Protein AF-A0A3D1U7F6-F1 (afdb_monomer_lite)

Structure (mmCIF, N/CA/C/O backbone):
data_AF-A0A3D1U7F6-F1
#
_entry.id   AF-A0A3D1U7F6-F1
#
loop_
_atom_site.group_PDB
_atom_site.id
_atom_site.type_symbol
_atom_site.label_atom_id
_atom_site.label_alt_id
_atom_site.label_comp_id
_atom_site.label_asym_id
_atom_site.label_entity_id
_atom_site.label_seq_id
_atom_site.pdbx_PDB_ins_code
_atom_site.Cartn_x
_atom_site.Cartn_y
_atom_site.Cartn_z
_atom_site.occupancy
_atom_site.B_iso_or_equiv
_atom_site.auth_seq_id
_atom_site.auth_comp_id
_atom_site.auth_asym_id
_atom_site.auth_atom_id
_atom_site.pdbx_PDB_model_num
ATOM 1 N N . MET A 1 1 ? -20.503 37.230 -16.097 1.00 35.00 1 MET A N 1
ATOM 2 C CA . MET A 1 1 ? -19.393 37.518 -17.037 1.00 35.00 1 MET A CA 1
ATOM 3 C C . MET A 1 1 ? -18.100 36.958 -16.463 1.00 35.00 1 MET A C 1
ATOM 5 O O . MET A 1 1 ? -17.894 37.134 -15.266 1.00 35.00 1 MET A O 1
ATOM 9 N N . PRO A 1 2 ? -17.243 36.276 -17.243 1.00 46.69 2 PRO A N 1
ATOM 10 C CA . PRO A 1 2 ? -15.919 35.902 -16.755 1.00 46.69 2 PRO A CA 1
ATOM 11 C C . PRO A 1 2 ? -15.143 37.179 -16.406 1.00 46.69 2 PRO A C 1
ATOM 13 O O . PRO A 1 2 ? -15.070 38.093 -17.224 1.00 46.69 2 PRO A O 1
ATOM 16 N N . MET A 1 3 ? -14.609 37.263 -15.182 1.00 57.22 3 MET A N 1
ATOM 17 C CA . MET A 1 3 ? -13.783 38.398 -14.756 1.00 57.22 3 MET A CA 1
ATOM 18 C C . MET A 1 3 ? -12.651 38.634 -15.762 1.00 57.22 3 MET A C 1
ATOM 20 O O . MET A 1 3 ? -11.978 37.682 -16.173 1.00 57.22 3 MET A O 1
ATOM 24 N N . ALA A 1 4 ? -12.448 39.894 -16.150 1.00 70.62 4 ALA A N 1
ATOM 25 C CA . ALA A 1 4 ? -11.410 40.279 -17.095 1.00 70.62 4 ALA A CA 1
ATOM 26 C C . ALA A 1 4 ? -10.029 39.834 -16.588 1.00 70.62 4 ALA A C 1
ATOM 28 O O . ALA A 1 4 ? -9.651 40.128 -15.453 1.00 70.62 4 ALA A O 1
ATOM 29 N N . THR A 1 5 ? -9.267 39.123 -17.426 1.00 79.00 5 THR A N 1
ATOM 30 C CA . THR A 1 5 ? -7.933 38.634 -17.062 1.00 79.00 5 THR A CA 1
ATOM 31 C C . THR A 1 5 ? -7.020 39.825 -16.745 1.00 79.00 5 THR A C 1
ATOM 33 O O . THR A 1 5 ? -6.901 40.717 -17.601 1.00 79.00 5 THR A O 1
ATOM 36 N N . PRO A 1 6 ? -6.374 39.868 -15.560 1.00 87.88 6 PRO A N 1
ATOM 37 C CA . PRO A 1 6 ? -5.459 40.948 -15.199 1.00 87.88 6 PRO A CA 1
ATOM 38 C C . PRO A 1 6 ? -4.364 41.133 -16.254 1.00 87.88 6 PRO A C 1
ATOM 40 O O . PRO A 1 6 ? -3.864 40.150 -16.798 1.00 87.88 6 PRO A O 1
ATOM 43 N N . ARG A 1 7 ? -3.946 42.379 -16.520 1.00 88.56 7 ARG A N 1
ATOM 44 C CA . ARG A 1 7 ? -2.854 42.682 -17.469 1.00 88.56 7 ARG A CA 1
ATOM 45 C C . ARG A 1 7 ? -1.588 41.825 -17.264 1.00 88.56 7 ARG A C 1
ATOM 47 O O . ARG A 1 7 ? -1.156 41.240 -18.254 1.00 88.56 7 ARG A O 1
ATOM 54 N N . PRO A 1 8 ? -1.026 41.676 -16.044 1.00 88.75 8 PRO A N 1
ATOM 55 C CA . PRO A 1 8 ? 0.169 40.848 -15.852 1.00 88.75 8 PRO A CA 1
ATOM 56 C C . PRO A 1 8 ? -0.084 39.368 -16.168 1.00 88.75 8 PRO A C 1
ATOM 58 O O . PRO A 1 8 ? 0.755 38.724 -16.790 1.00 88.75 8 PRO A O 1
ATOM 61 N N . ALA A 1 9 ? -1.270 38.847 -15.834 1.00 89.44 9 ALA A N 1
ATOM 62 C CA . ALA A 1 9 ? -1.663 37.493 -16.211 1.00 89.44 9 ALA A CA 1
ATOM 63 C C . ALA A 1 9 ? -1.764 37.348 -17.737 1.00 89.44 9 ALA A C 1
ATOM 65 O O . ALA A 1 9 ? -1.241 36.396 -18.295 1.00 89.44 9 ALA A O 1
ATOM 66 N N . ARG A 1 10 ? -2.375 38.313 -18.435 1.00 90.56 10 ARG A N 1
ATOM 67 C CA . ARG A 1 10 ? -2.523 38.269 -19.897 1.00 90.56 10 ARG A CA 1
ATOM 68 C C . ARG A 1 10 ? -1.174 38.260 -20.617 1.00 90.56 10 ARG A C 1
ATOM 70 O O . ARG A 1 10 ? -0.994 37.462 -21.525 1.00 90.56 10 ARG A O 1
ATOM 77 N N . VAL A 1 11 ? -0.230 39.107 -20.197 1.00 93.31 11 VAL A N 1
ATOM 78 C CA . VAL A 1 11 ? 1.130 39.139 -20.768 1.00 93.31 11 VAL A CA 1
ATOM 79 C C . VAL A 1 11 ? 1.823 37.791 -20.579 1.00 93.31 11 VAL A C 1
ATOM 81 O O . VAL A 1 11 ? 2.345 37.235 -21.541 1.00 93.31 11 VAL A O 1
ATOM 84 N N . TYR A 1 12 ? 1.765 37.237 -19.366 1.00 94.69 12 TYR A N 1
ATOM 85 C CA . TYR A 1 12 ? 2.350 35.937 -19.054 1.00 94.69 12 TYR A CA 1
ATOM 86 C C . TYR A 1 12 ? 1.741 34.796 -19.887 1.00 94.69 12 TYR A C 1
ATOM 88 O O . TYR A 1 12 ? 2.471 34.042 -20.531 1.00 94.69 12 TYR A O 1
ATOM 96 N N . LEU A 1 13 ? 0.405 34.701 -19.931 1.00 92.44 13 LEU A N 1
ATOM 97 C CA . LEU A 1 13 ? -0.308 33.666 -20.685 1.00 92.44 13 LEU A CA 1
ATOM 98 C C . LEU A 1 13 ? 0.031 33.734 -22.183 1.00 92.44 13 LEU A C 1
ATOM 100 O O . LEU A 1 13 ? 0.309 32.704 -22.798 1.00 92.44 13 LEU A O 1
ATOM 104 N N . THR A 1 14 ? 0.063 34.938 -22.763 1.00 93.88 14 THR A N 1
ATOM 105 C CA . THR A 1 14 ? 0.430 35.141 -24.172 1.00 93.88 14 THR A CA 1
ATOM 106 C C . THR A 1 14 ? 1.890 34.779 -24.437 1.00 93.88 14 THR A C 1
ATOM 108 O O . THR A 1 14 ? 2.167 34.104 -25.425 1.00 93.88 14 THR A O 1
ATOM 111 N N . ALA A 1 15 ? 2.822 35.166 -23.562 1.00 95.25 15 ALA A N 1
ATOM 112 C CA . ALA A 1 15 ? 4.240 34.855 -23.733 1.00 95.25 15 ALA A CA 1
ATOM 113 C C . ALA A 1 15 ? 4.490 33.339 -23.764 1.00 95.25 15 ALA A C 1
ATOM 115 O O . ALA A 1 15 ? 5.128 32.839 -24.689 1.00 95.25 15 ALA A O 1
ATOM 116 N N . VAL A 1 16 ? 3.918 32.595 -22.810 1.00 95.19 16 VAL A N 1
ATOM 117 C CA . VAL A 1 16 ? 4.025 31.126 -22.771 1.00 95.19 16 VAL A CA 1
ATOM 118 C C . VAL A 1 16 ? 3.339 30.483 -23.981 1.00 95.19 16 VAL A C 1
ATOM 120 O O . VAL A 1 16 ? 3.860 29.523 -24.543 1.00 95.19 16 VAL A O 1
ATOM 123 N N . THR A 1 17 ? 2.205 31.034 -24.427 1.00 95.75 17 THR A N 1
ATOM 124 C CA . THR A 1 17 ? 1.510 30.580 -25.643 1.00 95.75 17 THR A CA 1
ATOM 125 C C . THR A 1 17 ? 2.417 30.675 -26.869 1.00 95.75 17 THR A C 1
ATOM 127 O O . THR A 1 17 ? 2.635 29.677 -27.554 1.00 95.75 17 THR A O 1
ATOM 130 N N . VAL A 1 18 ? 2.947 31.871 -27.144 1.00 96.19 18 VAL A N 1
ATOM 131 C CA . VAL A 1 18 ? 3.775 32.138 -28.329 1.00 96.19 18 VAL A CA 1
ATOM 132 C C . VAL A 1 18 ? 5.050 31.303 -28.285 1.00 96.19 18 VAL A C 1
ATOM 134 O O . VAL A 1 18 ? 5.370 30.643 -29.271 1.00 96.19 18 VAL A O 1
ATOM 137 N N . ALA A 1 19 ? 5.728 31.266 -27.133 1.00 94.75 19 ALA A N 1
ATOM 138 C CA . ALA A 1 19 ? 6.926 30.456 -26.949 1.00 94.75 19 ALA A CA 1
ATOM 139 C C . ALA A 1 19 ? 6.650 28.969 -27.210 1.00 94.75 19 ALA A C 1
ATOM 141 O O . ALA A 1 19 ? 7.419 28.317 -27.909 1.00 94.75 19 ALA A O 1
ATOM 142 N N . GLY A 1 20 ? 5.531 28.439 -26.711 1.00 95.00 20 GLY A N 1
ATOM 143 C CA . GLY A 1 20 ? 5.192 27.030 -26.881 1.00 95.00 20 GLY A CA 1
ATOM 144 C C . GLY A 1 20 ? 4.859 26.623 -28.310 1.00 95.00 20 GLY A C 1
ATOM 145 O O . GLY A 1 20 ? 5.355 25.601 -28.781 1.00 95.00 20 GLY A O 1
ATOM 146 N N . PHE A 1 21 ? 4.075 27.427 -29.032 1.00 95.38 21 PHE A N 1
ATOM 147 C CA . PHE A 1 21 ? 3.790 27.149 -30.443 1.00 95.38 21 PHE A CA 1
ATOM 148 C C . PHE A 1 21 ? 5.030 27.310 -31.328 1.00 95.38 21 PHE A C 1
ATOM 150 O O . PHE A 1 21 ? 5.263 26.470 -32.196 1.00 95.38 21 PHE A O 1
ATOM 157 N N . ALA A 1 22 ? 5.849 28.339 -31.084 1.00 94.81 22 ALA A N 1
ATOM 158 C CA . ALA A 1 22 ? 7.111 28.524 -31.798 1.00 94.81 22 ALA A CA 1
ATOM 159 C C . ALA A 1 22 ? 8.070 27.349 -31.550 1.00 94.81 22 ALA A C 1
ATOM 161 O O . ALA A 1 22 ? 8.667 26.830 -32.490 1.00 94.81 22 ALA A O 1
ATOM 162 N N . PHE A 1 23 ? 8.162 26.883 -30.302 1.00 94.44 23 PHE A N 1
ATOM 163 C CA . PHE A 1 23 ? 8.973 25.728 -29.931 1.00 94.44 23 PHE A CA 1
ATOM 164 C C . PHE A 1 23 ? 8.494 24.438 -30.611 1.00 94.44 23 PHE A C 1
ATOM 166 O O . PHE A 1 23 ? 9.305 23.726 -31.192 1.00 94.44 23 PHE A O 1
ATOM 173 N N . ALA A 1 24 ? 7.186 24.158 -30.621 1.00 91.31 24 ALA A N 1
ATOM 174 C CA . ALA A 1 24 ? 6.637 22.982 -31.304 1.00 91.31 24 ALA A CA 1
ATOM 175 C C . ALA A 1 24 ? 6.900 22.997 -32.815 1.00 91.31 24 ALA A C 1
ATOM 177 O O . ALA A 1 24 ? 7.277 21.975 -33.389 1.00 91.31 24 ALA A O 1
ATOM 178 N N . ALA A 1 25 ? 6.731 24.162 -33.449 1.00 90.94 25 ALA A N 1
ATOM 179 C CA . ALA A 1 25 ? 7.039 24.342 -34.862 1.00 90.94 25 ALA A CA 1
ATOM 180 C C . ALA A 1 25 ? 8.533 24.113 -35.134 1.00 90.94 25 ALA A C 1
ATOM 182 O O . ALA A 1 25 ? 8.875 23.382 -36.059 1.00 90.94 25 ALA A O 1
ATOM 183 N N . ALA A 1 26 ? 9.418 24.661 -34.296 1.00 92.50 26 ALA A N 1
ATOM 184 C CA . ALA A 1 26 ? 10.857 24.446 -34.411 1.00 92.50 26 ALA A CA 1
ATOM 185 C C . ALA A 1 26 ? 11.230 22.962 -34.266 1.00 92.50 26 ALA A C 1
ATOM 187 O O . ALA A 1 26 ? 11.966 22.445 -35.099 1.00 92.50 26 ALA A O 1
ATOM 188 N N . LEU A 1 27 ? 10.675 22.250 -33.277 1.00 89.44 27 LEU A N 1
ATOM 189 C CA . LEU A 1 27 ? 10.926 20.814 -33.095 1.00 89.44 27 LEU A CA 1
ATOM 190 C C . LEU A 1 27 ? 10.514 19.973 -34.305 1.00 89.44 27 LEU A C 1
ATOM 192 O O . LEU A 1 27 ? 11.150 18.966 -34.586 1.00 89.44 27 LEU A O 1
ATOM 196 N N . PHE A 1 28 ? 9.443 20.355 -34.999 1.00 84.06 28 PHE A N 1
ATOM 197 C CA . PHE A 1 28 ? 8.960 19.622 -36.167 1.00 84.06 28 PHE A CA 1
ATOM 198 C C . PHE A 1 28 ? 9.736 19.962 -37.444 1.00 84.06 28 PHE A C 1
ATOM 200 O O . PHE A 1 28 ? 9.974 19.087 -38.269 1.00 84.06 28 PHE A O 1
ATOM 207 N N . LEU A 1 29 ? 10.144 21.223 -37.609 1.00 86.69 29 LEU A N 1
ATOM 208 C CA . LEU A 1 29 ? 10.872 21.683 -38.794 1.00 86.69 29 LEU A CA 1
ATOM 209 C C . LEU A 1 29 ? 12.361 21.313 -38.765 1.00 86.69 29 LEU A C 1
ATOM 211 O O . LEU A 1 29 ? 12.943 21.077 -39.819 1.00 86.69 29 LEU A O 1
ATOM 215 N N . LEU A 1 30 ? 12.977 21.281 -37.580 1.00 80.44 30 LEU A N 1
ATOM 216 C CA . LEU A 1 30 ? 14.412 21.016 -37.413 1.00 80.44 30 LEU A CA 1
ATOM 217 C C . LEU A 1 30 ? 14.752 19.521 -37.328 1.00 80.44 30 LEU A C 1
ATOM 219 O O . LEU A 1 30 ? 15.914 19.163 -37.496 1.00 80.44 30 LEU A O 1
ATOM 223 N N . ASP A 1 31 ? 13.760 18.661 -37.087 1.00 71.50 31 ASP A N 1
ATOM 224 C CA . ASP A 1 31 ? 13.907 17.202 -37.008 1.00 71.50 31 ASP A CA 1
ATOM 225 C C . ASP A 1 31 ? 12.946 16.519 -38.011 1.00 71.50 31 ASP A C 1
ATOM 227 O O . ASP A 1 31 ? 11.952 15.916 -37.599 1.00 71.50 31 ASP A O 1
ATOM 231 N N . PRO A 1 32 ? 13.150 16.669 -39.339 1.00 66.75 32 PRO A N 1
ATOM 232 C CA . PRO A 1 32 ? 12.253 16.098 -40.341 1.00 66.75 32 PRO A CA 1
ATOM 233 C C . PRO A 1 32 ? 12.398 14.570 -40.412 1.00 66.75 32 PRO A C 1
ATOM 235 O O . PRO A 1 32 ? 13.437 14.055 -40.819 1.00 66.75 32 PRO A O 1
ATOM 238 N N . HIS A 1 33 ? 11.325 13.845 -40.071 1.00 66.81 33 HIS A N 1
ATOM 239 C CA . HIS A 1 33 ? 11.264 12.377 -40.131 1.00 66.81 33 HIS A CA 1
ATOM 240 C C . HIS A 1 33 ? 10.187 11.877 -41.094 1.00 66.81 33 HIS A C 1
ATOM 242 O O . HIS A 1 33 ? 9.109 12.475 -41.178 1.00 66.81 33 HIS A O 1
ATOM 248 N N . PRO A 1 34 ? 10.434 10.774 -41.823 1.00 65.38 34 PRO A N 1
ATOM 249 C CA . PRO A 1 34 ? 9.463 10.216 -42.753 1.00 65.38 34 PRO A CA 1
ATOM 250 C C . PRO A 1 34 ? 8.266 9.612 -42.002 1.00 65.38 34 PRO A C 1
ATOM 252 O O . PRO A 1 34 ? 8.297 8.479 -41.536 1.00 65.38 34 PRO A O 1
ATOM 255 N N . LEU A 1 35 ? 7.168 10.368 -41.932 1.00 70.25 35 LEU A N 1
ATOM 256 C CA . LEU A 1 35 ? 5.967 10.026 -41.155 1.00 70.25 35 LEU A CA 1
ATOM 257 C C . LEU A 1 35 ? 5.259 8.729 -41.596 1.00 70.25 35 LEU A C 1
ATOM 259 O O . LEU A 1 35 ? 4.539 8.126 -40.801 1.00 70.25 35 LEU A O 1
ATOM 263 N N . GLY A 1 36 ? 5.421 8.326 -42.861 1.00 64.38 36 GLY A N 1
ATOM 264 C CA . GLY A 1 36 ? 4.634 7.267 -43.506 1.00 64.38 36 GLY A CA 1
ATOM 265 C C . GLY A 1 36 ? 5.402 6.009 -43.916 1.00 64.38 36 GLY A C 1
ATOM 266 O O . GLY A 1 36 ? 4.798 5.121 -44.509 1.00 64.38 36 GLY A O 1
ATOM 267 N N . VAL A 1 37 ? 6.705 5.913 -43.636 1.00 62.22 37 VAL A N 1
ATOM 268 C CA . VAL A 1 37 ? 7.503 4.745 -44.042 1.00 62.22 37 VAL A CA 1
ATOM 269 C C . VAL A 1 37 ? 7.392 3.662 -42.969 1.00 62.22 37 VAL A C 1
ATOM 271 O O . VAL A 1 37 ? 7.678 3.898 -41.799 1.00 62.22 37 VAL A O 1
ATOM 274 N N . SER A 1 38 ? 6.950 2.475 -43.375 1.00 62.22 38 SER A N 1
ATOM 275 C CA . SER A 1 38 ? 6.888 1.271 -42.545 1.00 62.22 38 SER A CA 1
ATOM 276 C C . SER A 1 38 ? 7.800 0.211 -43.156 1.00 62.22 38 SER A C 1
ATOM 278 O O . SER A 1 38 ? 7.759 -0.023 -44.364 1.00 62.22 38 SER A O 1
ATOM 280 N N . ALA A 1 39 ? 8.621 -0.428 -42.325 1.00 60.44 39 ALA A N 1
ATOM 281 C CA . ALA A 1 39 ? 9.346 -1.632 -42.706 1.00 60.44 39 ALA A CA 1
ATOM 282 C C . ALA A 1 39 ? 8.484 -2.863 -42.385 1.00 60.44 39 ALA A C 1
ATOM 284 O O . ALA A 1 39 ? 7.969 -2.973 -41.274 1.00 60.44 39 ALA A O 1
ATOM 285 N N . ASN A 1 40 ? 8.340 -3.786 -43.343 1.00 58.44 40 ASN A N 1
ATOM 286 C CA . ASN A 1 40 ? 7.847 -5.162 -43.164 1.00 58.44 40 ASN A CA 1
ATOM 287 C C . ASN A 1 40 ? 6.792 -5.356 -42.049 1.00 58.44 40 ASN A C 1
ATOM 289 O O . ASN A 1 40 ? 7.057 -5.993 -41.031 1.00 58.44 40 ASN A O 1
ATOM 293 N N . GLY A 1 41 ? 5.585 -4.811 -42.240 1.00 68.00 41 GLY A N 1
ATOM 294 C CA . GLY A 1 41 ? 4.439 -5.059 -41.351 1.00 68.00 41 GLY A CA 1
ATOM 295 C C . GLY A 1 41 ? 4.434 -4.288 -40.022 1.00 68.00 41 GLY A C 1
ATOM 296 O O . GLY A 1 41 ? 3.529 -4.500 -39.215 1.00 68.00 41 GLY A O 1
ATOM 297 N N . GLN A 1 42 ? 5.396 -3.388 -39.788 1.00 82.31 42 GLN A N 1
ATOM 298 C CA . GLN A 1 42 ? 5.415 -2.494 -38.624 1.00 82.31 42 GLN A CA 1
ATOM 299 C C . GLN A 1 42 ? 4.519 -1.261 -38.819 1.00 82.31 42 GLN A C 1
ATOM 301 O O . GLN A 1 42 ? 4.189 -0.866 -39.934 1.00 82.31 42 GLN A O 1
ATOM 306 N N . LEU A 1 43 ? 4.127 -0.618 -37.727 1.00 82.94 43 LEU A N 1
ATOM 307 C CA . LEU A 1 43 ? 3.339 0.614 -37.747 1.00 82.94 43 LEU A CA 1
ATOM 308 C C . LEU A 1 43 ? 4.222 1.840 -37.989 1.00 82.94 43 LEU A C 1
ATOM 310 O O . LEU A 1 43 ? 5.274 1.993 -37.361 1.00 82.94 43 LEU A O 1
ATOM 314 N N . SER A 1 44 ? 3.752 2.752 -38.838 1.00 89.38 44 SER A N 1
ATOM 315 C CA . SER A 1 44 ? 4.417 4.035 -39.076 1.00 89.38 44 SER A CA 1
ATOM 316 C C . SER A 1 44 ? 4.260 4.999 -37.892 1.00 89.38 44 SER A C 1
ATOM 318 O O . SER A 1 44 ? 3.352 4.870 -37.064 1.00 89.38 44 SER A O 1
ATOM 320 N N . ASP A 1 45 ? 5.135 6.005 -37.821 1.00 87.19 45 ASP A N 1
ATOM 321 C CA . ASP A 1 45 ? 5.077 7.061 -36.801 1.00 87.19 45 ASP A CA 1
ATOM 322 C C . ASP A 1 45 ? 3.735 7.792 -36.794 1.00 87.19 45 ASP A C 1
ATOM 324 O O . ASP A 1 45 ? 3.207 8.088 -35.722 1.00 87.19 45 ASP A O 1
ATOM 328 N N . ILE A 1 46 ? 3.140 8.030 -37.969 1.00 89.25 46 ILE A N 1
ATOM 329 C CA . ILE A 1 46 ? 1.831 8.680 -38.049 1.00 89.25 46 ILE A CA 1
ATOM 330 C C . ILE A 1 46 ? 0.717 7.801 -37.471 1.00 89.25 46 ILE A C 1
ATOM 332 O O . ILE A 1 46 ? -0.167 8.315 -36.790 1.00 89.25 46 ILE A O 1
ATOM 336 N N . GLN A 1 47 ? 0.764 6.480 -37.673 1.00 91.31 47 GLN A N 1
ATOM 337 C CA . GLN A 1 47 ? -0.230 5.558 -37.114 1.00 91.31 47 GLN A CA 1
ATOM 338 C C . GLN A 1 47 ? -0.148 5.521 -35.585 1.00 91.31 47 GLN A C 1
ATOM 340 O O . GLN A 1 47 ? -1.176 5.621 -34.910 1.00 91.31 47 GLN A O 1
ATOM 345 N N . LEU A 1 48 ? 1.068 5.440 -35.033 1.00 91.31 48 LEU A N 1
ATOM 346 C CA . LEU A 1 48 ? 1.276 5.484 -33.587 1.00 91.31 48 LEU A CA 1
ATOM 347 C C . LEU A 1 48 ? 0.888 6.851 -32.999 1.00 91.31 48 LEU A C 1
ATOM 349 O O . LEU A 1 48 ? 0.237 6.913 -31.955 1.00 91.31 48 LEU A O 1
ATOM 353 N N . TRP A 1 49 ? 1.225 7.944 -33.688 1.00 93.75 49 TRP A N 1
ATOM 354 C CA . TRP A 1 49 ? 0.846 9.297 -33.288 1.00 93.75 49 TRP A CA 1
ATOM 355 C C . TRP A 1 49 ? -0.673 9.490 -33.258 1.00 93.75 49 TRP A C 1
ATOM 357 O O . TRP A 1 49 ? -1.191 10.007 -32.266 1.00 93.75 49 TRP A O 1
ATOM 367 N N . ILE A 1 50 ? -1.401 9.032 -34.286 1.00 94.31 50 ILE A N 1
ATOM 368 C CA . ILE A 1 50 ? -2.872 9.074 -34.319 1.00 94.31 50 ILE 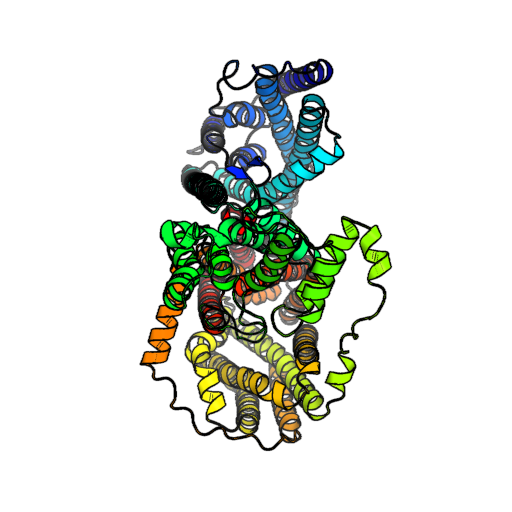A CA 1
ATOM 369 C C . ILE A 1 50 ? -3.436 8.314 -33.119 1.00 94.31 50 ILE A C 1
ATOM 371 O O . ILE A 1 50 ? -4.256 8.858 -32.382 1.00 94.31 50 ILE A O 1
ATOM 375 N N . PHE A 1 51 ? -2.971 7.084 -32.889 1.00 94.31 51 PHE A N 1
ATOM 376 C CA . PHE A 1 51 ? -3.441 6.252 -31.786 1.00 94.31 51 PHE A CA 1
ATOM 377 C C . PHE A 1 51 ? -3.262 6.940 -30.424 1.00 94.31 51 PHE A C 1
ATOM 379 O O . PHE A 1 51 ? -4.231 7.106 -29.678 1.00 94.31 51 PHE A O 1
ATOM 386 N N . LEU A 1 52 ? -2.045 7.397 -30.111 1.00 94.62 52 LEU A N 1
ATOM 387 C CA . LEU A 1 52 ? -1.748 8.040 -28.829 1.00 94.62 52 LEU A CA 1
ATOM 388 C C . LEU A 1 52 ? -2.492 9.373 -28.670 1.00 94.62 52 LEU A C 1
ATOM 390 O O . LEU A 1 52 ? -2.986 9.672 -27.584 1.00 94.62 52 LEU A O 1
ATOM 394 N N . THR A 1 53 ? -2.645 10.144 -29.749 1.00 95.25 53 THR A N 1
ATOM 395 C CA . THR A 1 53 ? -3.373 11.422 -29.730 1.00 95.25 53 THR A CA 1
ATOM 396 C C . THR A 1 53 ? -4.871 11.222 -29.508 1.00 95.25 53 THR A C 1
ATOM 398 O O . THR A 1 53 ? -5.467 11.942 -28.707 1.00 95.25 53 THR A O 1
ATOM 401 N N . VAL A 1 54 ? -5.487 10.226 -30.157 1.00 93.88 54 VAL A N 1
ATOM 402 C CA . VAL A 1 54 ? -6.906 9.888 -29.961 1.00 93.88 54 VAL A CA 1
ATOM 403 C C . VAL A 1 54 ? -7.158 9.467 -28.519 1.00 93.88 54 VAL A C 1
ATOM 405 O O . VAL A 1 54 ? -8.066 9.995 -27.879 1.00 93.88 54 VAL A O 1
ATOM 408 N N . PHE A 1 55 ? -6.338 8.571 -27.966 1.00 91.69 55 PHE A N 1
ATOM 409 C CA . PHE A 1 55 ? -6.509 8.145 -26.577 1.00 91.69 55 PHE A CA 1
ATOM 410 C C . PHE A 1 55 ? -6.205 9.256 -25.573 1.00 91.69 55 PHE A C 1
ATOM 412 O O . PHE A 1 55 ? -6.906 9.357 -24.567 1.00 91.69 55 PHE A O 1
ATOM 419 N N . ALA A 1 56 ? -5.246 10.141 -25.854 1.00 91.88 56 ALA A N 1
ATOM 420 C CA . ALA A 1 56 ? -5.051 11.351 -25.064 1.00 91.88 56 ALA A CA 1
ATOM 421 C C . ALA A 1 56 ? -6.297 12.257 -25.094 1.00 91.88 56 ALA A C 1
ATOM 423 O O . ALA A 1 56 ? -6.739 12.706 -24.032 1.00 91.88 56 ALA A O 1
ATOM 424 N N . ALA A 1 57 ? -6.906 12.474 -26.268 1.00 90.75 57 ALA A N 1
ATOM 425 C CA . ALA A 1 57 ? -8.117 13.290 -26.412 1.00 90.75 57 ALA A CA 1
ATOM 426 C C . ALA A 1 57 ? -9.301 12.677 -25.656 1.00 90.75 57 ALA A C 1
ATOM 428 O O . ALA A 1 57 ? -9.957 13.352 -24.859 1.00 90.75 57 ALA A O 1
ATOM 429 N N . LEU A 1 58 ? -9.520 11.368 -25.813 1.00 87.88 58 LEU A N 1
ATOM 430 C CA . LEU A 1 58 ? -10.525 10.628 -25.052 1.00 87.88 58 LEU A CA 1
ATOM 431 C C . LEU A 1 58 ? -10.277 10.728 -23.545 1.00 87.88 58 LEU A C 1
ATOM 433 O O . LEU A 1 58 ? -11.228 10.921 -22.784 1.00 87.88 58 LEU A O 1
ATOM 437 N N . ALA A 1 59 ? -9.017 10.659 -23.111 1.00 83.31 59 ALA A N 1
ATOM 438 C CA . ALA A 1 59 ? -8.605 10.792 -21.716 1.00 83.31 59 ALA A CA 1
ATOM 439 C C . ALA A 1 59 ? -8.790 12.213 -21.149 1.00 83.31 59 ALA A C 1
ATOM 441 O O . ALA A 1 59 ? -9.046 12.360 -19.949 1.00 83.31 59 ALA A O 1
ATOM 442 N N . SER A 1 60 ? -8.746 13.233 -22.006 1.00 83.81 60 SER A N 1
ATOM 443 C CA . SER A 1 60 ? -8.967 14.641 -21.649 1.00 83.81 60 SER A CA 1
ATOM 444 C C . SER A 1 60 ? -10.444 15.038 -21.580 1.00 83.81 60 SER A C 1
ATOM 446 O O . SER A 1 60 ? -10.795 16.018 -20.918 1.00 83.81 60 SER A O 1
ATOM 448 N N . ILE A 1 61 ? -11.336 14.265 -22.207 1.00 80.06 61 ILE A N 1
ATOM 449 C CA . ILE A 1 61 ? -12.785 14.454 -22.080 1.00 80.06 61 ILE A CA 1
ATOM 450 C C . ILE A 1 61 ? -13.213 14.167 -20.632 1.00 80.06 61 ILE A C 1
ATOM 452 O O . ILE A 1 61 ? -12.995 13.078 -20.125 1.00 80.06 61 ILE A O 1
ATOM 456 N N . ALA A 1 62 ? -13.878 15.117 -19.970 1.00 66.44 62 ALA A N 1
ATOM 457 C CA . ALA A 1 62 ? -14.455 14.942 -18.629 1.00 66.44 62 ALA A CA 1
ATOM 458 C C . ALA A 1 62 ? -13.443 14.517 -17.526 1.00 66.44 62 ALA A C 1
ATOM 460 O O . ALA A 1 62 ? -13.509 13.395 -17.016 1.00 66.44 62 ALA A O 1
ATOM 461 N N . PRO A 1 63 ? -12.533 15.419 -17.105 1.00 72.44 63 PRO A N 1
ATOM 462 C CA . PRO A 1 63 ? -11.544 15.126 -16.066 1.00 72.44 63 PRO A CA 1
ATOM 463 C C . PRO A 1 63 ? -12.194 14.840 -14.700 1.00 72.44 63 PRO A C 1
ATOM 465 O O . PRO A 1 63 ? -13.317 15.273 -14.420 1.00 72.44 63 PRO A O 1
ATOM 468 N N . VAL A 1 64 ? -11.478 14.116 -13.832 1.00 65.81 64 VAL A N 1
ATOM 469 C CA . VAL A 1 64 ? -11.978 13.705 -12.509 1.00 65.81 64 VAL A CA 1
ATOM 470 C C . VAL A 1 64 ? -11.853 14.872 -11.527 1.00 65.81 64 VAL A C 1
ATOM 472 O O . VAL A 1 64 ? -10.733 15.339 -11.301 1.00 65.81 64 VAL A O 1
ATOM 475 N N . PRO A 1 65 ? -12.955 15.352 -10.922 1.00 61.31 65 PRO A N 1
ATOM 476 C CA . PRO A 1 65 ? -12.886 16.376 -9.889 1.00 61.31 65 PRO A CA 1
ATOM 477 C C . PRO A 1 65 ? -12.319 15.792 -8.587 1.00 61.31 65 PRO A C 1
ATOM 479 O O . PRO A 1 65 ? -12.750 14.742 -8.116 1.00 61.31 65 PRO A O 1
ATOM 482 N N . LEU A 1 66 ? -11.349 16.477 -7.994 1.00 53.78 66 LEU A N 1
ATOM 483 C CA . LEU A 1 66 ? -10.786 16.180 -6.681 1.00 53.78 66 LEU A CA 1
ATOM 484 C C . LEU A 1 66 ? -11.552 16.932 -5.588 1.00 53.78 66 LEU A C 1
ATOM 486 O O . LEU A 1 66 ? -12.120 17.998 -5.823 1.00 53.78 66 LEU A O 1
ATOM 490 N N . ALA A 1 67 ? -11.484 16.419 -4.356 1.00 46.72 67 ALA A N 1
ATOM 491 C CA . ALA A 1 67 ? -12.058 17.069 -3.173 1.00 46.72 67 ALA A CA 1
ATOM 492 C C . ALA A 1 67 ? -11.478 18.475 -2.906 1.00 46.72 67 ALA A C 1
ATOM 494 O O . ALA A 1 67 ? -12.136 19.307 -2.294 1.00 46.72 67 ALA A O 1
ATOM 495 N N . SER A 1 68 ? -10.272 18.766 -3.411 1.00 44.16 68 SER A N 1
ATOM 496 C CA . SER A 1 68 ? -9.636 20.089 -3.345 1.00 44.16 68 SER A CA 1
ATOM 497 C C . SER A 1 68 ? -10.211 21.119 -4.330 1.00 44.16 68 SER A C 1
ATOM 499 O O . SER A 1 68 ? -9.747 22.258 -4.352 1.00 44.16 68 SER A O 1
ATOM 501 N N . GLY A 1 69 ? -11.168 20.729 -5.181 1.00 48.88 69 GLY A N 1
ATOM 502 C CA . GLY A 1 69 ? -11.705 21.555 -6.268 1.00 48.88 69 GLY A CA 1
ATOM 503 C C . GLY A 1 69 ? -10.860 21.545 -7.550 1.00 48.88 69 GLY A C 1
ATOM 504 O O . GLY A 1 69 ? -11.257 22.143 -8.548 1.00 48.88 69 GLY A O 1
ATOM 505 N N . LEU A 1 70 ? -9.713 20.857 -7.550 1.00 53.19 70 LEU A N 1
ATOM 506 C CA . LEU A 1 70 ? -8.882 20.642 -8.740 1.00 53.19 70 LEU A CA 1
ATOM 507 C C . LEU A 1 70 ? -9.447 19.517 -9.612 1.00 53.19 70 LEU A C 1
ATOM 509 O O . LEU A 1 70 ? -10.169 18.655 -9.129 1.00 53.19 70 LEU A O 1
ATOM 513 N N . THR A 1 71 ? -9.084 19.477 -10.890 1.00 61.94 71 THR A N 1
ATOM 514 C CA . THR A 1 71 ? -9.454 18.380 -11.796 1.00 61.94 71 THR A CA 1
ATOM 515 C C . THR A 1 71 ? -8.209 17.665 -12.296 1.00 61.94 71 THR A C 1
ATOM 517 O O . THR A 1 71 ? -7.287 18.327 -12.767 1.00 61.94 71 THR A O 1
ATOM 520 N N . VAL A 1 72 ? -8.195 16.334 -12.246 1.00 65.31 72 VAL A N 1
ATOM 521 C CA . VAL A 1 72 ? -7.105 15.511 -12.789 1.00 65.31 72 VAL A CA 1
ATOM 522 C C . VAL A 1 72 ? -7.556 14.886 -14.102 1.00 65.31 72 VAL A C 1
ATOM 524 O O . VAL A 1 72 ? -8.593 14.222 -14.165 1.00 65.31 72 VAL A O 1
ATOM 527 N N . SER A 1 73 ? -6.769 15.107 -15.153 1.00 72.75 73 SER A N 1
ATOM 528 C CA . SER A 1 73 ? -6.906 14.379 -16.414 1.00 72.75 73 SER A CA 1
ATOM 529 C C . SER A 1 73 ? -6.169 13.046 -16.318 1.00 72.75 73 SER A C 1
ATOM 531 O O . SER A 1 73 ? -5.097 12.971 -15.723 1.00 72.75 73 SER A O 1
ATOM 533 N N . VAL A 1 74 ? -6.711 12.005 -16.949 1.00 77.50 74 VAL A N 1
ATOM 534 C CA . VAL A 1 74 ? -6.027 10.709 -17.099 1.00 77.50 74 VAL A CA 1
ATOM 535 C C . VAL A 1 74 ? -5.275 10.622 -18.431 1.00 77.50 74 VAL A C 1
ATOM 537 O O . VAL A 1 74 ? -5.031 9.533 -18.933 1.00 77.50 74 VAL A O 1
ATOM 540 N N . SER A 1 75 ? -4.929 11.769 -19.029 1.00 86.31 75 SER A N 1
ATOM 541 C CA . SER A 1 75 ? -4.228 11.871 -20.318 1.00 86.31 75 SER A CA 1
ATOM 542 C C . SER A 1 75 ? -2.710 11.707 -20.219 1.00 86.31 75 SER A C 1
ATOM 544 O O . SER A 1 75 ? -2.052 11.610 -21.249 1.00 86.31 75 SER A O 1
ATOM 546 N N . LEU A 1 76 ? -2.141 11.659 -19.009 1.00 87.56 76 LEU A N 1
ATOM 547 C CA . LEU A 1 76 ? -0.698 11.481 -18.814 1.00 87.56 76 LEU A CA 1
ATOM 548 C C . LEU A 1 76 ? -0.159 10.174 -19.435 1.00 87.56 76 LEU A C 1
ATOM 550 O O . LEU A 1 76 ? 0.849 10.258 -20.126 1.00 87.56 76 LEU A O 1
ATOM 554 N N . PRO A 1 77 ? -0.799 8.994 -19.287 1.00 88.44 77 PRO A N 1
ATOM 555 C CA . PRO A 1 77 ? -0.296 7.748 -19.865 1.00 88.44 77 PRO A CA 1
ATOM 556 C C . PRO A 1 77 ? -0.077 7.776 -21.393 1.00 88.44 77 PRO A C 1
ATOM 558 O O . PRO A 1 77 ? 1.047 7.500 -21.811 1.00 88.44 77 PRO A O 1
ATOM 561 N N . PRO A 1 78 ? -1.060 8.140 -22.250 1.00 92.50 78 PRO A N 1
ATOM 562 C CA . PRO A 1 78 ? -0.827 8.196 -23.697 1.00 92.50 78 PRO A CA 1
ATOM 563 C C . PRO A 1 78 ? 0.183 9.275 -24.104 1.00 92.50 78 PRO A C 1
ATOM 565 O O . PRO A 1 78 ? 0.937 9.078 -25.055 1.00 92.50 78 PRO A O 1
ATOM 568 N N . LEU A 1 79 ? 0.247 10.396 -23.380 1.00 93.25 79 LEU A N 1
ATOM 569 C CA . LEU A 1 79 ? 1.189 11.472 -23.694 1.00 93.25 79 LEU A CA 1
ATOM 570 C C . LEU A 1 79 ? 2.619 11.156 -23.244 1.00 93.25 79 LEU A C 1
ATOM 572 O O . LEU A 1 79 ? 3.572 11.497 -23.938 1.00 93.25 79 LEU A O 1
ATOM 576 N N . PHE A 1 80 ? 2.787 10.464 -22.120 1.00 92.25 80 PHE A N 1
ATOM 577 C CA . PHE A 1 80 ? 4.093 9.975 -21.692 1.00 92.25 80 PHE A CA 1
ATOM 578 C C . PHE A 1 80 ? 4.585 8.844 -22.604 1.00 92.25 80 PHE A C 1
ATOM 580 O O . PHE A 1 80 ? 5.754 8.821 -22.982 1.00 92.25 80 PHE A O 1
ATOM 587 N N . ALA A 1 81 ? 3.686 7.970 -23.070 1.00 91.94 81 ALA A N 1
ATOM 588 C CA . ALA A 1 81 ? 4.024 7.012 -24.119 1.00 91.94 81 ALA A CA 1
ATOM 589 C C . ALA A 1 81 ? 4.479 7.716 -25.409 1.00 91.94 81 ALA A C 1
ATOM 591 O O . ALA A 1 81 ? 5.452 7.285 -26.025 1.00 91.94 81 ALA A O 1
ATOM 592 N N . ALA A 1 82 ? 3.848 8.835 -25.785 1.00 94.44 82 ALA A N 1
ATOM 593 C CA . ALA A 1 82 ? 4.280 9.645 -26.925 1.00 94.44 82 ALA A CA 1
ATOM 594 C C . ALA A 1 82 ? 5.680 10.248 -26.714 1.00 94.44 82 ALA A C 1
ATOM 596 O O . ALA A 1 82 ? 6.493 10.213 -27.632 1.00 94.44 82 ALA A O 1
ATOM 597 N N . VAL A 1 83 ? 5.988 10.733 -25.507 1.00 94.12 83 VAL A N 1
ATOM 598 C CA . VAL A 1 83 ? 7.320 11.251 -25.137 1.00 94.12 83 VAL A CA 1
ATOM 599 C C . VAL A 1 83 ? 8.419 10.206 -25.324 1.00 94.12 83 VAL A C 1
ATOM 601 O O . VAL A 1 83 ? 9.495 10.531 -25.820 1.00 94.12 83 VAL A O 1
ATOM 604 N N . VAL A 1 84 ? 8.142 8.956 -24.952 1.00 91.25 84 VAL A N 1
ATOM 605 C CA . VAL A 1 84 ? 9.114 7.857 -25.019 1.00 91.25 84 VAL A CA 1
ATOM 606 C C . VAL A 1 84 ? 9.247 7.283 -26.436 1.00 91.25 84 VAL A C 1
ATOM 608 O O . VAL A 1 84 ? 10.332 6.862 -26.827 1.00 91.25 84 VAL A O 1
ATOM 611 N N . THR A 1 85 ? 8.164 7.248 -27.221 1.00 89.81 85 THR A N 1
ATOM 612 C CA . THR A 1 85 ? 8.112 6.460 -28.473 1.00 89.81 85 THR A CA 1
ATOM 613 C C . THR A 1 85 ? 8.094 7.272 -29.766 1.00 89.81 85 THR A C 1
ATOM 615 O O . THR A 1 85 ? 8.362 6.703 -30.829 1.00 89.81 85 THR A O 1
ATOM 618 N N . LEU A 1 86 ? 7.796 8.575 -29.705 1.00 90.94 86 LEU A N 1
ATOM 619 C CA . LEU A 1 86 ? 7.708 9.456 -30.873 1.00 90.94 86 LEU A CA 1
ATOM 620 C C . LEU A 1 86 ? 8.861 10.466 -30.933 1.00 90.94 86 LEU A C 1
ATOM 622 O O . LEU A 1 86 ? 9.685 10.596 -30.025 1.00 90.94 86 LEU A O 1
ATOM 626 N N . HIS A 1 87 ? 8.943 11.183 -32.053 1.00 90.38 87 HIS A N 1
ATOM 627 C CA . HIS A 1 87 ? 9.828 12.338 -32.199 1.00 90.38 87 HIS A CA 1
ATOM 628 C C . HIS A 1 87 ? 9.342 13.534 -31.373 1.00 90.38 87 HIS A C 1
ATOM 630 O O . HIS A 1 87 ? 8.129 13.679 -31.193 1.00 90.38 87 HIS A O 1
ATOM 636 N N . PRO A 1 88 ? 10.242 14.419 -30.892 1.00 92.56 88 PRO A N 1
ATOM 637 C CA . PRO A 1 88 ? 9.865 15.525 -30.012 1.00 92.56 88 PRO A CA 1
ATOM 638 C C . PRO A 1 88 ? 8.772 16.426 -30.590 1.00 92.56 88 PRO A C 1
ATOM 640 O O . PRO A 1 88 ? 7.843 16.796 -29.874 1.00 92.56 88 PRO A O 1
ATOM 643 N N . GLY A 1 89 ? 8.828 16.715 -31.896 1.00 91.62 89 GLY A N 1
ATOM 644 C CA . GLY A 1 89 ? 7.778 17.465 -32.588 1.00 91.62 89 GLY A CA 1
ATOM 645 C C . GLY A 1 89 ? 6.426 16.746 -32.548 1.00 91.62 89 GLY A C 1
ATOM 646 O O . GLY A 1 89 ? 5.419 17.337 -32.164 1.00 91.62 89 GLY A O 1
ATOM 647 N N . LEU A 1 90 ? 6.398 15.447 -32.864 1.00 92.62 90 LEU A N 1
ATOM 648 C CA . LEU A 1 90 ? 5.177 14.634 -32.822 1.00 92.62 90 LEU A CA 1
ATOM 649 C C . LEU A 1 90 ? 4.603 14.517 -31.405 1.00 92.62 90 LEU A C 1
ATOM 651 O O . LEU A 1 90 ? 3.392 14.649 -31.232 1.00 92.62 90 LEU A O 1
ATOM 655 N N . ALA A 1 91 ? 5.447 14.334 -30.387 1.00 93.94 91 ALA A N 1
ATOM 656 C CA . ALA A 1 91 ? 5.021 14.316 -28.989 1.00 93.94 91 ALA A CA 1
ATOM 657 C C . ALA A 1 91 ? 4.410 15.665 -28.561 1.00 93.94 91 ALA A C 1
ATOM 659 O O . ALA A 1 91 ? 3.346 15.690 -27.937 1.00 93.94 91 ALA A O 1
ATOM 660 N N . ALA A 1 92 ? 5.018 16.789 -28.958 1.00 94.81 92 ALA A N 1
ATOM 661 C CA . ALA A 1 92 ? 4.474 18.123 -28.705 1.00 94.81 92 ALA A CA 1
ATOM 662 C C . ALA A 1 92 ? 3.104 18.319 -29.381 1.00 94.81 92 ALA A C 1
ATOM 664 O O . ALA A 1 92 ? 2.154 18.760 -28.732 1.00 94.81 92 ALA A O 1
ATOM 665 N N . PHE A 1 93 ? 2.952 17.927 -30.650 1.00 94.25 93 PHE A N 1
ATOM 666 C CA . PHE A 1 93 ? 1.668 18.014 -31.357 1.00 94.25 93 PHE A CA 1
ATOM 667 C C . PHE A 1 93 ? 0.601 17.069 -30.790 1.00 94.25 93 PHE A C 1
ATOM 669 O O . PHE A 1 93 ? -0.562 17.466 -30.672 1.00 94.25 93 PHE A O 1
ATOM 676 N N . ALA A 1 94 ? 0.990 15.860 -30.371 1.00 94.94 94 ALA A N 1
ATOM 677 C CA . ALA A 1 94 ? 0.099 14.940 -29.669 1.00 94.94 94 ALA A CA 1
ATOM 678 C C . ALA A 1 94 ? -0.418 15.570 -28.369 1.00 94.94 94 ALA A C 1
ATOM 680 O O . ALA A 1 94 ? -1.598 15.449 -28.058 1.00 94.94 94 ALA A O 1
ATOM 681 N N . ALA A 1 95 ? 0.422 16.309 -27.638 1.00 94.31 95 ALA A N 1
ATOM 682 C CA . ALA A 1 95 ? 0.005 17.021 -26.435 1.00 94.31 95 ALA A CA 1
ATOM 683 C C . ALA A 1 95 ? -0.915 18.215 -26.732 1.00 94.31 95 ALA A C 1
ATOM 685 O O . ALA A 1 95 ? -1.909 18.400 -26.030 1.00 94.31 95 ALA A O 1
ATOM 686 N N . ILE A 1 96 ? -0.653 19.001 -27.783 1.00 94.56 96 ILE A N 1
ATOM 687 C CA . ILE A 1 96 ? -1.503 20.140 -28.185 1.00 94.56 96 ILE A CA 1
ATOM 688 C C . ILE A 1 96 ? -2.929 19.673 -28.513 1.00 94.56 96 ILE A C 1
ATOM 690 O O . ILE A 1 96 ? -3.907 20.241 -28.011 1.00 94.56 96 ILE A O 1
ATOM 694 N N . ILE A 1 97 ? -3.046 18.632 -29.342 1.00 93.88 97 ILE A N 1
ATOM 695 C CA . ILE A 1 97 ? -4.329 18.121 -29.844 1.00 93.88 97 ILE A CA 1
ATOM 696 C C . ILE A 1 97 ? -4.974 17.184 -28.820 1.00 93.88 97 ILE A C 1
ATOM 698 O O . ILE A 1 97 ? -6.143 17.331 -28.474 1.00 93.88 97 ILE A O 1
ATOM 702 N N . GLY A 1 98 ? -4.199 16.249 -28.280 1.00 89.69 98 GLY A N 1
ATOM 703 C CA . GLY A 1 98 ? -4.660 15.220 -27.355 1.00 89.69 98 GLY A CA 1
ATOM 704 C C . GLY A 1 98 ? -5.121 15.762 -26.006 1.00 89.69 98 GLY A C 1
ATOM 705 O O . GLY A 1 98 ? -5.817 15.073 -25.280 1.00 89.69 98 GLY A O 1
ATOM 706 N N . THR A 1 99 ? -4.798 17.002 -25.643 1.00 89.50 99 THR A N 1
ATOM 707 C CA . THR A 1 99 ? -5.320 17.611 -24.407 1.00 89.50 99 THR A CA 1
ATOM 708 C C . THR A 1 99 ? -6.564 18.470 -24.630 1.00 89.50 99 THR A C 1
ATOM 710 O O . THR A 1 99 ? -6.911 19.288 -23.774 1.00 89.50 99 THR A O 1
ATOM 713 N N . LEU A 1 100 ? -7.183 18.432 -25.819 1.00 88.44 100 LEU A N 1
ATOM 714 C CA . LEU A 1 100 ? -8.420 19.172 -26.098 1.00 88.44 100 LEU A CA 1
ATOM 715 C C . LEU A 1 100 ? -9.547 18.577 -25.253 1.00 88.44 100 LEU A C 1
ATOM 717 O O . LEU A 1 100 ? -9.798 17.375 -25.291 1.00 88.44 100 LEU A O 1
ATOM 721 N N . ASP A 1 101 ? -10.198 19.423 -24.460 1.00 80.75 101 ASP A N 1
ATOM 722 C CA . ASP A 1 101 ? -11.330 19.022 -23.633 1.00 80.75 101 ASP A CA 1
ATOM 723 C C . ASP A 1 101 ? -12.652 19.527 -24.225 1.00 80.75 101 ASP A C 1
ATOM 725 O O . ASP A 1 101 ? -12.701 20.128 -25.296 1.00 80.75 101 ASP A O 1
ATOM 729 N N . THR A 1 102 ? -13.756 19.257 -23.531 1.00 81.38 102 THR A N 1
ATOM 730 C CA . THR A 1 102 ? -15.103 19.579 -24.017 1.00 81.38 102 THR A CA 1
ATOM 731 C C . THR A 1 102 ? -15.441 21.072 -23.958 1.00 81.38 102 THR A C 1
ATOM 733 O O . THR A 1 102 ? -16.545 21.450 -24.350 1.00 81.38 102 THR A O 1
ATOM 736 N N . ARG A 1 103 ? -14.566 21.926 -23.408 1.00 83.62 103 ARG A N 1
ATOM 737 C CA . ARG A 1 103 ? -14.858 23.351 -23.224 1.00 83.62 103 ARG A CA 1
ATOM 738 C C . ARG A 1 103 ? -14.662 24.102 -24.530 1.00 83.62 103 ARG A C 1
ATOM 740 O O . ARG A 1 103 ? -13.580 24.103 -25.104 1.00 83.62 103 ARG A O 1
ATOM 747 N N . ILE A 1 104 ? -15.697 24.825 -24.952 1.00 85.62 104 ILE A N 1
ATOM 748 C CA . ILE A 1 104 ? -15.661 25.613 -26.191 1.00 85.62 104 ILE A CA 1
ATOM 749 C C . ILE A 1 104 ? -14.903 26.937 -25.951 1.00 85.62 104 ILE A C 1
ATOM 751 O O . ILE A 1 104 ? -15.359 27.745 -25.123 1.00 85.62 104 ILE A O 1
ATOM 755 N N . PRO A 1 105 ? -13.786 27.207 -26.661 1.00 86.25 105 PRO A N 1
ATOM 756 C CA . PRO A 1 105 ? -13.055 28.471 -26.558 1.00 86.25 105 PRO A CA 1
ATOM 757 C C . PRO A 1 105 ? -13.927 29.678 -26.914 1.00 86.25 105 PRO A C 1
ATOM 759 O O . PRO A 1 105 ? -14.781 29.615 -27.795 1.00 86.25 105 PRO A O 1
ATOM 762 N N . GLY A 1 106 ? -13.763 30.780 -26.185 1.00 82.19 106 GLY A N 1
ATOM 763 C CA . GLY A 1 106 ? -14.548 32.007 -26.356 1.00 82.19 106 GLY A CA 1
ATOM 764 C C . GLY A 1 106 ? -15.972 31.954 -25.788 1.00 82.19 106 GLY A C 1
ATOM 765 O O . GLY A 1 106 ? -16.560 33.006 -25.559 1.00 82.19 106 GLY A O 1
ATOM 766 N N . ARG A 1 107 ? -16.516 30.762 -25.500 1.00 85.12 107 ARG A N 1
ATOM 767 C CA . ARG A 1 107 ? -17.826 30.586 -24.846 1.00 85.12 107 ARG A CA 1
ATOM 768 C C . ARG A 1 107 ? -17.699 30.156 -23.389 1.00 85.12 107 ARG A C 1
ATOM 770 O O . ARG A 1 107 ? -18.236 30.809 -22.502 1.00 85.12 107 ARG A O 1
ATOM 777 N N . GLN A 1 108 ? -16.993 29.055 -23.146 1.00 81.62 108 GLN A N 1
ATOM 778 C CA . GLN A 1 108 ? -16.869 28.432 -21.822 1.00 81.62 108 GLN A CA 1
ATOM 779 C C . GLN A 1 108 ? -15.480 28.630 -21.211 1.00 81.62 108 GLN A C 1
ATOM 781 O O . GLN A 1 108 ? -15.344 28.683 -19.990 1.00 81.62 108 GLN A O 1
ATOM 786 N N . ILE A 1 109 ? -14.449 28.771 -22.048 1.00 83.12 109 ILE A N 1
ATOM 787 C CA . ILE A 1 109 ? -13.085 29.096 -21.627 1.00 83.12 109 ILE A CA 1
ATOM 788 C C . ILE A 1 109 ? -12.564 30.307 -22.417 1.00 83.12 109 ILE A C 1
ATOM 790 O O . ILE A 1 109 ? -12.678 30.328 -23.643 1.00 83.12 109 ILE A O 1
ATOM 794 N N . PRO A 1 110 ? -12.000 31.330 -21.751 1.00 86.75 110 PRO A N 1
ATOM 795 C CA . PRO A 1 110 ? -11.321 32.432 -22.427 1.00 86.75 110 PRO A CA 1
ATOM 796 C C . PRO A 1 110 ? -10.187 31.956 -23.349 1.00 86.75 110 PRO A C 1
ATOM 798 O O . PRO A 1 110 ? -9.457 31.021 -23.011 1.00 86.75 110 PRO A O 1
ATOM 801 N N . TRP A 1 111 ? -10.037 32.614 -24.503 1.00 88.31 111 TRP A N 1
ATOM 802 C CA . TRP A 1 111 ? -9.039 32.257 -25.520 1.00 88.31 111 TRP A CA 1
ATOM 803 C C . TRP A 1 111 ? -7.603 32.277 -24.993 1.00 88.31 111 TRP A C 1
ATOM 805 O O . TRP A 1 111 ? -6.836 31.369 -25.292 1.00 88.31 111 TRP A O 1
ATOM 815 N N . ASP A 1 112 ? -7.258 33.265 -24.171 1.00 86.75 112 ASP A N 1
ATOM 816 C CA . ASP A 1 112 ? -5.934 33.397 -23.556 1.00 86.75 112 ASP A CA 1
ATOM 817 C C . ASP A 1 112 ? -5.567 32.172 -22.700 1.00 86.75 112 ASP A C 1
ATOM 819 O O . ASP A 1 112 ? -4.467 31.642 -22.814 1.00 86.75 112 ASP A O 1
ATOM 823 N N . ARG A 1 113 ? -6.504 31.660 -21.898 1.00 87.94 113 ARG A N 1
ATOM 824 C CA . ARG A 1 113 ? -6.298 30.466 -21.056 1.00 87.94 113 ARG A CA 1
ATOM 825 C C . ARG A 1 113 ? -6.267 29.177 -21.869 1.00 87.94 113 ARG A C 1
ATOM 827 O O . ARG A 1 113 ? -5.499 28.269 -21.559 1.00 87.94 113 ARG A O 1
ATOM 834 N N . PHE A 1 114 ? -7.119 29.088 -22.888 1.00 89.75 114 PHE A N 1
ATOM 835 C CA . PHE A 1 114 ? -7.150 27.937 -23.782 1.00 89.75 114 PHE A CA 1
ATOM 836 C C . PHE A 1 114 ? -5.818 27.788 -24.526 1.00 89.75 114 PHE A C 1
ATOM 838 O O . PHE A 1 114 ? -5.189 26.732 -24.458 1.00 89.75 114 PHE A O 1
ATOM 845 N N . LEU A 1 115 ? -5.362 28.864 -25.172 1.00 92.00 115 LEU A N 1
ATOM 846 C CA . LEU A 1 115 ? -4.115 28.881 -25.932 1.00 92.00 115 LEU A CA 1
ATOM 847 C C . LEU A 1 115 ? -2.887 28.728 -25.028 1.00 92.00 115 LEU A C 1
ATOM 849 O O . LEU A 1 115 ? -1.967 27.999 -25.397 1.00 92.00 115 LEU A O 1
ATOM 853 N N . PHE A 1 116 ? -2.913 29.301 -23.819 1.00 92.75 116 PHE A N 1
ATOM 854 C CA . PHE A 1 116 ? -1.871 29.080 -22.815 1.00 92.75 116 PHE A CA 1
ATOM 855 C C . PHE A 1 116 ? -1.665 27.597 -22.525 1.00 92.75 116 PHE A C 1
ATOM 857 O O . PHE A 1 116 ? -0.539 27.117 -22.609 1.00 92.75 116 PHE A O 1
ATOM 864 N N . ASN A 1 117 ? -2.741 26.850 -22.255 1.00 89.94 117 ASN A N 1
ATOM 865 C CA . ASN A 1 117 ? -2.623 25.418 -21.988 1.00 89.94 117 ASN A CA 1
ATOM 866 C C . ASN A 1 117 ? -2.018 24.669 -23.187 1.00 89.94 117 ASN A C 1
ATOM 868 O O . ASN A 1 117 ? -1.254 23.731 -22.989 1.00 89.94 117 ASN A O 1
ATOM 872 N N . ARG A 1 118 ? -2.341 25.066 -24.429 1.00 93.81 118 ARG A N 1
ATOM 873 C CA . ARG A 1 118 ? -1.766 24.452 -25.642 1.00 93.81 118 ARG A CA 1
ATOM 874 C C . ARG A 1 118 ? -0.270 24.709 -25.758 1.00 93.81 118 ARG A C 1
ATOM 876 O O . ARG A 1 118 ? 0.488 23.756 -25.910 1.00 93.81 118 ARG A O 1
ATOM 883 N N . GLY A 1 119 ? 0.140 25.971 -25.645 1.00 94.00 119 GLY A N 1
ATOM 884 C CA . GLY A 1 119 ? 1.551 26.346 -25.700 1.00 94.00 119 GLY A CA 1
ATOM 885 C C . GLY A 1 119 ? 2.349 25.702 -24.567 1.00 94.00 119 GLY A C 1
ATOM 886 O O . GLY A 1 119 ? 3.385 25.094 -24.811 1.00 94.00 119 GLY A O 1
ATOM 887 N N . MET A 1 120 ? 1.824 25.738 -23.341 1.00 94.81 120 MET A N 1
ATOM 888 C CA . MET A 1 120 ? 2.449 25.112 -22.177 1.00 94.81 120 MET A CA 1
ATOM 889 C C . MET A 1 120 ? 2.658 23.606 -22.377 1.00 94.81 120 MET A C 1
ATOM 891 O O . MET A 1 120 ? 3.768 23.120 -22.177 1.00 94.81 120 MET A O 1
ATOM 895 N N . PHE A 1 121 ? 1.632 22.860 -22.805 1.00 93.25 121 PHE A N 1
ATOM 896 C CA . PHE A 1 121 ? 1.781 21.422 -23.044 1.00 93.25 121 PHE A CA 1
ATOM 897 C C . PHE A 1 121 ? 2.752 21.116 -24.186 1.00 93.25 121 PHE A C 1
ATOM 899 O O . PHE A 1 121 ? 3.516 20.159 -24.088 1.00 93.25 121 PHE A O 1
ATOM 906 N N . ALA A 1 122 ? 2.795 21.947 -25.225 1.00 94.62 122 ALA A N 1
ATOM 907 C CA . ALA A 1 122 ? 3.779 21.793 -26.287 1.00 94.62 122 ALA A CA 1
ATOM 908 C C . ALA A 1 122 ? 5.224 21.864 -25.758 1.00 94.62 122 ALA A C 1
ATOM 910 O O . ALA A 1 122 ? 6.044 21.011 -26.098 1.00 94.62 122 ALA A O 1
ATOM 911 N N . VAL A 1 123 ? 5.517 22.826 -24.870 1.00 95.38 123 VAL A N 1
ATOM 912 C CA . VAL A 1 123 ? 6.827 22.934 -24.203 1.00 95.38 123 VAL A CA 1
ATOM 913 C C . VAL A 1 123 ? 7.081 21.734 -23.303 1.00 95.38 123 VAL A C 1
ATOM 915 O O . VAL A 1 123 ? 8.111 21.086 -23.437 1.00 95.38 123 VAL A O 1
ATOM 918 N N . VAL A 1 124 ? 6.148 21.414 -22.404 1.00 94.69 124 VAL A N 1
ATOM 919 C CA . VAL A 1 124 ? 6.324 20.358 -21.395 1.00 94.69 124 VAL A CA 1
ATOM 920 C C . VAL A 1 124 ? 6.637 19.010 -22.048 1.00 94.69 124 VAL A C 1
ATOM 922 O O . VAL A 1 124 ? 7.649 18.391 -21.725 1.00 94.69 124 VAL A O 1
ATOM 925 N N . TYR A 1 125 ? 5.803 18.563 -22.988 1.00 94.75 125 TYR A N 1
ATOM 926 C CA . TYR A 1 125 ? 5.961 17.247 -23.609 1.00 94.75 125 TYR A CA 1
ATOM 927 C C . TYR A 1 125 ? 7.051 17.243 -24.692 1.00 94.75 125 TYR A C 1
ATOM 929 O O . TYR A 1 125 ? 7.753 16.245 -24.841 1.00 94.75 125 TYR A O 1
ATOM 937 N N . GLY A 1 126 ? 7.264 18.361 -25.396 1.00 94.81 126 GLY A N 1
ATOM 938 C CA . GLY A 1 126 ? 8.374 18.500 -26.342 1.00 94.81 126 GLY A CA 1
ATOM 939 C C . GLY A 1 126 ? 9.742 18.452 -25.652 1.00 94.81 126 GLY A C 1
ATOM 940 O O . GLY A 1 126 ? 10.622 17.709 -26.083 1.00 94.81 126 GLY A O 1
ATOM 941 N N . VAL A 1 127 ? 9.915 19.179 -24.539 1.00 95.25 127 VAL A N 1
ATOM 942 C CA . VAL A 1 127 ? 11.149 19.133 -23.734 1.00 95.25 127 VAL A CA 1
ATOM 943 C C . VAL A 1 127 ? 11.321 17.765 -23.080 1.00 95.25 127 VAL A C 1
ATOM 945 O O . VAL A 1 127 ? 12.426 17.234 -23.106 1.00 95.25 127 VAL A O 1
ATOM 948 N N . GLY A 1 128 ? 10.253 17.150 -22.561 1.00 94.31 128 GLY A N 1
ATOM 949 C CA . GLY A 1 128 ? 10.310 15.780 -22.042 1.00 94.31 128 GLY A CA 1
ATOM 950 C C . GLY A 1 128 ? 10.862 14.786 -23.071 1.00 94.31 128 GLY A C 1
ATOM 951 O O . GLY A 1 128 ? 11.774 14.021 -22.763 1.00 94.31 128 GLY A O 1
ATOM 952 N N . ALA A 1 129 ? 10.378 14.851 -24.316 1.00 93.75 129 ALA A N 1
ATOM 953 C CA . ALA A 1 129 ? 10.853 14.000 -25.409 1.00 93.75 129 ALA A CA 1
ATOM 954 C C . ALA A 1 129 ? 12.310 14.290 -25.808 1.00 93.75 129 ALA A C 1
ATOM 956 O O . ALA A 1 129 ? 13.068 13.357 -26.080 1.00 93.75 129 ALA A O 1
ATOM 957 N N . LEU A 1 130 ? 12.730 15.562 -25.803 1.00 93.38 130 LEU A N 1
ATOM 958 C CA . LEU A 1 130 ? 14.136 15.928 -26.006 1.00 93.38 130 LEU A CA 1
ATOM 959 C C . LEU A 1 130 ? 15.038 15.365 -24.906 1.00 93.38 130 LEU A C 1
ATOM 961 O O . LEU A 1 130 ? 16.065 14.773 -25.218 1.00 93.38 130 LEU A O 1
ATOM 965 N N . VAL A 1 131 ? 14.656 15.534 -23.637 1.00 92.00 131 VAL A N 1
ATOM 966 C CA . VAL A 1 131 ? 15.417 15.039 -22.480 1.00 92.00 131 VAL A CA 1
ATOM 967 C C . VAL A 1 131 ? 15.549 13.523 -22.549 1.00 92.00 131 VAL A C 1
ATOM 969 O O . VAL A 1 131 ? 16.657 13.007 -22.435 1.00 92.00 131 VAL A O 1
ATOM 972 N N . TYR A 1 132 ? 14.445 12.816 -22.802 1.00 90.25 132 TYR A N 1
ATOM 973 C CA . TYR A 1 132 ? 14.453 11.365 -22.961 1.00 90.25 132 TYR A CA 1
ATOM 974 C C . TYR A 1 132 ? 15.447 10.924 -24.044 1.00 90.25 132 TYR A C 1
ATOM 976 O O . TYR A 1 132 ? 16.344 10.124 -23.781 1.00 90.25 132 TYR A O 1
ATOM 984 N N . ARG A 1 133 ? 15.340 11.497 -25.249 1.00 88.12 133 ARG A N 1
ATOM 985 C CA . ARG A 1 133 ? 16.212 11.154 -26.381 1.00 88.12 133 ARG A CA 1
ATOM 986 C C . ARG A 1 133 ? 17.667 11.522 -26.141 1.00 88.12 133 ARG A C 1
ATOM 988 O O . ARG A 1 133 ? 18.541 10.733 -26.475 1.00 88.12 133 ARG A O 1
ATOM 995 N N . ALA A 1 134 ? 17.935 12.683 -25.548 1.00 87.44 134 ALA A N 1
ATOM 996 C CA . ALA A 1 134 ? 19.288 13.090 -25.198 1.00 87.44 134 ALA A CA 1
ATOM 997 C C . ALA A 1 134 ? 19.930 12.069 -24.250 1.00 87.44 134 ALA A C 1
ATOM 999 O O . ALA A 1 134 ? 21.032 11.608 -24.513 1.00 87.44 134 ALA A O 1
ATOM 1000 N N . LEU A 1 135 ? 19.220 11.647 -23.201 1.00 84.38 135 LEU A N 1
ATOM 1001 C CA . LEU A 1 135 ? 19.734 10.683 -22.222 1.00 84.38 135 LEU A CA 1
ATOM 1002 C C . LEU A 1 135 ? 19.964 9.291 -22.820 1.00 84.38 135 LEU A C 1
ATOM 1004 O O . LEU A 1 135 ? 20.999 8.679 -22.554 1.00 84.38 135 LEU A O 1
ATOM 1008 N N . VAL A 1 136 ? 19.044 8.817 -23.665 1.00 81.81 136 VAL A N 1
ATOM 1009 C CA . VAL A 1 136 ? 19.215 7.548 -24.390 1.00 81.81 136 VAL A CA 1
ATOM 1010 C C . VAL A 1 136 ? 20.402 7.626 -25.363 1.00 81.81 136 VAL A C 1
ATOM 1012 O O . VAL A 1 136 ? 21.177 6.680 -25.455 1.00 81.81 136 VAL A O 1
ATOM 1015 N N . ASN A 1 137 ? 20.610 8.766 -26.029 1.00 79.81 137 ASN A N 1
ATOM 1016 C CA . ASN A 1 137 ? 21.711 8.961 -26.979 1.00 79.81 137 ASN A CA 1
ATOM 1017 C C . ASN A 1 137 ? 23.082 9.191 -26.316 1.00 79.81 137 ASN A C 1
ATOM 1019 O O . ASN A 1 137 ? 24.098 8.949 -26.959 1.00 79.81 137 ASN A O 1
ATOM 1023 N N . ILE A 1 138 ? 23.135 9.653 -25.058 1.00 71.44 138 ILE A N 1
ATOM 1024 C CA . ILE A 1 138 ? 24.383 9.880 -24.294 1.00 71.44 138 ILE A CA 1
ATOM 1025 C C . ILE A 1 138 ? 25.039 8.563 -23.845 1.00 71.44 138 ILE A C 1
ATOM 1027 O O . ILE A 1 138 ? 26.220 8.538 -23.510 1.00 71.44 138 ILE A O 1
ATOM 1031 N N . THR A 1 139 ? 24.318 7.443 -23.898 1.00 59.53 139 THR A N 1
ATOM 1032 C CA . THR A 1 139 ? 24.845 6.110 -23.553 1.00 59.53 139 THR A CA 1
ATOM 1033 C C . THR A 1 139 ? 24.858 5.167 -24.763 1.00 59.53 139 THR A C 1
ATOM 1035 O O . THR A 1 139 ? 24.250 4.094 -24.730 1.00 59.53 139 THR A O 1
ATOM 1038 N N . PRO A 1 140 ? 25.555 5.523 -25.861 1.00 47.69 140 PRO A N 1
ATOM 1039 C CA . PRO A 1 140 ? 25.695 4.620 -26.986 1.00 47.69 140 PRO A CA 1
ATOM 1040 C C . PRO A 1 140 ? 26.645 3.486 -26.587 1.00 47.69 140 PRO A C 1
ATOM 1042 O O . PRO A 1 140 ? 27.794 3.716 -26.219 1.00 47.69 140 PRO A O 1
ATOM 1045 N N . GLY A 1 141 ? 26.174 2.243 -26.667 1.00 52.41 141 GLY A N 1
ATOM 1046 C CA . GLY A 1 141 ? 27.067 1.083 -26.629 1.00 52.41 141 GLY A CA 1
ATOM 1047 C C . GLY A 1 141 ? 27.466 0.582 -25.244 1.00 52.41 141 GLY A C 1
ATOM 1048 O O . GLY A 1 141 ? 28.597 0.146 -25.049 1.00 52.41 141 GLY A O 1
ATOM 1049 N N . SER A 1 142 ? 26.541 0.539 -24.286 1.00 44.03 142 SER A N 1
ATOM 1050 C CA . SER A 1 142 ? 26.733 -0.387 -23.173 1.00 44.03 142 SER A CA 1
ATOM 1051 C C . SER A 1 142 ? 26.620 -1.819 -23.720 1.00 44.03 142 SER A C 1
ATOM 1053 O O . SER A 1 142 ? 25.555 -2.216 -24.187 1.00 44.03 142 SER A O 1
ATOM 1055 N N . THR A 1 143 ? 27.710 -2.582 -23.719 1.00 44.88 143 THR A N 1
ATOM 1056 C CA . THR A 1 143 ? 27.811 -3.911 -24.356 1.00 44.88 143 THR A CA 1
ATOM 1057 C C . THR A 1 143 ? 26.912 -4.984 -23.731 1.00 44.88 143 THR A C 1
ATOM 1059 O O . THR A 1 143 ? 26.778 -6.068 -24.292 1.00 44.88 143 THR A O 1
ATOM 1062 N N . SER A 1 144 ? 26.257 -4.691 -22.602 1.00 50.88 144 SER A N 1
ATOM 1063 C CA . SER A 1 144 ? 25.259 -5.565 -21.984 1.00 50.88 144 SER A CA 1
ATOM 1064 C C . SER A 1 144 ? 23.831 -5.064 -22.248 1.00 50.88 144 SER A C 1
ATOM 1066 O O . SER A 1 144 ? 23.537 -3.875 -22.112 1.00 50.88 144 SER A O 1
ATOM 1068 N N . ALA A 1 145 ? 22.911 -5.976 -22.579 1.00 50.53 145 ALA A N 1
ATOM 1069 C CA . ALA A 1 145 ? 21.488 -5.667 -22.781 1.00 50.53 145 ALA A CA 1
ATOM 1070 C C . ALA A 1 145 ? 20.823 -5.013 -21.543 1.00 50.53 145 ALA A C 1
ATOM 1072 O O . ALA A 1 145 ? 19.845 -4.268 -21.650 1.00 50.53 145 ALA A O 1
ATOM 1073 N N . LEU A 1 146 ? 21.384 -5.256 -20.355 1.00 42.91 146 LEU A N 1
ATOM 1074 C CA . LEU A 1 146 ? 20.867 -4.780 -19.074 1.00 42.91 146 LEU A CA 1
ATOM 1075 C C . LEU A 1 146 ? 21.184 -3.303 -18.812 1.00 42.91 146 LEU A C 1
ATOM 1077 O O . LEU A 1 146 ? 20.310 -2.560 -18.369 1.00 42.91 146 LEU A O 1
ATOM 1081 N N . SER A 1 147 ? 22.388 -2.841 -19.150 1.00 54.47 147 SER A N 1
ATOM 1082 C CA . SER A 1 147 ? 22.743 -1.419 -19.050 1.00 54.47 147 SER A CA 1
ATOM 1083 C C . SER A 1 147 ? 21.935 -0.552 -20.025 1.00 54.47 147 SER A C 1
ATOM 1085 O O . SER A 1 147 ? 21.536 0.550 -19.659 1.00 54.47 147 SER A O 1
ATOM 1087 N N . GLY A 1 148 ? 21.559 -1.086 -21.195 1.00 60.06 148 GLY A N 1
ATOM 1088 C CA . GLY A 1 148 ? 20.626 -0.419 -22.110 1.00 60.06 148 GLY A CA 1
ATOM 1089 C C . GLY A 1 148 ? 19.213 -0.270 -21.529 1.00 60.06 148 GLY A C 1
ATOM 1090 O O . GLY A 1 148 ? 18.590 0.782 -21.664 1.00 60.06 148 GLY A O 1
ATOM 1091 N N . THR A 1 149 ? 18.722 -1.285 -20.813 1.00 62.00 149 THR A N 1
ATOM 1092 C CA . THR A 1 149 ? 17.381 -1.254 -20.199 1.00 62.00 149 THR A CA 1
ATOM 1093 C C . THR A 1 149 ? 17.313 -0.273 -19.021 1.00 62.00 149 THR A C 1
ATOM 1095 O O . THR A 1 149 ? 16.368 0.512 -18.922 1.00 62.00 149 THR A O 1
ATOM 1098 N N . PHE A 1 150 ? 18.339 -0.248 -18.161 1.00 62.38 150 PHE A N 1
ATOM 1099 C CA . PHE A 1 150 ? 18.442 0.735 -17.075 1.00 62.38 150 PHE A CA 1
ATOM 1100 C C . PHE A 1 150 ? 18.510 2.169 -17.586 1.00 62.38 150 PHE A C 1
ATOM 1102 O O . PHE A 1 150 ? 17.809 3.029 -17.056 1.00 62.38 150 PHE A O 1
ATOM 1109 N N . THR A 1 151 ? 19.311 2.423 -18.624 1.00 67.75 151 THR A N 1
ATOM 1110 C CA . THR A 1 151 ? 19.372 3.730 -19.282 1.00 67.75 151 THR A CA 1
ATOM 1111 C C . THR A 1 151 ? 17.992 4.176 -19.740 1.00 67.75 151 THR A C 1
ATOM 1113 O O . THR A 1 151 ? 17.590 5.299 -19.451 1.00 67.75 151 THR A O 1
ATOM 1116 N N . VAL A 1 152 ? 17.251 3.314 -20.440 1.00 75.19 152 VAL A N 1
ATOM 1117 C CA . VAL A 1 152 ? 15.925 3.647 -20.980 1.00 75.19 152 VAL A CA 1
ATOM 1118 C C . VAL A 1 152 ? 14.945 4.014 -19.865 1.00 75.19 152 VAL A C 1
ATOM 1120 O O . VAL A 1 152 ? 14.198 4.987 -19.987 1.00 75.19 152 VAL A O 1
ATOM 1123 N N . ILE A 1 153 ? 14.969 3.281 -18.754 1.00 71.88 153 ILE A N 1
ATOM 1124 C CA . ILE A 1 153 ? 14.083 3.534 -17.613 1.00 71.88 153 ILE A CA 1
ATOM 1125 C C . ILE A 1 153 ? 14.500 4.797 -16.857 1.00 71.88 153 ILE A C 1
ATOM 1127 O O . ILE A 1 153 ? 13.649 5.638 -16.566 1.00 71.88 153 ILE A O 1
ATOM 1131 N N . ALA A 1 154 ? 15.795 4.980 -16.592 1.00 70.44 154 ALA A N 1
ATOM 1132 C CA . ALA A 1 154 ? 16.320 6.187 -15.961 1.00 70.44 154 ALA A CA 1
ATOM 1133 C C . ALA A 1 154 ? 16.025 7.432 -16.811 1.00 70.44 154 ALA A C 1
ATOM 1135 O O . ALA A 1 154 ? 15.547 8.435 -16.283 1.00 70.44 154 ALA A O 1
ATOM 1136 N N . ALA A 1 155 ? 16.215 7.346 -18.130 1.00 81.69 155 ALA A N 1
ATOM 1137 C CA . ALA A 1 155 ? 15.861 8.400 -19.073 1.00 81.69 155 ALA A CA 1
ATOM 1138 C C . ALA A 1 155 ? 14.362 8.715 -19.031 1.00 81.69 155 ALA A C 1
ATOM 1140 O O . ALA A 1 155 ? 13.988 9.886 -19.015 1.00 81.69 155 ALA A O 1
ATOM 1141 N N . GLY A 1 156 ? 13.500 7.694 -18.960 1.00 84.25 156 GLY A N 1
ATOM 1142 C CA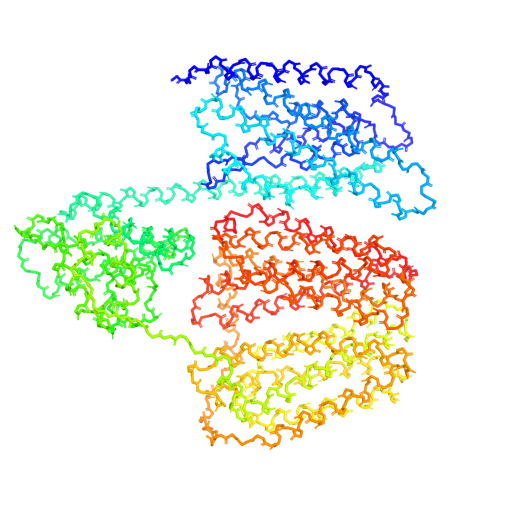 . GLY A 1 156 ? 12.055 7.867 -18.806 1.00 84.25 156 GLY A CA 1
ATOM 1143 C C . GLY A 1 156 ? 11.682 8.596 -17.512 1.00 84.25 156 GLY A C 1
ATOM 1144 O O . GLY A 1 156 ? 10.904 9.548 -17.543 1.00 84.25 156 GLY A O 1
ATOM 1145 N N . ILE A 1 157 ? 12.272 8.202 -16.380 1.00 79.56 157 ILE A N 1
ATOM 1146 C CA . ILE A 1 157 ? 12.037 8.843 -15.076 1.00 79.56 157 ILE A CA 1
ATOM 1147 C C . ILE A 1 157 ? 12.526 10.295 -15.086 1.00 79.56 157 ILE A C 1
ATOM 1149 O O . ILE A 1 157 ? 11.800 11.187 -14.652 1.00 79.56 157 ILE A O 1
ATOM 1153 N N . ILE A 1 158 ? 13.728 10.559 -15.603 1.00 81.88 158 ILE A N 1
ATOM 1154 C CA . ILE A 1 158 ? 14.278 11.919 -15.673 1.00 81.88 158 ILE A CA 1
ATOM 1155 C C . ILE A 1 158 ? 13.436 12.792 -16.611 1.00 81.88 158 ILE A C 1
ATOM 1157 O O . ILE A 1 158 ? 13.142 13.936 -16.269 1.00 81.88 158 ILE A O 1
ATOM 1161 N N . ALA A 1 159 ? 12.984 12.260 -17.750 1.00 87.25 159 ALA A N 1
ATOM 1162 C CA . ALA A 1 159 ? 12.083 12.966 -18.657 1.00 87.25 159 ALA A CA 1
ATOM 1163 C C . ALA A 1 159 ? 10.745 13.309 -17.985 1.00 87.25 159 ALA A C 1
ATOM 1165 O O . ALA A 1 159 ? 10.276 14.440 -18.099 1.00 87.25 159 ALA A O 1
ATOM 1166 N N . LEU A 1 160 ? 10.166 12.374 -17.227 1.00 86.94 160 LEU A N 1
ATOM 1167 C CA . LEU A 1 160 ? 8.953 12.610 -16.444 1.00 86.94 160 LEU A CA 1
ATOM 1168 C C . LEU A 1 160 ? 9.157 13.708 -15.389 1.00 86.94 160 LEU A C 1
ATOM 1170 O O . LEU A 1 160 ? 8.329 14.608 -15.263 1.00 86.94 160 LEU A O 1
ATOM 1174 N N . LEU A 1 161 ? 10.265 13.663 -14.643 1.00 83.38 161 LEU A N 1
ATOM 1175 C CA . LEU A 1 161 ? 10.597 14.693 -13.657 1.00 83.38 161 LEU A CA 1
ATOM 1176 C C . LEU A 1 161 ? 10.785 16.057 -14.324 1.00 83.38 161 LEU A C 1
ATOM 1178 O O . LEU A 1 161 ? 10.250 17.048 -13.835 1.00 83.38 161 LEU A O 1
ATOM 1182 N N . ALA A 1 162 ? 11.473 16.112 -15.466 1.00 86.94 162 ALA A N 1
ATOM 1183 C CA . ALA A 1 162 ? 11.642 17.338 -16.239 1.00 86.94 162 ALA A CA 1
ATOM 1184 C C . ALA A 1 162 ? 10.292 17.910 -16.699 1.00 86.94 162 ALA A C 1
ATOM 1186 O O . ALA A 1 162 ? 10.060 19.114 -16.575 1.00 86.94 162 ALA A O 1
ATOM 1187 N N . MET A 1 163 ? 9.374 17.056 -17.164 1.00 90.31 163 MET A N 1
ATOM 1188 C CA . MET A 1 163 ? 8.017 17.465 -17.529 1.00 90.31 163 MET A CA 1
ATOM 1189 C C . MET A 1 163 ? 7.286 18.114 -16.349 1.00 90.31 163 MET A C 1
ATOM 1191 O O . MET A 1 163 ? 6.717 19.193 -16.504 1.00 90.31 163 MET A O 1
ATOM 1195 N N . GLU A 1 164 ? 7.331 17.511 -15.160 1.00 86.06 164 GLU A N 1
ATOM 1196 C CA . GLU A 1 164 ? 6.644 18.050 -13.978 1.00 86.06 164 GLU A CA 1
ATOM 1197 C C . GLU A 1 164 ? 7.318 19.307 -13.411 1.00 86.06 164 GLU A C 1
ATOM 1199 O O . GLU A 1 164 ? 6.630 20.250 -13.007 1.00 86.06 164 GLU A O 1
ATOM 1204 N N . MET A 1 165 ? 8.654 19.371 -13.451 1.00 85.25 165 MET A N 1
ATOM 1205 C CA . MET A 1 165 ? 9.417 20.565 -13.075 1.00 85.25 165 MET A CA 1
ATOM 1206 C C . MET A 1 165 ? 9.161 21.752 -14.013 1.00 85.25 165 MET A C 1
ATOM 1208 O O . MET A 1 165 ? 9.343 22.892 -13.596 1.00 85.25 165 MET A O 1
ATOM 1212 N N . LEU A 1 166 ? 8.698 21.513 -15.243 1.00 90.19 166 LEU A N 1
ATOM 1213 C CA . LEU A 1 166 ? 8.230 22.561 -16.154 1.00 90.19 166 LEU A CA 1
ATOM 1214 C C . LEU A 1 166 ? 6.746 22.877 -15.949 1.00 90.19 166 LEU A C 1
ATOM 1216 O O . LEU A 1 166 ? 6.360 24.041 -15.858 1.00 90.19 166 LEU A O 1
ATOM 1220 N N . ASN A 1 167 ? 5.907 21.847 -15.861 1.00 88.94 167 ASN A N 1
ATOM 1221 C CA . ASN A 1 167 ? 4.456 21.986 -15.803 1.00 88.94 167 ASN A CA 1
ATOM 1222 C C . ASN A 1 167 ? 3.998 22.722 -14.534 1.00 88.94 167 ASN A C 1
ATOM 1224 O O . ASN A 1 167 ? 3.264 23.709 -14.614 1.00 88.94 167 ASN A O 1
ATOM 1228 N N . ALA A 1 168 ? 4.452 22.284 -13.354 1.00 85.75 168 ALA A N 1
ATOM 1229 C CA . ALA A 1 168 ? 3.948 22.818 -12.092 1.00 85.75 168 ALA A CA 1
ATOM 1230 C C . ALA A 1 168 ? 4.240 24.322 -11.912 1.00 85.75 168 ALA A C 1
ATOM 1232 O O . ALA A 1 168 ? 3.293 25.060 -11.622 1.00 85.75 168 ALA A O 1
ATOM 1233 N N . PRO A 1 169 ? 5.468 24.837 -12.130 1.00 89.75 169 PRO A N 1
ATOM 1234 C CA . PRO A 1 169 ? 5.736 26.270 -12.007 1.00 89.75 169 PRO A CA 1
ATOM 1235 C C . PRO A 1 169 ? 4.952 27.122 -13.007 1.00 89.75 169 PRO A C 1
ATOM 1237 O O . PRO A 1 169 ? 4.451 28.181 -12.624 1.00 89.75 169 PRO A O 1
ATOM 1240 N N . LEU A 1 170 ? 4.794 26.657 -14.255 1.00 90.38 170 LEU A N 1
ATOM 1241 C CA . LEU A 1 170 ? 4.046 27.385 -15.285 1.00 90.38 170 LEU A CA 1
ATOM 1242 C C . LEU A 1 170 ? 2.566 27.535 -14.906 1.00 90.38 170 LEU A C 1
ATOM 1244 O O . LEU A 1 170 ? 2.003 28.632 -14.962 1.00 90.38 170 LEU A O 1
ATOM 1248 N N . VAL A 1 171 ? 1.944 26.448 -14.437 1.00 87.69 171 VAL A N 1
ATOM 1249 C CA . VAL A 1 171 ? 0.555 26.467 -13.960 1.00 87.69 171 VAL A CA 1
ATOM 1250 C C . VAL A 1 171 ? 0.415 27.323 -12.701 1.00 87.69 171 VAL A C 1
ATOM 1252 O O . VAL A 1 171 ? -0.491 28.153 -12.623 1.00 87.69 171 VAL A O 1
ATOM 1255 N N . ILE A 1 172 ? 1.299 27.150 -11.713 1.00 87.50 172 ILE A N 1
ATOM 1256 C CA . ILE A 1 172 ? 1.240 27.882 -10.439 1.00 87.50 172 ILE A CA 1
ATOM 1257 C C . ILE A 1 172 ? 1.370 29.390 -10.678 1.00 87.50 172 ILE A C 1
ATOM 1259 O O . ILE A 1 172 ? 0.580 30.154 -10.123 1.00 87.50 172 ILE A O 1
ATOM 1263 N N . ALA A 1 173 ? 2.316 29.822 -11.515 1.00 89.62 173 ALA A N 1
ATOM 1264 C CA . ALA A 1 173 ? 2.495 31.230 -11.857 1.00 89.62 173 ALA A CA 1
ATOM 1265 C C . ALA A 1 173 ? 1.266 31.794 -12.585 1.00 89.62 173 ALA A C 1
ATOM 1267 O O . ALA A 1 173 ? 0.754 32.847 -12.199 1.00 89.62 173 ALA A O 1
ATOM 1268 N N . GLY A 1 174 ? 0.736 31.068 -13.577 1.00 87.62 174 GLY A N 1
ATOM 1269 C CA . GLY A 1 174 ? -0.472 31.473 -14.300 1.00 87.62 174 GLY A CA 1
ATOM 1270 C C . GLY A 1 174 ? -1.683 31.636 -13.376 1.00 87.62 174 GLY A C 1
ATOM 1271 O O . GLY A 1 174 ? -2.353 32.670 -13.404 1.00 87.62 174 GLY A O 1
ATOM 1272 N N . VAL A 1 175 ? -1.932 30.655 -12.502 1.00 85.06 175 VAL A N 1
ATOM 1273 C CA . VAL A 1 175 ? -3.045 30.694 -11.541 1.00 85.06 175 VAL A CA 1
ATOM 1274 C C . VAL A 1 175 ? -2.854 31.811 -10.517 1.00 85.06 175 VAL A C 1
ATOM 1276 O O . VAL A 1 175 ? -3.791 32.576 -10.305 1.00 85.06 175 VAL A O 1
ATOM 1279 N N . ALA A 1 176 ? -1.663 31.965 -9.931 1.00 86.69 176 ALA A N 1
ATOM 1280 C CA . ALA A 1 176 ? -1.384 33.014 -8.947 1.00 86.69 176 ALA A CA 1
ATOM 1281 C C . ALA A 1 176 ? -1.582 34.426 -9.527 1.00 86.69 176 ALA A C 1
ATOM 1283 O O . ALA A 1 176 ? -2.215 35.274 -8.897 1.00 86.69 176 ALA A O 1
ATOM 1284 N N . LEU A 1 177 ? -1.128 34.672 -10.763 1.00 88.75 177 LEU A N 1
ATOM 1285 C CA . LEU A 1 177 ? -1.340 35.952 -11.451 1.00 88.75 177 LEU A CA 1
ATOM 1286 C C . LEU A 1 177 ? -2.820 36.219 -11.757 1.00 88.75 177 LEU A C 1
ATOM 1288 O O . LEU A 1 177 ? -3.262 37.370 -11.741 1.00 88.75 177 LEU A O 1
ATOM 1292 N N . MET A 1 178 ? -3.594 35.169 -12.044 1.00 85.00 178 MET A N 1
ATOM 1293 C CA . MET A 1 178 ? -5.024 35.277 -12.331 1.00 85.00 178 MET A CA 1
ATOM 1294 C C . MET A 1 178 ? -5.867 35.514 -11.078 1.00 85.00 178 MET A C 1
ATOM 1296 O O . MET A 1 178 ? -6.791 36.326 -11.119 1.00 85.00 178 MET A O 1
ATOM 1300 N N . THR A 1 179 ? -5.578 34.804 -9.986 1.00 82.44 179 THR A N 1
ATOM 1301 C CA . THR A 1 179 ? -6.354 34.873 -8.737 1.00 82.44 179 THR A CA 1
ATOM 1302 C C . THR A 1 179 ? -5.862 35.958 -7.786 1.00 82.44 179 THR A C 1
ATOM 1304 O O . THR A 1 179 ? -6.563 36.275 -6.830 1.00 82.44 179 THR A O 1
ATOM 1307 N N . ARG A 1 180 ? -4.677 36.536 -8.043 1.00 85.19 180 ARG A N 1
ATOM 1308 C CA . ARG A 1 180 ? -3.956 37.436 -7.126 1.00 85.19 180 ARG A CA 1
ATOM 1309 C C . ARG A 1 180 ? -3.691 36.805 -5.751 1.00 85.19 180 ARG A C 1
ATOM 1311 O O . ARG A 1 180 ? -3.490 37.517 -4.771 1.00 85.19 180 ARG A O 1
ATOM 1318 N N . GLU A 1 181 ? -3.692 35.475 -5.666 1.00 83.88 181 GLU A N 1
ATOM 1319 C CA . GLU A 1 181 ? -3.271 34.749 -4.468 1.00 83.88 181 GLU A CA 1
ATOM 1320 C C . GLU A 1 181 ? -1.742 34.591 -4.437 1.00 83.88 181 GLU A C 1
ATOM 1322 O O . GLU A 1 181 ? -1.064 34.654 -5.463 1.00 83.88 181 GLU A O 1
ATOM 1327 N N . SER A 1 182 ? -1.178 34.343 -3.252 1.00 87.81 182 SER A N 1
ATOM 1328 C CA . SER A 1 182 ? 0.256 34.080 -3.125 1.00 87.81 182 SER A CA 1
ATOM 1329 C C . SER A 1 182 ? 0.650 32.758 -3.794 1.00 87.81 182 SER A C 1
ATOM 1331 O O . SER A 1 182 ? -0.021 31.733 -3.645 1.00 87.81 182 SER A O 1
ATOM 1333 N N . VAL A 1 183 ? 1.800 32.759 -4.477 1.00 85.31 183 VAL A N 1
ATOM 1334 C CA . VAL A 1 183 ? 2.378 31.583 -5.157 1.00 85.31 183 VAL A CA 1
ATOM 1335 C C . VAL A 1 183 ? 2.471 30.380 -4.216 1.00 85.31 183 VAL A C 1
ATOM 1337 O O . VAL A 1 183 ? 2.117 29.269 -4.599 1.00 85.31 183 VAL A O 1
ATOM 1340 N N . ARG A 1 184 ? 2.860 30.602 -2.953 1.00 80.19 184 ARG A N 1
ATOM 1341 C CA . ARG A 1 184 ? 2.962 29.551 -1.927 1.00 80.19 184 ARG A CA 1
ATOM 1342 C C . ARG A 1 184 ? 1.625 28.848 -1.669 1.00 80.19 184 ARG A C 1
ATOM 1344 O O . ARG A 1 184 ? 1.586 27.624 -1.574 1.00 80.19 184 ARG A O 1
ATOM 1351 N N . LYS A 1 185 ? 0.532 29.610 -1.568 1.00 75.19 185 LYS A N 1
ATOM 1352 C CA . LYS A 1 185 ? -0.813 29.074 -1.308 1.00 75.19 185 LYS A CA 1
ATOM 1353 C C . LYS A 1 185 ? -1.315 28.245 -2.491 1.00 75.19 185 LYS A C 1
ATOM 1355 O O . LYS A 1 185 ? -1.876 27.168 -2.293 1.00 75.19 185 LYS A O 1
ATOM 1360 N N . VAL A 1 186 ? -1.070 28.723 -3.711 1.00 76.94 186 VAL A N 1
ATOM 1361 C CA . VAL A 1 186 ? -1.411 28.009 -4.950 1.00 76.94 186 VAL A CA 1
ATOM 1362 C C . VAL A 1 186 ? -0.570 26.737 -5.091 1.00 76.94 186 VAL A C 1
ATOM 1364 O O . VAL A 1 186 ? -1.123 25.672 -5.345 1.00 76.94 186 VAL A O 1
ATOM 1367 N N . ALA A 1 187 ? 0.740 26.811 -4.840 1.00 77.25 187 ALA A N 1
ATOM 1368 C CA . ALA A 1 187 ? 1.651 25.670 -4.914 1.00 77.25 187 ALA A CA 1
ATOM 1369 C C . ALA A 1 187 ? 1.248 24.531 -3.968 1.00 77.25 187 ALA A C 1
ATOM 1371 O O . ALA A 1 187 ? 1.167 23.383 -4.397 1.00 77.25 187 ALA A O 1
ATOM 1372 N N . TYR A 1 188 ? 0.921 24.846 -2.709 1.00 69.81 188 TYR A N 1
ATOM 1373 C CA . TYR A 1 188 ? 0.486 23.844 -1.730 1.00 69.81 188 TYR A CA 1
ATOM 1374 C C . TYR A 1 188 ? -0.769 23.082 -2.190 1.00 69.81 188 TYR A C 1
ATOM 1376 O O . TYR A 1 188 ? -0.848 21.863 -2.042 1.00 69.81 188 TYR A O 1
ATOM 1384 N N . ARG A 1 189 ? -1.736 23.782 -2.800 1.00 67.44 189 ARG A N 1
ATOM 1385 C CA . ARG A 1 189 ? -2.962 23.167 -3.335 1.00 67.44 189 ARG A CA 1
ATOM 1386 C C . ARG A 1 189 ? -2.687 22.336 -4.591 1.00 67.44 189 ARG A C 1
ATOM 1388 O O . ARG A 1 189 ? -3.206 21.228 -4.702 1.00 67.44 189 ARG A O 1
ATOM 1395 N N . SER A 1 190 ? -1.871 22.851 -5.512 1.00 68.56 190 SER A N 1
ATOM 1396 C CA . SER A 1 190 ? -1.581 22.209 -6.800 1.00 68.56 190 SER A CA 1
ATOM 1397 C C . SER A 1 190 ? -0.719 20.950 -6.663 1.00 68.56 190 SER A C 1
ATOM 1399 O O . SER A 1 190 ? -1.022 19.934 -7.284 1.00 68.56 190 SER A O 1
ATOM 1401 N N .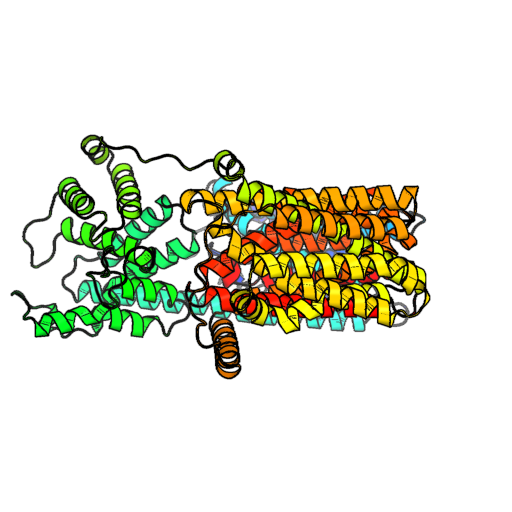 LEU A 1 191 ? 0.315 20.971 -5.815 1.00 66.56 191 LEU A N 1
ATOM 1402 C CA . LEU A 1 191 ? 1.272 19.863 -5.697 1.00 66.56 191 LEU A CA 1
ATOM 1403 C C . LEU A 1 191 ? 0.661 18.593 -5.082 1.00 66.56 191 LEU A C 1
ATOM 1405 O O . LEU A 1 191 ? 1.029 17.490 -5.478 1.00 66.56 191 LEU A O 1
ATOM 1409 N N . GLN A 1 192 ? -0.324 18.720 -4.183 1.00 56.28 192 GLN A N 1
ATOM 1410 C CA . GLN A 1 192 ? -0.998 17.560 -3.579 1.00 56.28 192 GLN A CA 1
ATOM 1411 C C . GLN A 1 192 ? -1.734 16.683 -4.607 1.00 56.28 192 GLN A C 1
ATOM 1413 O O . GLN A 1 192 ? -1.796 15.467 -4.440 1.00 56.28 192 GLN A O 1
ATOM 1418 N N . GLY A 1 193 ? -2.304 17.284 -5.658 1.00 57.19 193 GLY A N 1
ATOM 1419 C CA . GLY A 1 193 ? -2.998 16.546 -6.719 1.00 57.19 193 GLY A CA 1
ATOM 1420 C C . GLY A 1 193 ? -2.045 15.940 -7.751 1.00 57.19 193 GLY A C 1
ATOM 1421 O O . GLY A 1 193 ? -2.288 14.834 -8.236 1.00 57.19 193 GLY A O 1
ATOM 1422 N N . VAL A 1 194 ? -0.947 16.643 -8.048 1.00 63.81 194 VAL A N 1
ATOM 1423 C CA . VAL A 1 194 ? 0.054 16.238 -9.047 1.00 63.81 194 VAL A CA 1
ATOM 1424 C C . VAL A 1 194 ? 0.767 14.960 -8.619 1.00 63.81 194 VAL A C 1
ATOM 1426 O O . VAL A 1 194 ? 0.763 13.993 -9.376 1.00 63.81 194 VAL A O 1
ATOM 1429 N N . VAL A 1 195 ? 1.275 14.905 -7.384 1.00 59.50 195 VAL A N 1
ATOM 1430 C CA . VAL A 1 195 ? 2.019 13.743 -6.858 1.00 59.50 195 VAL A CA 1
ATOM 1431 C C . VAL A 1 195 ? 1.205 12.454 -6.987 1.00 59.50 195 VAL A C 1
ATOM 1433 O O . VAL A 1 195 ? 1.713 11.435 -7.445 1.00 59.50 195 VAL A O 1
ATOM 1436 N N . LEU A 1 196 ? -0.086 12.521 -6.658 1.00 55.69 196 LEU A N 1
ATOM 1437 C CA . LEU A 1 196 ? -0.990 11.376 -6.692 1.00 55.69 196 LEU A CA 1
ATOM 1438 C C . LEU A 1 196 ? -1.299 10.906 -8.118 1.00 55.69 196 LEU A C 1
ATOM 1440 O O . LEU A 1 196 ? -1.434 9.711 -8.364 1.00 55.69 196 LEU A O 1
ATOM 1444 N N . SER A 1 197 ? -1.400 11.848 -9.059 1.00 62.81 197 SER A N 1
ATOM 1445 C CA . SER A 1 197 ? -1.630 11.544 -10.473 1.00 62.81 197 SER A CA 1
ATOM 1446 C C . SER A 1 197 ? -0.384 10.984 -11.158 1.00 62.81 197 SER A C 1
ATOM 1448 O O . SER A 1 197 ? -0.483 10.013 -11.900 1.00 62.81 197 SER A O 1
ATOM 1450 N N . VAL A 1 198 ? 0.795 11.534 -10.864 1.00 67.44 198 VAL A N 1
ATOM 1451 C CA . VAL A 1 198 ? 2.065 11.135 -11.482 1.00 67.44 198 VAL A CA 1
ATOM 1452 C C . VAL A 1 198 ? 2.509 9.770 -10.961 1.00 67.44 198 VAL A C 1
ATOM 1454 O O . VAL A 1 198 ? 2.809 8.889 -11.765 1.00 67.44 198 VAL A O 1
ATOM 1457 N N . ALA A 1 199 ? 2.461 9.553 -9.641 1.00 60.97 199 ALA A N 1
ATOM 1458 C CA . ALA A 1 199 ? 2.859 8.285 -9.023 1.00 60.97 199 ALA A CA 1
ATOM 1459 C C . ALA A 1 199 ? 1.989 7.091 -9.460 1.00 60.97 199 ALA A C 1
ATOM 1461 O O . ALA A 1 199 ? 2.462 5.955 -9.444 1.00 60.97 199 ALA A O 1
ATOM 1462 N N . GLY A 1 200 ? 0.731 7.341 -9.843 1.00 63.53 200 GLY A N 1
ATOM 1463 C CA . GLY A 1 200 ? -0.189 6.311 -10.325 1.00 63.53 200 GLY A CA 1
ATOM 1464 C C . GLY A 1 200 ? -0.211 6.135 -11.848 1.00 63.53 200 GLY A C 1
ATOM 1465 O O . GLY A 1 200 ? -0.320 5.011 -12.331 1.00 63.53 200 GLY A O 1
ATOM 1466 N N . LEU A 1 201 ? -0.125 7.219 -12.629 1.00 73.38 201 LEU A N 1
ATOM 1467 C CA . LEU A 1 201 ? -0.374 7.179 -14.079 1.00 73.38 201 LEU A CA 1
ATOM 1468 C C . LEU A 1 201 ? 0.894 7.129 -14.936 1.00 73.38 201 LEU A C 1
ATOM 1470 O O . LEU A 1 201 ? 0.859 6.562 -16.028 1.00 73.38 201 LEU A O 1
ATOM 1474 N N . ALA A 1 202 ? 2.014 7.694 -14.484 1.00 76.50 202 ALA A N 1
ATOM 1475 C CA . ALA A 1 202 ? 3.236 7.696 -15.287 1.00 76.50 202 ALA A CA 1
ATOM 1476 C C . ALA A 1 202 ? 3.767 6.283 -15.601 1.00 76.50 202 ALA A C 1
ATOM 1478 O O . ALA A 1 202 ? 4.137 6.033 -16.751 1.00 76.50 202 ALA A O 1
ATOM 1479 N N . PRO A 1 203 ? 3.723 5.317 -14.664 1.00 72.44 203 PRO A N 1
ATOM 1480 C CA . PRO A 1 203 ? 4.117 3.951 -14.979 1.00 72.44 203 PRO A CA 1
ATOM 1481 C C . PRO A 1 203 ? 3.227 3.259 -16.003 1.00 72.44 203 PRO A C 1
ATOM 1483 O O . PRO A 1 203 ? 3.710 2.469 -16.806 1.00 72.44 203 PRO A O 1
ATOM 1486 N N . LEU A 1 204 ? 1.930 3.578 -16.004 1.00 73.81 204 LEU A N 1
ATOM 1487 C CA . LEU A 1 204 ? 1.016 3.089 -17.028 1.00 73.81 204 LEU A CA 1
ATOM 1488 C C . LEU A 1 204 ? 1.429 3.618 -18.407 1.00 73.81 204 LEU A C 1
ATOM 1490 O O . LEU A 1 204 ? 1.392 2.880 -19.385 1.00 73.81 204 LEU A O 1
ATOM 1494 N N . GLY A 1 205 ? 1.880 4.874 -18.474 1.00 81.75 205 GLY A N 1
ATOM 1495 C CA . GLY A 1 205 ? 2.470 5.443 -19.684 1.00 81.75 205 GLY A CA 1
ATOM 1496 C C . GLY A 1 205 ? 3.755 4.732 -20.111 1.00 81.75 205 GLY A C 1
ATOM 1497 O O . GLY A 1 205 ? 3.918 4.454 -21.294 1.00 81.75 205 GLY A O 1
ATOM 1498 N N . ALA A 1 206 ? 4.633 4.379 -19.166 1.00 79.38 206 ALA A N 1
ATOM 1499 C CA . ALA A 1 206 ? 5.854 3.617 -19.443 1.00 79.38 206 ALA A CA 1
ATOM 1500 C C . ALA A 1 206 ? 5.548 2.200 -19.960 1.00 79.38 206 ALA A C 1
ATOM 1502 O O . ALA A 1 206 ? 6.156 1.748 -20.928 1.00 79.38 206 ALA A O 1
ATOM 1503 N N . LEU A 1 207 ? 4.565 1.521 -19.361 1.00 75.56 207 LEU A N 1
ATOM 1504 C CA . LEU A 1 207 ? 4.087 0.221 -19.828 1.00 75.56 207 LEU A CA 1
ATOM 1505 C C . LEU A 1 207 ? 3.530 0.319 -21.249 1.00 75.56 207 LEU A C 1
ATOM 1507 O O . LEU A 1 207 ? 3.880 -0.486 -22.106 1.00 75.56 207 LEU A O 1
ATOM 1511 N N . VAL A 1 208 ? 2.683 1.313 -21.519 1.00 83.38 208 VAL A N 1
ATOM 1512 C CA . VAL A 1 208 ? 2.157 1.510 -22.872 1.00 83.38 208 VAL A CA 1
ATOM 1513 C C . VAL A 1 208 ? 3.286 1.814 -23.851 1.00 83.38 208 VAL A C 1
ATOM 1515 O O . VAL A 1 208 ? 3.286 1.246 -24.938 1.00 83.38 208 VAL A O 1
ATOM 1518 N N . ALA A 1 209 ? 4.266 2.635 -23.464 1.00 85.69 209 ALA A N 1
ATOM 1519 C CA . ALA A 1 209 ? 5.447 2.896 -24.278 1.00 85.69 209 ALA A CA 1
ATOM 1520 C C . ALA A 1 209 ? 6.164 1.593 -24.656 1.00 85.69 209 ALA A C 1
ATOM 1522 O O . ALA A 1 209 ? 6.410 1.364 -25.835 1.00 85.69 209 ALA A O 1
ATOM 1523 N N . TYR A 1 210 ? 6.413 0.714 -23.681 1.00 81.00 210 TYR A N 1
ATOM 1524 C CA . TYR A 1 210 ? 7.020 -0.598 -23.906 1.00 81.00 210 TYR A CA 1
ATOM 1525 C C . TYR A 1 210 ? 6.191 -1.472 -24.860 1.00 81.00 210 TYR A C 1
ATOM 1527 O O . TYR A 1 210 ? 6.739 -2.063 -25.785 1.00 81.00 210 TYR A O 1
ATOM 1535 N N . LEU A 1 211 ? 4.866 -1.516 -24.689 1.00 77.81 211 LEU A N 1
ATOM 1536 C CA . LEU A 1 211 ? 3.977 -2.324 -25.533 1.00 77.81 211 LEU A CA 1
ATOM 1537 C C . LEU A 1 211 ? 3.935 -1.845 -26.988 1.00 77.81 211 LEU A C 1
ATOM 1539 O O . LEU A 1 211 ? 3.829 -2.663 -27.900 1.00 77.81 211 LEU A O 1
ATOM 1543 N N . VAL A 1 212 ? 3.995 -0.532 -27.221 1.00 85.31 212 VAL A N 1
ATOM 1544 C CA . VAL A 1 212 ? 3.898 0.042 -28.574 1.00 85.31 212 VAL A CA 1
ATOM 1545 C C . VAL A 1 212 ? 5.260 0.249 -29.240 1.00 85.31 212 VAL A C 1
ATOM 1547 O O . VAL A 1 212 ? 5.312 0.403 -30.460 1.00 85.31 212 VAL A O 1
ATOM 1550 N N . GLN A 1 213 ? 6.362 0.201 -28.484 1.00 83.75 213 GLN A N 1
ATOM 1551 C CA . GLN A 1 213 ? 7.728 0.379 -28.990 1.00 83.75 213 GLN A CA 1
ATOM 1552 C C . GLN A 1 213 ? 8.110 -0.603 -30.116 1.00 83.75 213 GLN A C 1
ATOM 1554 O O . GLN A 1 213 ? 8.691 -0.132 -31.093 1.00 83.75 213 GLN A O 1
ATOM 1559 N N . PRO A 1 214 ? 7.738 -1.904 -30.087 1.00 82.62 214 PRO A N 1
ATOM 1560 C CA . PRO A 1 214 ? 7.987 -2.837 -31.193 1.00 82.62 214 PRO A CA 1
ATOM 1561 C C . PRO A 1 214 ? 7.238 -2.514 -32.495 1.00 82.62 214 PRO A C 1
ATOM 1563 O O . PRO A 1 214 ? 7.435 -3.202 -33.494 1.00 82.62 214 PRO A O 1
ATOM 1566 N N . ARG A 1 215 ? 6.349 -1.508 -32.489 1.00 85.62 215 ARG A N 1
ATOM 1567 C CA . ARG A 1 215 ? 5.534 -1.075 -33.636 1.00 85.62 215 ARG A CA 1
ATOM 1568 C C . ARG A 1 215 ? 4.659 -2.185 -34.226 1.00 85.62 215 ARG A C 1
ATOM 1570 O O . ARG A 1 215 ? 4.455 -2.239 -35.434 1.00 85.62 215 ARG A O 1
ATOM 1577 N N . GLN A 1 216 ? 4.089 -3.040 -33.378 1.00 85.56 216 GLN A N 1
ATOM 1578 C CA . GLN A 1 216 ? 3.182 -4.118 -33.788 1.00 85.56 216 GLN A CA 1
ATOM 1579 C C . GLN A 1 216 ? 1.721 -3.819 -33.424 1.00 85.56 216 GLN A C 1
ATOM 1581 O O . GLN A 1 216 ? 1.431 -3.221 -32.386 1.00 85.56 216 GLN A O 1
ATOM 1586 N N . VAL A 1 217 ? 0.784 -4.307 -34.246 1.00 83.81 217 VAL A N 1
ATOM 1587 C CA . VAL A 1 217 ? -0.668 -4.145 -34.024 1.00 83.81 217 VAL A CA 1
ATOM 1588 C C . VAL A 1 217 ? -1.111 -4.752 -32.690 1.00 83.81 217 VAL A C 1
ATOM 1590 O O . VAL A 1 217 ? -1.935 -4.170 -31.994 1.00 83.81 217 VAL A O 1
ATOM 1593 N N . GLN A 1 218 ? -0.529 -5.885 -32.291 1.00 80.06 218 GLN A N 1
ATOM 1594 C CA . GLN A 1 218 ? -0.828 -6.542 -31.013 1.00 80.06 218 GLN A CA 1
ATOM 1595 C C . GLN A 1 218 ? -0.556 -5.609 -29.820 1.00 80.06 218 GLN A C 1
ATOM 1597 O O . GLN A 1 218 ? -1.395 -5.486 -28.930 1.00 80.06 218 GLN A O 1
ATOM 1602 N N . GLY A 1 219 ? 0.564 -4.877 -29.852 1.00 76.50 219 GLY A N 1
ATOM 1603 C CA . GLY A 1 219 ? 0.915 -3.881 -28.839 1.00 76.50 219 GLY A CA 1
ATOM 1604 C C . GLY A 1 219 ? -0.102 -2.740 -28.746 1.00 76.50 219 GLY A C 1
ATOM 1605 O O . GLY A 1 219 ? -0.513 -2.372 -27.645 1.00 76.50 219 GLY A O 1
ATOM 1606 N N . LEU A 1 220 ? -0.584 -2.234 -29.892 1.00 85.50 220 LEU A N 1
ATOM 1607 C CA . LEU A 1 220 ? -1.662 -1.235 -29.935 1.00 85.50 220 LEU A CA 1
ATOM 1608 C C . LEU A 1 220 ? -2.977 -1.767 -29.354 1.00 85.50 220 LEU A C 1
ATOM 1610 O O . LEU A 1 220 ? -3.660 -1.035 -28.645 1.00 85.50 220 LEU A O 1
ATOM 1614 N N . LEU A 1 221 ? -3.350 -3.017 -29.649 1.00 79.56 221 LEU A N 1
ATOM 1615 C CA . LEU A 1 221 ? -4.592 -3.612 -29.142 1.00 79.56 221 LEU A CA 1
ATOM 1616 C C . LEU A 1 221 ? -4.566 -3.728 -27.614 1.00 79.56 221 LEU A C 1
ATOM 1618 O O . LEU A 1 221 ? -5.525 -3.327 -26.953 1.00 79.56 221 LEU A O 1
ATOM 1622 N N . VAL A 1 222 ? -3.453 -4.207 -27.048 1.00 72.81 222 VAL A N 1
ATOM 1623 C CA . VAL A 1 222 ? -3.279 -4.303 -25.591 1.00 72.81 222 VAL A CA 1
ATOM 1624 C C . VAL A 1 222 ? -3.257 -2.909 -24.955 1.00 72.81 222 VAL A C 1
ATOM 1626 O O . VAL A 1 222 ? -3.975 -2.670 -23.984 1.00 72.81 222 VAL A O 1
ATOM 1629 N N . ALA A 1 223 ? -2.511 -1.958 -25.526 1.00 80.12 223 ALA A N 1
ATOM 1630 C CA . ALA A 1 223 ? -2.503 -0.570 -25.059 1.00 80.12 223 ALA A CA 1
ATOM 1631 C C . ALA A 1 223 ? -3.897 0.081 -25.134 1.00 80.12 223 ALA A C 1
ATOM 1633 O O . ALA A 1 223 ? -4.310 0.790 -24.216 1.00 80.12 223 ALA A O 1
ATOM 1634 N N . GLY A 1 224 ? -4.653 -0.197 -26.197 1.00 81.25 224 GLY A N 1
ATOM 1635 C CA . GLY A 1 224 ? -6.008 0.305 -26.399 1.00 81.25 224 GLY A CA 1
ATOM 1636 C C . GLY A 1 224 ? -6.975 -0.250 -25.359 1.00 81.25 224 GLY A C 1
ATOM 1637 O O . GLY A 1 224 ? -7.765 0.507 -24.800 1.00 81.25 224 GLY A O 1
ATOM 1638 N N . LEU A 1 225 ? -6.869 -1.541 -25.028 1.00 73.50 225 LEU A N 1
ATOM 1639 C CA . LEU A 1 225 ? -7.642 -2.153 -23.947 1.00 73.50 225 LEU A CA 1
ATOM 1640 C C . LEU A 1 225 ? -7.327 -1.501 -22.593 1.00 73.50 225 LEU A C 1
ATOM 1642 O O . LEU A 1 225 ? -8.248 -1.145 -21.859 1.00 73.50 225 LEU A O 1
ATOM 1646 N N . ILE A 1 226 ? -6.042 -1.283 -22.289 1.00 73.88 226 ILE A N 1
ATOM 1647 C CA . ILE A 1 226 ? -5.601 -0.588 -21.071 1.00 73.88 226 ILE A CA 1
ATOM 1648 C C . ILE A 1 226 ? -6.221 0.813 -20.993 1.00 73.88 226 ILE A C 1
ATOM 1650 O O . ILE A 1 226 ? -6.785 1.188 -19.962 1.00 73.88 226 ILE A O 1
ATOM 1654 N N . PHE A 1 227 ? -6.171 1.584 -22.083 1.00 81.69 227 PHE A N 1
ATOM 1655 C CA . PHE A 1 227 ? -6.780 2.910 -22.113 1.00 81.69 227 PHE A CA 1
ATOM 1656 C C . PHE A 1 227 ? -8.303 2.863 -21.999 1.00 81.69 227 PHE A C 1
ATOM 1658 O O . PHE A 1 227 ? -8.872 3.667 -21.267 1.00 81.69 227 PHE A O 1
ATOM 1665 N N . MET A 1 228 ? -8.980 1.917 -22.649 1.00 77.00 228 MET A N 1
ATOM 1666 C CA . MET A 1 228 ? -10.431 1.759 -22.524 1.00 77.00 228 MET A CA 1
ATOM 1667 C C . MET A 1 228 ? -10.849 1.470 -21.080 1.00 77.00 228 MET A C 1
ATOM 1669 O O . MET A 1 228 ? -11.774 2.105 -20.574 1.00 77.00 228 MET A O 1
ATOM 1673 N N . LEU A 1 229 ? -10.132 0.585 -20.384 1.00 69.38 229 LEU A N 1
ATOM 1674 C CA . LEU A 1 229 ? -10.368 0.313 -18.964 1.00 69.38 229 LEU A CA 1
ATOM 1675 C C . LEU A 1 229 ? -10.147 1.565 -18.105 1.00 69.38 229 LEU A C 1
ATOM 1677 O O . LEU A 1 229 ? -10.968 1.865 -17.236 1.00 69.38 229 LEU A O 1
ATOM 1681 N N . LEU A 1 230 ? -9.096 2.341 -18.388 1.00 72.88 230 LEU A N 1
ATOM 1682 C CA . LEU A 1 230 ? -8.821 3.610 -17.709 1.00 72.88 230 LEU A CA 1
ATOM 1683 C C . LEU A 1 230 ? -9.949 4.639 -17.922 1.00 72.88 230 LEU A C 1
ATOM 1685 O O . LEU A 1 230 ? -10.349 5.324 -16.979 1.00 72.88 230 LEU A O 1
ATOM 1689 N N . LEU A 1 231 ? -10.492 4.733 -19.140 1.00 76.75 231 LEU A N 1
ATOM 1690 C CA . LEU A 1 231 ? -11.601 5.631 -19.483 1.00 76.75 231 LEU A CA 1
ATOM 1691 C C . LEU A 1 231 ? -12.911 5.223 -18.798 1.00 76.75 231 LEU A C 1
ATOM 1693 O O . LEU A 1 231 ? -13.614 6.086 -18.265 1.00 76.75 231 LEU A O 1
ATOM 1697 N N . VAL A 1 232 ? -13.228 3.924 -18.784 1.00 71.06 232 VAL A N 1
ATOM 1698 C CA . VAL A 1 232 ? -14.400 3.374 -18.082 1.00 71.06 232 VAL A CA 1
ATOM 1699 C C . VAL A 1 232 ? -14.291 3.655 -16.588 1.00 71.06 232 VAL A C 1
ATOM 1701 O O . VAL A 1 232 ? -15.220 4.197 -15.990 1.00 71.06 232 VAL A O 1
ATOM 1704 N N . TYR A 1 233 ? -13.131 3.361 -16.000 1.00 65.06 233 TYR A N 1
ATOM 1705 C CA . TYR A 1 233 ? -12.864 3.628 -14.593 1.00 65.06 233 TYR A CA 1
ATOM 1706 C C . TYR A 1 233 ? -13.070 5.110 -14.259 1.00 65.06 233 TYR A C 1
ATOM 1708 O O . TYR A 1 233 ? -13.799 5.450 -13.327 1.00 65.06 233 TYR A O 1
ATOM 1716 N N . ARG A 1 234 ? -12.471 6.004 -15.055 1.00 74.50 234 ARG A N 1
ATOM 1717 C CA . ARG A 1 234 ? -12.599 7.456 -14.891 1.00 74.50 234 ARG A CA 1
ATOM 1718 C C . ARG A 1 234 ? -14.062 7.897 -14.851 1.00 74.50 234 ARG A C 1
ATOM 1720 O O . ARG A 1 234 ? -14.436 8.687 -13.982 1.00 74.50 234 ARG A O 1
ATOM 1727 N N . GLU A 1 235 ? -14.879 7.419 -15.789 1.00 74.19 235 GLU A N 1
ATOM 1728 C CA . GLU A 1 235 ? -16.295 7.791 -15.870 1.00 74.19 235 GLU A CA 1
ATOM 1729 C C . GLU A 1 235 ? -17.083 7.280 -14.656 1.00 74.19 235 GLU A C 1
ATOM 1731 O O . GLU A 1 235 ? -17.891 8.023 -14.093 1.00 74.19 235 GLU A O 1
ATOM 1736 N N . ILE A 1 236 ? -16.793 6.062 -14.188 1.00 65.50 236 ILE A N 1
ATOM 1737 C CA . ILE A 1 236 ? -17.382 5.512 -12.959 1.00 65.50 236 ILE A CA 1
ATOM 1738 C C . ILE A 1 236 ? -17.021 6.389 -11.750 1.00 65.50 236 ILE A C 1
ATOM 1740 O O . ILE A 1 236 ? -17.913 6.820 -11.015 1.00 65.50 236 ILE A O 1
ATOM 1744 N N . SER A 1 237 ? -15.740 6.729 -11.566 1.00 63.34 237 SER A N 1
ATOM 1745 C CA . SER A 1 237 ? -15.291 7.574 -10.448 1.00 63.34 237 SER A CA 1
ATOM 1746 C C . SER A 1 237 ? -15.920 8.961 -10.472 1.00 63.34 237 SER A C 1
ATOM 1748 O O . SER A 1 237 ? -16.329 9.486 -9.435 1.00 63.34 237 SER A O 1
ATOM 1750 N N . ARG A 1 238 ? -16.024 9.565 -11.658 1.00 71.06 238 ARG A N 1
ATOM 1751 C CA . ARG A 1 238 ? -16.639 10.881 -11.833 1.00 71.06 238 ARG A CA 1
ATOM 1752 C C . ARG A 1 238 ? -18.118 10.863 -11.450 1.00 71.06 238 ARG A C 1
ATOM 1754 O O . ARG A 1 238 ? -18.567 11.769 -10.745 1.00 71.06 238 ARG A O 1
ATOM 1761 N N . ARG A 1 239 ? -18.868 9.853 -11.908 1.00 70.06 239 ARG A N 1
ATOM 1762 C CA . ARG A 1 239 ? -20.291 9.691 -11.568 1.00 70.06 239 ARG A CA 1
ATOM 1763 C C . ARG A 1 239 ? -20.483 9.503 -10.071 1.00 70.06 239 ARG A C 1
ATOM 1765 O O . ARG A 1 239 ? -21.328 10.183 -9.498 1.00 70.06 239 ARG A O 1
ATOM 1772 N N . SER A 1 240 ? -19.652 8.667 -9.452 1.00 63.66 240 SER A N 1
ATOM 1773 C CA . SER A 1 240 ? -19.669 8.439 -8.006 1.00 63.66 240 SER A CA 1
ATOM 1774 C C . SER A 1 240 ? -19.452 9.739 -7.219 1.00 63.66 240 SER A C 1
ATOM 1776 O O . SER A 1 240 ? -20.312 10.108 -6.428 1.00 63.66 240 SER A O 1
ATOM 1778 N N . ILE A 1 241 ? -18.397 10.519 -7.505 1.00 64.19 241 ILE A N 1
ATOM 1779 C CA . ILE A 1 241 ? -18.137 11.785 -6.783 1.00 64.19 241 ILE A CA 1
ATOM 1780 C C . ILE A 1 241 ? -19.299 12.769 -6.905 1.00 64.19 241 ILE A C 1
ATOM 1782 O O . ILE A 1 241 ? -19.661 13.432 -5.930 1.00 64.19 241 ILE A O 1
ATOM 1786 N N . LYS A 1 242 ? -19.849 12.909 -8.117 1.00 68.56 242 LYS A N 1
ATOM 1787 C CA . LYS A 1 242 ? -20.941 13.849 -8.363 1.00 68.56 242 LYS A CA 1
ATOM 1788 C C . LYS A 1 242 ? -22.182 13.438 -7.576 1.00 68.56 242 LYS A C 1
ATOM 1790 O O . LYS A 1 242 ? -22.797 14.302 -6.955 1.00 68.56 242 LYS A O 1
ATOM 1795 N N . LEU A 1 243 ? -22.506 12.146 -7.567 1.00 70.44 243 LEU A N 1
ATOM 1796 C CA . LEU A 1 243 ? -23.643 11.614 -6.827 1.00 70.44 243 LEU A CA 1
ATOM 1797 C C . LEU A 1 243 ? -23.494 11.866 -5.320 1.00 70.44 243 LEU A C 1
ATOM 1799 O O . LEU A 1 243 ? -24.400 12.447 -4.730 1.00 70.44 243 LEU A O 1
ATOM 1803 N N . ASP A 1 244 ? -22.324 11.578 -4.737 1.00 67.62 244 ASP A N 1
ATOM 1804 C CA . ASP A 1 244 ? -22.062 11.817 -3.309 1.00 67.62 244 ASP A CA 1
ATOM 1805 C C . ASP A 1 244 ? -22.304 13.277 -2.908 1.00 67.62 244 ASP A C 1
ATOM 1807 O O . ASP A 1 244 ? -22.925 13.569 -1.885 1.00 67.62 244 ASP A O 1
ATOM 1811 N N . SER A 1 245 ? -21.801 14.213 -3.723 1.00 69.88 245 SER A N 1
ATOM 1812 C CA . SER A 1 245 ? -21.912 15.646 -3.436 1.00 69.88 245 SER A CA 1
ATOM 1813 C C . SER A 1 245 ? -23.357 16.145 -3.485 1.00 69.88 245 SER A C 1
ATOM 1815 O O . SER A 1 245 ? -23.744 16.981 -2.670 1.00 69.88 245 SER A O 1
ATOM 1817 N N . VAL A 1 246 ? -24.160 15.611 -4.412 1.00 74.81 246 VAL A N 1
ATOM 1818 C CA . VAL A 1 246 ? -25.572 15.973 -4.574 1.00 74.81 246 VAL A CA 1
ATOM 1819 C C . VAL A 1 246 ? -26.401 15.409 -3.426 1.00 74.81 246 VAL A C 1
ATOM 1821 O O . VAL A 1 246 ? -27.180 16.150 -2.831 1.00 74.81 246 VAL A O 1
ATOM 1824 N N . VAL A 1 247 ? -26.195 14.133 -3.078 1.00 75.06 247 VAL A N 1
ATOM 1825 C CA . VAL A 1 247 ? -26.897 13.477 -1.966 1.00 75.06 247 VAL A CA 1
ATOM 1826 C C . VAL A 1 247 ? -26.633 14.239 -0.672 1.00 75.06 247 VAL A C 1
ATOM 1828 O O . VAL A 1 247 ? -27.564 14.728 -0.038 1.00 75.06 247 VAL A O 1
ATOM 1831 N N . ARG A 1 248 ? -25.362 14.457 -0.324 1.00 73.62 248 ARG A N 1
ATOM 1832 C CA . ARG A 1 248 ? -25.001 15.175 0.902 1.00 73.62 248 ARG A CA 1
ATOM 1833 C C . ARG A 1 248 ? -25.536 16.609 0.934 1.00 73.62 248 ARG A C 1
ATOM 1835 O O . ARG A 1 248 ? -26.049 17.046 1.961 1.00 73.62 248 ARG A O 1
ATOM 1842 N N . GLY A 1 249 ? -25.415 17.339 -0.177 1.00 75.44 249 GLY A N 1
ATOM 1843 C CA . GLY A 1 249 ? -25.934 18.703 -0.284 1.00 75.44 249 GLY A CA 1
ATOM 1844 C C . GLY A 1 249 ? -27.447 18.775 -0.056 1.00 75.44 249 GLY A C 1
ATOM 1845 O O . GLY A 1 249 ? -27.917 19.717 0.577 1.00 75.44 249 GLY A O 1
ATOM 1846 N N . SER A 1 250 ? -28.195 17.762 -0.507 1.00 79.88 250 SER A N 1
ATOM 1847 C CA . SER A 1 250 ? -29.639 17.664 -0.282 1.00 79.88 250 SER A CA 1
ATOM 1848 C C . SER A 1 250 ? -29.984 17.491 1.200 1.00 79.88 250 SER A C 1
ATOM 1850 O O . SER A 1 250 ? -30.792 18.256 1.718 1.00 79.88 250 SER A O 1
ATOM 1852 N N . TYR A 1 251 ? -29.333 16.567 1.913 1.00 78.19 251 TYR A N 1
ATOM 1853 C CA . TYR A 1 251 ? -29.621 16.330 3.335 1.00 78.19 251 TYR A CA 1
ATOM 1854 C C . TYR A 1 251 ? -29.241 17.512 4.232 1.00 78.19 251 TYR A C 1
ATOM 1856 O O . TYR A 1 251 ? -29.995 17.863 5.133 1.00 78.19 251 TYR A O 1
ATOM 1864 N N . ILE A 1 252 ? -28.122 18.189 3.953 1.00 76.94 252 ILE A N 1
ATOM 1865 C CA . ILE A 1 252 ? -27.757 19.416 4.682 1.00 76.94 252 ILE A CA 1
ATOM 1866 C C . ILE A 1 252 ? -28.802 20.519 4.446 1.00 76.94 252 ILE A C 1
ATOM 1868 O O . ILE A 1 252 ? -29.157 21.245 5.373 1.00 76.94 252 ILE A O 1
ATOM 1872 N N . ALA A 1 253 ? -29.330 20.646 3.224 1.00 78.75 253 ALA A N 1
ATOM 1873 C CA . ALA A 1 253 ? -30.412 21.590 2.949 1.00 78.75 253 ALA A CA 1
ATOM 1874 C C . ALA A 1 253 ? -31.712 21.219 3.688 1.00 78.75 253 ALA A C 1
ATOM 1876 O O . ALA A 1 253 ? -32.409 22.115 4.157 1.00 78.75 253 ALA A O 1
ATOM 1877 N N . GLN A 1 254 ? -32.016 19.926 3.832 1.00 80.19 254 GLN A N 1
ATOM 1878 C CA . GLN A 1 254 ? -33.174 19.441 4.590 1.00 80.19 254 GLN A CA 1
ATOM 1879 C C . GLN A 1 254 ? -33.029 19.679 6.100 1.00 80.19 254 GLN A C 1
ATOM 1881 O O . GLN A 1 254 ? -33.979 20.146 6.718 1.00 80.19 254 GLN A O 1
ATOM 1886 N N . SER A 1 255 ? -31.843 19.470 6.683 1.00 78.06 255 SER A N 1
ATOM 1887 C CA . SER A 1 255 ? -31.576 19.805 8.095 1.00 78.06 255 SER A CA 1
ATOM 1888 C C . SER A 1 255 ? -31.840 21.289 8.382 1.00 78.06 255 SER A C 1
ATOM 1890 O O . SER A 1 255 ? -32.555 21.616 9.322 1.00 78.06 255 SER A O 1
ATOM 1892 N N . ARG A 1 256 ? -31.431 22.198 7.485 1.00 76.62 256 ARG A N 1
ATOM 1893 C CA . ARG A 1 256 ? -31.755 23.635 7.607 1.00 76.62 256 ARG A CA 1
ATOM 1894 C C . ARG A 1 256 ? -33.259 23.935 7.570 1.00 76.62 256 ARG A C 1
ATOM 1896 O O . ARG A 1 256 ? -33.696 24.927 8.152 1.00 76.62 256 ARG A O 1
ATOM 1903 N N . LEU A 1 257 ? -34.052 23.127 6.862 1.00 77.56 257 LEU A N 1
ATOM 1904 C CA . LEU A 1 257 ? -35.513 23.254 6.864 1.00 77.56 257 LEU A CA 1
ATOM 1905 C C . LEU A 1 257 ? -36.115 22.765 8.187 1.00 77.56 257 LEU A C 1
ATOM 1907 O O . LEU A 1 257 ? -37.083 23.362 8.652 1.00 77.56 257 LEU A O 1
ATOM 1911 N N . ILE A 1 258 ? -35.533 21.731 8.799 1.00 78.19 258 ILE A N 1
ATOM 1912 C CA . ILE A 1 258 ? -35.954 21.205 10.104 1.00 78.19 258 ILE A CA 1
ATOM 1913 C C . ILE A 1 258 ? -35.599 22.179 11.226 1.00 78.19 258 ILE A C 1
ATOM 1915 O O . ILE A 1 258 ? -36.483 22.483 12.018 1.00 78.19 258 ILE A O 1
ATOM 1919 N N . ASP A 1 259 ? -34.397 22.769 11.225 1.00 76.06 259 ASP A N 1
ATOM 1920 C CA . ASP A 1 259 ? -34.021 23.832 12.173 1.00 76.06 259 ASP A CA 1
ATOM 1921 C C . ASP A 1 259 ? -35.073 24.956 12.181 1.00 76.06 259 ASP A C 1
ATOM 1923 O O . ASP A 1 259 ? -35.476 25.452 13.234 1.00 76.06 259 ASP A O 1
ATOM 1927 N N . LYS A 1 260 ? -35.562 25.327 10.987 1.00 72.00 260 LYS A N 1
ATOM 1928 C CA . LYS A 1 260 ? -36.611 26.339 10.806 1.00 72.00 260 LYS A CA 1
ATOM 1929 C C . LYS A 1 260 ? -37.994 25.863 11.276 1.00 72.00 260 LYS A C 1
ATOM 1931 O O . LYS A 1 260 ? -38.810 26.699 11.655 1.00 72.00 260 LYS A O 1
ATOM 1936 N N . LYS A 1 261 ? -38.277 24.559 11.215 1.00 72.00 261 LYS A N 1
ATOM 1937 C CA . LYS A 1 261 ? -39.544 23.948 11.652 1.00 72.00 261 LYS A CA 1
ATOM 1938 C C . LYS A 1 261 ? -39.609 23.781 13.177 1.00 72.00 261 LYS A C 1
ATOM 1940 O O . LYS A 1 261 ? -40.677 23.965 13.743 1.00 72.00 261 LYS A O 1
ATOM 1945 N N . ASP A 1 262 ? -38.497 23.453 13.831 1.00 68.00 262 ASP A N 1
ATOM 1946 C CA . ASP A 1 262 ? -38.409 23.082 15.257 1.00 68.00 262 ASP A CA 1
ATOM 1947 C C . ASP A 1 262 ? -38.292 24.281 16.226 1.00 68.00 262 ASP A C 1
ATOM 1949 O O . ASP A 1 262 ? -37.944 24.118 17.389 1.00 68.00 262 ASP A O 1
ATOM 1953 N N . HIS A 1 263 ? -38.512 25.523 15.772 1.00 64.94 263 HIS A N 1
ATOM 1954 C CA . HIS A 1 263 ? -38.315 26.729 16.607 1.00 64.94 263 HIS A CA 1
ATOM 1955 C C . HIS A 1 263 ? -36.908 26.823 17.252 1.00 64.94 263 HIS A C 1
ATOM 1957 O O . HIS A 1 263 ? -36.662 27.579 18.198 1.00 64.94 263 HIS A O 1
ATOM 1963 N N . SER A 1 264 ? -35.954 26.045 16.732 1.00 57.81 264 SER A N 1
ATOM 1964 C CA . SER A 1 264 ? -34.543 26.135 17.074 1.00 57.81 264 SER A CA 1
ATOM 1965 C C . SER A 1 264 ? -33.971 27.434 16.495 1.00 57.81 264 SER A C 1
ATOM 1967 O O . SER A 1 264 ? -34.477 27.974 15.505 1.00 57.81 264 SER A O 1
ATOM 1969 N N . THR A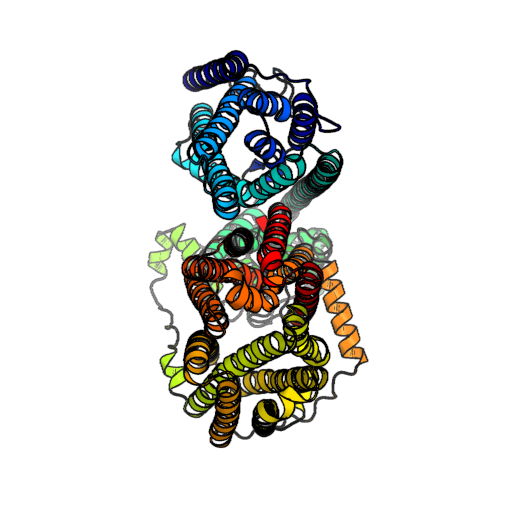 1 265 ? -32.905 27.977 17.091 1.00 56.97 265 THR A N 1
ATOM 1970 C CA . THR A 1 265 ? -32.245 29.145 16.493 1.00 56.97 265 THR A CA 1
ATOM 1971 C C . THR A 1 265 ? -31.715 28.788 15.111 1.00 56.97 265 THR A C 1
ATOM 1973 O O . THR A 1 265 ? -30.993 27.804 14.957 1.00 56.97 265 THR A O 1
ATOM 1976 N N . TYR A 1 266 ? -32.017 29.621 14.110 1.00 66.56 266 TYR A N 1
ATOM 1977 C CA . TYR A 1 266 ? -31.486 29.455 12.757 1.00 66.56 266 TYR A CA 1
ATOM 1978 C C . TYR A 1 266 ? -29.964 29.238 12.804 1.00 66.56 266 TYR A C 1
ATOM 1980 O O . TYR A 1 266 ? -29.219 30.072 13.328 1.00 66.56 266 TYR A O 1
ATOM 1988 N N . GLY A 1 267 ? -29.509 28.097 12.281 1.00 74.44 267 GLY A N 1
ATOM 1989 C CA . GLY A 1 267 ? -28.096 27.722 12.253 1.00 74.44 267 GLY A CA 1
ATOM 1990 C C . GLY A 1 267 ? -27.603 26.895 13.446 1.00 74.44 267 GLY A C 1
ATOM 1991 O O . GLY A 1 267 ? -26.394 26.691 13.537 1.00 74.44 267 GLY A O 1
ATOM 1992 N N . HIS A 1 268 ? -28.478 26.406 14.334 1.00 85.88 268 HIS A N 1
ATOM 1993 C CA . HIS A 1 268 ? -28.120 25.474 15.416 1.00 85.88 268 HIS A CA 1
ATOM 1994 C C . HIS A 1 268 ? -27.371 24.244 14.888 1.00 85.88 268 HIS A C 1
ATOM 1996 O O . HIS A 1 268 ? -26.223 24.013 15.274 1.00 85.88 268 HIS A O 1
ATOM 2002 N N . SER A 1 269 ? -27.939 23.539 13.908 1.00 87.62 269 SER A N 1
ATOM 2003 C CA . SER A 1 269 ? -27.306 22.361 13.306 1.00 87.62 269 SER A CA 1
ATOM 2004 C C . SER A 1 269 ? -25.938 22.677 12.674 1.00 87.62 269 SER A C 1
ATOM 2006 O O . SER A 1 269 ? -25.002 21.871 12.699 1.00 87.62 269 SER A O 1
ATOM 2008 N N . GLU A 1 270 ? -25.769 23.881 12.122 1.00 86.56 270 GLU A N 1
ATOM 2009 C CA . GLU A 1 270 ? -24.498 24.320 11.533 1.00 86.56 270 GLU A CA 1
ATOM 2010 C C . GLU A 1 270 ? -23.442 24.652 12.603 1.00 86.56 270 GLU A C 1
ATOM 2012 O O . GLU A 1 270 ? -22.269 24.291 12.441 1.00 86.56 270 GLU A O 1
ATOM 2017 N N . ARG A 1 271 ? -23.840 25.274 13.723 1.00 89.44 271 ARG A N 1
ATOM 2018 C CA . ARG A 1 271 ? -22.955 25.539 14.870 1.00 89.44 271 ARG A CA 1
ATOM 2019 C C . ARG A 1 271 ? -22.514 24.248 15.546 1.00 89.44 271 ARG A C 1
ATOM 2021 O O . ARG A 1 271 ? -21.312 24.071 15.750 1.00 89.44 271 ARG A O 1
ATOM 2028 N N . VAL A 1 272 ? -23.449 23.333 15.809 1.00 92.25 272 VAL A N 1
ATOM 2029 C CA . VAL A 1 272 ? -23.168 22.017 16.400 1.00 92.25 272 VAL A CA 1
ATOM 2030 C C . VAL A 1 272 ? -22.215 21.222 15.509 1.00 92.25 272 VAL A C 1
ATOM 2032 O O . VAL A 1 272 ? -21.209 20.699 15.993 1.00 92.25 272 VAL A O 1
ATOM 2035 N N . GLY A 1 273 ? -22.429 21.229 14.189 1.00 91.25 273 GLY A N 1
ATOM 2036 C CA . GLY A 1 273 ? -21.483 20.654 13.229 1.00 91.25 273 GLY A CA 1
ATOM 2037 C C . GLY A 1 273 ? -20.084 21.270 13.320 1.00 91.25 273 GLY A C 1
ATOM 2038 O O . GLY A 1 273 ? -19.094 20.553 13.459 1.00 91.25 273 GLY A O 1
ATOM 2039 N N . THR A 1 274 ? -19.991 22.601 13.288 1.00 91.56 274 THR A N 1
ATOM 2040 C CA . THR A 1 274 ? -18.713 23.341 13.279 1.00 91.56 274 THR A CA 1
ATOM 2041 C C . THR A 1 274 ? -17.919 23.177 14.581 1.00 91.56 274 THR A C 1
ATOM 2043 O O . THR A 1 274 ? -16.692 23.063 14.567 1.00 91.56 274 THR A O 1
ATOM 2046 N N . LEU A 1 275 ? -18.595 23.180 15.730 1.00 93.00 275 LEU A N 1
ATOM 2047 C CA . LEU A 1 275 ? -17.966 22.960 17.033 1.00 93.00 275 LEU A CA 1
ATOM 2048 C C . LEU A 1 275 ? -17.550 21.494 17.213 1.00 93.00 275 LEU A C 1
ATOM 2050 O O . LEU A 1 275 ? -16.469 21.228 17.742 1.00 93.00 275 LEU A O 1
ATOM 2054 N N . SER A 1 276 ? -18.342 20.549 16.700 1.00 96.44 276 SER A N 1
ATOM 2055 C CA . SER A 1 276 ? -17.986 19.125 16.686 1.00 96.44 276 SER A CA 1
ATOM 2056 C C . SER A 1 276 ? -16.768 18.850 15.804 1.00 96.44 276 SER A C 1
ATOM 2058 O O . SER A 1 276 ? -15.875 18.111 16.212 1.00 96.44 276 SER A O 1
ATOM 2060 N N . GLU A 1 277 ? -16.671 19.500 14.640 1.00 93.50 277 GLU A N 1
ATOM 2061 C CA . GLU A 1 277 ? -15.490 19.456 13.766 1.00 93.50 277 GLU A CA 1
ATOM 2062 C C . GLU A 1 277 ? -14.233 19.958 14.488 1.00 93.50 277 GLU A C 1
ATOM 2064 O O . GLU A 1 277 ? -13.193 19.294 14.478 1.00 93.50 277 GLU A O 1
ATOM 2069 N N . ALA A 1 278 ? -14.326 21.116 15.148 1.00 90.81 278 ALA A N 1
ATOM 2070 C CA . ALA A 1 278 ? -13.207 21.695 15.884 1.00 90.81 278 ALA A CA 1
ATOM 2071 C C . ALA A 1 278 ? -12.765 20.796 17.052 1.00 90.81 278 ALA A C 1
ATOM 2073 O O . ALA A 1 278 ? -11.570 20.580 17.245 1.00 90.81 278 ALA A O 1
ATOM 2074 N N . THR A 1 279 ? -13.720 20.208 17.776 1.00 93.25 279 THR A N 1
ATOM 2075 C CA . THR A 1 279 ? -13.459 19.266 18.878 1.00 93.25 279 THR A CA 1
ATOM 2076 C C . THR A 1 279 ? -12.781 17.999 18.375 1.00 93.25 279 THR A C 1
ATOM 2078 O O . THR A 1 279 ? -11.736 17.605 18.887 1.00 93.25 279 THR A O 1
ATOM 2081 N N . ALA A 1 280 ? -13.315 17.399 17.311 1.00 89.56 280 ALA A N 1
ATOM 2082 C CA . ALA A 1 280 ? -12.738 16.224 16.669 1.00 89.56 280 ALA A CA 1
ATOM 2083 C C . ALA A 1 280 ? -11.310 16.494 16.157 1.00 89.56 280 ALA A C 1
ATOM 2085 O O . ALA A 1 280 ? -10.418 15.660 16.321 1.00 89.56 280 ALA A O 1
ATOM 2086 N N . THR A 1 281 ? -11.075 17.687 15.601 1.00 83.25 281 THR A N 1
ATOM 2087 C CA . THR A 1 281 ? -9.743 18.146 15.179 1.00 83.25 281 THR A CA 1
ATOM 2088 C C . THR A 1 281 ? -8.792 18.249 16.368 1.00 83.25 281 THR A C 1
ATOM 2090 O O . THR A 1 281 ? -7.660 17.771 16.294 1.00 83.25 281 THR A O 1
ATOM 2093 N N . LYS A 1 282 ? -9.252 18.816 17.490 1.00 87.19 282 LYS A N 1
ATOM 2094 C CA . LYS A 1 282 ? -8.452 18.963 18.711 1.00 87.19 282 LYS A CA 1
ATOM 2095 C C . LYS A 1 282 ? -8.070 17.620 19.334 1.00 87.19 282 LYS A C 1
ATOM 2097 O O . LYS A 1 282 ? -6.957 17.471 19.828 1.00 87.19 282 LYS A O 1
ATOM 2102 N N . MET A 1 283 ? -8.954 16.631 19.235 1.00 86.44 283 MET A N 1
ATOM 2103 C CA . MET A 1 283 ? -8.708 15.249 19.662 1.00 86.44 283 MET A CA 1
ATOM 2104 C C . MET A 1 283 ? -7.750 14.474 18.737 1.00 86.44 283 MET A C 1
ATOM 2106 O O . MET A 1 283 ? -7.463 13.308 19.004 1.00 86.44 283 MET A O 1
ATOM 2110 N N . GLY A 1 284 ? -7.266 15.079 17.646 1.00 78.94 284 GLY A N 1
ATOM 2111 C CA . GLY A 1 284 ? -6.361 14.426 16.699 1.00 78.94 284 GLY A CA 1
ATOM 2112 C C . GLY A 1 284 ? -7.025 13.313 15.883 1.00 78.94 284 GLY A C 1
ATOM 2113 O O . GLY A 1 284 ? -6.345 12.379 15.457 1.00 78.94 284 GLY A O 1
ATOM 2114 N N . LEU A 1 285 ? -8.349 13.379 15.685 1.00 79.19 285 LEU A N 1
ATOM 2115 C CA . LEU A 1 285 ? -9.073 12.397 14.878 1.00 79.19 285 LEU A CA 1
ATOM 2116 C C . LEU A 1 285 ? -8.717 12.526 13.386 1.00 79.19 285 LEU A C 1
ATOM 2118 O O . LEU A 1 285 ? -8.231 13.556 12.917 1.00 79.19 285 LEU A O 1
ATOM 2122 N N . ALA A 1 286 ? -8.949 11.457 12.623 1.00 66.38 286 ALA A N 1
ATOM 2123 C CA . ALA A 1 286 ? -8.698 11.449 11.185 1.00 66.38 286 ALA A CA 1
ATOM 2124 C C . ALA A 1 286 ? -9.650 12.412 10.444 1.00 66.38 286 ALA A C 1
ATOM 2126 O O . ALA A 1 286 ? -10.803 12.578 10.837 1.00 66.38 286 ALA A O 1
ATOM 2127 N N . ALA A 1 287 ? -9.178 13.056 9.370 1.00 60.97 287 ALA A N 1
ATOM 2128 C CA . ALA A 1 287 ? -9.928 14.101 8.658 1.00 60.97 287 ALA A CA 1
ATOM 2129 C C . ALA A 1 287 ? -11.246 13.602 8.038 1.00 60.97 287 ALA A C 1
ATOM 2131 O O . ALA A 1 287 ? -12.219 14.350 7.969 1.00 60.97 287 ALA A O 1
ATOM 2132 N N . ASP A 1 288 ? -11.290 12.342 7.604 1.00 65.69 288 ASP A N 1
ATOM 2133 C CA . ASP A 1 288 ? -12.506 11.696 7.113 1.00 65.69 288 ASP A CA 1
ATOM 2134 C C . ASP A 1 288 ? -13.531 11.522 8.239 1.00 65.69 288 ASP A C 1
ATOM 2136 O O . ASP A 1 288 ? -14.701 11.855 8.060 1.00 65.69 288 ASP A O 1
ATOM 2140 N N . LEU A 1 289 ? -13.089 11.071 9.415 1.00 75.12 289 LEU A N 1
ATOM 2141 C CA . LEU A 1 289 ? -13.931 10.940 10.597 1.00 75.12 289 LEU A CA 1
ATOM 2142 C C . LEU A 1 289 ? -14.393 12.308 11.105 1.00 75.12 289 LEU A C 1
ATOM 2144 O O . LEU A 1 289 ? -15.563 12.449 11.433 1.00 75.12 289 LEU A O 1
ATOM 2148 N N . ILE A 1 290 ? -13.526 13.323 11.108 1.00 80.75 290 ILE A N 1
ATOM 2149 C CA . ILE A 1 290 ? -13.881 14.713 11.435 1.00 80.75 290 ILE A CA 1
ATOM 2150 C C . ILE A 1 290 ? -15.008 15.205 10.522 1.00 80.75 290 ILE A C 1
ATOM 2152 O O . ILE A 1 290 ? -15.998 15.756 11.000 1.00 80.75 290 ILE A O 1
ATOM 2156 N N . GLU A 1 291 ? -14.895 14.965 9.216 1.00 80.06 291 GLU A N 1
ATOM 2157 C CA . GLU A 1 291 ? -15.923 15.359 8.258 1.00 80.06 291 GLU A CA 1
ATOM 2158 C C . GLU A 1 291 ? -17.235 14.588 8.482 1.00 80.06 291 GLU A C 1
ATOM 2160 O O . GLU A 1 291 ? -18.310 15.178 8.410 1.00 80.06 291 GLU A O 1
ATOM 2165 N N . GLN A 1 292 ? -17.178 13.292 8.807 1.00 83.81 292 GLN A N 1
ATOM 2166 C CA . GLN A 1 292 ? -18.371 12.513 9.170 1.00 83.81 292 GLN A CA 1
ATOM 2167 C C . GLN A 1 292 ? -19.004 12.991 10.479 1.00 83.81 292 GLN A C 1
ATOM 2169 O O . GLN A 1 292 ? -20.223 13.091 10.550 1.00 83.81 292 GLN A O 1
ATOM 2174 N N . ILE A 1 293 ? -18.195 13.343 11.481 1.00 91.81 293 ILE A N 1
ATOM 2175 C CA . ILE A 1 293 ? -18.639 13.947 12.743 1.00 91.81 293 ILE A CA 1
ATOM 2176 C C . ILE A 1 293 ? -19.346 15.261 12.464 1.00 91.81 293 ILE A C 1
ATOM 2178 O O . ILE A 1 293 ? -20.452 15.461 12.947 1.00 91.81 293 ILE A O 1
ATOM 2182 N N . ARG A 1 294 ? -18.762 16.119 11.626 1.00 92.19 294 ARG A N 1
ATOM 2183 C CA . ARG A 1 294 ? -19.385 17.377 11.221 1.00 92.19 294 ARG A CA 1
ATOM 2184 C C . ARG A 1 294 ? -20.733 17.145 10.543 1.00 92.19 294 ARG A C 1
ATOM 2186 O O . ARG A 1 294 ? -21.696 17.814 10.887 1.00 92.19 294 ARG A O 1
ATOM 2193 N N . ILE A 1 295 ? -20.816 16.203 9.598 1.00 88.19 295 ILE A N 1
ATOM 2194 C CA . ILE A 1 295 ? -22.075 15.865 8.912 1.00 88.19 295 ILE A CA 1
ATOM 2195 C C . ILE A 1 295 ? -23.101 15.317 9.898 1.00 88.19 295 ILE A C 1
ATOM 2197 O O . ILE A 1 295 ? -24.216 15.818 9.929 1.00 88.19 295 ILE A O 1
ATOM 2201 N N . GLY A 1 296 ? -22.736 14.301 10.680 1.00 91.94 296 GLY A N 1
ATOM 2202 C CA . GLY A 1 296 ? -23.630 13.647 11.633 1.00 91.94 296 GLY A CA 1
ATOM 2203 C C . GLY A 1 296 ? -24.138 14.622 12.685 1.00 91.94 296 GLY A C 1
ATOM 2204 O O . GLY A 1 296 ? -25.332 14.679 12.930 1.00 91.94 296 GLY A O 1
ATOM 2205 N N . ALA A 1 297 ? -23.261 15.475 13.213 1.00 94.19 297 ALA A N 1
ATOM 2206 C CA . ALA A 1 297 ? -23.623 16.545 14.133 1.00 94.19 297 ALA A CA 1
ATOM 2207 C C . ALA A 1 297 ? -24.498 17.627 13.466 1.00 94.19 297 ALA A C 1
ATOM 2209 O O . ALA A 1 297 ? -25.395 18.156 14.104 1.00 94.19 297 ALA A O 1
ATOM 2210 N N . THR A 1 298 ? -24.320 17.934 12.176 1.00 91.06 298 THR A N 1
ATOM 2211 C CA . THR A 1 298 ? -25.253 18.810 11.436 1.00 91.06 298 THR A CA 1
ATOM 2212 C C . THR A 1 298 ? -26.604 18.149 11.149 1.00 91.06 298 THR A C 1
ATOM 2214 O O . THR A 1 298 ? -27.598 18.839 10.956 1.00 91.06 298 THR A O 1
ATOM 2217 N N . LEU A 1 299 ? -26.668 16.822 11.101 1.00 91.62 299 LEU A N 1
ATOM 2218 C CA . LEU A 1 299 ? -27.893 16.076 10.814 1.00 91.62 299 LEU A CA 1
ATOM 2219 C C . LEU A 1 299 ? -28.517 15.439 12.067 1.00 91.62 299 LEU A C 1
ATOM 2221 O O . LEU A 1 299 ? -29.457 14.666 11.910 1.00 91.62 299 LEU A O 1
ATOM 2225 N N . HIS A 1 300 ? -28.018 15.730 13.276 1.00 93.06 300 HIS A N 1
ATOM 2226 C CA . HIS A 1 300 ? -28.396 15.024 14.513 1.00 93.06 300 HIS A CA 1
ATOM 2227 C C . HIS A 1 300 ? -29.909 15.034 14.773 1.00 93.06 300 HIS A C 1
ATOM 2229 O O . HIS A 1 300 ? -30.479 14.018 15.154 1.00 93.06 300 HIS A O 1
ATOM 2235 N N . ASP A 1 301 ? -30.566 16.133 14.413 1.00 91.06 301 ASP A N 1
ATOM 2236 C CA . ASP A 1 301 ? -31.998 16.344 14.596 1.00 91.06 301 ASP A CA 1
ATOM 2237 C C . ASP A 1 301 ? -32.858 16.027 13.359 1.00 91.06 301 ASP A C 1
ATOM 2239 O O . ASP A 1 301 ? -34.063 16.281 13.357 1.00 91.06 301 ASP A O 1
ATOM 2243 N N . ILE A 1 302 ? -32.294 15.450 12.287 1.00 89.44 302 ILE A N 1
ATOM 2244 C CA . ILE A 1 302 ? -33.041 15.213 11.034 1.00 89.44 302 ILE A CA 1
ATOM 2245 C C . ILE A 1 302 ? -34.298 14.347 11.250 1.00 89.44 302 ILE A C 1
ATOM 2247 O O . ILE A 1 302 ? -35.299 14.511 10.554 1.00 89.44 302 ILE A O 1
ATOM 2251 N N . GLY A 1 303 ? -34.282 13.446 12.236 1.00 88.75 303 GLY A N 1
ATOM 2252 C CA . GLY A 1 303 ? -35.424 12.587 12.543 1.00 88.75 303 GLY A CA 1
ATOM 2253 C C . GLY A 1 303 ? -36.609 13.314 13.177 1.00 88.75 303 GLY A C 1
ATOM 2254 O O . GLY A 1 303 ? -37.710 12.769 13.190 1.00 88.75 303 GLY A O 1
ATOM 2255 N N . LYS A 1 304 ? -36.449 14.575 13.611 1.00 89.19 304 LYS A N 1
ATOM 2256 C CA . LYS A 1 304 ? -37.572 15.409 14.071 1.00 89.19 304 LYS A CA 1
ATOM 2257 C C . LYS A 1 304 ? -38.623 15.634 12.983 1.00 89.19 304 LYS A C 1
ATOM 2259 O O . LYS A 1 304 ? -39.757 15.988 13.289 1.00 89.19 304 LYS A O 1
ATOM 2264 N N . ILE A 1 305 ? -38.289 15.373 11.715 1.00 85.81 305 ILE A N 1
ATOM 2265 C CA . ILE A 1 305 ? -39.256 15.379 10.612 1.00 85.81 305 ILE A CA 1
ATOM 2266 C C . ILE A 1 305 ? -40.410 14.385 10.815 1.00 85.81 305 ILE A C 1
ATOM 2268 O O . ILE A 1 305 ? -41.517 14.661 10.357 1.00 85.81 305 ILE A O 1
ATOM 2272 N N . ALA A 1 306 ? -40.162 13.268 11.507 1.00 86.50 306 ALA A N 1
ATOM 2273 C CA . ALA A 1 306 ? -41.150 12.232 11.796 1.00 86.50 306 ALA A CA 1
ATOM 2274 C C . ALA A 1 306 ? -41.982 12.528 13.059 1.00 86.50 306 ALA A C 1
ATOM 2276 O O . ALA A 1 306 ? -42.978 11.853 13.315 1.00 86.50 306 ALA A O 1
ATOM 2277 N N . ILE A 1 307 ? -41.605 13.545 13.842 1.00 89.31 307 ILE A N 1
ATOM 2278 C CA . ILE A 1 307 ? -42.281 13.894 15.092 1.00 89.31 307 ILE A CA 1
ATOM 2279 C C . ILE A 1 307 ? -43.504 14.782 14.796 1.00 89.31 307 ILE A C 1
ATOM 2281 O O . ILE A 1 307 ? -43.374 15.770 14.064 1.00 89.31 307 ILE A O 1
ATOM 2285 N N . PRO A 1 308 ? -44.696 14.472 15.353 1.00 89.06 308 PRO A N 1
ATOM 2286 C CA . PRO A 1 308 ? -45.897 15.282 15.158 1.00 89.06 308 PRO A CA 1
ATOM 2287 C C . PRO A 1 308 ? -45.722 16.737 15.611 1.00 89.06 308 PRO A C 1
ATOM 2289 O O . PRO A 1 308 ? -45.239 16.993 16.715 1.00 89.06 308 PRO A O 1
ATOM 2292 N N . ASP A 1 309 ? -46.219 17.687 14.813 1.00 83.56 309 ASP A N 1
ATOM 2293 C CA . ASP A 1 309 ? -46.113 19.129 15.100 1.00 83.56 309 ASP A CA 1
ATOM 2294 C C . ASP A 1 309 ? -46.726 19.505 16.460 1.00 83.56 309 ASP A C 1
ATOM 2296 O O . ASP A 1 309 ? -46.191 20.346 17.174 1.00 83.56 309 ASP A O 1
ATOM 2300 N N . ALA A 1 310 ? -47.803 18.825 16.873 1.00 85.12 310 ALA A N 1
ATOM 2301 C CA . ALA A 1 310 ? -48.442 19.046 18.172 1.00 85.12 310 ALA A CA 1
ATOM 2302 C C . ALA A 1 310 ? -47.534 18.711 19.374 1.00 85.12 310 ALA A C 1
ATOM 2304 O O . ALA A 1 310 ? -47.707 19.299 20.440 1.00 85.12 310 ALA A O 1
ATOM 2305 N N . ILE A 1 311 ? -46.583 17.783 19.205 1.00 85.62 311 ILE A N 1
ATOM 2306 C CA . ILE A 1 311 ? -45.572 17.431 20.214 1.00 85.62 311 ILE A CA 1
ATOM 2307 C C . ILE A 1 311 ? -44.388 18.395 20.101 1.00 85.62 311 ILE A C 1
ATOM 2309 O O . ILE A 1 311 ? -43.941 18.940 21.107 1.00 85.62 311 ILE A O 1
ATOM 2313 N N . LEU A 1 312 ? -43.918 18.650 18.875 1.00 81.44 312 LEU A N 1
ATOM 2314 C CA . LEU A 1 312 ? -42.745 19.486 18.606 1.00 81.44 312 LEU A CA 1
ATOM 2315 C C . LEU A 1 312 ? -42.947 20.956 19.022 1.00 81.44 312 LEU A C 1
ATOM 2317 O O . LEU A 1 312 ? -42.025 21.592 19.520 1.00 81.44 312 LEU A O 1
ATOM 2321 N N . HIS A 1 313 ? -44.160 21.497 18.856 1.00 78.25 313 HIS A N 1
ATOM 2322 C CA . HIS A 1 313 ? -44.496 22.901 19.148 1.00 78.25 313 HIS A CA 1
ATOM 2323 C C . HIS A 1 313 ? -45.209 23.105 20.490 1.00 78.25 313 HIS A C 1
ATOM 2325 O O . HIS A 1 313 ? -45.750 24.184 20.754 1.00 78.25 313 HIS A O 1
ATOM 2331 N N . LYS A 1 314 ? -45.250 22.084 21.354 1.00 81.25 314 LYS A N 1
ATOM 2332 C CA . LYS A 1 314 ? -45.940 22.187 22.643 1.00 81.25 314 LYS A CA 1
ATOM 2333 C C . LYS A 1 314 ? -45.212 23.170 23.565 1.00 81.25 314 LYS A C 1
ATOM 2335 O O . LYS A 1 314 ? -44.035 23.014 23.864 1.00 81.25 314 LYS A O 1
ATOM 2340 N N . THR A 1 315 ? -45.934 24.169 24.070 1.00 71.56 315 THR A N 1
ATOM 2341 C CA . THR A 1 315 ? -45.388 25.202 24.974 1.00 71.56 315 THR A CA 1
ATOM 2342 C C . THR A 1 315 ? -45.355 24.780 26.450 1.00 71.56 315 THR A C 1
ATOM 2344 O O . THR A 1 315 ? -44.701 25.429 27.264 1.00 71.56 315 THR A O 1
ATOM 2347 N N . GLY A 1 316 ? -46.058 23.700 26.812 1.00 73.19 316 GLY A N 1
ATOM 2348 C CA . GLY A 1 316 ? -46.067 23.099 28.152 1.00 73.19 316 GLY A CA 1
ATOM 2349 C C . GLY A 1 316 ? -45.164 21.866 28.265 1.00 73.19 316 GLY A C 1
ATOM 2350 O O . GLY A 1 316 ? -44.551 21.442 27.290 1.00 73.19 316 GLY A O 1
ATOM 2351 N N . LYS A 1 317 ? -45.097 21.252 29.456 1.00 79.12 317 LYS A N 1
ATOM 2352 C CA . LYS A 1 317 ? -44.372 19.981 29.638 1.00 79.12 317 LYS A CA 1
ATOM 2353 C C . LYS A 1 317 ? -44.995 18.881 28.766 1.00 79.12 317 LYS A C 1
ATOM 2355 O O . LYS A 1 317 ? -46.221 18.783 28.681 1.00 79.12 317 LYS A O 1
ATOM 2360 N N . LEU A 1 318 ? -44.140 18.067 28.153 1.00 85.62 318 LEU A N 1
ATOM 2361 C CA . LEU A 1 318 ? -44.548 16.848 27.458 1.00 85.62 318 LEU A CA 1
ATOM 2362 C C . LEU A 1 318 ? -45.049 15.816 28.479 1.00 85.62 318 LEU A C 1
ATOM 2364 O O . LEU A 1 318 ? -44.522 15.757 29.594 1.00 85.62 318 LEU A O 1
ATOM 2368 N N . THR A 1 319 ? -46.074 15.043 28.120 1.00 90.38 319 THR A N 1
ATOM 2369 C CA . THR A 1 319 ? -46.473 13.852 28.889 1.00 90.38 319 THR A CA 1
ATOM 2370 C C . THR A 1 319 ? -45.450 12.736 28.690 1.00 90.38 319 THR A C 1
ATOM 2372 O O . THR A 1 319 ? -44.624 12.807 27.779 1.00 90.38 319 THR A O 1
ATOM 2375 N N . ASP A 1 320 ? -45.499 11.697 29.523 1.00 88.56 320 ASP A N 1
ATOM 2376 C CA . ASP A 1 320 ? -44.578 10.563 29.398 1.00 88.56 320 ASP A CA 1
ATOM 2377 C C . ASP A 1 320 ? -44.730 9.872 28.030 1.00 88.56 320 ASP A C 1
ATOM 2379 O O . ASP A 1 320 ? -43.734 9.540 27.393 1.00 88.56 320 ASP A O 1
ATOM 2383 N N . GLU A 1 321 ? -45.955 9.749 27.509 1.00 89.38 321 GLU A N 1
ATOM 2384 C CA . GLU A 1 321 ? -46.214 9.181 26.180 1.00 89.38 321 GLU A CA 1
ATOM 2385 C C . GLU A 1 321 ? -45.664 10.062 25.051 1.00 89.38 321 GLU A C 1
ATOM 2387 O O . GLU A 1 321 ? -45.056 9.562 24.106 1.00 89.38 321 GLU A O 1
ATOM 2392 N N . GLU A 1 322 ? -45.847 11.382 25.145 1.00 90.06 322 GLU A N 1
ATOM 2393 C CA . GLU A 1 322 ? -45.295 12.332 24.172 1.00 90.06 322 GLU A CA 1
ATOM 2394 C C . GLU A 1 322 ? -43.761 12.347 24.212 1.00 90.06 322 GLU A C 1
ATOM 2396 O O . GLU A 1 322 ? -43.109 12.508 23.178 1.00 90.06 322 GLU A O 1
ATOM 2401 N N . TRP A 1 323 ? -43.178 12.152 25.397 1.00 88.69 323 TRP A N 1
ATOM 2402 C CA . TRP A 1 323 ? -41.738 12.047 25.591 1.00 88.69 323 TRP A CA 1
ATOM 2403 C C . TRP A 1 323 ? -41.168 10.769 24.969 1.00 88.69 323 TRP A C 1
ATOM 2405 O O . TRP A 1 323 ? -40.133 10.834 24.307 1.00 88.69 323 TRP A O 1
ATOM 2415 N N . GLU A 1 324 ? -41.849 9.628 25.105 1.00 90.19 324 GLU A N 1
ATOM 2416 C CA . GLU A 1 324 ? -41.456 8.389 24.420 1.00 90.19 324 GLU A CA 1
ATOM 2417 C C . GLU A 1 324 ? -41.527 8.525 22.893 1.00 90.19 324 GLU A C 1
ATOM 2419 O O . GLU A 1 324 ? -40.644 8.021 22.202 1.00 90.19 324 GLU A O 1
ATOM 2424 N N . ILE A 1 325 ? -42.503 9.270 22.359 1.00 90.62 325 ILE A N 1
ATOM 2425 C CA . ILE A 1 325 ? -42.556 9.591 20.923 1.00 90.62 325 ILE A CA 1
ATOM 2426 C C . ILE A 1 325 ? -41.386 10.498 20.531 1.00 90.62 325 ILE A C 1
ATOM 2428 O O . ILE A 1 325 ? -40.717 10.235 19.539 1.00 90.62 325 ILE A O 1
ATOM 2432 N N . LEU A 1 326 ? -41.083 11.547 21.301 1.00 89.12 326 LEU A N 1
ATOM 2433 C CA . LEU A 1 326 ? -39.966 12.437 20.976 1.00 89.12 326 LEU A CA 1
ATOM 2434 C C . LEU A 1 326 ? -38.619 11.695 20.973 1.00 89.12 326 LEU A C 1
ATOM 2436 O O . LEU A 1 326 ? -37.774 11.973 20.122 1.00 89.12 326 LEU A O 1
ATOM 2440 N N . LYS A 1 327 ? -38.417 10.725 21.875 1.00 91.75 327 LYS A N 1
ATOM 2441 C CA . LYS A 1 327 ? -37.198 9.898 21.943 1.00 91.75 327 LYS A CA 1
ATOM 2442 C C . LYS A 1 327 ? -36.940 9.053 20.695 1.00 91.75 327 LYS A C 1
ATOM 2444 O O . LYS A 1 327 ? -35.829 8.542 20.561 1.00 91.75 327 LYS A O 1
ATOM 2449 N N . THR A 1 328 ? -37.904 8.893 19.786 1.00 93.38 328 THR A N 1
ATOM 2450 C CA . THR A 1 328 ? -37.691 8.112 18.559 1.00 93.38 328 THR A CA 1
ATOM 2451 C C . THR A 1 328 ? -36.907 8.875 17.494 1.00 93.38 328 THR A C 1
ATOM 2453 O O . THR A 1 328 ? -36.336 8.246 16.610 1.00 93.38 328 THR A O 1
ATOM 2456 N N . HIS A 1 329 ? -36.779 10.205 17.568 1.00 93.00 329 HIS A N 1
ATOM 2457 C CA . HIS A 1 329 ? -36.133 10.970 16.494 1.00 93.00 329 HIS A CA 1
ATOM 2458 C C . HIS A 1 329 ? -34.676 10.555 16.161 1.00 93.00 329 HIS A C 1
ATOM 2460 O O . HIS A 1 329 ? -34.325 10.611 14.982 1.00 93.00 329 HIS A O 1
ATOM 2466 N N . PRO A 1 330 ? -33.812 10.077 17.086 1.00 94.12 330 PRO A N 1
ATOM 2467 C CA . PRO A 1 330 ? -32.491 9.571 16.707 1.00 94.12 330 PRO A CA 1
ATOM 2468 C C . PRO A 1 330 ? -32.596 8.284 15.877 1.00 94.12 330 PRO A C 1
ATOM 2470 O O . PRO A 1 330 ? -31.827 8.084 14.936 1.00 94.12 330 PRO A O 1
ATOM 2473 N N . GLN A 1 331 ? -33.573 7.425 16.195 1.00 93.88 331 GLN A N 1
ATOM 2474 C CA . GLN A 1 331 ? -33.890 6.214 15.435 1.00 93.88 331 GLN A CA 1
ATOM 2475 C C . GLN A 1 331 ? -34.406 6.576 14.040 1.00 93.88 331 GLN A C 1
ATOM 2477 O O . GLN A 1 331 ? -33.860 6.088 13.057 1.00 93.88 331 GLN A O 1
ATOM 2482 N N . GLU A 1 332 ? -35.399 7.460 13.949 1.00 91.38 332 GLU A N 1
ATOM 2483 C CA . GLU A 1 332 ? -35.993 7.907 12.680 1.00 91.38 332 GLU A CA 1
ATOM 2484 C C . GLU A 1 332 ? -34.937 8.552 11.770 1.00 91.38 332 GLU A C 1
ATOM 2486 O O . GLU A 1 332 ? -34.821 8.236 10.585 1.00 91.38 332 GLU A O 1
ATOM 2491 N N . GLY A 1 333 ? -34.085 9.413 12.338 1.00 90.19 333 GLY A N 1
ATOM 2492 C CA . GLY A 1 333 ? -32.980 10.026 11.608 1.00 90.19 333 GLY A CA 1
ATOM 2493 C C . GLY A 1 333 ? -31.968 8.991 11.117 1.00 90.19 333 GLY A C 1
ATOM 2494 O O . GLY A 1 333 ? -31.508 9.059 9.977 1.00 90.19 333 GLY A O 1
ATOM 2495 N N . TRP A 1 334 ? -31.656 7.990 11.939 1.00 93.12 334 TRP A N 1
ATOM 2496 C CA . TRP A 1 334 ? -30.796 6.884 11.534 1.00 93.12 334 TRP A CA 1
ATOM 2497 C C . TRP A 1 334 ? -31.417 6.031 10.426 1.00 93.12 334 TRP A C 1
ATOM 2499 O O . TRP A 1 334 ? -30.715 5.693 9.478 1.00 93.12 334 TRP A O 1
ATOM 2509 N N . GLU A 1 335 ? -32.710 5.711 10.490 1.00 88.88 335 GLU A N 1
ATOM 2510 C CA . GLU A 1 335 ? -33.411 4.930 9.462 1.00 88.88 335 GLU A CA 1
ATOM 2511 C C . GLU A 1 335 ? -33.389 5.625 8.103 1.00 88.88 335 GLU A C 1
ATOM 2513 O O . GLU A 1 335 ? -33.056 5.002 7.095 1.00 88.88 335 GLU A O 1
ATOM 2518 N N . VAL A 1 336 ? -33.622 6.937 8.084 1.00 85.12 336 VAL A N 1
ATOM 2519 C CA . VAL A 1 336 ? -33.577 7.736 6.856 1.00 85.12 336 VAL A CA 1
ATOM 2520 C C . VAL A 1 336 ? -32.157 7.826 6.278 1.00 85.12 336 VAL A C 1
ATOM 2522 O O . VAL A 1 336 ? -31.975 7.849 5.057 1.00 85.12 336 VAL A O 1
ATOM 2525 N N . LEU A 1 337 ? -31.130 7.898 7.131 1.00 85.50 337 LEU A N 1
ATOM 2526 C CA . LEU A 1 337 ? -29.750 8.132 6.697 1.00 85.50 337 LEU A CA 1
ATOM 2527 C C . LEU A 1 337 ? -28.959 6.851 6.400 1.00 85.50 337 LEU A C 1
ATOM 2529 O O . LEU A 1 337 ? -28.117 6.859 5.501 1.00 85.50 337 LEU A O 1
ATOM 2533 N N . ARG A 1 338 ? -29.209 5.751 7.120 1.00 83.25 338 ARG A N 1
ATOM 2534 C CA . ARG A 1 338 ? -28.432 4.498 7.020 1.00 83.25 338 ARG A CA 1
ATOM 2535 C C . ARG A 1 338 ? -28.523 3.831 5.652 1.00 83.25 338 ARG A C 1
ATOM 2537 O O . ARG A 1 338 ? -27.623 3.086 5.270 1.00 83.25 338 ARG A O 1
ATOM 2544 N N . GLU A 1 339 ? -29.613 4.069 4.926 1.00 76.25 339 GLU A N 1
ATOM 2545 C CA . GLU A 1 339 ? -29.820 3.519 3.584 1.00 76.25 339 GLU A CA 1
ATOM 2546 C C . GLU A 1 339 ? -28.913 4.188 2.544 1.00 76.25 339 GLU A C 1
ATOM 2548 O O . GLU A 1 339 ? -28.660 3.629 1.475 1.00 76.25 339 GLU A O 1
ATOM 2553 N N . GLN A 1 340 ? -28.371 5.364 2.870 1.00 77.50 340 GLN A N 1
ATOM 2554 C CA . GLN A 1 340 ? -27.471 6.114 2.010 1.00 77.50 340 GLN A CA 1
ATOM 2555 C C . GLN A 1 340 ? -26.017 5.800 2.379 1.00 77.50 340 GLN A C 1
ATOM 2557 O O . GLN A 1 340 ? -25.509 6.268 3.395 1.00 77.50 340 GLN A O 1
ATOM 2562 N N . GLU A 1 341 ? -25.300 5.064 1.522 1.00 68.25 341 GLU A N 1
ATOM 2563 C CA . GLU A 1 341 ? -23.904 4.643 1.777 1.00 68.25 341 GLU A CA 1
ATOM 2564 C C . GLU A 1 341 ? -22.978 5.823 2.142 1.00 68.25 341 GLU A C 1
ATOM 2566 O O . GLU A 1 341 ? -22.092 5.699 2.984 1.00 68.25 341 GLU A O 1
ATOM 2571 N N . VAL A 1 342 ? -23.226 6.999 1.555 1.00 70.31 342 VAL A N 1
ATOM 2572 C CA . VAL A 1 342 ? -22.457 8.238 1.778 1.00 70.31 342 VAL A CA 1
ATOM 2573 C C . VAL A 1 342 ? -22.671 8.830 3.179 1.00 70.31 342 VAL A C 1
ATOM 2575 O O . VAL A 1 342 ? -21.816 9.574 3.660 1.00 70.31 342 VAL A O 1
ATOM 2578 N N . LEU A 1 343 ? -23.796 8.515 3.826 1.00 80.12 343 LEU A N 1
ATOM 2579 C CA . LEU A 1 343 ? -24.206 9.049 5.127 1.00 80.12 343 LEU A CA 1
ATOM 2580 C C . LEU A 1 343 ? -24.264 7.978 6.219 1.00 80.12 343 LEU A C 1
ATOM 2582 O O . LEU A 1 343 ? -24.497 8.333 7.365 1.00 80.12 343 LEU A O 1
ATOM 2586 N N . ALA A 1 344 ? -23.997 6.706 5.911 1.00 74.56 344 ALA A N 1
ATOM 2587 C CA . ALA A 1 344 ? -24.119 5.603 6.865 1.00 74.56 344 ALA A CA 1
ATOM 2588 C C . ALA A 1 344 ? -23.345 5.841 8.179 1.00 74.56 344 ALA A C 1
ATOM 2590 O O . ALA A 1 344 ? -23.893 5.667 9.257 1.00 74.56 344 ALA A O 1
ATOM 2591 N N . ARG A 1 345 ? -22.105 6.344 8.103 1.00 76.69 345 ARG A N 1
ATOM 2592 C CA . ARG A 1 345 ? -21.299 6.681 9.297 1.00 76.69 345 ARG A CA 1
ATOM 2593 C C . ARG A 1 345 ? -21.827 7.892 10.060 1.00 76.69 345 ARG A C 1
ATOM 2595 O O . ARG A 1 345 ? -21.742 7.942 11.283 1.00 76.69 345 ARG A O 1
ATOM 2602 N N . ALA A 1 346 ? -22.337 8.884 9.335 1.00 87.06 346 ALA A N 1
ATOM 2603 C CA . ALA A 1 346 ? -23.001 10.029 9.938 1.00 87.06 346 ALA A CA 1
ATOM 2604 C C . ALA A 1 346 ? -24.313 9.602 10.616 1.00 87.06 346 ALA A C 1
ATOM 2606 O O . ALA A 1 346 ? -24.638 10.140 11.666 1.00 87.06 346 ALA A O 1
ATOM 2607 N N . ALA A 1 347 ? -25.016 8.601 10.076 1.00 89.62 347 ALA A N 1
ATOM 2608 C CA . ALA A 1 347 ? -26.238 8.056 10.653 1.00 89.62 347 ALA A CA 1
ATOM 2609 C C . ALA A 1 347 ? -25.988 7.497 12.057 1.00 89.62 347 ALA A C 1
ATOM 2611 O O . ALA A 1 347 ? -26.773 7.767 12.956 1.00 89.62 347 ALA A O 1
ATOM 2612 N N . ASP A 1 348 ? -24.889 6.775 12.289 1.00 90.12 348 ASP A N 1
ATOM 2613 C CA . ASP A 1 348 ? -24.579 6.230 13.622 1.00 90.12 348 ASP A CA 1
ATOM 2614 C C . ASP A 1 348 ? -24.339 7.338 14.659 1.00 90.12 348 ASP A C 1
ATOM 2616 O O . ASP A 1 348 ? -24.694 7.207 15.832 1.00 90.12 348 ASP A O 1
ATOM 2620 N N . ILE A 1 349 ? -23.786 8.473 14.226 1.00 94.44 349 ILE A N 1
ATOM 2621 C CA . ILE A 1 349 ? -23.662 9.673 15.061 1.00 94.44 349 ILE A CA 1
ATOM 2622 C C . ILE A 1 349 ? -25.051 10.235 15.376 1.00 94.44 349 ILE A C 1
ATOM 2624 O O . ILE A 1 349 ? -25.342 10.482 16.540 1.00 94.44 349 ILE A O 1
ATOM 2628 N N . VAL A 1 350 ? -25.918 10.358 14.367 1.00 94.62 350 VAL A N 1
ATOM 2629 C CA . VAL A 1 350 ? -27.324 10.769 14.534 1.00 94.62 350 VAL A CA 1
ATOM 2630 C C . VAL A 1 350 ? -28.085 9.818 15.460 1.00 94.62 350 VAL A C 1
ATOM 2632 O O . VAL A 1 350 ? -28.862 10.271 16.282 1.00 94.62 350 VAL A O 1
ATOM 2635 N N . ARG A 1 351 ? -27.843 8.509 15.416 1.00 95.50 351 ARG A N 1
ATOM 2636 C CA . ARG A 1 351 ? -28.503 7.549 16.312 1.00 95.50 351 ARG A CA 1
ATOM 2637 C C . ARG A 1 351 ? -28.085 7.739 17.768 1.00 95.50 351 ARG A C 1
ATOM 2639 O O . ARG A 1 351 ? -28.912 7.697 18.668 1.00 95.50 351 ARG A O 1
ATOM 2646 N N . SER A 1 352 ? -26.782 7.924 17.974 1.00 94.62 352 SER A N 1
ATOM 2647 C CA . SER A 1 352 ? -26.126 7.870 19.284 1.00 94.62 352 SER A CA 1
ATOM 2648 C C . SER A 1 352 ? -25.969 9.221 19.988 1.00 94.62 352 SER A C 1
ATOM 2650 O O . SER A 1 352 ? -25.428 9.268 21.091 1.00 94.62 352 SER A O 1
ATOM 2652 N N . HIS A 1 353 ? -26.408 10.331 19.387 1.00 94.75 353 HIS A N 1
ATOM 2653 C CA . HIS A 1 353 ? -26.153 11.672 19.930 1.00 94.75 353 HIS A CA 1
ATOM 2654 C C . HIS A 1 353 ? -26.867 11.970 21.265 1.00 94.75 353 HIS A C 1
ATOM 2656 O O . HIS A 1 353 ? -26.505 12.933 21.940 1.00 94.75 353 HIS A O 1
ATOM 2662 N N . HIS A 1 354 ? -27.830 11.134 21.673 1.00 95.19 354 HIS A N 1
ATOM 2663 C CA . HIS A 1 354 ? -28.500 11.174 22.979 1.00 95.19 354 HIS A CA 1
ATOM 2664 C C . HIS A 1 354 ? -28.069 10.058 23.948 1.00 95.19 354 HIS A C 1
ATOM 2666 O O . HIS A 1 354 ? -28.613 9.944 25.050 1.00 95.19 354 HIS A O 1
ATOM 2672 N N . GLU A 1 355 ? -27.050 9.273 23.591 1.00 95.12 355 GLU A N 1
ATOM 2673 C CA . GLU A 1 355 ? -26.432 8.329 24.519 1.00 95.12 355 GLU A CA 1
ATOM 2674 C C . GLU A 1 355 ? -25.629 9.074 25.593 1.00 95.12 355 GLU A C 1
ATOM 2676 O O . GLU A 1 355 ? -24.906 10.035 25.311 1.00 95.12 355 GLU A O 1
ATOM 2681 N N . ASN A 1 356 ? -25.736 8.610 26.837 1.00 95.31 356 ASN A N 1
ATOM 2682 C CA . ASN A 1 356 ? -24.972 9.136 27.967 1.00 95.31 356 ASN A CA 1
ATOM 2683 C C . ASN A 1 356 ? -23.779 8.217 28.241 1.00 95.31 356 ASN A C 1
ATOM 2685 O O . ASN A 1 356 ? -23.895 6.997 28.155 1.00 95.31 356 ASN A O 1
ATOM 2689 N N . TYR A 1 357 ? -22.633 8.787 28.614 1.00 91.00 357 TYR A N 1
ATOM 2690 C CA . TYR A 1 357 ? -21.383 8.041 28.804 1.00 91.00 357 TYR A CA 1
ATOM 2691 C C . TYR A 1 357 ? -21.472 6.884 29.828 1.00 91.00 357 TYR A C 1
ATOM 2693 O O . TYR A 1 357 ? -20.743 5.896 29.705 1.00 91.00 357 TYR A O 1
ATOM 2701 N N . ASP A 1 358 ? -22.385 6.958 30.793 1.00 91.12 358 ASP A N 1
ATOM 2702 C CA . ASP A 1 358 ? -22.681 5.943 31.808 1.00 91.12 358 ASP A CA 1
ATOM 2703 C C . ASP A 1 358 ? -23.686 4.863 31.367 1.00 91.12 358 ASP A C 1
ATOM 2705 O O . ASP A 1 358 ? -23.871 3.884 32.089 1.00 91.12 358 ASP A O 1
ATOM 2709 N N . GLY A 1 359 ? -24.290 4.987 30.180 1.00 91.38 359 GLY A N 1
ATOM 2710 C CA . GLY A 1 359 ? -25.289 4.052 29.654 1.00 91.38 359 GLY A CA 1
ATOM 2711 C C . GLY A 1 359 ? -26.738 4.369 30.028 1.00 91.38 359 GLY A C 1
ATOM 2712 O O . GLY A 1 359 ? -27.623 3.565 29.753 1.00 91.38 359 GLY A O 1
ATOM 2713 N N . THR A 1 360 ? -27.015 5.523 30.644 1.00 91.81 360 THR A N 1
ATOM 2714 C CA . THR A 1 360 ? -28.389 5.942 30.996 1.00 91.81 360 THR A CA 1
ATOM 2715 C C . THR A 1 360 ? -29.158 6.612 29.848 1.00 91.81 360 THR A C 1
ATOM 2717 O O . THR A 1 360 ? -30.321 6.975 30.025 1.00 91.81 360 THR A O 1
ATOM 2720 N N . GLY A 1 361 ? -28.513 6.807 28.692 1.00 91.25 361 GLY A N 1
ATOM 2721 C CA . GLY A 1 361 ? -29.076 7.491 27.525 1.00 91.25 361 GLY A CA 1
ATOM 2722 C C . GLY A 1 361 ? -30.003 6.621 26.672 1.00 91.25 361 GLY A C 1
ATOM 2723 O O . GLY A 1 361 ? -30.478 5.572 27.106 1.00 91.25 361 GLY A O 1
ATOM 2724 N N . TYR A 1 362 ? -30.299 7.090 25.462 1.00 92.88 362 TYR A N 1
ATOM 2725 C CA . TYR A 1 362 ? -31.175 6.417 24.498 1.00 92.88 362 TYR A CA 1
ATOM 2726 C C . TYR A 1 362 ? -30.659 6.645 23.062 1.00 92.88 362 TYR A C 1
ATOM 2728 O O . TYR A 1 362 ? -29.917 7.611 22.847 1.00 92.88 362 TYR A O 1
ATOM 2736 N N . PRO A 1 363 ? -31.048 5.816 22.071 1.00 91.31 363 PRO A N 1
ATOM 2737 C CA . PRO A 1 363 ? -32.026 4.716 22.123 1.00 91.31 363 PRO A CA 1
ATOM 2738 C C . PRO A 1 363 ? -31.486 3.354 22.599 1.00 91.31 363 PRO A C 1
ATOM 2740 O O . PRO A 1 363 ? -32.263 2.539 23.093 1.00 91.31 363 PRO A O 1
ATOM 2743 N N . ASP A 1 364 ? -30.185 3.102 22.479 1.00 91.19 364 ASP A N 1
ATOM 2744 C CA . ASP A 1 364 ? -29.567 1.779 22.628 1.00 91.19 364 ASP A CA 1
ATOM 2745 C C . ASP A 1 364 ? -28.941 1.550 24.018 1.00 91.19 364 ASP A C 1
ATOM 2747 O O . ASP A 1 364 ? -28.561 0.422 24.342 1.00 91.19 364 ASP A O 1
ATOM 2751 N N . LYS A 1 365 ? -28.854 2.595 24.856 1.00 91.38 365 LYS A N 1
ATOM 2752 C CA . LYS A 1 365 ? -28.266 2.559 26.214 1.00 91.38 365 LYS A CA 1
ATOM 2753 C C . LYS A 1 365 ? -26.791 2.152 26.196 1.00 91.38 365 LYS A C 1
ATOM 2755 O O . LYS A 1 365 ? -26.304 1.398 27.045 1.00 91.38 365 LYS A O 1
ATOM 2760 N N . LEU A 1 366 ? -26.067 2.639 25.194 1.00 89.25 366 LEU A N 1
ATOM 2761 C CA . LEU A 1 366 ? -24.642 2.382 25.024 1.00 89.25 366 LEU A CA 1
ATOM 2762 C C . LEU A 1 366 ? -23.849 3.147 26.084 1.00 89.25 366 LEU A C 1
ATOM 2764 O O . LEU A 1 366 ? -24.161 4.285 26.409 1.00 89.25 366 LEU A O 1
ATOM 2768 N N . SER A 1 367 ? -22.771 2.547 26.592 1.00 89.62 367 SER A N 1
ATOM 2769 C CA . SER A 1 367 ? -21.898 3.189 27.580 1.00 89.62 367 SER A CA 1
ATOM 2770 C C . SER A 1 367 ? -20.458 3.312 27.091 1.00 89.62 367 SER A C 1
ATOM 2772 O O . SER A 1 367 ? -19.936 2.494 26.325 1.00 89.62 367 SER A O 1
ATOM 2774 N N . LYS A 1 368 ? -19.771 4.346 27.575 1.00 90.00 368 LYS A N 1
ATOM 2775 C CA . LYS A 1 368 ? -18.342 4.592 27.376 1.00 90.00 368 LYS A CA 1
ATOM 2776 C C . LYS A 1 368 ? -17.923 4.498 25.903 1.00 90.00 368 LYS A C 1
ATOM 2778 O O . LYS A 1 368 ? -18.327 5.303 25.071 1.00 90.00 368 LYS A O 1
ATOM 2783 N N . ARG A 1 369 ? -17.078 3.514 25.573 1.00 84.88 369 ARG A N 1
ATOM 2784 C CA . ARG A 1 369 ? -16.510 3.309 24.232 1.00 84.88 369 ARG A CA 1
ATOM 2785 C C . ARG A 1 369 ? -17.444 2.573 23.274 1.00 84.88 369 ARG A C 1
ATOM 2787 O O . ARG A 1 369 ? -17.113 2.513 22.095 1.00 84.88 369 ARG A O 1
ATOM 2794 N N . ALA A 1 370 ? -18.561 2.027 23.760 1.00 86.12 370 ALA A N 1
ATOM 2795 C CA . ALA A 1 370 ? -19.600 1.485 22.890 1.00 86.12 370 ALA A CA 1
ATOM 2796 C C . ALA A 1 370 ? -20.314 2.610 22.121 1.00 86.12 370 ALA A C 1
ATOM 2798 O O . ALA A 1 370 ? -20.765 2.392 21.004 1.00 86.12 370 ALA A O 1
ATOM 2799 N N . ILE A 1 371 ? -20.336 3.830 22.673 1.00 88.81 371 ILE A N 1
ATOM 2800 C CA . ILE A 1 371 ? -20.845 5.018 21.986 1.00 88.81 371 ILE A CA 1
ATOM 2801 C C . ILE A 1 371 ? -19.817 5.471 20.931 1.00 88.81 371 ILE A C 1
ATOM 2803 O O . ILE A 1 371 ? -18.652 5.750 21.281 1.00 88.81 371 ILE A O 1
ATOM 2807 N N . PRO A 1 372 ? -20.213 5.612 19.651 1.00 90.31 372 PRO A N 1
ATOM 2808 C CA . PRO A 1 372 ? -19.361 6.187 18.617 1.00 90.31 372 PRO A CA 1
ATOM 2809 C C . PRO A 1 372 ? -18.751 7.515 19.075 1.00 90.31 372 PRO A C 1
ATOM 2811 O O . PRO A 1 372 ? -19.417 8.342 19.696 1.00 90.31 372 PRO A O 1
ATOM 2814 N N . VAL A 1 373 ? -17.469 7.751 18.775 1.00 93.56 373 VAL A N 1
ATOM 2815 C CA . VAL A 1 373 ? -16.784 8.984 19.220 1.00 93.56 373 VAL A CA 1
ATOM 2816 C C . VAL A 1 373 ? -17.494 10.247 18.729 1.00 93.56 373 VAL A C 1
ATOM 2818 O O . VAL A 1 373 ? -17.577 11.223 19.466 1.00 93.56 373 VAL A O 1
ATOM 2821 N N . GLY A 1 374 ? -18.080 10.207 17.530 1.00 93.62 374 GLY A N 1
ATOM 2822 C CA . GLY A 1 374 ? -18.883 11.311 17.018 1.00 93.62 374 GLY A CA 1
ATOM 2823 C C . GLY A 1 374 ? -20.179 11.542 17.790 1.00 93.62 374 GLY A C 1
ATOM 2824 O O . GLY A 1 374 ? -20.530 12.696 17.989 1.00 93.62 374 GLY A O 1
ATOM 2825 N N . GLY A 1 375 ? -20.831 10.486 18.288 1.00 94.75 375 GLY A N 1
ATOM 2826 C CA . GLY A 1 375 ? -21.986 10.597 19.186 1.00 94.75 375 GLY A CA 1
ATOM 2827 C C . GLY A 1 375 ? -21.605 11.235 20.520 1.00 94.75 375 GLY A C 1
ATOM 2828 O O . GLY A 1 375 ? -22.256 12.174 20.962 1.00 94.75 375 GLY A O 1
ATOM 2829 N N . ARG A 1 376 ? -20.467 10.823 21.102 1.00 96.81 376 ARG A N 1
ATOM 2830 C CA . ARG A 1 376 ? -19.913 11.443 22.322 1.00 96.81 376 ARG A CA 1
ATOM 2831 C C . ARG A 1 376 ? -19.589 12.927 22.125 1.00 96.81 376 ARG A C 1
ATOM 2833 O O . ARG A 1 376 ? -19.875 13.726 23.008 1.00 96.81 376 ARG A O 1
ATOM 2840 N N . ILE A 1 377 ? -19.019 13.299 20.977 1.00 97.44 377 ILE A N 1
ATOM 2841 C CA . ILE A 1 377 ? -18.743 14.702 20.624 1.00 97.44 377 ILE A CA 1
ATOM 2842 C C . ILE A 1 377 ? -20.046 15.480 20.433 1.00 97.44 377 ILE A C 1
ATOM 2844 O O . ILE A 1 377 ? -20.212 16.525 21.058 1.00 97.44 377 ILE A O 1
ATOM 2848 N N . ALA A 1 378 ? -20.973 14.960 19.625 1.00 96.00 378 ALA A N 1
ATOM 2849 C CA . ALA A 1 378 ? -22.259 15.597 19.367 1.00 96.00 378 ALA A CA 1
ATOM 2850 C C . ALA A 1 378 ? -23.033 15.830 20.670 1.00 96.00 378 ALA A C 1
ATOM 2852 O O . ALA A 1 378 ? -23.525 16.930 20.874 1.00 96.00 378 ALA A O 1
ATOM 2853 N N . ARG A 1 379 ? -23.037 14.864 21.600 1.00 95.62 379 ARG A N 1
ATOM 2854 C CA . ARG A 1 379 ? -23.690 14.981 22.912 1.00 95.62 379 ARG A CA 1
ATOM 2855 C C . ARG A 1 379 ? -23.170 16.160 23.739 1.00 95.62 379 ARG A C 1
ATOM 2857 O O . ARG A 1 379 ? -23.967 16.879 24.335 1.00 95.62 379 ARG A O 1
ATOM 2864 N N . VAL A 1 380 ? -21.848 16.359 23.789 1.00 96.56 380 VAL A N 1
ATOM 2865 C CA . VAL A 1 380 ? -21.233 17.490 24.512 1.00 96.56 380 VAL A CA 1
ATOM 2866 C C . VAL A 1 380 ? -21.558 18.814 23.827 1.00 96.56 380 VAL A C 1
ATOM 2868 O O . VAL A 1 380 ? -21.972 19.772 24.481 1.00 96.56 380 VAL A O 1
ATOM 2871 N N . VAL A 1 381 ? -21.358 18.866 22.510 1.00 95.69 381 VAL A N 1
ATOM 2872 C CA . VAL A 1 381 ? -21.487 20.096 21.727 1.00 95.69 381 VAL A CA 1
ATOM 2873 C C . VAL A 1 381 ? -22.941 20.562 21.650 1.00 95.69 381 VAL A C 1
ATOM 2875 O O . VAL A 1 381 ? -23.195 21.752 21.819 1.00 95.69 381 VAL A O 1
ATOM 2878 N N . ASP A 1 382 ? -23.882 19.643 21.440 1.00 92.81 382 ASP A N 1
ATOM 2879 C CA . ASP A 1 382 ? -25.317 19.927 21.412 1.00 92.81 382 ASP A CA 1
ATOM 2880 C C . ASP A 1 382 ? -25.800 20.454 22.770 1.00 92.81 382 ASP A C 1
ATOM 2882 O O . ASP A 1 382 ? -26.354 21.551 22.839 1.00 92.81 382 ASP A O 1
ATOM 2886 N N . SER A 1 383 ? -25.482 19.767 23.877 1.00 91.00 383 SER A N 1
ATOM 2887 C CA . SER A 1 383 ? -25.815 20.245 25.228 1.00 91.00 383 SER A CA 1
ATOM 2888 C C . SER A 1 383 ? -25.275 21.652 25.502 1.00 91.00 383 SER A C 1
ATOM 2890 O O . SER A 1 383 ? -25.970 22.481 26.090 1.00 91.00 383 SER A O 1
ATOM 2892 N N . TYR A 1 384 ? -24.046 21.948 25.071 1.00 91.25 384 TYR A N 1
ATOM 2893 C CA . TYR A 1 384 ? -23.463 23.277 25.231 1.00 91.25 384 TYR A CA 1
ATOM 2894 C C . TYR A 1 384 ? -24.164 24.339 24.369 1.00 91.25 384 TYR A C 1
ATOM 2896 O O . TYR A 1 384 ? -24.500 25.409 24.886 1.00 91.25 384 TYR A O 1
ATOM 2904 N N . ASP A 1 385 ? -24.424 24.065 23.083 1.00 88.31 385 ASP A N 1
ATOM 2905 C CA . ASP A 1 385 ? -25.134 25.005 22.197 1.00 88.31 385 ASP A CA 1
ATOM 2906 C C . ASP A 1 385 ? -26.561 25.263 22.711 1.00 88.31 385 ASP A C 1
ATOM 2908 O O . ASP A 1 385 ? -27.000 26.414 22.738 1.00 88.31 385 ASP A O 1
ATOM 2912 N N . CYS A 1 386 ? -27.234 24.225 23.229 1.00 83.56 386 CYS A N 1
ATOM 2913 C CA . CYS A 1 386 ? -28.540 24.303 23.890 1.00 83.56 386 CYS A CA 1
ATOM 2914 C C . CYS A 1 386 ? -28.555 25.221 25.124 1.00 83.56 386 CYS A C 1
ATOM 2916 O O . CYS A 1 386 ? -29.571 25.859 25.398 1.00 83.56 386 CYS A O 1
ATOM 2918 N N . MET A 1 387 ? -27.475 25.246 25.913 1.00 85.06 387 MET A N 1
ATOM 2919 C CA . MET A 1 387 ? -27.390 26.048 27.142 1.00 85.06 387 MET A CA 1
ATOM 2920 C C . MET A 1 387 ? -27.036 27.515 26.883 1.00 85.06 387 MET A C 1
ATOM 2922 O O . MET A 1 387 ? -27.426 28.381 27.668 1.00 85.06 387 MET A O 1
ATOM 2926 N N . THR A 1 388 ? -26.296 27.788 25.808 1.00 83.50 388 THR A N 1
ATOM 2927 C CA . THR A 1 388 ? -25.682 29.099 25.534 1.00 83.50 388 THR A CA 1
ATOM 2928 C C . THR A 1 388 ? -26.427 29.934 24.493 1.00 83.50 388 THR A C 1
ATOM 2930 O O . THR A 1 388 ? -26.179 31.134 24.391 1.00 83.50 388 THR A O 1
ATOM 2933 N N . ASN A 1 389 ? -27.367 29.349 23.744 1.00 77.25 389 ASN A N 1
ATOM 2934 C CA . ASN A 1 389 ? -28.147 30.057 22.728 1.00 77.25 389 ASN A CA 1
ATOM 2935 C C . ASN A 1 389 ? -29.637 30.125 23.086 1.00 77.25 389 ASN A C 1
ATOM 2937 O O . ASN A 1 389 ? -30.206 29.201 23.665 1.00 77.25 389 ASN A O 1
ATOM 2941 N N . VAL A 1 390 ? -30.276 31.238 22.714 1.00 63.50 390 VAL A N 1
ATOM 2942 C CA . VAL A 1 390 ? -31.700 31.501 22.975 1.00 63.50 390 VAL A CA 1
ATOM 2943 C C . VAL A 1 390 ? -32.562 30.473 22.232 1.00 63.50 390 VAL A C 1
ATOM 2945 O O . VAL A 1 390 ? -32.257 30.112 21.098 1.00 63.50 390 VAL A O 1
ATOM 2948 N N . ARG A 1 391 ? -33.649 30.007 22.853 1.00 63.56 391 ARG A N 1
ATOM 2949 C CA . ARG A 1 391 ? -34.703 29.205 22.206 1.00 63.56 391 ARG A CA 1
ATOM 2950 C C . ARG A 1 391 ? -36.051 29.875 22.452 1.00 63.56 391 ARG A C 1
ATOM 2952 O O . ARG A 1 391 ? -36.228 30.478 23.508 1.00 63.56 391 ARG A O 1
ATOM 2959 N N . ASP A 1 392 ? -37.000 29.730 21.527 1.00 51.94 392 ASP A N 1
ATOM 2960 C CA . ASP A 1 392 ? -38.304 30.425 21.550 1.00 51.94 392 ASP A CA 1
ATOM 2961 C C . ASP A 1 392 ? -39.108 30.240 22.857 1.00 51.94 392 ASP A C 1
ATOM 2963 O O . ASP A 1 392 ? -39.959 31.060 23.191 1.00 51.94 392 ASP A O 1
ATOM 2967 N N . TYR A 1 393 ? -38.814 29.191 23.629 1.00 54.09 393 TYR A N 1
ATOM 2968 C CA . TYR A 1 393 ? -39.498 28.825 24.871 1.00 54.09 393 TYR A CA 1
ATOM 2969 C C . TYR A 1 393 ? -38.669 29.048 26.157 1.00 54.09 393 TYR A C 1
ATOM 2971 O O . TYR A 1 393 ? -39.134 28.699 27.245 1.00 54.09 393 TYR A O 1
ATOM 2979 N N . ARG A 1 394 ? -37.445 29.604 26.084 1.00 53.41 394 ARG A N 1
ATOM 2980 C CA . ARG A 1 394 ? -36.569 29.815 27.258 1.00 53.41 394 ARG A CA 1
ATOM 2981 C C . ARG A 1 394 ? -36.016 31.249 27.300 1.00 53.41 394 ARG A C 1
ATOM 2983 O O . ARG A 1 394 ? -35.233 31.648 26.448 1.00 53.41 394 ARG A O 1
ATOM 2990 N N . ALA A 1 395 ? -36.403 32.004 28.333 1.00 50.44 395 ALA A N 1
ATOM 2991 C CA . ALA A 1 395 ? -36.127 33.443 28.473 1.00 50.44 395 ALA A CA 1
ATOM 2992 C C . ALA A 1 395 ? -34.704 33.811 28.957 1.00 50.44 395 ALA A C 1
ATOM 2994 O O . ALA A 1 395 ? -34.390 34.992 29.075 1.00 50.44 395 ALA A O 1
ATOM 2995 N N . TRP A 1 396 ? -33.849 32.830 29.263 1.00 55.38 396 TRP A N 1
ATOM 2996 C CA . TRP A 1 396 ? -32.493 33.041 29.784 1.00 55.38 396 TRP A CA 1
ATOM 2997 C C . TRP A 1 396 ? -31.521 32.014 29.183 1.00 55.38 396 TRP A C 1
ATOM 2999 O O . TRP A 1 396 ? -31.862 30.835 29.054 1.00 55.38 396 TRP A O 1
ATOM 3009 N N . VAL A 1 397 ? -30.324 32.482 28.819 1.00 70.12 397 VAL A N 1
ATOM 3010 C CA . VAL A 1 397 ? -29.171 31.677 28.383 1.00 70.12 397 VAL A CA 1
ATOM 3011 C C . VAL A 1 397 ? -28.119 31.663 29.485 1.00 70.12 397 VAL A C 1
ATOM 3013 O O . VAL A 1 397 ? -27.947 32.661 30.186 1.00 70.12 397 VAL A O 1
ATOM 3016 N N . ARG A 1 398 ? -27.419 30.540 29.653 1.00 76.94 398 ARG A N 1
ATOM 3017 C CA . ARG A 1 398 ? -26.281 30.469 30.575 1.00 76.94 398 ARG A CA 1
ATOM 3018 C C . ARG A 1 398 ? -25.084 31.200 29.987 1.00 76.94 398 ARG A C 1
ATOM 3020 O O . ARG A 1 398 ? -24.853 31.147 28.779 1.00 76.94 398 ARG A O 1
ATOM 3027 N N . GLU A 1 399 ? -24.277 31.790 30.861 1.00 79.19 399 GLU A N 1
ATOM 3028 C CA . GLU A 1 399 ? -22.959 32.275 30.460 1.00 79.19 399 GLU A CA 1
ATOM 3029 C C . GLU A 1 399 ? -22.072 31.088 30.024 1.00 79.19 399 GLU A C 1
ATOM 3031 O O . GLU A 1 399 ? -22.168 30.002 30.611 1.00 79.19 399 GLU A O 1
ATOM 3036 N N . PRO A 1 400 ? -21.174 31.260 29.032 1.00 80.50 400 PRO A N 1
ATOM 3037 C CA . PRO A 1 400 ? -20.307 30.196 28.516 1.00 80.50 400 PRO A CA 1
ATOM 3038 C C . PRO A 1 400 ? -19.558 29.403 29.593 1.00 80.50 400 PRO A C 1
ATOM 3040 O O . PRO A 1 400 ? -19.401 28.188 29.470 1.00 80.50 400 PRO A O 1
ATOM 3043 N N . PHE A 1 401 ? -19.121 30.079 30.660 1.00 75.88 401 PHE A N 1
ATOM 3044 C CA . PHE A 1 401 ? -18.446 29.453 31.795 1.00 75.88 401 PHE A CA 1
ATOM 3045 C C . PHE A 1 401 ? -19.375 28.557 32.621 1.00 75.88 401 PHE A C 1
ATOM 3047 O O . PHE A 1 401 ? -18.988 27.452 32.989 1.00 75.88 401 PHE A O 1
ATOM 3054 N N . GLU A 1 402 ? -20.610 28.991 32.883 1.00 77.62 402 GLU A N 1
ATOM 3055 C CA . GLU A 1 402 ? -21.590 28.203 33.638 1.00 77.62 402 GLU A CA 1
ATOM 3056 C C . GLU A 1 402 ? -22.011 26.953 32.863 1.00 77.62 402 GLU A C 1
ATOM 3058 O O . GLU A 1 402 ? -22.066 25.864 33.431 1.00 77.62 402 GLU A O 1
ATOM 3063 N N . ALA A 1 403 ? -22.250 27.099 31.555 1.00 85.12 403 ALA A N 1
ATOM 3064 C CA . ALA A 1 403 ? -22.558 25.978 30.673 1.00 85.12 403 ALA A CA 1
ATOM 3065 C C . ALA A 1 403 ? -21.399 24.971 30.619 1.00 85.12 403 ALA A C 1
ATOM 3067 O O . ALA A 1 403 ? -21.617 23.764 30.699 1.00 85.12 403 ALA A O 1
ATOM 3068 N N . LEU A 1 404 ? -20.154 25.452 30.529 1.00 85.00 404 LEU A N 1
ATOM 3069 C CA . LEU A 1 404 ? -18.979 24.585 30.515 1.00 85.00 404 LEU A CA 1
ATOM 3070 C C . LEU A 1 404 ? -18.733 23.915 31.877 1.00 85.00 404 LEU A C 1
ATOM 3072 O O . LEU A 1 404 ? -18.352 22.749 31.917 1.00 85.00 404 LEU A O 1
ATOM 3076 N N . SER A 1 405 ? -18.996 24.610 32.985 1.00 79.56 405 SER A N 1
ATOM 3077 C CA . SER A 1 405 ? -18.929 24.050 34.341 1.00 79.56 405 SER A CA 1
ATOM 3078 C C . SER A 1 405 ? -19.948 22.921 34.545 1.00 79.56 405 SER A C 1
ATOM 3080 O O . SER A 1 405 ? -19.609 21.875 35.096 1.00 79.56 405 SER A O 1
ATOM 3082 N N . GLU A 1 406 ? -21.171 23.072 34.023 1.00 84.25 406 GLU A N 1
ATOM 3083 C CA . GLU A 1 406 ? -22.186 22.008 34.018 1.00 84.25 406 GLU A CA 1
ATOM 3084 C C . GLU A 1 406 ? -21.774 20.814 33.137 1.00 84.25 406 GLU A C 1
ATOM 3086 O O . GLU A 1 406 ? -21.973 19.660 33.511 1.00 84.25 406 GLU A O 1
ATOM 3091 N N . VAL A 1 407 ? -21.122 21.064 31.997 1.00 90.38 407 VAL A N 1
ATOM 3092 C CA . VAL A 1 407 ? -20.522 19.989 31.188 1.00 90.38 407 VAL A CA 1
ATOM 3093 C C . VAL A 1 407 ? -19.414 19.258 31.962 1.00 90.38 407 VAL A C 1
ATOM 3095 O O . VAL A 1 407 ? -19.350 18.031 31.922 1.00 90.38 407 VAL A O 1
ATOM 3098 N N . HIS A 1 408 ? -18.561 19.972 32.701 1.00 85.31 408 HIS A N 1
ATOM 3099 C CA . HIS A 1 408 ? -17.515 19.360 33.532 1.00 85.31 408 HIS A CA 1
ATOM 3100 C C . HIS A 1 408 ? -18.080 18.563 34.712 1.00 85.31 408 HIS A C 1
ATOM 3102 O O . HIS A 1 408 ? -17.578 17.478 34.997 1.00 85.31 408 HIS A O 1
ATOM 3108 N N . SER A 1 409 ? -19.134 19.045 35.378 1.00 83.69 409 SER A N 1
ATOM 3109 C CA . SER A 1 409 ? -19.731 18.347 36.530 1.00 83.69 409 SER A CA 1
ATOM 3110 C C . SER A 1 409 ? -20.382 17.011 36.154 1.00 83.69 409 SER A C 1
ATOM 3112 O O . SER A 1 409 ? -20.484 16.114 36.990 1.00 83.69 409 SER A O 1
ATOM 3114 N N . LEU A 1 410 ? -20.772 16.862 34.886 1.00 88.44 410 LEU A N 1
ATOM 3115 C CA . LEU A 1 410 ? -21.342 15.645 34.311 1.00 88.44 410 LEU A CA 1
ATOM 3116 C C . LEU A 1 410 ? -20.320 14.821 33.499 1.00 88.44 410 LEU A C 1
ATOM 3118 O O . LEU A 1 410 ? -20.689 13.862 32.809 1.00 88.44 410 LEU A O 1
ATOM 3122 N N . ALA A 1 411 ? -19.030 15.166 33.561 1.00 88.50 411 ALA A N 1
ATOM 3123 C CA . ALA A 1 411 ? -17.972 14.375 32.945 1.00 88.50 411 ALA A CA 1
ATOM 3124 C C . ALA A 1 411 ? -17.836 13.013 33.648 1.00 88.50 411 ALA A C 1
ATOM 3126 O O . ALA A 1 411 ? -17.755 12.913 34.869 1.00 88.50 411 ALA A O 1
ATOM 3127 N N . GLY A 1 412 ? -17.804 11.938 32.864 1.00 81.69 412 GLY A N 1
ATOM 3128 C CA . GLY A 1 412 ? -17.771 10.563 33.359 1.00 81.69 412 GLY A CA 1
ATOM 3129 C C . GLY A 1 412 ? -19.151 9.953 33.628 1.00 81.69 412 GLY A C 1
ATOM 3130 O O . GLY A 1 412 ? -19.226 8.727 33.707 1.00 81.69 412 GLY A O 1
ATOM 3131 N N . SER A 1 413 ? -20.217 10.763 33.698 1.00 89.44 413 SER A N 1
ATOM 3132 C CA . SER A 1 413 ? -21.612 10.299 33.724 1.00 89.44 413 SER A CA 1
ATOM 3133 C C . SER A 1 413 ? -22.288 10.506 32.370 1.00 89.44 413 SER A C 1
ATOM 3135 O O . SER A 1 413 ? -22.461 9.559 31.616 1.00 89.44 413 SER A O 1
ATOM 3137 N N . TRP A 1 414 ? -22.618 11.739 31.995 1.00 87.94 414 TRP A N 1
ATOM 3138 C CA . TRP A 1 414 ? -23.281 12.017 30.717 1.00 87.94 414 TRP A CA 1
ATOM 3139 C C . TRP A 1 414 ? -22.277 12.210 29.591 1.00 87.94 414 TRP A C 1
ATOM 3141 O O . TRP A 1 414 ? -22.520 11.774 28.466 1.00 87.94 414 TRP A O 1
ATOM 3151 N N . TYR A 1 415 ? -21.130 12.810 29.899 1.00 94.88 415 TYR A N 1
ATOM 3152 C CA . TYR A 1 415 ? -20.153 13.224 28.901 1.00 94.88 415 TYR A CA 1
ATOM 3153 C C . TYR A 1 415 ? -18.843 12.456 29.036 1.00 94.88 415 TYR A C 1
ATOM 3155 O O . TYR A 1 415 ? -18.390 12.147 30.136 1.00 94.88 415 TYR A O 1
ATOM 3163 N N . ASP A 1 416 ? -18.199 12.169 27.906 1.00 93.38 416 ASP A N 1
ATOM 3164 C CA . ASP A 1 416 ? -16.859 11.586 27.901 1.00 93.38 416 ASP A CA 1
ATOM 3165 C C . ASP A 1 416 ? -15.829 12.618 28.398 1.00 93.38 416 ASP A C 1
ATOM 3167 O O . ASP A 1 416 ? -15.676 13.659 27.751 1.00 93.38 416 ASP A O 1
ATOM 3171 N N . PRO A 1 417 ? -15.077 12.343 29.483 1.00 90.06 417 PRO A N 1
ATOM 3172 C CA . PRO A 1 417 ? -14.069 13.266 30.004 1.00 90.06 417 PRO A CA 1
ATOM 3173 C C . PRO A 1 417 ? -13.041 13.727 28.960 1.00 90.06 417 PRO A C 1
ATOM 3175 O O . PRO A 1 417 ? -12.659 14.894 28.953 1.00 90.06 417 PRO A O 1
ATOM 3178 N N . ALA A 1 418 ? -12.632 12.845 28.040 1.00 89.31 418 ALA A N 1
ATOM 3179 C CA . ALA A 1 418 ? -11.659 13.190 27.001 1.00 89.31 418 ALA A CA 1
ATOM 3180 C C . ALA A 1 418 ? -12.240 14.167 25.963 1.00 89.31 418 ALA A C 1
ATOM 3182 O O . ALA A 1 418 ? -11.527 15.016 25.428 1.00 89.31 418 ALA A O 1
ATOM 3183 N N . VAL A 1 419 ? -13.543 14.061 25.683 1.00 93.81 419 VAL A N 1
ATOM 3184 C CA . VAL A 1 419 ? -14.258 14.986 24.792 1.00 93.81 419 VAL A CA 1
ATOM 3185 C C . VAL A 1 419 ? -14.460 16.332 25.479 1.00 93.81 419 VAL A C 1
ATOM 3187 O O . VAL A 1 419 ? -14.231 17.364 24.854 1.00 93.81 419 VAL A O 1
ATOM 3190 N N . VAL A 1 420 ? -14.842 16.335 26.761 1.00 93.19 420 VAL A N 1
ATOM 3191 C CA . VAL A 1 420 ? -15.008 17.561 27.557 1.00 93.19 420 VAL A CA 1
ATOM 3192 C C . VAL A 1 420 ? -13.705 18.359 27.612 1.00 93.19 420 VAL A C 1
ATOM 3194 O O . VAL A 1 420 ? -13.721 19.574 27.406 1.00 93.19 420 VAL A O 1
ATOM 3197 N N . GLU A 1 421 ? -12.568 17.691 27.816 1.00 89.44 421 GLU A N 1
ATOM 3198 C CA . GLU A 1 421 ? -11.251 18.334 27.822 1.00 89.44 421 GLU A CA 1
ATOM 3199 C C . GLU A 1 421 ? -10.915 18.961 26.461 1.00 89.44 421 GLU A C 1
ATOM 3201 O O . GLU A 1 421 ? -10.571 20.143 26.383 1.00 89.44 421 GLU A O 1
ATOM 3206 N N . ALA A 1 422 ? -11.072 18.208 25.369 1.00 90.38 422 ALA A N 1
ATOM 3207 C CA . ALA A 1 422 ? -10.804 18.717 24.028 1.00 90.38 422 ALA A CA 1
ATOM 3208 C C . ALA A 1 422 ? -11.736 19.878 23.648 1.00 90.38 422 ALA A C 1
ATOM 3210 O O . ALA A 1 422 ? -11.283 20.884 23.099 1.00 90.38 422 ALA A O 1
ATOM 3211 N N . PHE A 1 423 ? -13.024 19.773 23.979 1.00 94.31 423 PHE A N 1
ATOM 3212 C CA . PHE A 1 423 ? -14.005 20.825 23.733 1.00 94.31 423 PHE A CA 1
ATOM 3213 C C . PHE A 1 423 ? -13.694 22.089 24.542 1.00 94.31 423 PHE A C 1
ATOM 3215 O O . PHE A 1 423 ? -13.733 23.194 24.004 1.00 94.31 423 PHE A O 1
ATOM 3222 N N . THR A 1 424 ? -13.278 21.931 25.802 1.00 89.94 424 THR A N 1
ATOM 3223 C CA . THR A 1 424 ? -12.809 23.036 26.650 1.00 89.94 424 THR A CA 1
ATOM 3224 C C . THR A 1 424 ? -11.651 23.780 25.991 1.00 89.94 424 THR A C 1
ATOM 3226 O O . THR A 1 424 ? -11.674 25.006 25.912 1.00 89.94 424 THR A O 1
ATOM 3229 N N . GLN A 1 425 ? -10.658 23.061 25.459 1.00 86.81 425 GLN A N 1
ATOM 3230 C CA . GLN A 1 425 ? -9.527 23.691 24.773 1.00 86.81 425 GLN A CA 1
ATOM 3231 C C . GLN A 1 425 ? -9.972 24.452 23.514 1.00 86.81 425 GLN A C 1
ATOM 3233 O O . GLN A 1 425 ? -9.501 25.563 23.284 1.00 86.81 425 GLN A O 1
ATOM 3238 N N . VAL A 1 426 ? -10.912 23.902 22.734 1.00 90.50 426 VAL A N 1
ATOM 3239 C CA . VAL A 1 426 ? -11.493 24.589 21.565 1.00 90.50 426 VAL A CA 1
ATOM 3240 C C . VAL A 1 426 ? -12.194 25.888 21.966 1.00 90.50 426 VAL A C 1
ATOM 3242 O O . VAL A 1 426 ? -12.043 26.898 21.279 1.00 90.50 426 VAL A O 1
ATOM 3245 N N . LEU A 1 427 ? -12.951 25.884 23.066 1.00 87.44 427 LEU A N 1
ATOM 3246 C CA . LEU A 1 427 ? -13.629 27.083 23.561 1.00 87.44 427 LEU A CA 1
ATOM 3247 C C . LEU A 1 427 ? -12.639 28.123 24.096 1.00 87.44 427 LEU A C 1
ATOM 3249 O O . LEU A 1 427 ? -12.780 29.294 23.768 1.00 87.44 427 LEU A O 1
ATOM 3253 N N . VAL A 1 428 ? -11.603 27.712 24.833 1.00 82.62 428 VAL A N 1
ATOM 3254 C CA . VAL A 1 428 ? -10.547 28.613 25.338 1.00 82.62 428 VAL A CA 1
ATOM 3255 C C . VAL A 1 428 ? -9.730 29.238 24.202 1.00 82.62 428 VAL A C 1
ATOM 3257 O O . VAL A 1 428 ? -9.337 30.398 24.285 1.00 82.62 428 VAL A O 1
ATOM 3260 N N . GLU A 1 429 ? -9.478 28.502 23.118 1.00 82.12 429 GLU A N 1
ATOM 3261 C CA . GLU A 1 429 ? -8.810 29.051 21.930 1.00 82.12 429 GLU A CA 1
ATOM 3262 C C . GLU A 1 429 ? -9.670 30.086 21.198 1.00 82.12 429 GLU A C 1
ATOM 3264 O O . GLU A 1 429 ? -9.137 31.029 20.612 1.00 82.12 429 GLU A O 1
ATOM 3269 N N . ARG A 1 430 ? -10.997 29.916 21.227 1.00 81.00 430 ARG A N 1
ATOM 3270 C CA . ARG A 1 430 ? -11.955 30.858 20.631 1.00 81.00 430 ARG A CA 1
ATOM 3271 C C . ARG A 1 430 ? -12.231 32.063 21.531 1.00 81.00 430 ARG A C 1
ATOM 3273 O O . ARG A 1 430 ? -12.430 33.155 21.005 1.00 81.00 430 ARG A O 1
ATOM 3280 N N . ASP A 1 431 ? -12.201 31.874 22.848 1.00 77.75 431 ASP A N 1
ATOM 3281 C CA . ASP A 1 431 ? -12.318 32.914 23.868 1.00 77.75 431 ASP A CA 1
ATOM 3282 C C . ASP A 1 431 ? -11.238 32.748 24.961 1.00 77.75 431 ASP A C 1
ATOM 3284 O O . ASP A 1 431 ? -11.440 32.054 25.967 1.00 77.75 431 ASP A O 1
ATOM 3288 N N . PRO A 1 432 ? -10.087 33.432 24.814 1.00 67.06 432 PRO A N 1
ATOM 3289 C CA . PRO A 1 432 ? -9.004 33.407 25.797 1.00 67.06 432 PRO A CA 1
ATOM 3290 C C . PRO A 1 432 ? -9.400 33.905 27.201 1.00 67.06 432 PRO A C 1
ATOM 3292 O O . PRO A 1 432 ? -8.663 33.672 28.164 1.00 67.06 432 PRO A O 1
ATOM 3295 N N . GLY A 1 433 ? -10.538 34.600 27.351 1.00 65.00 433 GLY A N 1
ATOM 3296 C CA . GLY A 1 433 ? -11.091 35.006 28.645 1.00 65.00 433 GLY A CA 1
ATOM 3297 C C . GLY A 1 433 ? -11.505 33.817 29.517 1.00 65.00 433 GLY A C 1
ATOM 3298 O O . GLY A 1 433 ? -11.265 33.839 30.726 1.00 65.00 433 GLY A O 1
ATOM 3299 N N . LEU A 1 434 ? -12.007 32.749 28.891 1.00 66.75 434 LEU A N 1
ATOM 3300 C CA . LEU A 1 434 ? -12.486 31.522 29.535 1.00 66.75 434 LEU A CA 1
ATOM 3301 C C . LEU A 1 434 ? -11.344 30.705 30.168 1.00 66.75 434 LEU A C 1
ATOM 3303 O O . LEU A 1 434 ? -11.501 30.110 31.233 1.00 66.75 434 LEU A O 1
ATOM 3307 N N . GLY A 1 435 ? -10.149 30.736 29.565 1.00 57.62 435 GLY A N 1
ATOM 3308 C CA . GLY A 1 435 ? -8.969 30.010 30.055 1.00 57.62 435 GLY A CA 1
ATOM 3309 C C . GLY A 1 435 ? -8.461 30.493 31.417 1.00 57.62 435 GLY A C 1
ATOM 3310 O O . GLY A 1 435 ? -7.907 29.707 32.183 1.00 57.62 435 GLY A O 1
ATOM 3311 N N . ARG A 1 436 ? -8.700 31.767 31.765 1.00 57.69 436 ARG A N 1
ATOM 3312 C CA . ARG A 1 436 ? -8.349 32.324 33.085 1.00 57.69 436 ARG A CA 1
ATOM 3313 C C . ARG A 1 436 ? -9.252 31.819 34.213 1.00 57.69 436 ARG A C 1
ATOM 3315 O O . ARG A 1 436 ? -8.838 31.871 35.365 1.00 57.69 436 ARG A O 1
ATOM 3322 N N . GLN A 1 437 ? -10.445 31.317 33.894 1.00 57.12 437 GLN A N 1
ATOM 3323 C CA . GLN A 1 437 ? -11.418 30.828 34.874 1.00 57.12 437 GLN A CA 1
ATOM 3324 C C . GLN A 1 437 ? -11.297 29.310 35.155 1.00 57.12 437 GLN A C 1
ATOM 3326 O O . GLN A 1 437 ? -11.901 28.829 36.106 1.00 57.12 437 GLN A O 1
ATOM 3331 N N . LEU A 1 438 ? -10.502 28.557 34.375 1.00 59.59 438 LEU A N 1
ATOM 3332 C CA . LEU A 1 438 ? -10.453 27.077 34.377 1.00 59.59 438 LEU A CA 1
ATOM 3333 C C . LEU A 1 438 ? -9.154 26.449 34.936 1.00 59.59 438 LEU A C 1
ATOM 3335 O O . LEU A 1 438 ? -8.965 25.236 34.851 1.00 59.59 438 LEU A O 1
ATOM 3339 N N . ALA A 1 439 ? -8.218 27.232 35.479 1.00 49.34 439 ALA A N 1
ATOM 3340 C CA . ALA A 1 439 ? -6.909 26.724 35.900 1.00 49.34 439 ALA A CA 1
ATOM 3341 C C . ALA A 1 439 ? -6.976 25.866 37.185 1.00 49.34 439 ALA A C 1
ATOM 3343 O O . ALA A 1 439 ? -6.816 26.382 38.289 1.00 49.34 439 ALA A O 1
ATOM 3344 N N . GLY A 1 440 ? -7.149 24.544 37.036 1.00 44.97 440 GLY A N 1
ATOM 3345 C CA . GLY A 1 440 ? -6.982 23.590 38.138 1.00 44.97 440 GLY A CA 1
ATOM 3346 C C . GLY A 1 440 ? -7.286 22.114 37.839 1.00 44.97 440 GLY A C 1
ATOM 3347 O O . GLY A 1 440 ? -8.254 21.622 38.391 1.00 44.97 440 GLY A O 1
ATOM 3348 N N . THR A 1 441 ? -6.464 21.412 37.030 1.00 33.91 441 THR A N 1
ATOM 3349 C CA . THR A 1 441 ? -6.031 19.986 37.204 1.00 33.91 441 THR A CA 1
ATOM 3350 C C . THR A 1 441 ? -5.183 19.491 36.009 1.00 33.91 441 THR A C 1
ATOM 3352 O O . THR A 1 441 ? -5.602 19.697 34.873 1.00 33.91 441 THR A O 1
ATOM 3355 N N . PRO A 1 442 ? -4.038 18.799 36.212 1.00 39.34 442 PRO A N 1
ATOM 3356 C CA . PRO A 1 442 ? -3.303 18.093 35.150 1.00 39.34 442 PRO A CA 1
ATOM 3357 C C . PRO A 1 442 ? -3.543 16.561 35.121 1.00 39.34 442 PRO A C 1
ATOM 3359 O O . PRO A 1 442 ? -3.725 15.924 36.158 1.00 39.34 442 PRO A O 1
ATOM 3362 N N . SER A 1 443 ? -3.484 15.968 33.921 1.00 34.12 443 SER A N 1
ATOM 3363 C CA . SER A 1 443 ? -3.666 14.539 33.584 1.00 34.12 443 SER A CA 1
ATOM 3364 C C . SER A 1 443 ? -2.407 13.657 33.780 1.00 34.12 443 SER A C 1
ATOM 3366 O O . SER A 1 443 ? -1.282 14.132 33.632 1.00 34.12 443 SER A O 1
ATOM 3368 N N . GLN A 1 444 ? -2.585 12.353 34.058 1.00 34.06 444 GLN A N 1
ATOM 3369 C CA . GLN A 1 444 ? -1.520 11.365 34.362 1.00 34.06 444 GLN A CA 1
ATOM 3370 C C . GLN A 1 444 ? -0.634 10.926 33.157 1.00 34.06 444 GLN A C 1
ATOM 3372 O O . GLN A 1 444 ? -1.109 10.944 32.021 1.00 34.06 444 GLN A O 1
ATOM 3377 N N . PRO A 1 445 ? 0.617 10.438 33.372 1.00 43.28 445 PRO A N 1
ATOM 3378 C CA . PRO A 1 445 ? 1.549 10.039 32.306 1.00 43.28 445 PRO A CA 1
ATOM 3379 C C . PRO A 1 445 ? 1.438 8.563 31.860 1.00 43.28 445 PRO A C 1
ATOM 3381 O O . PRO A 1 445 ? 1.181 7.662 32.657 1.00 43.28 445 PRO A O 1
ATOM 3384 N N . GLN A 1 446 ? 1.727 8.317 30.576 1.00 47.03 446 GLN A N 1
ATOM 3385 C CA . GLN A 1 446 ? 1.729 7.011 29.895 1.00 47.03 446 GLN A CA 1
ATOM 3386 C C . GLN A 1 446 ? 2.791 6.026 30.444 1.00 47.03 446 GLN A C 1
ATOM 3388 O O . GLN A 1 446 ? 3.916 6.407 30.771 1.00 47.03 446 GLN A O 1
ATOM 3393 N N . ALA A 1 447 ? 2.447 4.734 30.528 1.00 53.84 447 ALA A N 1
ATOM 3394 C CA . ALA A 1 447 ? 3.319 3.667 31.036 1.00 53.84 447 ALA A CA 1
ATOM 3395 C C . ALA A 1 447 ? 4.465 3.281 30.065 1.00 53.84 447 ALA A C 1
ATOM 3397 O O . ALA A 1 447 ? 4.323 3.361 28.849 1.00 53.84 447 ALA A O 1
ATOM 3398 N N . SER A 1 448 ? 5.602 2.825 30.615 1.00 67.06 448 SER A N 1
ATOM 3399 C CA . SER A 1 448 ? 6.869 2.547 29.904 1.00 67.06 448 SER A CA 1
ATOM 3400 C C . SER A 1 448 ? 7.103 1.048 29.626 1.00 67.06 448 SER A C 1
ATOM 3402 O O . SER A 1 448 ? 6.958 0.230 30.536 1.00 67.06 448 SER A O 1
ATOM 3404 N N . MET A 1 449 ? 7.576 0.699 28.415 1.00 74.31 449 MET A N 1
ATOM 3405 C CA . MET A 1 449 ? 7.928 -0.666 27.956 1.00 74.31 449 MET A CA 1
ATOM 3406 C C . MET A 1 449 ? 8.859 -1.432 28.908 1.00 74.31 449 MET A C 1
ATOM 3408 O O . MET A 1 449 ? 8.719 -2.642 29.085 1.00 74.31 449 MET A O 1
ATOM 3412 N N . ARG A 1 450 ? 9.755 -0.720 29.601 1.00 81.19 450 ARG A N 1
ATOM 3413 C CA . ARG A 1 450 ? 10.659 -1.296 30.606 1.00 81.19 450 ARG A CA 1
ATOM 3414 C C . ARG A 1 450 ? 9.906 -2.015 31.732 1.00 81.19 450 ARG A C 1
ATOM 3416 O O . ARG A 1 450 ? 10.395 -3.012 32.247 1.00 81.19 450 ARG A O 1
ATOM 3423 N N . LYS A 1 451 ? 8.713 -1.533 32.101 1.00 83.19 451 LYS A N 1
ATOM 3424 C CA . LYS A 1 451 ? 7.879 -2.150 33.145 1.00 83.19 451 LYS A CA 1
ATOM 3425 C C . LYS A 1 451 ? 7.247 -3.466 32.687 1.00 83.19 451 LYS A C 1
ATOM 3427 O O . LYS A 1 451 ? 7.077 -4.356 33.511 1.00 83.19 451 LYS A O 1
ATOM 3432 N N . ALA A 1 452 ? 6.932 -3.603 31.396 1.00 80.94 452 ALA A N 1
ATOM 3433 C CA . ALA A 1 452 ? 6.423 -4.855 30.834 1.00 80.94 452 ALA A CA 1
ATOM 3434 C C . ALA A 1 452 ? 7.521 -5.929 30.796 1.00 80.94 452 ALA A C 1
ATOM 3436 O O . ALA A 1 452 ? 7.299 -7.043 31.254 1.00 80.94 452 ALA A O 1
ATOM 3437 N N . LEU A 1 453 ? 8.733 -5.570 30.354 1.00 87.12 453 LEU A N 1
ATOM 3438 C CA . LEU A 1 453 ? 9.896 -6.474 30.345 1.00 87.12 453 LEU A CA 1
ATOM 3439 C C . LEU A 1 453 ? 10.346 -6.914 31.749 1.00 87.12 453 LEU A C 1
ATOM 3441 O O . LEU A 1 453 ? 11.030 -7.922 31.882 1.00 87.12 453 LEU A O 1
ATOM 3445 N N . GLY A 1 454 ? 9.960 -6.176 32.795 1.00 87.50 454 GLY A N 1
ATOM 3446 C CA . GLY A 1 454 ? 10.201 -6.561 34.187 1.00 87.50 454 GLY A CA 1
ATOM 3447 C C . GLY A 1 454 ? 9.323 -7.716 34.686 1.00 87.50 454 GLY A C 1
ATOM 3448 O O . GLY A 1 454 ? 9.597 -8.254 35.755 1.00 87.50 454 GLY A O 1
ATOM 3449 N N . GLN A 1 455 ? 8.281 -8.107 33.944 1.00 89.50 455 GLN A N 1
ATOM 3450 C CA . GLN A 1 455 ? 7.444 -9.261 34.279 1.00 89.50 455 GLN A CA 1
ATOM 3451 C C . GLN A 1 455 ? 8.160 -10.548 33.844 1.00 89.50 455 GLN A C 1
ATOM 3453 O O . GLN A 1 455 ? 8.186 -10.872 32.658 1.00 89.50 455 GLN A O 1
ATOM 3458 N N . VAL A 1 456 ? 8.749 -11.286 34.792 1.00 91.19 456 VAL A N 1
ATOM 3459 C CA . VAL A 1 456 ? 9.579 -12.475 34.503 1.00 91.19 456 VAL A CA 1
ATOM 3460 C C . VAL A 1 456 ? 8.854 -13.530 33.650 1.00 91.19 456 VAL A C 1
ATOM 3462 O O . VAL A 1 456 ? 9.432 -13.934 32.643 1.00 91.19 456 VAL A O 1
ATOM 3465 N N . PRO A 1 457 ? 7.597 -13.936 33.943 1.00 91.00 457 PRO A N 1
ATOM 3466 C CA . PRO A 1 457 ? 6.880 -14.900 33.101 1.00 91.00 457 PRO A CA 1
ATOM 3467 C C . PRO A 1 457 ? 6.744 -14.438 31.643 1.00 91.00 457 PRO A C 1
ATOM 3469 O O . PRO A 1 457 ? 6.945 -15.219 30.713 1.00 91.00 457 PRO A O 1
ATOM 3472 N N . PHE A 1 458 ? 6.458 -13.149 31.441 1.00 91.56 458 PHE A N 1
ATOM 3473 C CA . PHE A 1 458 ? 6.364 -12.549 30.114 1.00 91.56 458 PHE A CA 1
ATOM 3474 C C . PHE A 1 458 ? 7.727 -12.471 29.417 1.00 91.56 458 PHE A C 1
ATOM 3476 O O . PHE A 1 458 ? 7.814 -12.785 28.235 1.00 91.56 458 PHE A O 1
ATOM 3483 N N . LEU A 1 459 ? 8.797 -12.101 30.127 1.00 93.50 459 LEU A N 1
ATOM 3484 C CA . LEU A 1 459 ? 10.152 -12.069 29.570 1.00 93.50 459 LEU A CA 1
ATOM 3485 C C . LEU A 1 459 ? 10.610 -13.466 29.116 1.00 93.50 459 LEU A C 1
ATOM 3487 O O . LEU A 1 459 ? 11.230 -13.600 28.059 1.00 93.50 459 LEU A O 1
ATOM 3491 N N . THR A 1 460 ? 10.267 -14.510 29.874 1.00 93.94 460 THR A N 1
ATOM 3492 C CA . THR A 1 460 ? 10.532 -15.903 29.494 1.00 93.94 460 THR A CA 1
ATOM 3493 C C . THR A 1 460 ? 9.746 -16.299 28.242 1.00 93.94 460 THR A C 1
ATOM 3495 O O . THR A 1 460 ? 10.333 -16.860 27.317 1.00 93.94 460 THR A O 1
ATOM 3498 N N . LEU A 1 461 ? 8.456 -15.943 28.152 1.00 92.94 461 LEU A N 1
ATOM 3499 C CA . LEU A 1 461 ? 7.655 -16.162 26.938 1.00 92.94 461 LEU A CA 1
ATOM 3500 C C . LEU A 1 461 ? 8.227 -15.403 25.729 1.00 92.94 461 LEU A C 1
ATOM 3502 O O . LEU A 1 461 ? 8.308 -15.952 24.632 1.00 92.94 461 LEU A O 1
ATOM 3506 N N . LEU A 1 462 ? 8.647 -14.152 25.929 1.00 93.00 462 LEU A N 1
ATOM 3507 C CA . LEU A 1 462 ? 9.259 -13.306 24.905 1.00 93.00 462 LEU A CA 1
ATOM 3508 C C . LEU A 1 462 ? 10.565 -13.920 24.383 1.00 93.00 462 LEU A C 1
ATOM 3510 O O . LEU A 1 462 ? 10.802 -13.922 23.177 1.00 93.00 462 LEU A O 1
ATOM 3514 N N . THR A 1 463 ? 11.381 -14.480 25.279 1.00 94.31 463 THR A N 1
ATOM 3515 C CA . THR A 1 463 ? 12.632 -15.171 24.933 1.00 94.31 463 THR A CA 1
ATOM 3516 C C . THR A 1 463 ? 12.354 -16.444 24.138 1.00 94.31 463 THR A C 1
ATOM 3518 O O . THR A 1 463 ? 12.946 -16.642 23.078 1.00 94.31 463 THR A O 1
ATOM 3521 N N . ALA A 1 464 ? 11.404 -17.268 24.594 1.00 94.31 464 ALA A N 1
ATOM 3522 C CA . ALA A 1 464 ? 10.977 -18.469 23.879 1.00 94.31 464 ALA A CA 1
ATOM 3523 C C . ALA A 1 464 ? 10.467 -18.136 22.467 1.00 94.31 464 ALA A C 1
ATOM 3525 O O . ALA A 1 464 ? 10.877 -18.759 21.483 1.00 94.31 464 ALA A O 1
ATOM 3526 N N . HIS A 1 465 ? 9.625 -17.105 22.351 1.00 93.00 465 HIS A N 1
ATOM 3527 C CA . HIS A 1 465 ? 9.113 -16.628 21.073 1.00 93.00 465 HIS A CA 1
ATOM 3528 C C . HIS A 1 465 ? 10.232 -16.148 20.149 1.00 93.00 465 HIS A C 1
ATOM 3530 O O . HIS A 1 465 ? 10.260 -16.548 18.987 1.00 93.00 465 HIS A O 1
ATOM 3536 N N . GLY A 1 466 ? 11.152 -15.326 20.661 1.00 92.94 466 GLY A N 1
ATOM 3537 C CA . GLY A 1 466 ? 12.282 -14.835 19.883 1.00 92.94 466 GLY A CA 1
ATOM 3538 C C . GLY A 1 466 ? 13.135 -15.975 19.334 1.00 92.94 466 GLY A C 1
ATOM 3539 O O . GLY A 1 466 ? 13.517 -15.942 18.169 1.00 92.94 466 GLY A O 1
ATOM 3540 N N . LEU A 1 467 ? 13.363 -17.019 20.134 1.00 93.81 467 LEU A N 1
ATOM 3541 C CA . LEU A 1 467 ? 14.145 -18.181 19.723 1.00 93.81 467 LEU A CA 1
ATOM 3542 C C . LEU A 1 467 ? 13.437 -19.014 18.644 1.00 93.81 467 LEU A C 1
ATOM 3544 O O . LEU A 1 467 ? 14.052 -19.341 17.636 1.00 93.81 467 LEU A O 1
ATOM 3548 N N . SER A 1 468 ? 12.138 -19.284 18.814 1.00 92.75 468 SER A N 1
ATOM 3549 C CA . SER A 1 468 ? 11.323 -19.968 17.798 1.00 92.75 468 SER A CA 1
ATOM 3550 C C . SER A 1 468 ? 11.252 -19.172 16.490 1.00 92.75 468 SER A C 1
ATOM 3552 O O . SER A 1 468 ? 11.309 -19.768 15.420 1.00 92.75 468 SER A O 1
ATOM 3554 N N . ASN A 1 469 ? 11.103 -17.845 16.556 1.00 91.25 469 ASN A N 1
ATOM 3555 C CA . ASN A 1 469 ? 10.999 -17.000 15.364 1.00 91.25 469 ASN A CA 1
ATOM 3556 C C . ASN A 1 469 ? 12.344 -16.875 14.632 1.00 91.25 469 ASN A C 1
ATOM 3558 O O . ASN A 1 469 ? 12.393 -16.875 13.406 1.00 91.25 469 ASN A O 1
ATOM 3562 N N . PHE A 1 470 ? 13.441 -16.810 15.392 1.00 92.31 470 PHE A N 1
ATOM 3563 C CA . PHE A 1 470 ? 14.801 -16.881 14.863 1.00 92.31 470 PHE A CA 1
ATOM 3564 C C . PHE A 1 470 ? 15.044 -18.215 14.139 1.00 92.31 470 PHE A C 1
ATOM 3566 O O . PHE A 1 470 ? 15.578 -18.222 13.032 1.00 92.31 470 PHE A O 1
ATOM 3573 N N . GLY A 1 471 ? 14.572 -19.315 14.736 1.00 91.12 471 GLY A N 1
ATOM 3574 C CA . GLY A 1 471 ? 14.517 -20.650 14.147 1.00 91.12 471 GLY A CA 1
ATOM 3575 C C . GLY A 1 471 ? 13.838 -20.695 12.779 1.00 91.12 471 GLY A C 1
ATOM 3576 O O . GLY A 1 471 ? 14.451 -21.064 11.780 1.00 91.12 471 GLY A O 1
ATOM 3577 N N . ASP A 1 472 ? 12.598 -20.205 12.695 1.00 91.06 472 ASP A N 1
ATOM 3578 C CA . ASP A 1 472 ? 11.775 -20.249 11.477 1.00 91.06 472 ASP A CA 1
ATOM 3579 C C . ASP A 1 472 ? 12.469 -19.672 10.218 1.00 91.06 472 ASP A C 1
ATOM 3581 O O . ASP A 1 472 ? 12.181 -20.110 9.093 1.00 91.06 472 ASP A O 1
ATOM 3585 N N . MET A 1 473 ? 13.398 -18.718 10.377 1.00 93.06 473 MET A N 1
ATOM 3586 C CA . MET A 1 473 ? 14.190 -18.155 9.272 1.00 93.06 473 MET A CA 1
ATOM 3587 C C . MET A 1 473 ? 15.160 -19.184 8.677 1.00 93.06 473 MET A C 1
ATOM 3589 O O . MET A 1 473 ? 15.340 -19.239 7.456 1.00 93.06 473 MET A O 1
ATOM 3593 N N . PHE A 1 474 ? 15.738 -20.048 9.515 1.00 92.88 474 PHE A N 1
ATOM 3594 C CA . PHE A 1 474 ? 16.591 -21.157 9.101 1.00 92.88 474 PHE A CA 1
ATOM 3595 C C . PHE A 1 474 ? 15.800 -22.209 8.328 1.00 92.88 474 PHE A C 1
ATOM 3597 O O . PHE A 1 474 ? 16.191 -22.522 7.206 1.00 92.88 474 PHE A O 1
ATOM 3604 N N . THR A 1 475 ? 14.668 -22.705 8.843 1.00 91.31 475 THR A N 1
ATOM 3605 C CA . THR A 1 475 ? 13.832 -23.662 8.091 1.00 91.31 475 THR A CA 1
ATOM 3606 C C . THR A 1 475 ? 13.356 -23.081 6.770 1.00 91.31 475 THR A C 1
ATOM 3608 O O . THR A 1 475 ? 13.420 -23.764 5.748 1.00 91.31 475 THR A O 1
ATOM 3611 N N . THR A 1 476 ? 12.901 -21.825 6.755 1.00 91.12 476 THR A N 1
ATOM 3612 C CA . THR A 1 476 ? 12.438 -21.181 5.516 1.00 91.12 476 THR A CA 1
ATOM 3613 C C . THR A 1 476 ? 13.567 -21.123 4.485 1.00 91.12 476 THR A C 1
ATOM 3615 O O . THR A 1 476 ? 13.377 -21.529 3.338 1.00 91.12 476 THR A O 1
ATOM 3618 N N . THR A 1 477 ? 14.765 -20.720 4.916 1.00 91.75 477 THR A N 1
ATOM 3619 C CA . THR A 1 477 ? 15.956 -20.647 4.062 1.00 91.75 477 THR A CA 1
ATOM 3620 C C . THR A 1 477 ? 16.413 -22.022 3.583 1.00 91.75 477 THR A C 1
ATOM 3622 O O . THR A 1 477 ? 16.625 -22.239 2.389 1.00 91.75 477 THR A O 1
ATOM 3625 N N . GLY A 1 478 ? 16.525 -22.971 4.508 1.00 92.56 478 GLY A N 1
ATOM 3626 C CA . GLY A 1 478 ? 16.976 -24.327 4.247 1.00 92.56 478 GLY A CA 1
ATOM 3627 C C . GLY A 1 478 ? 16.051 -25.059 3.283 1.00 92.56 478 GLY A C 1
ATOM 3628 O O . GLY A 1 478 ? 16.536 -25.634 2.313 1.00 92.56 478 GLY A O 1
ATOM 3629 N N . LEU A 1 479 ? 14.730 -25.018 3.499 1.00 92.69 479 LEU A N 1
ATOM 3630 C CA . LEU A 1 479 ? 13.753 -25.693 2.635 1.00 92.69 479 LEU A CA 1
ATOM 3631 C C . LEU A 1 479 ? 13.760 -25.124 1.212 1.00 92.69 479 LEU A C 1
ATOM 3633 O O . LEU A 1 479 ? 13.744 -25.891 0.250 1.00 92.69 479 LEU A O 1
ATOM 3637 N N . ALA A 1 480 ? 13.812 -23.795 1.076 1.00 92.56 480 ALA A N 1
ATOM 3638 C CA . ALA A 1 480 ? 13.840 -23.125 -0.221 1.00 92.56 480 ALA A CA 1
ATOM 3639 C C . ALA A 1 480 ? 15.107 -23.482 -1.018 1.00 92.56 480 ALA A C 1
ATOM 3641 O O . ALA A 1 480 ? 15.015 -23.918 -2.167 1.00 92.56 480 ALA A O 1
ATOM 3642 N N . LEU A 1 481 ? 16.285 -23.382 -0.391 1.00 92.81 481 LEU A N 1
ATOM 3643 C CA . LEU A 1 481 ? 17.561 -23.743 -1.019 1.00 92.81 481 LEU A CA 1
ATOM 3644 C C . LEU A 1 481 ? 17.651 -25.233 -1.339 1.00 92.81 481 LEU A C 1
ATOM 3646 O O . LEU A 1 481 ? 18.166 -25.604 -2.385 1.00 92.81 481 LEU A O 1
ATOM 3650 N N . THR A 1 482 ? 17.121 -26.085 -0.466 1.00 91.75 482 THR A N 1
ATOM 3651 C CA . THR A 1 482 ? 17.066 -27.533 -0.675 1.00 91.75 482 THR A CA 1
ATOM 3652 C C . THR A 1 482 ? 16.227 -27.895 -1.896 1.00 91.75 482 THR A C 1
ATOM 3654 O O . THR A 1 482 ? 16.668 -28.662 -2.751 1.00 91.75 482 THR A O 1
ATOM 3657 N N . ALA A 1 483 ? 15.019 -27.335 -1.992 1.00 90.81 483 ALA A N 1
ATOM 3658 C CA . ALA A 1 483 ? 14.135 -27.557 -3.128 1.00 90.81 483 ALA A CA 1
ATOM 3659 C C . ALA A 1 483 ? 14.794 -27.104 -4.434 1.00 90.81 483 ALA A C 1
ATOM 3661 O O . ALA A 1 483 ? 14.766 -27.830 -5.433 1.00 90.81 483 ALA A O 1
ATOM 3662 N N . TYR A 1 484 ? 15.452 -25.943 -4.402 1.00 91.12 484 TYR A N 1
ATOM 3663 C CA . TYR A 1 484 ? 16.178 -25.429 -5.552 1.00 91.12 484 TYR A CA 1
ATOM 3664 C C . TYR A 1 484 ? 17.375 -26.302 -5.927 1.00 91.12 484 TYR A C 1
ATOM 3666 O O . TYR A 1 484 ? 17.499 -26.683 -7.082 1.00 91.12 484 TYR A O 1
ATOM 3674 N N . ALA A 1 485 ? 18.210 -26.697 -4.966 1.00 88.62 485 ALA A N 1
ATOM 3675 C CA . ALA A 1 485 ? 19.366 -27.558 -5.209 1.00 88.62 485 ALA A CA 1
ATOM 3676 C C . ALA A 1 485 ? 18.971 -28.925 -5.793 1.00 88.62 485 ALA A C 1
ATOM 3678 O O . ALA A 1 485 ? 19.717 -29.494 -6.582 1.00 88.62 485 ALA A O 1
ATOM 3679 N N . ALA A 1 486 ? 17.793 -29.445 -5.437 1.00 86.06 486 ALA A N 1
ATOM 3680 C CA . ALA A 1 486 ? 17.305 -30.726 -5.942 1.00 86.06 486 ALA A CA 1
ATOM 3681 C C . ALA A 1 486 ? 16.723 -30.660 -7.366 1.00 86.06 486 ALA A C 1
ATOM 3683 O O . ALA A 1 486 ? 16.663 -31.680 -8.047 1.00 86.06 486 ALA A O 1
ATOM 3684 N N . THR A 1 487 ? 16.239 -29.496 -7.811 1.00 86.88 487 THR A N 1
ATOM 3685 C CA . THR A 1 487 ? 15.404 -29.394 -9.029 1.00 86.88 487 THR A CA 1
ATOM 3686 C C . THR A 1 487 ? 15.828 -28.303 -10.007 1.00 86.88 487 THR A C 1
ATOM 3688 O O . THR A 1 487 ? 15.342 -28.290 -11.134 1.00 86.88 487 THR A O 1
ATOM 3691 N N . HIS A 1 488 ? 16.679 -27.368 -9.576 1.00 87.25 488 HIS A N 1
ATOM 3692 C CA . HIS A 1 488 ? 17.045 -26.140 -10.284 1.00 87.25 488 HIS A CA 1
ATOM 3693 C C . HIS A 1 488 ? 15.833 -25.386 -10.856 1.00 87.25 488 HIS A C 1
ATOM 3695 O O . HIS A 1 488 ? 15.862 -24.873 -11.972 1.00 87.25 488 HIS A O 1
ATOM 3701 N N . SER A 1 489 ? 14.729 -25.352 -10.101 1.00 87.38 489 SER A N 1
ATOM 3702 C CA . SER A 1 489 ? 13.456 -24.801 -10.561 1.00 87.38 489 SER A CA 1
ATOM 3703 C C . SER A 1 489 ? 12.827 -23.883 -9.521 1.00 87.38 489 SER A C 1
ATOM 3705 O O . SER A 1 489 ? 12.670 -24.260 -8.363 1.00 87.38 489 SER A O 1
ATOM 3707 N N . ALA A 1 490 ? 12.367 -22.702 -9.941 1.00 88.19 490 ALA A N 1
ATOM 3708 C CA . ALA A 1 490 ? 11.565 -21.832 -9.078 1.00 88.19 490 ALA A CA 1
ATOM 3709 C C . ALA A 1 490 ? 10.207 -22.465 -8.713 1.00 88.19 490 ALA A C 1
ATOM 3711 O O . ALA A 1 490 ? 9.605 -22.092 -7.707 1.00 88.19 490 ALA A O 1
ATOM 3712 N N . TRP A 1 491 ? 9.731 -23.452 -9.487 1.00 89.00 491 TRP A N 1
ATOM 3713 C CA . TRP A 1 491 ? 8.489 -24.175 -9.202 1.00 89.00 491 TRP A CA 1
ATOM 3714 C C . TRP A 1 491 ? 8.560 -24.943 -7.881 1.00 89.00 491 TRP A C 1
ATOM 3716 O O . TRP A 1 491 ? 7.611 -24.933 -7.102 1.00 89.00 491 TRP A O 1
ATOM 3726 N N . SER A 1 492 ? 9.691 -25.595 -7.605 1.00 90.44 492 SER A N 1
ATOM 3727 C CA . SER A 1 492 ? 9.873 -26.369 -6.375 1.00 90.44 492 SER A CA 1
ATOM 3728 C C . SER A 1 492 ? 9.978 -25.457 -5.151 1.00 90.44 492 SER A C 1
ATOM 3730 O O . SER A 1 492 ? 9.370 -25.734 -4.118 1.00 90.44 492 SER A O 1
ATOM 3732 N N . VAL A 1 493 ? 10.665 -24.321 -5.291 1.00 92.69 493 VAL A N 1
ATOM 3733 C CA . VAL A 1 493 ? 10.735 -23.277 -4.264 1.00 92.69 493 VAL A CA 1
ATOM 3734 C C . VAL A 1 493 ? 9.335 -22.714 -4.000 1.00 92.69 493 VAL A C 1
ATOM 3736 O O . VAL A 1 493 ? 8.899 -22.639 -2.852 1.00 92.69 493 VAL A O 1
ATOM 3739 N N . GLY A 1 494 ? 8.580 -22.405 -5.058 1.00 91.44 494 GLY A N 1
ATOM 3740 C CA . GLY A 1 494 ? 7.184 -21.971 -4.966 1.00 91.44 494 GLY A CA 1
ATOM 3741 C C . GLY A 1 494 ? 6.286 -23.000 -4.288 1.00 91.44 494 GLY A C 1
ATOM 3742 O O . GLY A 1 494 ? 5.469 -22.629 -3.448 1.00 91.44 494 GLY A O 1
ATOM 3743 N N . ALA A 1 495 ? 6.476 -24.289 -4.571 1.00 92.56 495 ALA A N 1
ATOM 3744 C CA . ALA A 1 495 ? 5.737 -25.367 -3.923 1.00 92.56 495 ALA A CA 1
ATOM 3745 C C . ALA A 1 495 ? 6.021 -25.446 -2.412 1.00 92.56 495 ALA A C 1
ATOM 3747 O O . ALA A 1 495 ? 5.090 -25.669 -1.642 1.00 92.56 495 ALA A O 1
ATOM 3748 N N . ILE A 1 496 ? 7.259 -25.197 -1.965 1.00 93.81 496 ILE A N 1
ATOM 3749 C CA . ILE A 1 496 ? 7.599 -25.112 -0.532 1.00 93.81 496 ILE A CA 1
ATOM 3750 C C . ILE A 1 496 ? 6.868 -23.948 0.141 1.00 93.81 496 ILE A C 1
ATOM 3752 O O . ILE A 1 496 ? 6.240 -24.134 1.186 1.00 93.81 496 ILE A O 1
ATOM 3756 N N . PHE A 1 497 ? 6.900 -22.754 -0.458 1.00 94.31 497 PHE A N 1
ATOM 3757 C CA . PHE A 1 497 ? 6.166 -21.602 0.075 1.00 94.31 497 PHE A CA 1
ATOM 3758 C C . PHE A 1 497 ? 4.651 -21.841 0.069 1.00 94.31 497 PHE A C 1
ATOM 3760 O O . PHE A 1 497 ? 3.974 -21.495 1.037 1.00 94.31 497 PHE A O 1
ATOM 3767 N N . ALA A 1 498 ? 4.120 -22.505 -0.961 1.00 93.56 498 ALA A N 1
ATOM 3768 C CA . ALA A 1 498 ? 2.713 -22.881 -1.028 1.00 93.56 498 ALA A CA 1
ATOM 3769 C C . ALA A 1 498 ? 2.354 -23.884 0.079 1.00 93.56 498 ALA A C 1
ATOM 3771 O O . ALA A 1 498 ? 1.381 -23.671 0.800 1.00 93.56 498 ALA A O 1
ATOM 3772 N N . ALA A 1 499 ? 3.171 -24.920 0.292 1.00 93.94 499 ALA A N 1
ATOM 3773 C CA . ALA A 1 499 ? 2.991 -25.891 1.371 1.00 93.94 499 ALA A CA 1
ATOM 3774 C C . ALA A 1 499 ? 2.988 -25.225 2.757 1.00 93.94 499 ALA A C 1
ATOM 3776 O O . ALA A 1 499 ? 2.246 -25.652 3.638 1.00 93.94 499 ALA A O 1
ATOM 3777 N N . ARG A 1 500 ? 3.749 -24.137 2.942 1.00 92.19 500 ARG A N 1
ATOM 3778 C CA . ARG A 1 500 ? 3.724 -23.325 4.169 1.00 92.19 500 ARG A CA 1
ATOM 3779 C C . ARG A 1 500 ? 2.506 -22.396 4.254 1.00 92.19 500 ARG A C 1
ATOM 3781 O O . ARG A 1 500 ? 2.021 -22.152 5.357 1.00 92.19 500 ARG A O 1
ATOM 3788 N N . ALA A 1 501 ? 1.984 -21.893 3.138 1.00 90.00 501 ALA A N 1
ATOM 3789 C CA . ALA A 1 501 ? 0.832 -20.986 3.120 1.00 90.00 501 ALA A CA 1
ATOM 3790 C C . ALA A 1 501 ? -0.518 -21.706 3.305 1.00 90.00 501 ALA A C 1
ATOM 3792 O O . ALA A 1 501 ? -1.406 -21.196 3.989 1.00 90.00 501 ALA A O 1
ATOM 3793 N N . VAL A 1 502 ? -0.682 -22.906 2.738 1.00 91.88 502 VAL A N 1
ATOM 3794 C CA . VAL A 1 502 ? -1.962 -23.640 2.730 1.00 91.88 502 VAL A CA 1
ATOM 3795 C C . VAL A 1 502 ? -2.520 -23.947 4.134 1.00 91.88 502 VAL A C 1
ATOM 3797 O O . VAL A 1 502 ? -3.720 -23.745 4.322 1.00 91.88 502 VAL A O 1
ATOM 3800 N N . PRO A 1 503 ? -1.737 -24.359 5.152 1.00 90.94 503 PRO A N 1
ATOM 3801 C CA . PRO A 1 503 ? -2.265 -24.582 6.503 1.00 90.94 503 PRO A CA 1
ATOM 3802 C C . PRO A 1 503 ? -2.983 -23.369 7.099 1.00 90.94 503 PRO A C 1
ATOM 3804 O O . PRO A 1 503 ? -4.025 -23.517 7.734 1.00 90.94 503 PRO A O 1
ATOM 3807 N N . ASN A 1 504 ? -2.477 -22.159 6.845 1.00 85.56 504 ASN A N 1
ATOM 3808 C CA . ASN A 1 504 ? -3.125 -20.922 7.283 1.00 85.56 504 ASN A CA 1
ATOM 3809 C C . ASN A 1 504 ? -4.498 -20.730 6.619 1.00 85.56 504 ASN A C 1
ATOM 3811 O O . ASN A 1 504 ? -5.427 -20.243 7.261 1.00 85.56 504 ASN A O 1
ATOM 3815 N N . LEU A 1 505 ? -4.642 -21.142 5.354 1.00 84.25 505 LEU A N 1
ATOM 3816 C CA . LEU A 1 505 ? -5.908 -21.104 4.617 1.00 84.25 505 LEU A CA 1
ATOM 3817 C C . LEU A 1 505 ? -6.916 -22.133 5.154 1.00 84.25 505 LEU A C 1
ATOM 3819 O O . LEU A 1 505 ? -8.096 -21.818 5.286 1.00 84.25 505 LEU A O 1
ATOM 3823 N N . LEU A 1 506 ? -6.451 -23.350 5.456 1.00 84.88 506 LEU A N 1
ATOM 3824 C CA . LEU A 1 506 ? -7.305 -24.469 5.868 1.00 84.88 506 LEU A CA 1
ATOM 3825 C C . LEU A 1 506 ? -7.717 -24.399 7.341 1.00 84.88 506 LEU A C 1
ATOM 3827 O O . LEU A 1 506 ? -8.868 -24.668 7.674 1.00 84.88 506 LEU A O 1
ATOM 3831 N N . PHE A 1 507 ? -6.778 -24.052 8.221 1.00 84.19 507 PHE A N 1
ATOM 3832 C CA . PHE A 1 507 ? -6.947 -24.187 9.669 1.00 84.19 507 PHE A CA 1
ATOM 3833 C C . PHE A 1 507 ? -6.938 -22.850 10.411 1.00 84.19 507 PHE A C 1
ATOM 3835 O O . PHE A 1 507 ? -7.391 -22.799 11.551 1.00 84.19 507 PHE A O 1
ATOM 3842 N N . GLY A 1 508 ? -6.485 -21.754 9.788 1.00 76.88 508 GLY A N 1
ATOM 3843 C CA . GLY A 1 508 ? -6.336 -20.458 10.462 1.00 76.88 508 GLY A CA 1
ATOM 3844 C C . GLY A 1 508 ? -7.635 -19.918 11.073 1.00 76.88 508 GLY A C 1
ATOM 3845 O O . GLY A 1 508 ? -7.607 -19.355 12.163 1.00 76.88 508 GLY A O 1
ATOM 3846 N N . LEU A 1 509 ? -8.782 -20.159 10.426 1.00 72.50 509 LEU A N 1
ATOM 3847 C CA . LEU A 1 509 ? -10.104 -19.764 10.939 1.00 72.50 509 LEU A CA 1
ATOM 3848 C C . LEU A 1 509 ? -10.563 -20.588 12.153 1.00 72.50 509 LEU A C 1
ATOM 3850 O O . LEU A 1 509 ? -11.401 -20.130 12.922 1.00 72.50 509 LEU A O 1
ATOM 3854 N N . LEU A 1 510 ? -10.026 -21.798 12.321 1.00 74.06 510 LEU A N 1
ATOM 3855 C CA . LEU A 1 510 ? -10.416 -22.747 13.369 1.00 74.06 510 LEU A CA 1
ATOM 3856 C C . LEU A 1 510 ? -9.390 -22.819 14.508 1.00 74.06 510 LEU A C 1
ATOM 3858 O O . LEU A 1 510 ? -9.689 -23.358 15.571 1.00 74.06 510 LEU A O 1
ATOM 3862 N N . ALA A 1 511 ? -8.190 -22.269 14.308 1.00 75.06 511 ALA A N 1
ATOM 3863 C CA . ALA A 1 511 ? -7.065 -22.424 15.221 1.00 75.06 511 ALA A CA 1
ATOM 3864 C C . ALA A 1 511 ? -7.360 -21.916 16.642 1.00 75.06 511 ALA A C 1
ATOM 3866 O O . ALA A 1 511 ? -7.014 -22.590 17.606 1.00 75.06 511 ALA A O 1
ATOM 3867 N N . GLY A 1 512 ? -8.067 -20.787 16.786 1.00 68.44 512 GLY A N 1
ATOM 3868 C CA . GLY A 1 512 ? -8.465 -20.262 18.101 1.00 68.44 512 GLY A CA 1
ATOM 3869 C C . GLY A 1 512 ? -9.347 -21.236 18.890 1.00 68.44 512 GLY A C 1
ATOM 3870 O O . GLY A 1 512 ? -9.077 -21.508 20.053 1.00 68.44 512 GLY A O 1
ATOM 3871 N N . GLN A 1 513 ? -10.318 -21.871 18.224 1.00 71.19 513 GLN A N 1
ATOM 3872 C CA . GLN A 1 513 ? -11.197 -22.858 18.862 1.00 71.19 513 GLN A CA 1
ATOM 3873 C C . GLN A 1 513 ? -10.445 -24.115 19.307 1.00 71.19 513 GLN A C 1
ATOM 3875 O O . GLN A 1 513 ? -10.847 -24.767 20.266 1.00 71.19 513 GLN A O 1
ATOM 3880 N N . VAL A 1 514 ? -9.381 -24.488 18.592 1.00 73.56 514 VAL A N 1
ATOM 3881 C CA . VAL A 1 514 ? -8.509 -25.593 19.004 1.00 73.56 514 VAL A CA 1
ATOM 3882 C C . VAL A 1 514 ? -7.736 -25.194 20.257 1.00 73.56 514 VAL A C 1
ATOM 3884 O O . VAL A 1 514 ? -7.716 -25.953 21.219 1.00 73.56 514 VAL A O 1
ATOM 3887 N N . VAL A 1 515 ? -7.153 -23.994 20.277 1.00 75.75 515 VAL A N 1
ATOM 3888 C CA . VAL A 1 515 ? -6.391 -23.478 21.424 1.00 75.75 515 VAL A CA 1
ATOM 3889 C C . VAL A 1 515 ? -7.237 -23.382 22.692 1.00 75.75 515 VAL A C 1
ATOM 3891 O O . VAL A 1 515 ? -6.731 -23.668 23.771 1.00 75.75 515 VAL A O 1
ATOM 3894 N N . ASP A 1 516 ? -8.517 -23.038 22.578 1.00 73.88 516 ASP A N 1
ATOM 3895 C CA . ASP A 1 516 ? -9.407 -22.919 23.737 1.00 73.88 516 ASP A CA 1
ATOM 3896 C C . ASP A 1 516 ? -9.851 -24.270 24.328 1.00 73.88 516 ASP A C 1
ATOM 3898 O O . ASP A 1 516 ? -10.370 -24.315 25.439 1.00 73.88 516 ASP A O 1
ATOM 3902 N N . ARG A 1 517 ? -9.640 -25.389 23.617 1.00 74.19 517 ARG A N 1
ATOM 3903 C CA . ARG A 1 517 ? -10.016 -26.740 24.085 1.00 74.19 517 ARG A CA 1
ATOM 3904 C C . ARG A 1 517 ? -8.928 -27.455 24.877 1.00 74.19 517 ARG A C 1
ATOM 3906 O O . ARG A 1 517 ? -9.225 -28.449 25.537 1.00 74.19 517 ARG A O 1
ATOM 3913 N N . TYR A 1 518 ? -7.683 -27.011 24.759 1.00 80.94 518 TYR A N 1
ATOM 3914 C CA . TYR A 1 518 ? -6.523 -27.693 25.323 1.00 80.94 518 TYR A CA 1
ATOM 3915 C C . TYR A 1 518 ? -5.730 -26.755 26.228 1.00 80.94 518 TYR A C 1
ATOM 3917 O O . TYR A 1 518 ? -5.819 -25.534 26.127 1.00 80.94 518 TYR A O 1
ATOM 3925 N N . ASP A 1 519 ? -4.909 -27.336 27.102 1.00 83.25 519 ASP A N 1
ATOM 3926 C CA . ASP A 1 519 ? -3.939 -26.571 27.880 1.00 83.25 519 ASP A CA 1
ATOM 3927 C C . ASP A 1 519 ? -2.987 -25.834 26.925 1.00 83.25 519 ASP A C 1
ATOM 3929 O O . ASP A 1 519 ? -2.235 -26.449 26.163 1.00 83.25 519 ASP A O 1
ATOM 3933 N N . ARG A 1 520 ? -3.031 -24.499 26.967 1.00 85.38 520 ARG A N 1
ATOM 3934 C CA . ARG A 1 520 ? -2.292 -23.623 26.050 1.00 85.38 520 ARG A CA 1
ATOM 3935 C C . ARG A 1 520 ? -0.778 -23.765 26.219 1.00 85.38 520 ARG A C 1
ATOM 3937 O O . ARG A 1 520 ? -0.054 -23.716 25.225 1.00 85.38 520 ARG A O 1
ATOM 3944 N N . LYS A 1 521 ? -0.292 -23.979 27.450 1.00 88.94 521 LYS A N 1
ATOM 3945 C CA . LYS A 1 521 ? 1.132 -24.217 27.737 1.00 88.94 521 LYS A CA 1
ATOM 3946 C C . LYS A 1 521 ? 1.573 -25.538 27.120 1.00 88.94 521 LYS A C 1
ATOM 3948 O O . LYS A 1 521 ? 2.561 -25.567 26.386 1.00 88.94 521 LYS A O 1
ATOM 3953 N N . ALA A 1 522 ? 0.841 -26.615 27.399 1.00 89.00 522 ALA A N 1
ATOM 3954 C CA . ALA A 1 522 ? 1.143 -27.938 26.864 1.00 89.00 522 ALA A CA 1
ATOM 3955 C C . ALA A 1 522 ? 1.105 -27.931 25.331 1.00 89.00 522 ALA A C 1
ATOM 3957 O O . ALA A 1 522 ? 2.001 -28.472 24.688 1.00 89.00 522 ALA A O 1
ATOM 3958 N N . LEU A 1 523 ? 0.114 -27.255 24.747 1.00 90.00 523 LEU A N 1
ATOM 3959 C CA . LEU A 1 523 ? -0.039 -27.133 23.304 1.00 90.00 523 LEU A CA 1
ATOM 3960 C C . LEU A 1 523 ? 1.173 -26.448 22.660 1.00 90.00 523 LEU A C 1
ATOM 3962 O O . LEU A 1 523 ? 1.721 -26.985 21.702 1.00 90.00 523 LEU A O 1
ATOM 3966 N N . MET A 1 524 ? 1.642 -25.319 23.207 1.00 93.25 524 MET A N 1
ATOM 3967 C CA . MET A 1 524 ? 2.845 -24.642 22.702 1.00 93.25 524 MET A CA 1
ATOM 3968 C C . MET A 1 524 ? 4.085 -25.547 22.762 1.00 93.25 524 MET A C 1
ATOM 3970 O O . MET A 1 524 ? 4.796 -25.670 21.767 1.00 93.25 524 MET A O 1
ATOM 3974 N N . ILE A 1 525 ? 4.307 -26.233 23.891 1.00 94.38 525 ILE A N 1
ATOM 3975 C CA . ILE A 1 525 ? 5.445 -27.151 24.072 1.00 94.38 525 ILE A CA 1
ATOM 3976 C C . ILE A 1 525 ? 5.395 -28.289 23.049 1.00 94.38 525 ILE A C 1
ATOM 3978 O O . ILE A 1 525 ? 6.391 -28.574 22.388 1.00 94.38 525 ILE A O 1
ATOM 3982 N N . VAL A 1 526 ? 4.238 -28.940 22.900 1.00 95.12 526 VAL A N 1
ATOM 3983 C CA . VAL A 1 526 ? 4.079 -30.060 21.963 1.00 95.12 526 VAL A CA 1
ATOM 3984 C C . VAL A 1 526 ? 4.299 -29.591 20.526 1.00 95.12 526 VAL A C 1
ATOM 3986 O O . VAL A 1 526 ? 4.996 -30.273 19.779 1.00 95.12 526 VAL A O 1
ATOM 3989 N N . MET A 1 527 ? 3.764 -28.429 20.134 1.00 95.56 527 MET A N 1
ATOM 3990 C CA . MET A 1 527 ? 3.971 -27.894 18.784 1.00 95.56 527 MET A CA 1
ATOM 3991 C C . MET A 1 527 ? 5.451 -27.596 18.504 1.00 95.56 527 MET A C 1
ATOM 3993 O O . MET A 1 527 ? 5.927 -27.922 17.419 1.00 95.56 527 MET A O 1
ATOM 3997 N N . ASP A 1 528 ? 6.202 -27.054 19.464 1.00 95.38 528 ASP A N 1
ATOM 3998 C CA . ASP A 1 528 ? 7.649 -26.836 19.314 1.00 95.38 528 ASP A CA 1
ATOM 3999 C C . ASP A 1 528 ? 8.434 -28.139 19.194 1.00 95.38 528 ASP A C 1
ATOM 4001 O O . ASP A 1 528 ? 9.268 -28.274 18.302 1.00 95.38 528 ASP A O 1
ATOM 4005 N N . LEU A 1 529 ? 8.140 -29.132 20.035 1.00 96.69 529 LEU A N 1
ATOM 4006 C CA . LEU A 1 529 ? 8.812 -30.431 19.967 1.00 96.69 529 LEU A CA 1
ATOM 4007 C C . LEU A 1 529 ? 8.503 -31.171 18.658 1.00 96.69 529 LEU A C 1
ATOM 4009 O O . LEU A 1 529 ? 9.396 -31.785 18.072 1.00 96.69 529 LEU A O 1
ATOM 4013 N N . VAL A 1 530 ? 7.266 -31.077 18.161 1.00 96.44 530 VAL A N 1
ATOM 4014 C CA . VAL A 1 530 ? 6.886 -31.611 16.845 1.00 96.44 530 VAL A CA 1
ATOM 4015 C C . VAL A 1 530 ? 7.659 -30.900 15.733 1.00 96.44 530 VAL A C 1
ATOM 4017 O O . VAL A 1 530 ? 8.214 -31.575 14.866 1.00 96.44 530 VAL A O 1
ATOM 4020 N N . ARG A 1 531 ? 7.759 -29.562 15.763 1.00 95.81 531 ARG A N 1
ATOM 4021 C CA . ARG A 1 531 ? 8.565 -28.800 14.792 1.00 95.81 531 ARG A CA 1
ATOM 4022 C C . ARG A 1 531 ? 10.036 -29.209 14.842 1.00 95.81 531 ARG A C 1
ATOM 4024 O O . ARG A 1 531 ? 10.599 -29.516 13.795 1.00 95.81 531 ARG A O 1
ATOM 4031 N N . ALA A 1 532 ? 10.622 -29.306 16.035 1.00 96.62 532 ALA A N 1
ATOM 4032 C CA . ALA A 1 532 ? 12.004 -29.738 16.226 1.00 96.62 532 ALA A CA 1
ATOM 4033 C C . ALA A 1 532 ? 12.268 -31.120 15.609 1.00 96.62 532 ALA A C 1
ATOM 4035 O O . ALA A 1 532 ? 13.226 -31.284 14.855 1.00 96.62 532 ALA A O 1
ATOM 4036 N N . LEU A 1 533 ? 11.393 -32.097 15.876 1.00 96.31 533 LEU A N 1
ATOM 4037 C CA . LEU A 1 533 ? 11.512 -33.455 15.342 1.00 96.31 533 LEU A CA 1
ATOM 4038 C C . LEU A 1 533 ? 11.403 -33.481 13.812 1.00 96.31 533 LEU A C 1
ATOM 4040 O O . LEU A 1 533 ? 12.227 -34.100 13.138 1.00 96.31 533 LEU A O 1
ATOM 4044 N N . LEU A 1 534 ? 10.398 -32.795 13.261 1.00 94.81 534 LEU A N 1
ATOM 4045 C CA . LEU A 1 534 ? 10.185 -32.712 11.817 1.00 94.81 534 LEU A CA 1
ATOM 4046 C C . LEU A 1 534 ? 11.389 -32.078 11.116 1.00 94.81 534 LEU A C 1
ATOM 4048 O O . LEU A 1 534 ? 11.860 -32.608 10.112 1.00 94.81 534 LEU A O 1
ATOM 4052 N N . ILE A 1 535 ? 11.926 -30.989 11.662 1.00 93.81 535 ILE A N 1
ATOM 4053 C CA . ILE A 1 535 ? 13.053 -30.261 11.072 1.00 93.81 535 ILE A CA 1
ATOM 4054 C C . ILE A 1 535 ? 14.355 -31.059 11.186 1.00 93.81 535 ILE A C 1
ATOM 4056 O O . ILE A 1 535 ? 15.084 -31.176 10.200 1.00 93.81 535 ILE A O 1
ATOM 4060 N N . ALA A 1 536 ? 14.613 -31.690 12.335 1.00 93.94 536 ALA A N 1
ATOM 4061 C CA . ALA A 1 536 ? 15.774 -32.559 12.531 1.00 93.94 536 ALA A CA 1
ATOM 4062 C C . ALA A 1 536 ? 15.788 -33.762 11.572 1.00 93.94 536 ALA A C 1
ATOM 4064 O O . ALA A 1 536 ? 16.855 -34.288 11.259 1.00 93.94 536 ALA A O 1
ATOM 4065 N N . SER A 1 537 ? 14.620 -34.189 11.077 1.00 91.75 537 SER A N 1
ATOM 4066 C CA . SER A 1 537 ? 14.514 -35.278 10.101 1.00 91.75 537 SER A CA 1
ATOM 4067 C C . SER A 1 537 ? 14.896 -34.868 8.670 1.00 91.75 537 SER A C 1
ATOM 4069 O O . SER A 1 537 ? 15.282 -35.728 7.876 1.00 91.75 537 SER A O 1
ATOM 4071 N N . ILE A 1 538 ? 14.844 -33.570 8.330 1.00 90.38 538 ILE A N 1
ATOM 4072 C CA . ILE A 1 538 ? 15.032 -33.084 6.952 1.00 90.38 538 ILE A CA 1
ATOM 4073 C C . ILE A 1 538 ? 16.386 -33.507 6.362 1.00 90.38 538 ILE A C 1
ATOM 4075 O O . ILE A 1 538 ? 16.366 -34.084 5.275 1.00 90.38 538 ILE A O 1
ATOM 4079 N N . PRO A 1 539 ? 17.545 -33.318 7.031 1.00 88.12 539 PRO A N 1
ATOM 4080 C CA . PRO A 1 539 ? 18.842 -33.699 6.463 1.00 88.12 539 PRO A CA 1
ATOM 4081 C C . PRO A 1 539 ? 18.951 -35.172 6.045 1.00 88.12 539 PRO A C 1
ATOM 4083 O O . PRO A 1 539 ? 19.700 -35.490 5.127 1.00 88.12 539 PRO A O 1
ATOM 4086 N N . PHE A 1 540 ? 18.196 -36.066 6.689 1.00 85.81 540 PHE A N 1
ATOM 4087 C CA . PHE A 1 540 ? 18.203 -37.503 6.397 1.00 85.81 540 PHE A CA 1
ATOM 4088 C C . PHE A 1 540 ? 17.203 -37.896 5.305 1.00 85.81 540 PHE A C 1
ATOM 4090 O O . PHE A 1 540 ? 17.385 -38.905 4.628 1.00 85.81 540 PHE A O 1
ATOM 4097 N N . LEU A 1 541 ? 16.137 -37.112 5.138 1.00 82.88 541 LEU A N 1
ATOM 4098 C CA . LEU A 1 541 ? 15.018 -37.411 4.239 1.00 82.88 541 LEU A CA 1
ATOM 4099 C C . LEU A 1 541 ? 15.073 -36.635 2.920 1.00 82.88 541 LEU A C 1
ATOM 4101 O O . LEU A 1 541 ? 14.325 -36.933 1.987 1.00 82.88 541 LEU A O 1
ATOM 4105 N N . VAL A 1 542 ? 15.962 -35.646 2.833 1.00 73.19 542 VAL A N 1
ATOM 4106 C CA . VAL A 1 542 ? 16.041 -34.700 1.719 1.00 73.19 542 VAL A CA 1
ATOM 4107 C C . VAL A 1 542 ? 16.319 -35.354 0.364 1.00 73.19 542 VAL A C 1
ATOM 4109 O O . VAL A 1 542 ? 15.836 -34.882 -0.662 1.00 73.19 542 VAL A O 1
ATOM 4112 N N . HIS A 1 543 ? 17.052 -36.467 0.360 1.00 75.75 543 HIS A N 1
ATOM 4113 C CA . HIS A 1 543 ? 17.414 -37.199 -0.854 1.00 75.75 543 HIS A CA 1
ATOM 4114 C C . HIS A 1 543 ? 16.368 -38.242 -1.272 1.00 75.75 543 HIS A C 1
ATOM 4116 O O . HIS A 1 543 ? 16.517 -38.864 -2.320 1.00 75.75 543 HIS A O 1
ATOM 4122 N N . THR A 1 544 ? 15.315 -38.446 -0.474 1.00 77.19 544 THR A N 1
ATOM 4123 C CA . THR A 1 544 ? 14.377 -39.559 -0.665 1.00 77.19 544 THR A CA 1
ATOM 4124 C C . THR A 1 544 ? 13.240 -39.203 -1.620 1.00 77.19 544 THR A C 1
ATOM 4126 O O . THR A 1 544 ? 12.992 -39.926 -2.582 1.00 77.19 544 THR A O 1
ATOM 4129 N N . ASN A 1 545 ? 12.505 -38.116 -1.351 1.00 83.12 545 ASN A N 1
ATOM 4130 C CA . ASN A 1 545 ? 11.350 -37.708 -2.158 1.00 83.12 545 ASN A CA 1
ATOM 4131 C C . ASN A 1 545 ? 10.994 -36.228 -1.928 1.00 83.12 545 ASN A C 1
ATOM 4133 O O . ASN A 1 545 ? 10.741 -35.814 -0.798 1.00 83.12 545 ASN A O 1
ATOM 4137 N N . PHE A 1 546 ? 10.881 -35.443 -3.002 1.00 84.88 546 PHE A N 1
ATOM 4138 C CA . PHE A 1 546 ? 10.478 -34.035 -2.926 1.00 84.88 546 PHE A CA 1
ATOM 4139 C C . PHE A 1 546 ? 9.086 -33.828 -2.296 1.00 84.88 546 PHE A C 1
ATOM 4141 O O . PHE A 1 546 ? 8.874 -32.873 -1.552 1.00 84.88 546 PHE A O 1
ATOM 4148 N N . LEU A 1 547 ? 8.140 -34.748 -2.512 1.00 88.12 547 LEU A N 1
ATOM 4149 C CA . LEU A 1 547 ? 6.804 -34.682 -1.909 1.00 88.12 547 LEU A CA 1
ATOM 4150 C C . LEU A 1 547 ? 6.853 -34.796 -0.377 1.00 88.12 547 LEU A C 1
ATOM 4152 O O . LEU A 1 547 ? 6.049 -34.177 0.316 1.00 88.12 547 LEU A O 1
ATOM 4156 N N . LEU A 1 548 ? 7.821 -35.545 0.158 1.00 88.12 548 LEU A N 1
ATOM 4157 C CA . LEU A 1 548 ? 8.032 -35.659 1.600 1.00 88.12 548 LEU A CA 1
ATOM 4158 C C . LEU A 1 548 ? 8.511 -34.327 2.190 1.00 88.12 548 LEU A C 1
ATOM 4160 O O . LEU A 1 548 ? 8.042 -33.932 3.254 1.00 88.12 548 LEU A O 1
ATOM 4164 N N . LEU A 1 549 ? 9.366 -33.596 1.466 1.00 87.94 549 LEU A N 1
ATOM 4165 C CA . LEU A 1 549 ? 9.801 -32.250 1.849 1.00 87.94 549 LEU A CA 1
ATOM 4166 C C . LEU A 1 549 ? 8.616 -31.270 1.914 1.00 87.94 549 LEU A C 1
ATOM 4168 O O . LEU A 1 549 ? 8.510 -30.498 2.866 1.00 87.94 549 LEU A O 1
ATOM 4172 N N . LEU A 1 550 ? 7.691 -31.342 0.948 1.00 91.38 550 LEU A N 1
ATOM 4173 C CA . LEU A 1 550 ? 6.443 -30.566 0.968 1.00 91.38 550 LEU A CA 1
ATOM 4174 C C . LEU A 1 550 ? 5.553 -30.950 2.157 1.00 91.38 550 LEU A C 1
ATOM 4176 O O . LEU A 1 550 ? 5.009 -30.071 2.825 1.00 91.38 550 LEU A O 1
ATOM 4180 N N . GLY A 1 551 ? 5.439 -32.248 2.450 1.00 92.56 551 GLY A N 1
ATOM 4181 C CA . GLY A 1 551 ? 4.708 -32.754 3.610 1.00 92.56 551 GLY A CA 1
ATOM 4182 C C . GLY A 1 551 ? 5.274 -32.229 4.931 1.00 92.56 551 GLY A C 1
ATOM 4183 O O . GLY A 1 551 ? 4.519 -31.735 5.766 1.00 92.56 551 GLY A O 1
ATOM 4184 N N . ILE A 1 552 ? 6.600 -32.249 5.096 1.00 91.94 552 ILE A N 1
ATOM 4185 C CA . ILE A 1 552 ? 7.276 -31.690 6.275 1.00 91.94 552 ILE A CA 1
ATOM 4186 C C . ILE A 1 552 ? 7.030 -30.179 6.372 1.00 91.94 552 ILE A C 1
ATOM 4188 O O . ILE A 1 552 ? 6.624 -29.699 7.428 1.00 91.94 552 ILE A O 1
ATOM 4192 N N . ALA A 1 553 ? 7.202 -29.431 5.277 1.00 92.19 553 ALA A N 1
ATOM 4193 C CA . ALA A 1 553 ? 6.960 -27.986 5.248 1.00 92.19 553 ALA A CA 1
ATOM 4194 C C . ALA A 1 553 ? 5.517 -27.625 5.656 1.00 92.19 553 ALA A C 1
ATOM 4196 O O . ALA A 1 553 ? 5.300 -26.686 6.429 1.00 92.19 553 ALA A O 1
ATOM 4197 N N . PHE A 1 554 ? 4.542 -28.402 5.178 1.00 95.25 554 PHE A N 1
ATOM 4198 C CA . PHE A 1 554 ? 3.131 -28.269 5.531 1.00 95.25 554 PHE A CA 1
ATOM 4199 C C . PHE A 1 554 ? 2.871 -28.594 7.009 1.00 95.25 554 PHE A C 1
ATOM 4201 O O . PHE A 1 554 ? 2.171 -27.844 7.690 1.00 95.25 554 PHE A O 1
ATOM 4208 N N . MET A 1 555 ? 3.454 -29.674 7.537 1.00 94.81 555 MET A N 1
ATOM 4209 C CA . MET A 1 555 ? 3.290 -30.074 8.941 1.00 94.81 555 MET A CA 1
ATOM 4210 C C . MET A 1 555 ? 3.927 -29.071 9.911 1.00 94.81 555 MET A C 1
ATOM 4212 O O . MET A 1 555 ? 3.290 -28.686 10.889 1.00 94.81 555 MET A O 1
ATOM 4216 N N . VAL A 1 556 ? 5.133 -28.574 9.609 1.00 93.25 556 VAL A N 1
ATOM 4217 C CA . VAL A 1 556 ? 5.798 -27.522 10.400 1.00 93.25 556 VAL A CA 1
ATOM 4218 C C . VAL A 1 556 ? 4.937 -26.260 10.443 1.00 93.25 556 VAL A C 1
ATOM 4220 O O . VAL A 1 556 ? 4.700 -25.715 11.518 1.00 93.25 556 VAL A O 1
ATOM 4223 N N . SER A 1 557 ? 4.403 -25.821 9.297 1.00 92.56 557 SER A N 1
ATOM 4224 C CA . SER A 1 557 ? 3.514 -24.654 9.255 1.00 92.56 557 SER A CA 1
ATOM 4225 C C . SER A 1 557 ? 2.183 -24.902 9.980 1.00 92.56 557 SER A C 1
ATOM 4227 O O . SER A 1 557 ? 1.686 -24.019 10.676 1.00 92.56 557 SER A O 1
ATOM 4229 N N . THR A 1 558 ? 1.633 -26.118 9.908 1.00 93.06 558 THR A N 1
ATOM 4230 C CA . THR A 1 558 ? 0.423 -26.502 10.658 1.00 93.06 558 THR A CA 1
ATOM 4231 C C . THR A 1 558 ? 0.637 -26.377 12.168 1.00 93.06 558 THR A C 1
ATOM 4233 O O . THR A 1 558 ? -0.221 -25.833 12.861 1.00 93.06 558 THR A O 1
ATOM 4236 N N . ALA A 1 559 ? 1.799 -26.794 12.677 1.00 92.88 559 ALA A N 1
ATOM 4237 C CA . ALA A 1 559 ? 2.148 -26.595 14.081 1.00 92.88 559 ALA A CA 1
ATOM 4238 C C . ALA A 1 559 ? 2.214 -25.098 14.450 1.00 92.88 559 ALA A C 1
ATOM 4240 O O . ALA A 1 559 ? 1.682 -24.693 15.485 1.00 92.88 559 ALA A O 1
ATOM 4241 N N . SER A 1 560 ? 2.764 -24.247 13.574 1.00 90.94 560 SER A N 1
ATOM 4242 C CA . SER A 1 560 ? 2.790 -22.787 13.773 1.00 90.94 560 SER A CA 1
ATOM 4243 C C . SER A 1 560 ? 1.393 -22.148 13.790 1.00 90.94 560 SER A C 1
ATOM 4245 O O . SER A 1 560 ? 1.163 -21.205 14.553 1.00 90.94 560 SER A O 1
ATOM 4247 N N . VAL A 1 561 ? 0.446 -22.663 12.991 1.00 88.88 561 VAL A N 1
ATOM 4248 C CA . VAL A 1 561 ? -0.961 -22.205 12.976 1.00 88.88 561 VAL A CA 1
ATOM 4249 C C . VAL A 1 561 ? -1.633 -22.411 14.335 1.00 88.88 561 VAL A C 1
ATOM 4251 O O . VAL A 1 561 ? -2.491 -21.618 14.707 1.00 88.88 561 VAL A O 1
ATOM 4254 N N . VAL A 1 562 ? -1.222 -23.426 15.097 1.00 88.62 562 VAL A N 1
ATOM 4255 C CA . VAL A 1 562 ? -1.735 -23.700 16.448 1.00 88.62 562 VAL A CA 1
ATOM 4256 C C . VAL A 1 562 ? -0.935 -22.950 17.522 1.00 88.62 562 VAL A C 1
ATOM 4258 O O . VAL A 1 562 ? -1.516 -22.372 18.441 1.00 88.62 562 VAL A O 1
ATOM 4261 N N . PHE A 1 563 ? 0.393 -22.903 17.393 1.00 90.62 563 PHE A N 1
ATOM 4262 C CA . PHE A 1 563 ? 1.291 -22.260 18.359 1.00 90.62 563 PHE A CA 1
ATOM 4263 C C . PHE A 1 563 ? 1.039 -20.750 18.502 1.00 90.62 563 PHE A C 1
ATOM 4265 O O . PHE A 1 563 ? 0.950 -20.229 19.615 1.00 90.62 563 PHE A O 1
ATOM 4272 N N . ASN A 1 564 ? 0.916 -20.029 17.381 1.00 88.19 564 ASN A N 1
ATOM 4273 C CA . ASN A 1 564 ? 0.819 -18.567 17.396 1.00 88.19 564 ASN A CA 1
ATOM 4274 C C . ASN A 1 564 ? -0.439 -18.055 18.131 1.00 88.19 564 ASN A C 1
ATOM 4276 O O . ASN A 1 564 ? -0.292 -17.189 18.999 1.00 88.19 564 ASN A O 1
ATOM 4280 N N . PRO A 1 565 ? -1.652 -18.590 17.875 1.00 84.12 565 PRO A N 1
ATOM 4281 C CA . PRO A 1 565 ? -2.836 -18.228 18.649 1.00 84.12 565 PRO A CA 1
ATOM 4282 C C . PRO A 1 565 ? -2.723 -18.584 20.137 1.00 84.12 565 PRO A C 1
ATOM 4284 O O . PRO A 1 565 ? -3.151 -17.787 20.969 1.00 84.12 565 PRO A O 1
ATOM 4287 N N . ALA A 1 566 ? -2.093 -19.713 20.492 1.00 86.06 566 ALA A N 1
ATOM 4288 C CA . ALA A 1 566 ? -1.879 -20.100 21.891 1.00 86.06 566 ALA A CA 1
ATOM 4289 C C . ALA A 1 566 ? -1.009 -19.085 22.645 1.00 86.06 566 ALA A C 1
ATOM 4291 O O . ALA A 1 566 ? -1.382 -18.634 23.728 1.00 86.06 566 ALA A O 1
ATOM 4292 N N . ARG A 1 567 ? 0.093 -18.634 22.033 1.00 89.19 567 ARG A N 1
ATOM 4293 C CA . ARG A 1 567 ? 0.948 -17.570 22.585 1.00 89.19 567 ARG A CA 1
ATOM 4294 C C . ARG A 1 567 ? 0.177 -16.264 22.789 1.00 89.19 567 ARG A C 1
ATOM 4296 O O . ARG A 1 567 ? 0.284 -15.628 23.840 1.00 89.19 567 ARG A O 1
ATOM 4303 N N . SER A 1 568 ? -0.585 -15.847 21.778 1.00 83.81 568 SER A N 1
ATOM 4304 C CA . SER A 1 568 ? -1.376 -14.615 21.841 1.00 83.81 568 SER A CA 1
ATOM 4305 C C . SER A 1 568 ? -2.448 -14.669 22.930 1.00 83.81 568 SER A C 1
ATOM 4307 O O . SER A 1 568 ? -2.655 -13.664 23.606 1.00 83.81 568 SER A O 1
ATOM 4309 N N . ALA A 1 569 ? -3.079 -15.827 23.140 1.00 80.12 569 ALA A N 1
ATOM 4310 C CA . ALA A 1 569 ? -4.107 -16.017 24.161 1.00 80.12 569 ALA A CA 1
ATOM 4311 C C . ALA A 1 569 ? -3.557 -15.943 25.594 1.00 80.12 569 ALA A C 1
ATOM 4313 O O . ALA A 1 569 ? -4.251 -15.481 26.487 1.00 80.12 569 ALA A O 1
ATOM 4314 N N . VAL A 1 570 ? -2.309 -16.364 25.802 1.00 85.50 570 VAL A N 1
ATOM 4315 C CA . VAL A 1 570 ? -1.652 -16.416 27.118 1.00 85.50 570 VAL A CA 1
ATOM 4316 C C . VAL A 1 570 ? -0.997 -15.083 27.518 1.00 85.50 570 VAL A C 1
ATOM 4318 O O . VAL A 1 570 ? -0.769 -14.814 28.693 1.00 85.50 570 VAL A O 1
ATOM 4321 N N . THR A 1 571 ? -0.686 -14.213 26.552 1.00 83.38 571 THR A N 1
ATOM 4322 C CA . THR A 1 571 ? 0.019 -12.942 26.813 1.00 83.38 571 THR A CA 1
ATOM 4323 C C . THR A 1 571 ? -0.701 -12.027 27.824 1.00 83.38 571 THR A C 1
ATOM 4325 O O . THR A 1 571 ? -0.019 -11.515 28.714 1.00 83.38 571 THR A O 1
ATOM 4328 N N . PRO A 1 572 ? -2.035 -11.818 27.758 1.00 81.19 572 PRO A N 1
ATOM 4329 C CA . PRO A 1 572 ? -2.766 -11.004 28.736 1.00 81.19 572 PRO A CA 1
ATOM 4330 C C . PRO A 1 572 ? -2.696 -11.528 30.175 1.00 81.19 572 PRO A C 1
ATOM 4332 O O . PRO A 1 572 ? -2.794 -10.731 31.103 1.00 81.19 572 PRO A O 1
ATOM 4335 N N . ASP A 1 573 ? -2.475 -12.830 30.359 1.00 83.44 573 ASP A N 1
ATOM 4336 C CA . ASP A 1 573 ? -2.411 -13.465 31.681 1.00 83.44 573 ASP A CA 1
ATOM 4337 C C . ASP A 1 573 ? -1.052 -13.240 32.365 1.00 83.44 573 ASP A C 1
ATOM 4339 O O . ASP A 1 573 ? -0.920 -13.376 33.581 1.00 83.44 573 ASP A O 1
ATOM 4343 N N . LEU A 1 574 ? -0.023 -12.878 31.589 1.00 85.94 574 LEU A N 1
ATOM 4344 C CA . LEU A 1 574 ? 1.346 -12.687 32.075 1.00 85.94 574 LEU A CA 1
ATOM 4345 C C . LEU A 1 574 ? 1.700 -11.230 32.385 1.00 85.94 574 LEU A C 1
ATOM 4347 O O . LEU A 1 574 ? 2.746 -10.972 32.988 1.00 85.94 574 LEU A O 1
ATOM 4351 N N . VAL A 1 575 ? 0.882 -10.268 31.947 1.00 83.50 575 VAL A N 1
ATOM 4352 C CA . VAL A 1 575 ? 1.151 -8.835 32.124 1.00 83.50 575 VAL A CA 1
ATOM 4353 C C . VAL A 1 575 ? -0.102 -8.075 32.573 1.00 83.50 575 VAL A C 1
ATOM 4355 O O . VAL A 1 575 ? -1.183 -8.293 32.036 1.00 83.50 575 VAL A O 1
ATOM 4358 N N . PRO A 1 576 ? 0.015 -7.107 33.500 1.00 79.69 576 PRO A N 1
ATOM 4359 C CA . PRO A 1 576 ? -1.102 -6.239 33.868 1.00 79.69 576 PRO A CA 1
ATOM 4360 C C . PRO A 1 576 ? -1.713 -5.508 32.662 1.00 79.69 576 PRO A C 1
ATOM 4362 O O . PRO A 1 576 ? -0.985 -5.034 31.788 1.00 79.69 576 PRO A O 1
ATOM 4365 N N . ALA A 1 577 ? -3.036 -5.302 32.659 1.00 72.06 577 ALA A N 1
ATOM 4366 C CA . ALA A 1 577 ? -3.773 -4.702 31.536 1.00 72.06 577 ALA A CA 1
ATOM 4367 C C . ALA A 1 577 ? -3.214 -3.344 31.056 1.00 72.06 577 ALA A C 1
ATOM 4369 O O . ALA A 1 577 ? -3.159 -3.077 29.857 1.00 72.06 577 ALA A O 1
ATOM 4370 N N . HIS A 1 578 ? -2.727 -2.500 31.974 1.00 72.12 578 HIS A N 1
ATOM 4371 C CA . HIS A 1 578 ? -2.123 -1.202 31.641 1.00 72.12 578 HIS A CA 1
ATOM 4372 C C . HIS A 1 578 ? -0.744 -1.309 30.954 1.00 72.12 578 HIS A C 1
ATOM 4374 O O . HIS A 1 578 ? -0.256 -0.328 30.397 1.00 72.12 578 HIS A O 1
ATOM 4380 N N . LEU A 1 579 ? -0.111 -2.487 30.987 1.00 76.88 579 LEU A N 1
ATOM 4381 C CA . LEU A 1 579 ? 1.158 -2.799 30.320 1.00 76.88 579 LEU A CA 1
ATOM 4382 C C . LEU A 1 579 ? 0.971 -3.651 29.059 1.00 76.88 579 LEU A C 1
ATOM 4384 O O . LEU A 1 579 ? 1.939 -3.850 28.326 1.00 76.88 579 LEU A O 1
ATOM 4388 N N . LEU A 1 580 ? -0.245 -4.116 28.761 1.00 72.31 580 LEU A N 1
ATOM 4389 C CA . LEU A 1 580 ? -0.509 -5.043 27.657 1.00 72.31 580 LEU A CA 1
ATOM 4390 C C . LEU A 1 580 ? -0.079 -4.485 26.293 1.00 72.31 580 LEU A C 1
ATOM 4392 O O . LEU A 1 580 ? 0.530 -5.188 25.491 1.00 72.31 580 LEU A O 1
ATOM 4396 N N . GLN A 1 581 ? -0.323 -3.195 26.041 1.00 63.69 581 GLN A N 1
ATOM 4397 C CA . GLN A 1 581 ? 0.143 -2.542 24.814 1.00 63.69 581 GLN A CA 1
ATOM 4398 C C . GLN A 1 581 ? 1.675 -2.540 24.720 1.00 63.69 581 GLN A C 1
ATOM 4400 O O . GLN A 1 581 ? 2.229 -2.800 23.657 1.00 63.69 581 GLN A O 1
ATOM 4405 N N . SER A 1 582 ? 2.364 -2.291 25.836 1.00 75.62 582 SER A N 1
ATOM 4406 C CA . SER A 1 582 ? 3.828 -2.340 25.893 1.00 75.62 582 SER A CA 1
ATOM 4407 C C . SER A 1 582 ? 4.371 -3.755 25.666 1.00 75.62 582 SER A C 1
ATOM 4409 O O . SER A 1 582 ? 5.383 -3.912 24.988 1.00 75.62 582 SER A O 1
ATOM 4411 N N . ALA A 1 583 ? 3.689 -4.776 26.191 1.00 79.06 583 ALA A N 1
ATOM 4412 C CA . ALA A 1 583 ? 4.030 -6.182 25.989 1.00 79.06 583 ALA A CA 1
ATOM 4413 C C . ALA A 1 583 ? 3.865 -6.611 24.521 1.00 79.06 583 ALA A C 1
ATOM 4415 O O . ALA A 1 583 ? 4.784 -7.178 23.934 1.00 79.06 583 ALA A O 1
ATOM 4416 N N . ASN A 1 584 ? 2.744 -6.255 23.887 1.00 74.62 584 ASN A N 1
ATOM 4417 C CA . ASN A 1 584 ? 2.518 -6.515 22.462 1.00 74.62 584 ASN A CA 1
ATOM 4418 C C . ASN A 1 584 ? 3.554 -5.810 21.574 1.00 74.62 584 ASN A C 1
ATOM 4420 O O . ASN A 1 584 ? 4.071 -6.411 20.634 1.00 74.62 584 ASN A O 1
ATOM 4424 N N . SER A 1 585 ? 3.914 -4.566 21.900 1.00 72.81 585 SER A N 1
ATOM 4425 C CA . SER A 1 585 ? 4.986 -3.849 21.201 1.00 72.81 585 SER A CA 1
ATOM 4426 C C . SER A 1 585 ? 6.347 -4.533 21.360 1.00 72.81 585 SER A C 1
ATOM 4428 O O . SER A 1 585 ? 7.116 -4.574 20.404 1.00 72.81 585 SER A O 1
ATOM 4430 N N . ALA A 1 586 ? 6.652 -5.091 22.538 1.00 82.62 586 ALA A N 1
ATOM 4431 C CA . ALA A 1 586 ? 7.891 -5.833 22.765 1.00 82.62 586 ALA A CA 1
ATOM 4432 C C . ALA A 1 586 ? 7.936 -7.145 21.960 1.00 82.62 586 ALA A C 1
ATOM 4434 O O . ALA A 1 586 ? 8.962 -7.436 21.352 1.00 82.62 586 ALA A O 1
ATOM 4435 N N . LEU A 1 587 ? 6.826 -7.894 21.900 1.00 83.88 587 LEU A N 1
ATOM 4436 C CA . LEU A 1 587 ? 6.702 -9.095 21.060 1.00 83.88 587 LEU A CA 1
ATOM 4437 C C . LEU A 1 587 ? 6.957 -8.768 19.583 1.00 83.88 587 LEU A C 1
ATOM 4439 O O . LEU A 1 587 ? 7.821 -9.380 18.963 1.00 83.88 587 LEU A O 1
ATOM 4443 N N . ALA A 1 588 ? 6.274 -7.750 19.051 1.00 75.94 588 ALA A N 1
ATOM 4444 C CA . ALA A 1 588 ? 6.454 -7.319 17.666 1.00 75.94 588 ALA A CA 1
ATOM 4445 C C . ALA A 1 588 ? 7.891 -6.843 17.380 1.00 75.94 588 ALA A C 1
ATOM 4447 O O . ALA A 1 588 ? 8.440 -7.118 16.316 1.00 75.94 588 ALA A O 1
ATOM 4448 N N . PHE A 1 589 ? 8.524 -6.147 18.328 1.00 82.75 589 PHE A N 1
ATOM 4449 C CA . PHE A 1 589 ? 9.914 -5.708 18.200 1.00 82.75 589 PHE A CA 1
ATOM 4450 C C . PHE A 1 589 ? 10.896 -6.886 18.156 1.00 82.75 589 PHE A C 1
ATOM 4452 O O . PHE A 1 589 ? 11.780 -6.917 17.298 1.00 82.75 589 PHE A O 1
ATOM 4459 N N . VAL A 1 590 ? 10.724 -7.871 19.044 1.00 88.94 590 VAL A N 1
ATOM 4460 C CA . VAL A 1 590 ? 11.538 -9.095 19.051 1.00 88.94 590 VAL A CA 1
ATOM 4461 C C . VAL A 1 590 ? 11.362 -9.871 17.753 1.00 88.94 590 VAL A C 1
ATOM 4463 O O . VAL A 1 590 ? 12.360 -10.306 17.184 1.00 88.94 590 VAL A O 1
ATOM 4466 N N . GLU A 1 591 ? 10.139 -9.981 17.234 1.00 86.12 591 GLU A N 1
ATOM 4467 C CA . GLU A 1 591 ? 9.866 -10.612 15.939 1.00 86.12 591 GLU A CA 1
ATOM 4468 C C . GLU A 1 591 ? 10.701 -9.973 14.814 1.00 86.12 591 GLU A C 1
ATOM 4470 O O . GLU A 1 591 ? 11.391 -10.675 14.081 1.00 86.12 591 GLU A O 1
ATOM 4475 N N . ARG A 1 592 ? 10.740 -8.634 14.733 1.00 84.19 592 ARG A N 1
ATOM 4476 C CA . ARG A 1 592 ? 11.500 -7.922 13.688 1.00 84.19 592 ARG A CA 1
ATOM 4477 C C . ARG A 1 592 ? 13.014 -8.064 13.828 1.00 84.19 592 ARG A C 1
ATOM 4479 O O . ARG A 1 592 ? 13.708 -8.262 12.834 1.00 84.19 592 ARG A O 1
ATOM 4486 N N . ILE A 1 593 ? 13.547 -7.972 15.047 1.00 86.25 593 ILE A N 1
ATOM 4487 C CA . ILE A 1 593 ? 14.993 -8.134 15.269 1.00 86.25 593 ILE A CA 1
ATOM 4488 C C . ILE A 1 593 ? 15.435 -9.567 14.981 1.00 86.25 593 ILE A C 1
ATOM 4490 O O . ILE A 1 593 ? 16.492 -9.774 14.385 1.00 86.25 593 ILE A O 1
ATOM 4494 N N . THR A 1 594 ? 14.637 -10.550 15.395 1.00 91.38 594 THR A N 1
ATOM 4495 C CA . THR A 1 594 ? 14.955 -11.967 15.177 1.00 91.38 594 THR A CA 1
ATOM 4496 C C . THR A 1 594 ? 14.826 -12.368 13.714 1.00 91.38 594 THR A C 1
ATOM 4498 O O . THR A 1 594 ? 15.624 -13.180 13.267 1.00 91.38 594 THR A O 1
ATOM 4501 N N . GLU A 1 595 ? 13.926 -11.753 12.945 1.00 90.44 595 GLU A N 1
ATOM 4502 C CA . GLU A 1 595 ? 13.844 -11.915 11.487 1.00 90.44 595 GLU A CA 1
ATOM 4503 C C . GLU A 1 595 ? 15.139 -11.443 10.798 1.00 90.44 595 GLU A C 1
ATOM 4505 O O . GLU A 1 595 ? 15.788 -12.217 10.093 1.00 90.44 595 GLU A O 1
ATOM 4510 N N . ILE A 1 596 ? 15.586 -10.208 11.075 1.00 90.62 596 ILE A N 1
ATOM 4511 C CA . ILE A 1 596 ? 16.832 -9.658 10.508 1.00 90.62 596 ILE A CA 1
ATOM 4512 C C . ILE A 1 596 ? 18.040 -10.501 10.934 1.00 90.62 596 ILE A C 1
ATOM 4514 O O . ILE A 1 596 ? 18.840 -10.922 10.097 1.00 90.62 596 ILE A O 1
ATOM 4518 N N . GLY A 1 597 ? 18.178 -10.751 12.239 1.00 91.62 597 GLY A N 1
ATOM 4519 C CA . GLY A 1 597 ? 19.289 -11.526 12.784 1.00 91.62 597 GLY A CA 1
ATOM 4520 C C . GLY A 1 597 ? 19.304 -12.963 12.265 1.00 91.62 597 GLY A C 1
ATOM 4521 O O . GLY A 1 597 ? 20.365 -13.466 11.907 1.00 91.62 597 GLY A O 1
ATOM 4522 N N . GLY A 1 598 ? 18.137 -13.606 12.178 1.00 92.62 598 GLY A N 1
ATOM 4523 C CA . GLY A 1 598 ? 17.976 -14.990 11.736 1.00 92.62 598 GLY A CA 1
ATOM 4524 C C . GLY A 1 598 ? 18.436 -15.187 10.300 1.00 92.62 598 GLY A C 1
ATOM 4525 O O . GLY A 1 598 ? 19.254 -16.066 10.035 1.00 92.62 598 GLY A O 1
ATOM 4526 N N . PHE A 1 599 ? 18.006 -14.320 9.380 1.00 93.75 599 PHE A N 1
ATOM 4527 C CA . PHE A 1 599 ? 18.464 -14.372 7.993 1.00 93.75 599 PHE A CA 1
ATOM 4528 C C . PHE A 1 599 ? 19.970 -14.094 7.851 1.00 93.75 599 PHE A C 1
ATOM 4530 O O . PHE A 1 599 ? 20.667 -14.831 7.152 1.00 93.75 599 PHE A O 1
ATOM 4537 N N . LEU A 1 600 ? 20.515 -13.093 8.554 1.00 92.56 600 LEU A N 1
ATOM 4538 C CA . LEU A 1 600 ? 21.961 -12.827 8.532 1.00 92.56 600 LEU A CA 1
ATOM 4539 C C . LEU A 1 600 ? 22.769 -14.028 9.049 1.00 92.56 600 LEU A C 1
ATOM 4541 O O . LEU A 1 600 ? 23.755 -14.432 8.425 1.00 92.56 600 LEU A O 1
ATOM 4545 N N . CYS A 1 601 ? 22.329 -14.642 10.150 1.00 93.31 601 CYS A N 1
ATOM 4546 C CA . CYS A 1 601 ? 22.944 -15.850 10.689 1.00 93.31 601 CYS A CA 1
ATOM 4547 C C . CYS A 1 601 ? 22.807 -17.041 9.732 1.00 93.31 601 CYS A C 1
ATOM 4549 O O . CYS A 1 601 ? 23.772 -17.785 9.564 1.00 93.31 601 CYS A O 1
ATOM 4551 N N . ALA A 1 602 ? 21.661 -17.210 9.066 1.00 92.38 602 ALA A N 1
ATOM 4552 C CA . ALA A 1 602 ? 21.451 -18.279 8.092 1.00 92.38 602 ALA A CA 1
ATOM 4553 C C . ALA A 1 602 ? 22.439 -18.159 6.926 1.00 92.38 602 ALA A C 1
ATOM 4555 O O . ALA A 1 602 ? 23.084 -19.141 6.562 1.00 92.38 602 ALA A O 1
ATOM 4556 N N . GLY A 1 603 ? 22.626 -16.946 6.395 1.00 89.25 603 GLY A N 1
ATOM 4557 C CA . GLY A 1 603 ? 23.613 -16.670 5.350 1.00 89.25 603 GLY A CA 1
ATOM 4558 C C . GLY A 1 603 ? 25.045 -16.998 5.777 1.00 89.25 603 GLY A C 1
ATOM 4559 O O . GLY A 1 603 ? 25.769 -17.652 5.026 1.00 89.25 603 GLY A O 1
ATOM 4560 N N . ALA A 1 604 ? 25.437 -16.611 6.996 1.00 89.56 604 ALA A N 1
ATOM 4561 C CA . ALA A 1 604 ? 26.760 -16.920 7.542 1.00 89.56 604 ALA A CA 1
ATOM 4562 C C . ALA A 1 604 ? 26.979 -18.433 7.724 1.00 89.56 604 ALA A C 1
ATOM 4564 O O . ALA A 1 604 ? 28.011 -18.963 7.319 1.00 89.56 604 ALA A O 1
ATOM 4565 N N . LEU A 1 605 ? 25.997 -19.151 8.276 1.00 90.31 605 LEU A N 1
ATOM 4566 C CA . LEU A 1 605 ? 26.077 -20.600 8.488 1.00 90.31 605 LEU A CA 1
ATOM 4567 C C . LEU A 1 605 ? 26.152 -21.376 7.169 1.00 90.31 605 LEU A C 1
ATOM 4569 O O . LEU A 1 605 ? 26.937 -22.317 7.050 1.00 90.31 605 LEU A O 1
ATOM 4573 N N . LEU A 1 606 ? 25.385 -20.953 6.161 1.00 89.31 606 LEU A N 1
ATOM 4574 C CA . LEU A 1 606 ? 25.427 -21.546 4.824 1.00 89.31 606 LEU A CA 1
ATOM 4575 C C . LEU A 1 606 ? 26.787 -21.369 4.151 1.00 89.31 606 LEU A C 1
ATOM 4577 O O . LEU A 1 606 ? 27.228 -22.283 3.457 1.00 89.31 606 LEU A O 1
ATOM 4581 N N . ALA A 1 607 ? 27.450 -20.230 4.368 1.00 85.25 607 ALA A N 1
ATOM 4582 C CA . ALA A 1 607 ? 28.790 -19.976 3.844 1.00 85.25 607 ALA A CA 1
ATOM 4583 C C . ALA A 1 607 ? 29.871 -20.848 4.510 1.00 85.25 607 ALA A C 1
ATOM 4585 O O . ALA A 1 607 ? 30.881 -21.141 3.877 1.00 85.25 607 ALA A O 1
ATOM 4586 N N . LEU A 1 608 ? 29.666 -21.261 5.767 1.00 84.69 608 LEU A N 1
ATOM 4587 C CA . LEU A 1 608 ? 30.650 -22.017 6.551 1.00 84.69 608 LEU A CA 1
ATOM 4588 C C . LEU A 1 608 ? 30.491 -23.540 6.435 1.00 84.69 608 LEU A C 1
ATOM 4590 O O . LEU A 1 608 ? 31.490 -24.242 6.300 1.00 84.69 608 LEU A O 1
ATOM 4594 N N . SER A 1 609 ? 29.257 -24.053 6.499 1.00 80.38 609 SER A N 1
ATOM 4595 C CA . SER A 1 609 ? 29.012 -25.488 6.743 1.00 80.38 609 SER A CA 1
ATOM 4596 C C . SER A 1 609 ? 27.863 -26.096 5.925 1.00 80.38 609 SER A C 1
ATOM 4598 O O . SER A 1 609 ? 27.547 -27.275 6.092 1.00 80.38 609 SER A O 1
ATOM 4600 N N . GLY A 1 610 ? 27.229 -25.324 5.036 1.00 82.19 610 GLY A N 1
ATOM 4601 C CA . GLY A 1 610 ? 26.180 -25.808 4.132 1.00 82.19 610 GLY A CA 1
ATOM 4602 C C . GLY A 1 610 ? 24.788 -25.992 4.761 1.00 82.19 610 GLY A C 1
ATOM 4603 O O . GLY A 1 610 ? 24.534 -25.649 5.914 1.00 82.19 610 GLY A O 1
ATOM 4604 N N . ILE A 1 611 ? 23.851 -26.511 3.958 1.00 86.38 611 ILE A N 1
ATOM 4605 C CA . ILE A 1 611 ? 22.404 -26.550 4.256 1.00 86.38 611 ILE A CA 1
ATOM 4606 C C . ILE A 1 611 ? 22.032 -27.398 5.497 1.00 86.38 611 ILE A C 1
ATOM 4608 O O . ILE A 1 611 ? 21.200 -26.937 6.278 1.00 86.38 611 ILE A O 1
ATOM 4612 N N . PRO A 1 612 ? 22.610 -28.592 5.755 1.00 88.94 612 PRO A N 1
ATOM 4613 C CA . PRO A 1 612 ? 22.194 -29.429 6.889 1.00 88.94 612 PRO A CA 1
ATOM 4614 C C . PRO A 1 612 ? 22.336 -28.766 8.266 1.00 88.94 612 PRO A C 1
ATOM 4616 O O . PRO A 1 612 ? 21.500 -28.987 9.143 1.00 88.94 612 PRO A O 1
ATOM 4619 N N . LEU A 1 613 ? 23.362 -27.926 8.456 1.00 88.12 613 LEU A N 1
ATOM 4620 C CA . LEU A 1 613 ? 23.607 -27.254 9.735 1.00 88.12 613 LEU A CA 1
ATOM 4621 C C . LEU A 1 613 ? 22.492 -26.259 10.086 1.00 88.12 613 LEU A C 1
ATOM 4623 O O . LEU A 1 613 ? 22.150 -26.105 11.255 1.00 88.12 613 LEU A O 1
ATOM 4627 N N . VAL A 1 614 ? 21.898 -25.626 9.072 1.00 91.38 614 VAL A N 1
ATOM 4628 C CA . VAL A 1 614 ? 20.784 -24.684 9.231 1.00 91.38 614 VAL A CA 1
ATOM 4629 C C . VAL A 1 614 ? 19.576 -25.383 9.865 1.00 91.38 614 VAL A C 1
ATOM 4631 O O . VAL A 1 614 ? 19.017 -24.871 10.830 1.00 91.38 614 VAL A O 1
ATOM 4634 N N . PHE A 1 615 ? 19.233 -26.592 9.409 1.00 93.19 615 PHE A N 1
ATOM 4635 C CA . PHE A 1 615 ? 18.151 -27.387 10.003 1.00 93.19 615 PHE A CA 1
ATOM 4636 C C . PHE A 1 615 ? 18.488 -27.897 11.410 1.00 93.19 615 PHE A C 1
ATOM 4638 O O . PHE A 1 615 ? 17.627 -27.897 12.286 1.00 93.19 615 PHE A O 1
ATOM 4645 N N . ALA A 1 616 ? 19.736 -28.311 11.649 1.00 91.69 616 ALA A N 1
ATOM 4646 C CA . ALA A 1 616 ? 20.157 -28.785 12.967 1.00 91.69 616 ALA A CA 1
ATOM 4647 C C . ALA A 1 616 ? 20.068 -27.678 14.031 1.00 91.69 616 ALA A C 1
ATOM 4649 O O . ALA A 1 616 ? 19.551 -27.907 15.123 1.00 91.69 616 ALA A O 1
ATOM 4650 N N . ILE A 1 617 ? 20.534 -26.469 13.700 1.00 91.69 617 ILE A N 1
ATOM 4651 C CA . ILE A 1 617 ? 20.441 -25.307 14.589 1.00 91.69 617 ILE A CA 1
ATOM 4652 C C . ILE A 1 617 ? 18.979 -24.954 14.846 1.00 91.69 617 ILE A C 1
ATOM 4654 O O . ILE A 1 617 ? 18.605 -24.743 15.996 1.00 91.69 617 ILE A O 1
ATOM 4658 N N . ASP A 1 618 ? 18.143 -24.952 13.811 1.00 93.69 618 ASP A N 1
ATOM 4659 C CA . ASP A 1 618 ? 16.726 -24.641 13.960 1.00 93.69 618 ASP A CA 1
ATOM 4660 C C . ASP A 1 618 ? 15.992 -25.629 14.883 1.00 93.69 618 ASP A C 1
ATOM 4662 O O . ASP A 1 618 ? 15.314 -25.223 15.828 1.00 93.69 618 ASP A O 1
ATOM 4666 N N . ALA A 1 619 ? 16.220 -26.935 14.714 1.00 95.56 619 ALA A N 1
ATOM 4667 C CA . ALA A 1 619 ? 15.658 -27.945 15.610 1.00 95.56 619 ALA A CA 1
ATOM 4668 C C . ALA A 1 619 ? 16.033 -27.690 17.084 1.00 95.56 619 ALA A C 1
ATOM 4670 O O . ALA A 1 619 ? 15.185 -27.809 17.972 1.00 95.56 619 ALA A O 1
ATOM 4671 N N . ILE A 1 620 ? 17.275 -27.262 17.347 1.00 95.50 620 ILE A N 1
ATOM 4672 C CA . ILE A 1 620 ? 17.725 -26.867 18.689 1.00 95.50 620 ILE A CA 1
ATOM 4673 C C . ILE A 1 620 ? 16.975 -25.620 19.175 1.00 95.50 620 ILE A C 1
ATOM 4675 O O . ILE A 1 620 ? 16.580 -25.577 20.340 1.00 95.50 620 ILE A O 1
ATOM 4679 N N . THR A 1 621 ? 16.735 -24.621 18.318 1.00 95.94 621 THR A N 1
ATOM 4680 C CA . THR A 1 621 ? 15.987 -23.416 18.720 1.00 95.94 621 THR A CA 1
ATOM 4681 C C . THR A 1 621 ? 14.569 -23.738 19.193 1.00 95.94 621 THR A C 1
ATOM 4683 O O . THR A 1 621 ? 14.144 -23.208 20.222 1.00 95.94 621 THR A O 1
ATOM 4686 N N . PHE A 1 622 ? 13.869 -24.667 18.532 1.00 95.62 622 PHE A N 1
ATOM 4687 C CA . PHE A 1 622 ? 12.548 -25.129 18.966 1.00 95.62 622 PHE A CA 1
ATOM 4688 C C . PHE A 1 622 ? 12.601 -25.919 20.277 1.00 95.62 622 PHE A C 1
ATOM 4690 O O . PHE A 1 622 ? 11.781 -25.687 21.164 1.00 95.62 622 PHE A O 1
ATOM 4697 N N . MET A 1 623 ? 13.594 -26.796 20.458 1.00 96.00 623 MET A N 1
ATOM 4698 C CA . MET A 1 623 ? 13.779 -27.514 21.729 1.00 96.00 623 MET A CA 1
ATOM 4699 C C . MET A 1 623 ? 14.043 -26.560 22.898 1.00 96.00 623 MET A C 1
ATOM 4701 O O . MET A 1 623 ? 13.478 -26.720 23.980 1.00 96.00 623 MET A O 1
ATOM 4705 N N . LEU A 1 624 ? 14.890 -25.553 22.684 1.00 96.50 624 LEU A N 1
ATOM 4706 C CA . LEU A 1 624 ? 15.179 -24.533 23.685 1.00 96.50 624 LEU A CA 1
ATOM 4707 C C . LEU A 1 624 ? 13.945 -23.666 23.970 1.00 96.50 624 LEU A C 1
ATOM 4709 O O . LEU A 1 624 ? 13.683 -23.373 25.134 1.00 96.50 624 LEU A O 1
ATOM 4713 N N . SER A 1 625 ? 13.161 -23.307 22.948 1.00 96.06 625 SER A N 1
ATOM 4714 C CA . SER A 1 625 ? 11.899 -22.573 23.116 1.00 96.06 625 SER A CA 1
ATOM 4715 C C . SER A 1 625 ? 10.917 -23.342 24.007 1.00 96.06 625 SER A C 1
ATOM 4717 O O . SER A 1 625 ? 10.475 -22.814 25.031 1.00 96.06 625 SER A O 1
ATOM 4719 N N . ALA A 1 626 ? 10.702 -24.632 23.728 1.00 95.56 626 ALA A N 1
ATOM 4720 C CA . ALA A 1 626 ? 9.917 -25.526 24.578 1.00 95.56 626 ALA A CA 1
ATOM 4721 C C . ALA A 1 626 ? 10.461 -25.590 26.020 1.00 95.56 626 ALA A C 1
ATOM 4723 O O . ALA A 1 626 ? 9.690 -25.539 26.982 1.00 95.56 626 ALA A O 1
ATOM 4724 N N . GLY A 1 627 ? 11.789 -25.639 26.180 1.00 95.44 627 GLY A N 1
ATOM 4725 C CA . GLY A 1 627 ? 12.474 -25.590 27.476 1.00 95.44 627 GLY A CA 1
ATOM 4726 C C . GLY A 1 627 ? 12.191 -24.313 28.274 1.00 95.44 627 GLY A C 1
ATOM 4727 O O . GLY A 1 627 ? 11.892 -24.384 29.466 1.00 95.44 627 GLY A O 1
ATOM 4728 N N . PHE A 1 628 ? 12.214 -23.146 27.626 1.00 94.88 628 PHE A N 1
ATOM 4729 C CA . PHE A 1 628 ? 11.843 -21.882 28.267 1.00 94.88 628 PHE A CA 1
ATOM 4730 C C . PHE A 1 628 ? 10.362 -21.858 28.659 1.00 94.88 628 PHE A C 1
ATOM 4732 O O . PHE A 1 628 ? 10.038 -21.443 29.771 1.00 94.88 628 PHE A O 1
ATOM 4739 N N . ILE A 1 629 ? 9.464 -22.345 27.794 1.00 93.19 629 ILE A N 1
ATOM 4740 C CA . ILE A 1 629 ? 8.018 -22.385 28.072 1.00 93.19 629 ILE A CA 1
ATOM 4741 C C . ILE A 1 629 ? 7.708 -23.302 29.263 1.00 93.19 629 ILE A C 1
ATOM 4743 O O . ILE A 1 629 ? 6.860 -22.961 30.092 1.00 93.19 629 ILE A O 1
ATOM 4747 N N . LEU A 1 630 ? 8.421 -24.426 29.410 1.00 92.44 630 LEU A N 1
ATOM 4748 C CA . LEU A 1 630 ? 8.305 -25.311 30.576 1.00 92.44 630 LEU A CA 1
ATOM 4749 C C . LEU A 1 630 ? 8.533 -24.563 31.896 1.00 92.44 630 LEU A C 1
ATOM 4751 O O . LEU A 1 630 ? 7.787 -24.789 32.853 1.00 92.44 630 LEU A O 1
ATOM 4755 N N . GLY A 1 631 ? 9.491 -23.633 31.919 1.00 88.44 631 GLY A N 1
ATOM 4756 C CA . GLY A 1 631 ? 9.835 -22.813 33.082 1.00 88.44 631 GLY A CA 1
ATOM 4757 C C . GLY A 1 631 ? 8.846 -21.691 33.421 1.00 88.44 631 GLY A C 1
ATOM 4758 O O . GLY A 1 631 ? 9.039 -21.014 34.428 1.00 88.44 631 GLY A O 1
ATOM 4759 N N . ILE A 1 632 ? 7.796 -21.468 32.619 1.00 88.88 632 ILE A N 1
ATOM 4760 C CA . ILE A 1 632 ? 6.800 -20.421 32.889 1.00 88.88 632 ILE A CA 1
ATOM 4761 C C . ILE A 1 632 ? 5.750 -20.932 33.878 1.00 88.88 632 ILE A C 1
ATOM 4763 O O . ILE A 1 632 ? 5.051 -21.919 33.616 1.00 88.88 632 ILE A O 1
ATOM 4767 N N . THR A 1 633 ? 5.601 -20.227 34.996 1.00 82.12 633 THR A N 1
ATOM 4768 C CA . THR A 1 633 ? 4.499 -20.420 35.943 1.00 82.12 633 THR A CA 1
ATOM 4769 C C . THR A 1 633 ? 3.318 -19.559 35.506 1.00 82.12 633 THR A C 1
ATOM 4771 O O . THR A 1 633 ? 3.400 -18.332 35.551 1.00 82.12 633 THR A O 1
ATOM 4774 N N . PHE A 1 634 ? 2.231 -20.190 35.065 1.00 72.81 634 PHE A N 1
ATOM 4775 C CA . PHE A 1 634 ? 0.985 -19.488 34.756 1.00 72.81 634 PHE A CA 1
ATOM 4776 C C . PHE A 1 634 ? 0.140 -19.369 36.030 1.00 72.81 634 PHE A C 1
ATOM 4778 O O . PHE A 1 634 ? 0.106 -20.332 36.802 1.00 72.81 634 PHE A O 1
ATOM 4785 N N . PRO A 1 635 ? -0.534 -18.228 36.273 1.00 61.22 635 PRO A N 1
ATOM 4786 C CA . PRO A 1 635 ? -1.634 -18.177 37.238 1.00 61.22 635 PRO A CA 1
ATOM 4787 C C . PRO A 1 635 ? -2.627 -19.297 36.904 1.00 61.22 635 PRO A C 1
ATOM 4789 O O . PRO A 1 635 ? -2.770 -19.598 35.719 1.00 61.22 635 PRO A O 1
ATOM 4792 N N . GLU A 1 636 ? -3.262 -19.930 37.903 1.00 55.59 636 GLU A N 1
ATOM 4793 C CA . GLU A 1 636 ? -4.262 -20.993 37.686 1.00 55.59 636 GLU A CA 1
ATOM 4794 C C . GLU A 1 636 ? -5.181 -20.597 36.532 1.00 55.59 636 GLU A C 1
ATOM 4796 O O . GLU A 1 636 ? -5.978 -19.663 36.643 1.00 55.59 636 GLU A O 1
ATOM 4801 N N . MET A 1 637 ? -4.989 -21.257 35.387 1.00 53.00 637 MET A N 1
ATOM 4802 C CA . MET A 1 637 ? -5.775 -20.987 34.200 1.00 53.00 637 MET A CA 1
ATOM 4803 C C . MET A 1 637 ? -7.204 -21.320 34.587 1.00 53.00 637 MET A C 1
ATOM 4805 O O . MET A 1 637 ? -7.508 -22.481 34.872 1.00 53.00 637 MET A O 1
ATOM 4809 N N . ILE A 1 638 ? -8.071 -20.309 34.633 1.00 43.88 638 ILE A N 1
ATOM 4810 C CA . ILE A 1 638 ? -9.505 -20.545 34.676 1.00 43.88 638 ILE A CA 1
ATOM 4811 C C . ILE A 1 638 ? -9.780 -21.339 33.401 1.00 43.88 638 ILE A C 1
ATOM 4813 O O . ILE A 1 638 ? -9.780 -20.790 32.300 1.00 43.88 638 ILE A O 1
ATOM 4817 N N . MET A 1 639 ? -9.920 -22.660 33.538 1.00 43.84 639 MET A N 1
ATOM 4818 C CA . MET A 1 639 ? -10.612 -23.464 32.549 1.00 43.84 639 MET A CA 1
ATOM 4819 C C . MET A 1 639 ? -12.041 -22.943 32.577 1.00 43.84 639 MET A C 1
ATOM 4821 O O . MET A 1 639 ? -12.887 -23.457 33.313 1.00 43.84 639 MET A O 1
ATOM 4825 N N . ASP A 1 640 ? -12.294 -21.860 31.844 1.00 40.81 640 ASP A N 1
ATOM 4826 C CA . ASP A 1 640 ? -13.655 -21.469 31.552 1.00 40.81 640 ASP A CA 1
ATOM 4827 C C . ASP A 1 640 ? -14.298 -22.704 30.933 1.00 40.81 640 ASP A C 1
ATOM 4829 O O . ASP A 1 640 ? -13.741 -23.353 30.040 1.00 40.81 640 ASP A O 1
ATOM 4833 N N . ARG A 1 641 ? -15.423 -23.107 31.531 1.00 39.12 641 ARG A N 1
ATOM 4834 C CA . ARG A 1 641 ? -16.190 -24.282 31.120 1.00 39.12 641 ARG A CA 1
ATOM 4835 C C . ARG A 1 641 ? -16.287 -24.290 29.596 1.00 39.12 641 ARG A C 1
ATOM 4837 O O . ARG A 1 641 ? -16.489 -23.216 29.032 1.00 39.12 641 ARG A O 1
ATOM 4844 N N . PRO A 1 642 ? -16.201 -25.460 28.938 1.00 39.41 642 PRO A N 1
ATOM 4845 C CA . PRO A 1 642 ? -16.254 -25.534 27.487 1.00 39.41 642 PRO A CA 1
ATOM 4846 C C . PRO A 1 642 ? -17.485 -24.773 26.997 1.00 39.41 642 PRO A C 1
ATOM 4848 O O . PRO A 1 642 ? -18.620 -25.213 27.192 1.00 39.41 642 PRO A O 1
ATOM 4851 N N . HIS A 1 643 ? -17.260 -23.603 26.397 1.00 44.94 643 HIS A N 1
ATOM 4852 C CA . HIS A 1 643 ? -18.304 -22.924 25.658 1.00 44.94 643 HIS A CA 1
ATOM 4853 C C . HIS A 1 643 ? -18.734 -23.889 24.547 1.00 44.94 643 HIS A C 1
ATOM 4855 O O . HIS A 1 643 ? -17.857 -24.479 23.902 1.00 44.94 643 HIS A O 1
ATOM 4861 N N . PRO A 1 644 ? -20.046 -24.117 24.339 1.00 43.56 644 PRO A N 1
ATOM 4862 C CA . PRO A 1 644 ? -20.520 -24.950 23.245 1.00 43.56 644 PRO A CA 1
ATOM 4863 C C . PRO A 1 644 ? -19.865 -24.440 21.966 1.00 43.56 644 PRO A C 1
ATOM 4865 O O . PRO A 1 644 ? -20.023 -23.272 21.614 1.00 43.56 644 PRO A O 1
ATOM 4868 N N . GLY A 1 645 ? -19.026 -25.277 21.354 1.00 49.50 645 GLY A N 1
ATOM 4869 C CA . GLY A 1 645 ? -18.230 -24.863 20.209 1.00 49.50 645 GLY A CA 1
ATOM 4870 C C . GLY A 1 645 ? -19.147 -24.345 19.113 1.00 49.50 645 GLY A C 1
ATOM 4871 O O . GLY A 1 645 ? -20.149 -24.997 18.814 1.00 49.50 645 GLY A O 1
ATOM 4872 N N . ALA A 1 646 ? -18.794 -23.202 18.524 1.00 54.66 646 ALA A N 1
ATOM 4873 C CA . ALA A 1 646 ? -19.542 -22.672 17.399 1.00 54.66 646 ALA A CA 1
ATOM 4874 C C . ALA A 1 646 ? -19.649 -23.760 16.328 1.00 54.66 646 ALA A C 1
ATOM 4876 O O . ALA A 1 646 ? -18.635 -24.297 15.865 1.00 54.66 646 ALA A O 1
ATOM 4877 N N . SER A 1 647 ? -20.875 -24.156 15.996 1.00 63.81 647 SER A N 1
ATOM 4878 C CA . SER A 1 647 ? -21.104 -25.222 15.028 1.00 63.81 647 SER A CA 1
ATOM 4879 C C . SER A 1 647 ? -20.467 -24.859 13.676 1.00 63.81 647 SER A C 1
ATOM 4881 O O . SER A 1 647 ? -20.312 -23.686 13.335 1.00 63.81 647 SER A O 1
ATOM 4883 N N . LEU A 1 648 ? -20.129 -25.848 12.837 1.00 63.09 648 LEU A N 1
ATOM 4884 C CA . LEU A 1 648 ? -19.710 -25.588 11.444 1.00 63.09 648 LEU A CA 1
ATOM 4885 C C . LEU A 1 648 ? -20.721 -24.691 10.695 1.00 63.09 648 LEU A C 1
ATOM 4887 O O . LEU A 1 648 ? -20.347 -23.964 9.774 1.00 63.09 648 LEU A O 1
ATOM 4891 N N . ALA A 1 649 ? -21.993 -24.723 11.106 1.00 65.56 649 ALA A N 1
ATOM 4892 C CA . ALA A 1 649 ? -23.045 -23.851 10.603 1.00 65.56 649 ALA A CA 1
ATOM 4893 C C . ALA A 1 649 ? -22.887 -22.386 11.056 1.00 65.56 649 ALA A C 1
ATOM 4895 O O . ALA A 1 649 ? -23.100 -21.495 10.235 1.00 65.56 649 ALA A O 1
ATOM 4896 N N . GLU A 1 650 ? -22.465 -22.128 12.296 1.00 63.53 650 GLU A N 1
ATOM 4897 C CA . GLU A 1 650 ? -22.136 -20.784 12.797 1.00 63.53 650 GLU A CA 1
ATOM 4898 C C . GLU A 1 650 ? -20.882 -20.220 12.131 1.00 63.53 650 GLU A C 1
ATOM 4900 O O . GLU A 1 650 ? -20.908 -19.107 11.620 1.00 63.53 650 GLU A O 1
ATOM 4905 N N . VAL A 1 651 ? -19.812 -21.010 11.995 1.00 62.34 651 VAL A N 1
ATOM 4906 C CA . VAL A 1 651 ? -18.610 -20.566 11.261 1.00 62.34 651 VAL A CA 1
ATOM 4907 C C . VAL A 1 651 ? -18.965 -20.203 9.813 1.00 62.34 651 VAL A C 1
ATOM 4909 O O . VAL A 1 651 ? -18.517 -19.187 9.278 1.00 62.34 651 VAL A O 1
ATOM 4912 N N . ARG A 1 652 ? -19.829 -20.999 9.169 1.00 67.88 652 ARG A N 1
ATOM 4913 C CA . ARG A 1 652 ? -20.324 -20.711 7.819 1.00 67.88 652 ARG A CA 1
ATOM 4914 C C . ARG A 1 652 ? -21.174 -19.439 7.774 1.00 67.88 652 ARG A C 1
ATOM 4916 O O . ARG A 1 652 ? -20.978 -18.635 6.862 1.00 67.88 652 ARG A O 1
ATOM 4923 N N . SER A 1 653 ? -22.124 -19.262 8.692 1.00 66.81 653 SER A N 1
ATOM 4924 C CA . SER A 1 653 ? -22.990 -18.076 8.712 1.00 66.81 653 SER A CA 1
ATOM 4925 C C . SER A 1 653 ? -22.180 -16.802 8.972 1.00 66.81 653 SER A C 1
ATOM 4927 O O . SER A 1 653 ? -22.417 -15.781 8.325 1.00 66.81 653 SER A O 1
ATOM 4929 N N . GLU A 1 654 ? -21.146 -16.885 9.807 1.00 60.62 654 GLU A N 1
ATOM 4930 C CA . GLU A 1 654 ? -20.221 -15.793 10.099 1.00 60.62 654 GLU A CA 1
ATOM 4931 C C . GLU A 1 654 ? -19.335 -15.406 8.905 1.00 60.62 654 GLU A C 1
ATOM 4933 O O . GLU A 1 654 ? -19.162 -14.214 8.630 1.00 60.62 654 GLU A O 1
ATOM 4938 N N . ILE A 1 655 ? -18.822 -16.382 8.142 1.00 63.66 655 ILE A N 1
ATOM 4939 C CA . ILE A 1 655 ? -18.090 -16.118 6.888 1.00 63.66 655 ILE A CA 1
ATOM 4940 C C . ILE A 1 655 ? -19.004 -15.414 5.877 1.00 63.66 655 ILE A C 1
ATOM 4942 O O . ILE A 1 655 ? -18.605 -14.434 5.239 1.00 63.66 655 ILE A O 1
ATOM 4946 N N . VAL A 1 656 ? -20.249 -15.883 5.741 1.00 68.88 656 VAL A N 1
ATOM 4947 C CA . VAL A 1 656 ? -21.238 -15.283 4.834 1.00 68.88 656 VAL A CA 1
ATOM 4948 C C . VAL A 1 656 ? -21.569 -13.848 5.252 1.00 68.88 656 VAL A C 1
ATOM 4950 O O . VAL A 1 656 ? -21.624 -12.971 4.387 1.00 68.88 656 VAL A O 1
ATOM 4953 N N . ALA A 1 657 ? -21.715 -13.580 6.552 1.00 65.69 657 ALA A N 1
ATOM 4954 C CA . ALA A 1 657 ? -21.941 -12.237 7.082 1.00 65.69 657 ALA A CA 1
ATOM 4955 C C . ALA A 1 657 ? -20.765 -11.287 6.779 1.00 65.69 657 ALA A C 1
ATOM 4957 O O . ALA A 1 657 ? -20.981 -10.174 6.293 1.00 65.69 657 ALA A O 1
ATOM 4958 N N . GLY A 1 658 ? -19.520 -11.743 6.969 1.00 64.94 658 GLY A N 1
ATOM 4959 C CA . GLY A 1 658 ? -18.318 -10.977 6.621 1.00 64.94 658 GLY A CA 1
ATOM 4960 C C . GLY A 1 658 ? -18.237 -10.633 5.128 1.00 64.94 658 GLY A C 1
ATOM 4961 O O . GLY A 1 658 ? -17.977 -9.485 4.765 1.00 64.94 658 GLY A O 1
ATOM 4962 N N . LEU A 1 659 ? -18.543 -11.592 4.247 1.00 68.88 659 LEU A N 1
ATOM 4963 C CA . LEU A 1 659 ? -18.612 -11.364 2.796 1.00 68.88 659 LEU A CA 1
ATOM 4964 C C . LEU A 1 659 ? -19.738 -10.396 2.406 1.00 68.88 659 LEU A C 1
ATOM 4966 O O . LEU A 1 659 ? -19.564 -9.578 1.499 1.00 68.88 659 LEU A O 1
ATOM 4970 N N . HIS A 1 660 ? -20.880 -10.451 3.096 1.00 71.31 660 HIS A N 1
ATOM 4971 C CA . HIS A 1 660 ? -21.975 -9.500 2.907 1.00 71.31 660 HIS A CA 1
ATOM 4972 C C . HIS A 1 660 ? -21.569 -8.070 3.276 1.00 71.31 660 HIS A C 1
ATOM 4974 O O . HIS A 1 660 ? -21.861 -7.144 2.515 1.00 71.31 660 HIS A O 1
ATOM 4980 N N . LEU A 1 661 ? -20.851 -7.887 4.387 1.00 67.00 661 LEU A N 1
ATOM 4981 C CA . LEU A 1 661 ? -20.327 -6.583 4.792 1.00 67.00 661 LEU A CA 1
ATOM 4982 C C . LEU A 1 661 ? -19.334 -6.036 3.763 1.00 67.00 661 LEU A C 1
ATOM 4984 O O . LEU A 1 661 ? -19.487 -4.902 3.306 1.00 67.00 661 LEU A O 1
ATOM 4988 N N . ILE A 1 662 ? -18.359 -6.858 3.351 1.00 71.25 662 ILE A N 1
ATOM 4989 C CA . ILE A 1 662 ? -17.388 -6.478 2.318 1.00 71.25 662 ILE A CA 1
ATOM 4990 C C . ILE A 1 662 ? -18.140 -6.047 1.063 1.00 71.25 662 ILE A C 1
ATOM 4992 O O . ILE A 1 662 ? -17.819 -5.012 0.498 1.00 71.25 662 ILE A O 1
ATOM 4996 N N . ARG A 1 663 ? -19.186 -6.774 0.651 1.00 73.38 663 ARG A N 1
ATOM 4997 C CA . ARG A 1 663 ? -19.989 -6.422 -0.525 1.00 73.38 663 ARG A CA 1
ATOM 4998 C C . ARG A 1 663 ? -20.737 -5.094 -0.376 1.00 73.38 663 ARG A C 1
ATOM 5000 O O . ARG A 1 663 ? -20.945 -4.448 -1.401 1.00 73.38 663 ARG A O 1
ATOM 5007 N N . ARG A 1 664 ? -21.148 -4.688 0.828 1.00 70.69 664 ARG A N 1
ATOM 5008 C CA . ARG A 1 664 ? -21.907 -3.445 1.054 1.00 70.69 664 ARG A CA 1
ATOM 5009 C C . ARG A 1 664 ? -21.027 -2.200 1.127 1.00 70.69 664 ARG A C 1
ATOM 5011 O O . ARG A 1 664 ? -21.424 -1.182 0.581 1.00 70.69 664 ARG A O 1
ATOM 5018 N N . VAL A 1 665 ? -19.845 -2.276 1.741 1.00 70.38 665 VAL A N 1
ATOM 5019 C CA . VAL A 1 665 ? -18.997 -1.094 1.969 1.00 70.38 665 VAL A CA 1
ATOM 5020 C C . VAL A 1 665 ? -17.986 -0.919 0.834 1.00 70.38 665 VAL A C 1
ATOM 5022 O O . VAL A 1 665 ? -17.042 -1.701 0.696 1.00 70.38 665 VAL A O 1
ATOM 5025 N N . THR A 1 666 ? -18.127 0.141 0.030 1.00 76.44 666 THR A N 1
ATOM 5026 C CA . THR A 1 666 ? -17.260 0.390 -1.136 1.00 76.44 666 THR A CA 1
ATOM 5027 C C . THR A 1 666 ? -15.778 0.447 -0.785 1.00 76.44 666 THR A C 1
ATOM 5029 O O . THR A 1 666 ? -14.972 -0.153 -1.498 1.00 76.44 666 THR A O 1
ATOM 5032 N N . LEU A 1 667 ? -15.400 1.130 0.302 1.00 77.50 667 LEU A N 1
ATOM 5033 C CA . LEU A 1 667 ? -13.997 1.202 0.714 1.00 77.50 667 LEU A CA 1
ATOM 5034 C C . LEU A 1 667 ? -13.447 -0.193 1.039 1.00 77.50 667 LEU A C 1
ATOM 5036 O O . LEU A 1 667 ? -12.386 -0.545 0.537 1.00 77.50 667 LEU A O 1
ATOM 5040 N N . LEU A 1 668 ? -14.192 -1.026 1.773 1.00 80.56 668 LEU A N 1
ATOM 5041 C CA . LEU A 1 668 ? -13.763 -2.391 2.090 1.00 80.56 668 LEU A CA 1
ATOM 5042 C C . LEU A 1 668 ? -13.574 -3.239 0.828 1.00 80.56 668 LEU A C 1
ATOM 5044 O O . LEU A 1 668 ? -12.543 -3.894 0.704 1.00 80.56 668 LEU A O 1
ATOM 5048 N N . ARG A 1 669 ? -14.485 -3.169 -0.157 1.00 85.31 669 ARG A N 1
ATOM 5049 C CA . ARG A 1 669 ? -14.288 -3.855 -1.455 1.00 85.31 669 ARG A CA 1
ATOM 5050 C C . ARG A 1 669 ? -12.975 -3.463 -2.117 1.00 85.31 669 ARG A C 1
ATOM 5052 O O . ARG A 1 669 ? -12.253 -4.330 -2.612 1.00 85.31 669 ARG A O 1
ATOM 5059 N N . VAL A 1 670 ? -12.678 -2.163 -2.128 1.00 83.19 670 VAL A N 1
ATOM 5060 C CA . VAL A 1 670 ? -11.457 -1.614 -2.724 1.00 83.19 670 VAL A CA 1
ATOM 5061 C C . VAL A 1 670 ? -10.223 -2.119 -1.974 1.00 83.19 670 VAL A C 1
ATOM 5063 O O . VAL A 1 670 ? -9.321 -2.659 -2.609 1.00 83.19 670 VAL A O 1
ATOM 5066 N N . LEU A 1 671 ? -10.198 -2.017 -0.641 1.00 86.25 671 LEU A N 1
ATOM 5067 C CA . LEU A 1 671 ? -9.063 -2.449 0.184 1.00 86.25 671 LEU A CA 1
ATOM 5068 C C . LEU A 1 671 ? -8.809 -3.964 0.083 1.00 86.25 671 LEU A C 1
ATOM 5070 O O . LEU A 1 671 ? -7.653 -4.386 0.016 1.00 86.25 671 LEU A O 1
ATOM 5074 N N . PHE A 1 672 ? -9.863 -4.785 0.034 1.00 88.12 672 PHE A N 1
ATOM 5075 C CA . PHE A 1 672 ? -9.755 -6.243 -0.108 1.00 88.12 672 PHE A CA 1
ATOM 5076 C C . PHE A 1 672 ? -9.241 -6.647 -1.485 1.00 88.12 672 PHE A C 1
ATOM 5078 O O . PHE A 1 672 ? -8.257 -7.378 -1.578 1.00 88.12 672 PHE A O 1
ATOM 5085 N N . SER A 1 673 ? -9.871 -6.137 -2.547 1.00 87.44 673 SER A N 1
ATOM 5086 C CA . SER A 1 673 ? -9.460 -6.435 -3.925 1.00 87.44 673 SER A CA 1
ATOM 5087 C C . SER A 1 673 ? -8.020 -5.989 -4.162 1.00 87.44 673 SER A C 1
ATOM 5089 O O . SER A 1 673 ? -7.229 -6.713 -4.758 1.00 87.44 673 SER A O 1
ATOM 5091 N N . PHE A 1 674 ? -7.651 -4.823 -3.631 1.00 89.12 674 PHE A N 1
ATOM 5092 C CA . PHE A 1 674 ? -6.284 -4.338 -3.710 1.00 89.12 674 PHE A CA 1
ATOM 5093 C C . PHE A 1 674 ? -5.305 -5.196 -2.908 1.00 89.12 674 PHE A C 1
ATOM 5095 O O . PHE A 1 674 ? -4.258 -5.552 -3.435 1.00 89.12 674 PHE A O 1
ATOM 5102 N N . SER A 1 675 ? -5.649 -5.583 -1.673 1.00 90.06 675 SER A N 1
ATOM 5103 C CA . SER A 1 675 ? -4.803 -6.466 -0.856 1.00 90.06 675 SER A CA 1
ATOM 5104 C C . SER A 1 675 ? -4.544 -7.801 -1.562 1.00 90.06 675 SER A C 1
ATOM 5106 O O . SER A 1 675 ? -3.409 -8.269 -1.567 1.00 90.06 675 SER A O 1
ATOM 5108 N N . PHE A 1 676 ? -5.570 -8.384 -2.194 1.00 92.31 676 PHE A N 1
ATOM 5109 C CA . PHE A 1 676 ? -5.446 -9.598 -3.004 1.00 92.31 676 PHE A CA 1
ATOM 5110 C C . PHE A 1 676 ? -4.474 -9.412 -4.171 1.00 92.31 676 PHE A C 1
ATOM 5112 O O . PHE A 1 676 ? -3.527 -10.178 -4.316 1.00 92.31 676 PHE A O 1
ATOM 5119 N N . LEU A 1 677 ? -4.698 -8.384 -4.994 1.00 91.94 677 LEU A N 1
ATOM 5120 C CA . LEU A 1 677 ? -3.914 -8.153 -6.206 1.00 91.94 677 LEU A CA 1
ATOM 5121 C C . LEU A 1 677 ? -2.463 -7.780 -5.880 1.00 91.94 677 LEU A C 1
ATOM 5123 O O . LEU A 1 677 ? -1.547 -8.283 -6.522 1.00 91.94 677 LEU A O 1
ATOM 5127 N N . MET A 1 678 ? -2.231 -6.962 -4.852 1.00 93.06 678 MET A N 1
ATOM 5128 C CA . MET A 1 678 ? -0.877 -6.649 -4.391 1.00 93.06 678 MET A CA 1
ATOM 5129 C C . MET A 1 678 ? -0.165 -7.885 -3.837 1.00 93.06 678 MET A C 1
ATOM 5131 O O . MET A 1 678 ? 1.013 -8.072 -4.125 1.00 93.06 678 MET A O 1
ATOM 5135 N N . ALA A 1 679 ? -0.866 -8.755 -3.101 1.00 92.62 679 ALA A N 1
ATOM 5136 C CA . ALA A 1 679 ? -0.305 -10.027 -2.648 1.00 92.62 679 ALA A CA 1
ATOM 5137 C C . ALA A 1 679 ? 0.026 -10.956 -3.828 1.00 92.62 679 ALA A C 1
ATOM 5139 O O . ALA A 1 679 ? 1.102 -11.548 -3.848 1.00 92.62 679 ALA A O 1
ATOM 5140 N N . ALA A 1 680 ? -0.847 -11.035 -4.837 1.00 91.88 680 ALA A N 1
ATOM 5141 C CA . ALA A 1 680 ? -0.618 -11.819 -6.051 1.00 91.88 680 ALA A CA 1
ATOM 5142 C C . ALA A 1 680 ? 0.569 -11.317 -6.877 1.00 91.88 680 ALA A C 1
ATOM 5144 O O . ALA A 1 680 ? 1.356 -12.119 -7.365 1.00 91.88 680 ALA A O 1
ATOM 5145 N N . GLY A 1 681 ? 0.742 -10.001 -6.993 1.00 89.75 681 GLY A N 1
ATOM 5146 C CA . GLY A 1 681 ? 1.920 -9.430 -7.638 1.00 89.75 681 GLY A CA 1
ATOM 5147 C C . GLY A 1 681 ? 3.189 -9.667 -6.820 1.00 89.75 681 GLY A C 1
ATOM 5148 O O . GLY A 1 681 ? 4.137 -10.276 -7.309 1.00 89.75 681 GLY A O 1
ATOM 5149 N N . GLY A 1 682 ? 3.202 -9.217 -5.565 1.00 91.88 682 GLY A N 1
ATOM 5150 C CA . GLY A 1 682 ? 4.414 -9.150 -4.745 1.00 91.88 682 GLY A CA 1
ATOM 5151 C C . GLY A 1 682 ? 4.961 -10.508 -4.311 1.00 91.88 682 GLY A C 1
ATOM 5152 O O . GLY A 1 682 ? 6.172 -10.670 -4.203 1.00 91.88 682 GLY A O 1
ATOM 5153 N N . SER A 1 683 ? 4.100 -11.509 -4.114 1.00 94.38 683 SER A N 1
ATOM 5154 C CA . SER A 1 683 ? 4.534 -12.847 -3.679 1.00 94.38 683 SER A CA 1
ATOM 5155 C C . SER A 1 683 ? 5.315 -13.626 -4.737 1.00 94.38 683 SER A C 1
ATOM 5157 O O . SER A 1 683 ? 6.007 -14.575 -4.377 1.00 94.38 683 SER A O 1
ATOM 5159 N N . ALA A 1 684 ? 5.285 -13.200 -6.006 1.00 92.69 684 ALA A N 1
ATOM 5160 C CA . ALA A 1 684 ? 6.155 -13.749 -7.045 1.00 92.69 684 ALA A CA 1
ATOM 5161 C C . ALA A 1 684 ? 7.645 -13.607 -6.687 1.00 92.69 684 ALA A C 1
ATOM 5163 O O . ALA A 1 684 ? 8.459 -14.421 -7.114 1.00 92.69 684 ALA A O 1
ATOM 5164 N N . LEU A 1 685 ? 8.000 -12.610 -5.865 1.00 94.25 685 LEU A N 1
ATOM 5165 C CA . LEU A 1 685 ? 9.360 -12.411 -5.376 1.00 94.25 685 LEU A CA 1
ATOM 5166 C C . LEU A 1 685 ? 9.861 -13.602 -4.543 1.00 94.25 685 LEU A C 1
ATOM 5168 O O . LEU A 1 685 ? 11.012 -13.987 -4.701 1.00 94.25 685 LEU A O 1
ATOM 5172 N N . LEU A 1 686 ? 9.006 -14.226 -3.723 1.00 92.81 686 LEU A N 1
ATOM 5173 C CA . LEU A 1 686 ? 9.399 -15.283 -2.778 1.00 92.81 686 LEU A CA 1
ATOM 5174 C C . LEU A 1 686 ? 10.115 -16.472 -3.459 1.00 92.81 686 LEU A C 1
ATOM 5176 O O . LEU A 1 686 ? 11.258 -16.761 -3.112 1.00 92.81 686 LEU A O 1
ATOM 5180 N N . PRO A 1 687 ? 9.522 -17.153 -4.460 1.00 93.06 687 PRO A N 1
ATOM 5181 C CA . PRO A 1 687 ? 10.178 -18.277 -5.121 1.00 93.06 687 PRO A CA 1
ATOM 5182 C C . PRO A 1 687 ? 11.272 -17.852 -6.100 1.00 93.06 687 PRO A C 1
ATOM 5184 O O . PRO A 1 687 ? 12.138 -18.660 -6.426 1.00 93.06 687 PRO A O 1
ATOM 5187 N N . LEU A 1 688 ? 11.240 -16.602 -6.572 1.00 94.19 688 LEU A N 1
ATOM 5188 C CA . LEU A 1 688 ? 12.228 -16.063 -7.505 1.00 94.19 688 LEU A CA 1
ATOM 5189 C C . LEU A 1 688 ? 13.489 -15.559 -6.801 1.00 94.19 688 LEU A C 1
ATOM 5191 O O . LEU A 1 688 ? 14.530 -15.477 -7.441 1.00 94.19 688 LEU A O 1
ATOM 5195 N N . MET A 1 689 ? 13.442 -15.270 -5.498 1.00 94.19 689 MET A N 1
ATOM 5196 C CA . MET A 1 689 ? 14.596 -14.778 -4.740 1.00 94.19 689 MET A CA 1
ATOM 5197 C C . MET A 1 689 ? 15.769 -15.769 -4.715 1.00 94.19 689 MET A C 1
ATOM 5199 O O . MET A 1 689 ? 16.923 -15.345 -4.766 1.00 94.19 689 MET A O 1
ATOM 5203 N N . VAL A 1 690 ? 15.498 -17.078 -4.683 1.00 94.12 690 VAL A N 1
ATOM 5204 C CA . VAL A 1 690 ? 16.545 -18.114 -4.705 1.00 94.12 690 VAL A CA 1
ATOM 5205 C C . VAL A 1 690 ? 17.299 -18.145 -6.046 1.00 94.12 690 VAL A C 1
ATOM 5207 O O . VAL A 1 690 ? 18.511 -17.917 -6.033 1.00 94.12 690 VAL A O 1
ATOM 5210 N N . PRO A 1 691 ? 16.645 -18.361 -7.208 1.00 92.94 691 PRO A N 1
ATOM 5211 C CA . PRO A 1 691 ? 17.328 -18.298 -8.500 1.00 92.94 691 PRO A CA 1
ATOM 5212 C C . PRO A 1 691 ? 17.870 -16.893 -8.808 1.00 92.94 691 PRO A C 1
ATOM 5214 O O . PRO A 1 691 ? 18.904 -16.778 -9.460 1.00 92.94 691 PRO A O 1
ATOM 5217 N N . LEU A 1 692 ? 17.248 -15.822 -8.295 1.00 93.00 692 LEU A N 1
ATOM 5218 C CA . LEU A 1 692 ? 17.807 -14.469 -8.379 1.00 93.00 692 LEU A CA 1
ATOM 5219 C C . LEU A 1 692 ? 19.179 -14.398 -7.700 1.00 93.00 692 LEU A C 1
ATOM 5221 O O . LEU A 1 692 ? 20.135 -13.911 -8.294 1.00 93.00 692 LEU A O 1
ATOM 5225 N N . ALA A 1 693 ? 19.298 -14.904 -6.472 1.00 94.25 693 ALA A N 1
ATOM 5226 C CA . ALA A 1 693 ? 20.555 -14.886 -5.735 1.00 94.25 693 ALA A CA 1
ATOM 5227 C C . ALA A 1 693 ? 21.629 -15.784 -6.370 1.00 94.25 693 ALA A C 1
ATOM 5229 O O . ALA A 1 693 ? 22.778 -15.361 -6.499 1.00 94.25 693 ALA A O 1
ATOM 5230 N N . ILE A 1 694 ? 21.266 -17.011 -6.754 1.00 92.31 694 ILE A N 1
ATOM 5231 C CA . ILE A 1 694 ? 22.227 -18.032 -7.198 1.00 92.31 694 ILE A CA 1
ATOM 5232 C C . ILE A 1 694 ? 22.590 -17.854 -8.673 1.00 92.31 694 ILE A C 1
ATOM 5234 O O . ILE A 1 694 ? 23.771 -17.740 -9.003 1.00 92.31 694 ILE A O 1
ATOM 5238 N N . ASP A 1 695 ? 21.594 -17.804 -9.555 1.00 89.44 695 ASP A N 1
ATOM 5239 C CA . ASP A 1 695 ? 21.823 -17.898 -10.998 1.00 89.44 695 ASP A CA 1
ATOM 5240 C C . ASP A 1 695 ? 21.990 -16.530 -11.654 1.00 89.44 695 ASP A C 1
ATOM 5242 O O . ASP A 1 695 ? 22.769 -16.404 -12.593 1.00 89.44 695 ASP A O 1
ATOM 5246 N N . HIS A 1 696 ? 21.257 -15.515 -11.187 1.00 86.81 696 HIS A N 1
ATOM 5247 C CA . HIS A 1 696 ? 21.263 -14.183 -11.807 1.00 86.81 696 HIS A CA 1
ATOM 5248 C C . HIS A 1 696 ? 22.299 -13.238 -11.182 1.00 86.81 696 HIS A C 1
ATOM 5250 O O . HIS A 1 696 ? 22.958 -12.484 -11.891 1.00 86.81 696 HIS A O 1
ATOM 5256 N N . LEU A 1 697 ? 22.474 -13.281 -9.857 1.00 89.62 697 LEU A N 1
ATOM 5257 C CA . LEU A 1 697 ? 23.427 -12.428 -9.129 1.00 89.62 697 LEU A CA 1
ATOM 5258 C C . LEU A 1 697 ? 24.741 -13.129 -8.773 1.00 89.62 697 LEU A C 1
ATOM 5260 O O . LEU A 1 697 ? 25.662 -12.465 -8.296 1.00 89.62 697 LEU A O 1
ATOM 5264 N N . HIS A 1 698 ? 24.827 -14.448 -8.967 1.00 90.81 698 HIS A N 1
ATOM 5265 C CA . HIS A 1 698 ? 26.007 -15.262 -8.655 1.00 90.81 698 HIS A CA 1
ATOM 5266 C C . HIS A 1 698 ? 26.507 -15.119 -7.204 1.00 90.81 698 HIS A C 1
ATOM 5268 O O . HIS A 1 698 ? 27.699 -15.237 -6.928 1.00 90.81 698 HIS A O 1
ATOM 5274 N N . ALA A 1 699 ? 25.596 -14.879 -6.258 1.00 90.31 699 ALA A N 1
ATOM 5275 C CA . ALA A 1 699 ? 25.908 -14.676 -4.842 1.00 90.31 699 ALA A CA 1
ATOM 5276 C C . ALA A 1 699 ? 25.967 -15.988 -4.031 1.00 90.31 699 ALA A C 1
ATOM 5278 O O . ALA A 1 699 ? 26.231 -15.968 -2.829 1.00 90.31 699 ALA A O 1
ATOM 5279 N N . GLY A 1 700 ? 25.715 -17.132 -4.678 1.00 90.19 700 GLY A N 1
ATOM 5280 C CA . GLY A 1 700 ? 25.697 -18.450 -4.044 1.00 90.19 700 GLY A CA 1
ATOM 5281 C C . GLY A 1 700 ? 24.570 -18.625 -3.019 1.00 90.19 700 GLY A C 1
ATOM 5282 O O . GLY A 1 700 ? 23.650 -17.812 -2.915 1.00 90.19 700 GLY A O 1
ATOM 5283 N N . ASN A 1 701 ? 24.644 -19.705 -2.237 1.00 89.88 701 ASN A N 1
ATOM 5284 C CA . ASN A 1 701 ? 23.590 -20.081 -1.285 1.00 89.88 701 ASN A CA 1
ATOM 5285 C C . ASN A 1 701 ? 23.400 -19.061 -0.150 1.00 89.88 701 ASN A C 1
ATOM 5287 O O . ASN A 1 701 ? 22.292 -18.913 0.360 1.00 89.88 701 ASN A O 1
ATOM 5291 N N . SER A 1 702 ? 24.461 -18.348 0.242 1.00 91.69 702 SER A N 1
ATOM 5292 C CA . SER A 1 702 ? 24.394 -17.294 1.260 1.00 91.69 702 SER A CA 1
ATOM 5293 C C . SER A 1 702 ? 23.739 -16.010 0.741 1.00 91.69 702 SER A C 1
ATOM 5295 O O . SER A 1 702 ? 23.257 -15.212 1.543 1.00 91.69 702 SER A O 1
ATOM 5297 N N . GLY A 1 703 ? 23.661 -15.818 -0.581 1.00 92.50 703 GLY A N 1
ATOM 5298 C CA . GLY A 1 703 ? 23.041 -14.646 -1.191 1.00 92.50 703 GLY A CA 1
ATOM 5299 C C . GLY A 1 703 ? 21.546 -14.527 -0.894 1.00 92.50 703 GLY A C 1
ATOM 5300 O O . GLY A 1 703 ? 21.083 -13.441 -0.561 1.00 92.50 703 GLY A O 1
ATOM 5301 N N . PHE A 1 704 ? 20.796 -15.631 -0.958 1.00 94.81 704 PHE A N 1
ATOM 5302 C CA . PHE A 1 704 ? 19.345 -15.635 -0.727 1.00 94.81 704 PHE A CA 1
ATOM 5303 C C . PHE A 1 704 ? 18.939 -15.063 0.648 1.00 94.81 704 PHE A C 1
ATOM 5305 O O . PHE A 1 704 ? 18.210 -14.070 0.678 1.00 94.81 704 PHE A O 1
ATOM 5312 N N . PRO A 1 705 ? 19.427 -15.592 1.786 1.00 94.69 705 PRO A N 1
ATOM 5313 C CA . PRO A 1 705 ? 19.049 -15.052 3.089 1.00 94.69 705 PRO A CA 1
ATOM 5314 C C . PRO A 1 705 ? 19.573 -13.626 3.321 1.00 94.69 705 PRO A C 1
ATOM 5316 O O . PRO A 1 705 ? 18.939 -12.851 4.025 1.00 94.69 705 PRO A O 1
ATOM 5319 N N . LEU A 1 706 ? 20.683 -13.214 2.700 1.00 94.62 706 LEU A N 1
ATOM 5320 C CA . LEU A 1 706 ? 21.135 -11.819 2.774 1.00 94.62 706 LEU A CA 1
ATOM 5321 C C . LEU A 1 706 ? 20.171 -10.846 2.059 1.00 94.62 706 LEU A C 1
ATOM 5323 O O . LEU A 1 706 ? 19.970 -9.719 2.524 1.00 94.62 706 LEU A O 1
ATOM 5327 N N . LEU A 1 707 ? 19.554 -11.267 0.951 1.00 95.69 707 LEU A N 1
ATOM 5328 C CA . LEU A 1 707 ? 18.513 -10.488 0.271 1.00 95.69 707 LEU A CA 1
ATOM 5329 C C . LEU A 1 707 ? 17.234 -10.392 1.123 1.00 95.69 707 LEU A C 1
ATOM 5331 O O . LEU A 1 707 ? 16.689 -9.297 1.262 1.00 95.69 707 LEU A O 1
ATOM 5335 N N . GLU A 1 708 ? 16.817 -11.487 1.766 1.00 94.75 708 GLU A N 1
ATOM 5336 C CA . GLU A 1 708 ? 15.696 -11.493 2.725 1.00 94.75 708 GLU A CA 1
ATOM 5337 C C . GLU A 1 708 ? 15.966 -10.577 3.931 1.00 94.75 708 GLU A C 1
ATOM 5339 O O . GLU A 1 708 ? 15.134 -9.743 4.294 1.00 94.75 708 GLU A O 1
ATOM 5344 N N . ALA A 1 709 ? 17.177 -10.630 4.499 1.00 94.31 709 ALA A N 1
ATOM 5345 C CA . ALA A 1 709 ? 17.589 -9.722 5.569 1.00 94.31 709 ALA A CA 1
ATOM 5346 C C . ALA A 1 709 ? 17.492 -8.250 5.137 1.00 94.31 709 ALA A C 1
ATOM 5348 O O . ALA A 1 709 ? 17.054 -7.399 5.912 1.00 94.31 709 ALA A O 1
ATOM 5349 N N . SER A 1 710 ? 17.862 -7.943 3.890 1.00 95.25 710 SER A N 1
ATOM 5350 C CA . SER A 1 710 ? 17.780 -6.584 3.344 1.00 95.25 710 SER A CA 1
ATOM 5351 C C . SER A 1 710 ? 16.331 -6.091 3.267 1.00 95.25 710 SER A C 1
ATOM 5353 O O . SER A 1 710 ? 16.038 -4.966 3.683 1.00 95.25 710 SER A O 1
ATOM 5355 N N . LEU A 1 711 ? 15.407 -6.943 2.811 1.00 94.44 711 LEU A N 1
ATOM 5356 C CA . LEU A 1 711 ? 13.970 -6.662 2.808 1.00 94.44 711 LEU A CA 1
ATOM 5357 C C . LEU A 1 711 ? 13.434 -6.421 4.234 1.00 94.44 711 LEU A C 1
ATOM 5359 O O . LEU A 1 711 ? 12.714 -5.442 4.459 1.00 94.44 711 LEU A O 1
ATOM 5363 N N . ALA A 1 712 ? 13.828 -7.253 5.204 1.00 90.75 712 ALA A N 1
ATOM 5364 C CA . ALA A 1 712 ? 13.415 -7.150 6.608 1.00 90.75 712 ALA A CA 1
ATOM 5365 C C . ALA A 1 712 ? 13.935 -5.874 7.307 1.00 90.75 712 ALA A C 1
ATOM 5367 O O . ALA A 1 712 ? 13.189 -5.204 8.033 1.00 90.75 712 ALA A O 1
ATOM 5368 N N . VAL A 1 713 ? 15.190 -5.479 7.046 1.00 93.12 713 VAL A N 1
ATOM 5369 C CA . VAL A 1 713 ? 15.758 -4.195 7.507 1.00 93.12 713 VAL A CA 1
ATOM 5370 C C . VAL A 1 713 ? 14.930 -3.032 6.967 1.00 93.12 713 VAL A C 1
ATOM 5372 O O . VAL A 1 713 ? 14.522 -2.146 7.722 1.00 93.12 713 VAL A O 1
ATOM 5375 N N . GLY A 1 714 ? 14.626 -3.067 5.669 1.00 92.50 714 GLY A N 1
ATOM 5376 C CA . GLY A 1 714 ? 13.763 -2.092 5.018 1.00 92.50 714 GLY A CA 1
ATOM 5377 C C . GLY A 1 714 ? 12.388 -1.983 5.670 1.00 92.50 714 GLY A C 1
ATOM 5378 O O . GLY A 1 714 ? 11.951 -0.891 6.032 1.00 92.50 714 GLY A O 1
ATOM 5379 N N . ALA A 1 715 ? 11.715 -3.116 5.871 1.00 90.19 715 ALA A N 1
ATOM 5380 C CA . ALA A 1 715 ? 10.410 -3.167 6.522 1.00 90.19 715 ALA A CA 1
ATOM 5381 C C . ALA A 1 715 ? 10.449 -2.549 7.927 1.00 90.19 715 ALA A C 1
ATOM 5383 O O . ALA A 1 715 ? 9.606 -1.719 8.268 1.00 90.19 715 ALA A O 1
ATOM 5384 N N . THR A 1 716 ? 11.475 -2.861 8.715 1.00 86.75 716 THR A N 1
ATOM 5385 C CA . THR A 1 716 ? 11.644 -2.294 10.059 1.00 86.75 716 THR A CA 1
ATOM 5386 C C . THR A 1 716 ? 11.783 -0.770 10.022 1.00 86.75 716 THR A C 1
ATOM 5388 O O . THR A 1 716 ? 11.086 -0.064 10.754 1.00 86.75 716 THR A O 1
ATOM 5391 N N . LEU A 1 717 ? 12.614 -0.239 9.119 1.00 87.38 717 LEU A N 1
ATOM 5392 C CA . LEU A 1 717 ? 12.755 1.208 8.923 1.00 87.38 717 LEU A CA 1
ATOM 5393 C C . LEU A 1 717 ? 11.445 1.855 8.451 1.00 87.38 717 LEU A C 1
ATOM 5395 O O . LEU A 1 717 ? 11.070 2.918 8.944 1.00 87.38 717 LEU A O 1
ATOM 5399 N N . GLY A 1 718 ? 10.714 1.212 7.539 1.00 84.94 718 GLY A N 1
ATOM 5400 C CA . GLY A 1 718 ? 9.422 1.699 7.051 1.00 84.94 718 GLY A CA 1
ATOM 5401 C C . GLY A 1 718 ? 8.349 1.757 8.134 1.00 84.94 718 GLY A C 1
ATOM 5402 O O . GLY A 1 718 ? 7.589 2.726 8.188 1.00 84.94 718 GLY A O 1
ATOM 5403 N N . ALA A 1 719 ? 8.305 0.768 9.029 1.00 80.75 719 ALA A N 1
ATOM 5404 C CA . ALA A 1 719 ? 7.388 0.768 10.164 1.00 80.75 719 ALA A CA 1
ATOM 5405 C C . ALA A 1 719 ? 7.669 1.941 11.119 1.00 80.75 719 ALA A C 1
ATOM 5407 O O . ALA A 1 719 ? 6.737 2.639 11.524 1.00 80.75 719 ALA A O 1
ATOM 5408 N N . LEU A 1 720 ? 8.949 2.218 11.404 1.00 77.12 720 LEU A N 1
ATOM 5409 C CA . LEU A 1 720 ? 9.365 3.376 12.205 1.00 77.12 720 LEU A CA 1
ATOM 5410 C C . LEU A 1 720 ? 8.985 4.698 11.528 1.00 77.12 720 LEU A C 1
ATOM 5412 O O . LEU A 1 720 ? 8.341 5.542 12.148 1.00 77.12 720 LEU A O 1
ATOM 5416 N N . LEU A 1 721 ? 9.329 4.864 10.246 1.00 76.62 721 LEU A N 1
ATOM 5417 C CA . LEU A 1 721 ? 9.011 6.067 9.469 1.00 76.62 721 LEU A CA 1
ATOM 5418 C C . LEU A 1 721 ? 7.506 6.338 9.423 1.00 76.62 721 LEU A C 1
ATOM 5420 O O . LEU A 1 721 ? 7.078 7.476 9.598 1.00 76.62 721 LEU A O 1
ATOM 5424 N N . THR A 1 722 ? 6.697 5.294 9.248 1.00 72.12 722 THR A N 1
ATOM 5425 C CA . THR A 1 722 ? 5.234 5.413 9.221 1.00 72.12 722 THR A CA 1
ATOM 5426 C C . THR A 1 722 ? 4.681 5.965 10.537 1.00 72.12 722 THR A C 1
ATOM 5428 O O . THR A 1 722 ? 3.742 6.756 10.509 1.00 72.12 722 THR A O 1
ATOM 5431 N N . GLY A 1 723 ? 5.294 5.634 11.680 1.00 62.41 723 GLY A N 1
ATOM 5432 C CA . GLY A 1 723 ? 4.929 6.201 12.982 1.00 62.41 723 GLY A CA 1
ATOM 5433 C C . GLY A 1 723 ? 5.173 7.712 13.104 1.00 62.41 723 GLY A C 1
ATOM 5434 O O . GLY A 1 723 ? 4.434 8.393 13.814 1.00 62.41 723 GLY A O 1
ATOM 5435 N N . PHE A 1 724 ? 6.164 8.254 12.386 1.00 63.31 724 PHE A N 1
ATOM 5436 C CA . PHE A 1 724 ? 6.457 9.695 12.350 1.00 63.31 724 PHE A CA 1
ATOM 5437 C C . PHE A 1 724 ? 5.624 10.453 11.310 1.00 63.31 724 PHE A C 1
ATOM 5439 O O . PHE A 1 724 ? 5.372 11.650 11.458 1.00 63.31 724 PHE A O 1
ATOM 5446 N N . ILE A 1 725 ? 5.177 9.771 10.255 1.00 62.38 725 ILE A N 1
ATOM 5447 C CA . ILE A 1 725 ? 4.360 10.346 9.185 1.00 62.38 725 ILE A CA 1
ATOM 5448 C C . ILE A 1 725 ? 2.889 10.347 9.638 1.00 62.38 725 ILE A C 1
ATOM 5450 O O . ILE A 1 725 ? 2.060 9.566 9.176 1.00 62.38 725 ILE A O 1
ATOM 5454 N N . GLN A 1 726 ? 2.540 11.262 10.546 1.00 51.91 726 GLN A N 1
ATOM 5455 C CA . GLN A 1 726 ? 1.150 11.535 10.935 1.00 51.91 726 GLN A CA 1
ATOM 5456 C C . GLN A 1 726 ? 0.450 12.382 9.861 1.00 51.91 726 GLN A C 1
ATOM 5458 O O . GLN A 1 726 ? 0.126 13.550 10.068 1.00 51.91 726 GLN A O 1
ATOM 5463 N N . THR A 1 727 ? 0.262 11.828 8.661 1.00 53.94 727 THR A N 1
ATOM 5464 C CA . THR A 1 727 ? -0.475 12.534 7.601 1.00 53.94 727 THR A CA 1
ATOM 5465 C C . THR A 1 727 ? -1.961 12.203 7.656 1.00 53.94 727 THR A C 1
ATOM 5467 O O . THR A 1 727 ? -2.353 11.050 7.808 1.00 53.94 727 THR A O 1
ATOM 5470 N N . SER A 1 728 ? -2.808 13.217 7.478 1.00 52.09 728 SER A N 1
ATOM 5471 C CA . SER A 1 728 ? -4.274 13.106 7.535 1.00 52.09 728 SER A CA 1
ATOM 5472 C C . SER A 1 728 ? -4.910 12.363 6.344 1.00 52.09 728 SER A C 1
ATOM 5474 O O . SER A 1 728 ? -6.121 12.440 6.181 1.00 52.09 728 SER A O 1
ATOM 5476 N N . ARG A 1 729 ? -4.122 11.730 5.457 1.00 67.94 729 ARG A N 1
ATOM 5477 C CA . ARG A 1 729 ? -4.600 11.106 4.205 1.00 67.94 729 ARG A CA 1
ATOM 5478 C C . ARG A 1 729 ? -3.953 9.741 3.990 1.00 67.94 729 ARG A C 1
ATOM 5480 O O . ARG A 1 729 ? -2.978 9.610 3.245 1.00 67.94 729 ARG A O 1
ATOM 5487 N N . ARG A 1 730 ? -4.484 8.715 4.648 1.00 74.06 730 ARG A N 1
ATOM 5488 C CA . ARG A 1 730 ? -3.884 7.372 4.663 1.00 74.06 730 ARG A CA 1
ATOM 5489 C C . ARG A 1 730 ? -3.963 6.684 3.311 1.00 74.06 730 ARG A C 1
ATOM 5491 O O . ARG A 1 730 ? -3.051 5.940 2.958 1.00 74.06 730 ARG A O 1
ATOM 5498 N N . GLY A 1 731 ? -4.972 6.998 2.506 1.00 74.56 731 GLY A N 1
ATOM 5499 C CA . GLY A 1 731 ? -5.054 6.540 1.127 1.00 74.56 731 GLY A CA 1
ATOM 5500 C C . GLY A 1 731 ? -3.867 6.974 0.272 1.00 74.56 731 GLY A C 1
ATOM 5501 O O . GLY A 1 731 ? -3.401 6.204 -0.563 1.00 74.56 731 GLY A O 1
ATOM 5502 N N . VAL A 1 732 ? -3.316 8.170 0.513 1.00 73.19 732 VAL A N 1
ATOM 5503 C CA . VAL A 1 732 ? -2.108 8.640 -0.186 1.00 73.19 732 VAL A CA 1
ATOM 5504 C C . VAL A 1 732 ? -0.896 7.807 0.217 1.00 73.19 732 VAL A C 1
ATOM 5506 O O . VAL A 1 732 ? -0.121 7.420 -0.652 1.00 73.19 732 VAL A O 1
ATOM 5509 N N . MET A 1 733 ? -0.751 7.479 1.504 1.00 79.25 733 MET A N 1
ATOM 5510 C CA . MET A 1 733 ? 0.336 6.614 1.975 1.00 79.25 733 MET A CA 1
ATOM 5511 C C . MET A 1 733 ? 0.242 5.209 1.371 1.00 79.25 733 MET A C 1
ATOM 5513 O O . MET A 1 733 ? 1.247 4.693 0.896 1.00 79.25 733 MET A O 1
ATOM 5517 N N . ILE A 1 734 ? -0.967 4.639 1.289 1.00 85.81 734 ILE A N 1
ATOM 5518 C CA . ILE A 1 734 ? -1.218 3.344 0.633 1.00 85.81 734 ILE A CA 1
ATOM 5519 C C . ILE A 1 734 ? -0.739 3.368 -0.819 1.00 85.81 734 ILE A C 1
ATOM 5521 O O . ILE A 1 734 ? -0.027 2.461 -1.241 1.00 85.81 734 ILE A O 1
ATOM 5525 N N . ILE A 1 735 ? -1.098 4.412 -1.571 1.00 81.25 735 ILE A N 1
ATOM 5526 C CA . ILE A 1 735 ? -0.713 4.558 -2.981 1.00 81.25 735 ILE A CA 1
ATOM 5527 C C . ILE A 1 735 ? 0.803 4.735 -3.113 1.00 81.25 735 ILE A C 1
ATOM 5529 O O . ILE A 1 735 ? 1.427 4.050 -3.915 1.00 81.25 735 ILE A O 1
ATOM 5533 N N . LEU A 1 736 ? 1.413 5.613 -2.313 1.00 79.94 736 LEU A N 1
ATOM 5534 C CA . LEU A 1 736 ? 2.857 5.856 -2.362 1.00 79.94 736 LEU A CA 1
ATOM 5535 C C . LEU A 1 736 ? 3.666 4.615 -1.971 1.00 79.94 736 LEU A C 1
ATOM 5537 O O . LEU A 1 736 ? 4.625 4.276 -2.661 1.00 79.94 736 LEU A O 1
ATOM 5541 N N . GLY A 1 737 ? 3.271 3.927 -0.899 1.00 86.81 737 GLY A N 1
ATOM 5542 C CA . GLY A 1 737 ? 3.921 2.702 -0.442 1.00 86.81 737 GLY A CA 1
ATOM 5543 C C . GLY A 1 737 ? 3.801 1.573 -1.464 1.00 86.81 737 GLY A C 1
ATOM 5544 O O . GLY A 1 737 ? 4.796 0.940 -1.807 1.00 86.81 737 GLY A O 1
ATOM 5545 N N . ALA A 1 738 ? 2.613 1.367 -2.037 1.00 88.81 738 ALA A N 1
ATOM 5546 C CA . ALA A 1 738 ? 2.409 0.326 -3.038 1.00 88.81 738 ALA A CA 1
ATOM 5547 C C . ALA A 1 738 ? 3.156 0.627 -4.350 1.00 88.81 738 ALA A C 1
ATOM 5549 O O . ALA A 1 738 ? 3.799 -0.268 -4.902 1.00 88.81 738 ALA A O 1
ATOM 5550 N N . SER A 1 739 ? 3.165 1.889 -4.802 1.00 81.56 739 SER A N 1
ATOM 5551 C CA . SER A 1 739 ? 3.968 2.315 -5.955 1.00 81.56 739 SER A CA 1
ATOM 5552 C C . SER A 1 739 ? 5.458 2.128 -5.681 1.00 81.56 739 SER A C 1
ATOM 5554 O O . SER A 1 739 ? 6.173 1.612 -6.535 1.00 81.56 739 SER A O 1
ATOM 5556 N N . GLY A 1 740 ? 5.933 2.500 -4.488 1.00 83.19 740 GLY A N 1
ATOM 5557 C CA . GLY A 1 740 ? 7.326 2.316 -4.085 1.00 83.19 740 GLY A CA 1
ATOM 5558 C C . GLY A 1 740 ? 7.744 0.845 -4.074 1.00 83.19 740 GLY A C 1
ATOM 5559 O O . GLY A 1 740 ? 8.799 0.511 -4.604 1.00 83.19 740 GLY A O 1
ATOM 5560 N N . MET A 1 741 ? 6.895 -0.046 -3.556 1.00 92.06 741 MET A N 1
ATOM 5561 C CA . MET A 1 741 ? 7.143 -1.492 -3.541 1.00 92.06 741 MET A CA 1
ATOM 5562 C C . MET A 1 741 ? 7.202 -2.072 -4.962 1.00 92.06 741 MET A C 1
ATOM 5564 O O . MET A 1 741 ? 8.082 -2.871 -5.287 1.00 92.06 741 MET A O 1
ATOM 5568 N N . ALA A 1 742 ? 6.300 -1.630 -5.838 1.00 85.56 742 ALA A N 1
ATOM 5569 C CA . ALA A 1 742 ? 6.270 -2.048 -7.231 1.00 85.56 742 ALA A CA 1
ATOM 5570 C C . ALA A 1 742 ? 7.504 -1.565 -8.014 1.00 85.56 742 ALA A C 1
ATOM 5572 O O . ALA A 1 742 ? 8.140 -2.349 -8.716 1.00 85.56 742 ALA A O 1
ATOM 5573 N N . ILE A 1 743 ? 7.898 -0.301 -7.828 1.00 79.50 743 ILE A N 1
ATOM 5574 C CA . ILE A 1 743 ? 9.110 0.285 -8.417 1.00 79.50 743 ILE A CA 1
ATOM 5575 C C . ILE A 1 743 ? 10.367 -0.430 -7.908 1.00 79.50 743 ILE A C 1
ATOM 5577 O O . ILE A 1 743 ? 11.237 -0.773 -8.706 1.00 79.50 743 ILE A O 1
ATOM 5581 N N . ALA A 1 744 ? 10.455 -0.706 -6.605 1.00 87.31 744 ALA A N 1
ATOM 5582 C CA . ALA A 1 744 ? 11.551 -1.478 -6.029 1.00 87.31 744 ALA A CA 1
ATOM 5583 C C . ALA A 1 744 ? 11.664 -2.865 -6.679 1.00 87.31 744 ALA A C 1
ATOM 5585 O O . ALA A 1 744 ? 12.756 -3.271 -7.062 1.00 87.31 744 ALA A O 1
ATOM 5586 N N . THR A 1 745 ? 10.536 -3.548 -6.892 1.00 89.44 745 THR A N 1
ATOM 5587 C CA . THR A 1 745 ? 10.497 -4.859 -7.564 1.00 89.44 745 THR A CA 1
ATOM 5588 C C . THR A 1 745 ? 10.979 -4.773 -9.017 1.00 89.44 745 THR A C 1
ATOM 5590 O O . THR A 1 745 ? 11.748 -5.624 -9.457 1.00 89.44 745 THR A O 1
ATOM 5593 N N . ILE A 1 746 ? 10.602 -3.719 -9.751 1.00 80.50 746 ILE A N 1
ATOM 5594 C CA . ILE A 1 746 ? 11.113 -3.451 -11.108 1.00 80.50 746 ILE A CA 1
ATOM 5595 C C . ILE A 1 746 ? 12.633 -3.253 -11.082 1.00 80.50 746 ILE A C 1
ATOM 5597 O O . ILE A 1 746 ? 13.343 -3.813 -11.909 1.00 80.50 746 ILE A O 1
ATOM 5601 N N . PHE A 1 747 ? 13.161 -2.487 -10.130 1.00 80.75 747 PHE A N 1
ATOM 5602 C CA . PHE A 1 747 ? 14.603 -2.263 -10.044 1.00 80.75 747 PHE A CA 1
ATOM 5603 C C . PHE A 1 747 ? 15.387 -3.508 -9.612 1.00 80.75 747 PHE A C 1
ATOM 5605 O O . PHE A 1 747 ? 16.477 -3.741 -10.134 1.00 80.75 747 PHE A O 1
ATOM 5612 N N . VAL A 1 748 ? 14.818 -4.343 -8.738 1.00 87.31 748 VAL A N 1
ATOM 5613 C CA . VAL A 1 748 ? 15.340 -5.685 -8.429 1.00 87.31 748 VAL A CA 1
ATOM 5614 C C . VAL A 1 748 ? 15.421 -6.529 -9.701 1.00 87.31 748 VAL A C 1
ATOM 5616 O O . VAL A 1 748 ? 16.464 -7.112 -9.971 1.00 87.31 748 VAL A O 1
ATOM 5619 N N . ALA A 1 749 ? 14.359 -6.539 -10.512 1.00 84.25 749 ALA A N 1
ATOM 5620 C CA . ALA A 1 749 ? 14.279 -7.311 -11.751 1.00 84.25 749 ALA A CA 1
ATOM 5621 C C . ALA A 1 749 ? 15.351 -6.943 -12.788 1.00 84.25 749 ALA A C 1
ATOM 5623 O O . ALA A 1 749 ? 15.779 -7.780 -13.580 1.00 84.25 749 ALA A O 1
ATOM 5624 N N . LEU A 1 750 ? 15.749 -5.673 -12.810 1.00 77.19 750 LEU A N 1
ATOM 5625 C CA . LEU A 1 750 ? 16.702 -5.140 -13.779 1.00 77.19 750 LEU A CA 1
ATOM 5626 C C . LEU A 1 750 ? 18.149 -5.278 -13.305 1.00 77.19 750 LEU A C 1
ATOM 5628 O O . LEU A 1 750 ? 19.062 -5.310 -14.127 1.00 77.19 750 LEU A O 1
ATOM 5632 N N . SER A 1 751 ? 18.362 -5.332 -11.990 1.00 79.00 751 SER A N 1
ATOM 5633 C CA . SER A 1 751 ? 19.680 -5.301 -11.363 1.00 79.00 751 SER A CA 1
ATOM 5634 C C . SER A 1 751 ? 20.486 -6.572 -11.626 1.00 79.00 751 SER A C 1
ATOM 5636 O O . SER A 1 751 ? 19.969 -7.677 -11.538 1.00 79.00 751 SER A O 1
ATOM 5638 N N . ASN A 1 752 ? 21.789 -6.407 -11.872 1.00 79.94 752 ASN A N 1
ATOM 5639 C CA . ASN A 1 752 ? 22.775 -7.505 -11.898 1.00 79.94 752 ASN A CA 1
ATOM 5640 C C . ASN A 1 752 ? 23.828 -7.356 -10.797 1.00 79.94 752 ASN A C 1
ATOM 5642 O O . ASN A 1 752 ? 24.813 -8.084 -10.761 1.00 79.94 752 ASN A O 1
ATOM 5646 N N . SER A 1 753 ? 23.664 -6.360 -9.925 1.00 85.50 753 SER A N 1
ATOM 5647 C CA . SER A 1 753 ? 24.543 -6.153 -8.782 1.00 85.50 753 SER A CA 1
ATOM 5648 C C . SER A 1 753 ? 23.833 -6.647 -7.540 1.00 85.50 753 SER A C 1
ATOM 5650 O O . SER A 1 753 ? 22.725 -6.202 -7.229 1.00 85.50 753 SER A O 1
ATOM 5652 N N . PHE A 1 754 ? 24.481 -7.544 -6.804 1.00 89.69 754 PHE A N 1
ATOM 5653 C CA . PHE A 1 754 ? 23.959 -8.032 -5.535 1.00 89.69 754 PHE A CA 1
ATOM 5654 C C . PHE A 1 754 ? 23.669 -6.876 -4.565 1.00 89.69 754 PHE A C 1
ATOM 5656 O O . PHE A 1 754 ? 22.580 -6.793 -4.001 1.00 89.69 754 PHE A O 1
ATOM 5663 N N . VAL A 1 755 ? 24.601 -5.923 -4.456 1.00 88.38 755 VAL A N 1
ATOM 5664 C CA . VAL A 1 755 ? 24.485 -4.760 -3.562 1.00 88.38 755 VAL A CA 1
ATOM 5665 C C . VAL A 1 755 ? 23.314 -3.861 -3.957 1.00 88.38 755 VAL A C 1
ATOM 5667 O O . VAL A 1 755 ? 22.522 -3.480 -3.099 1.00 88.38 755 VAL A O 1
ATOM 5670 N N . LEU A 1 756 ? 23.161 -3.540 -5.247 1.00 79.69 756 LEU A N 1
ATOM 5671 C CA . LEU A 1 756 ? 22.027 -2.724 -5.700 1.00 79.69 756 LEU A CA 1
ATOM 5672 C C . LEU A 1 756 ? 20.698 -3.446 -5.476 1.00 79.69 756 LEU A C 1
ATOM 5674 O O . LEU A 1 756 ? 19.735 -2.827 -5.037 1.00 79.69 756 LEU A O 1
ATOM 5678 N N . THR A 1 757 ? 20.658 -4.758 -5.710 1.00 90.88 757 THR A N 1
ATOM 5679 C CA . THR A 1 757 ? 19.459 -5.568 -5.468 1.00 90.88 757 THR A CA 1
ATOM 5680 C C . THR A 1 757 ? 19.063 -5.549 -3.994 1.00 90.88 757 THR A C 1
ATOM 5682 O O . THR A 1 757 ? 17.900 -5.305 -3.683 1.00 90.88 757 THR A O 1
ATOM 5685 N N . ALA A 1 758 ? 20.027 -5.712 -3.085 1.00 92.88 758 ALA A N 1
ATOM 5686 C CA . ALA A 1 758 ? 19.811 -5.590 -1.646 1.00 92.88 758 ALA A CA 1
ATOM 5687 C C . ALA A 1 758 ? 19.267 -4.201 -1.255 1.00 92.88 758 ALA A C 1
ATOM 5689 O O . ALA A 1 758 ? 18.306 -4.104 -0.493 1.00 92.88 758 ALA A O 1
ATOM 5690 N N . ILE A 1 759 ? 19.815 -3.122 -1.830 1.00 86.94 759 ILE A N 1
ATOM 5691 C CA . ILE A 1 759 ? 19.327 -1.749 -1.606 1.00 86.94 759 ILE A CA 1
ATOM 5692 C C . ILE A 1 759 ? 17.884 -1.587 -2.098 1.00 86.94 759 ILE A C 1
ATOM 5694 O O . ILE A 1 759 ? 17.052 -1.020 -1.387 1.00 86.94 759 ILE A O 1
ATOM 5698 N N . PHE A 1 760 ? 17.559 -2.089 -3.293 1.00 90.44 760 PHE A N 1
ATOM 5699 C CA . PHE A 1 760 ? 16.201 -2.009 -3.827 1.00 90.44 760 PHE A CA 1
ATOM 5700 C C . PHE A 1 760 ? 15.211 -2.830 -3.001 1.00 90.44 760 PHE A C 1
ATOM 5702 O O . PHE A 1 760 ? 14.120 -2.338 -2.732 1.00 90.44 760 PHE A O 1
ATOM 5709 N N . LEU A 1 761 ? 15.590 -4.017 -2.517 1.00 95.25 761 LEU A N 1
ATOM 5710 C CA . LEU A 1 761 ? 14.769 -4.803 -1.591 1.00 95.25 761 LEU A CA 1
ATOM 5711 C C . LEU A 1 761 ? 14.541 -4.079 -0.266 1.00 95.25 761 LEU A C 1
ATOM 5713 O O . LEU A 1 761 ? 13.408 -4.031 0.201 1.00 95.25 761 LEU A O 1
ATOM 5717 N N . ALA A 1 762 ? 15.571 -3.451 0.306 1.00 94.62 762 ALA A N 1
ATOM 5718 C CA . ALA A 1 762 ? 15.410 -2.629 1.502 1.00 94.62 762 ALA A CA 1
ATOM 5719 C C . ALA A 1 762 ? 14.448 -1.453 1.249 1.00 94.62 762 ALA A C 1
ATOM 5721 O O . ALA A 1 762 ? 13.531 -1.210 2.035 1.00 94.62 762 ALA A O 1
ATOM 5722 N N . GLY A 1 763 ? 14.577 -0.764 0.111 1.00 89.38 763 GLY A N 1
ATOM 5723 C CA . GLY A 1 763 ? 13.618 0.262 -0.311 1.00 89.38 763 GLY A CA 1
ATOM 5724 C C . GLY A 1 763 ? 12.193 -0.283 -0.482 1.00 89.38 763 GLY A C 1
ATOM 5725 O O . GLY A 1 763 ? 11.229 0.344 -0.040 1.00 89.38 763 GLY A O 1
ATOM 5726 N N . GLY A 1 764 ? 12.056 -1.480 -1.056 1.00 93.31 764 GLY A N 1
ATOM 5727 C CA . GLY A 1 764 ? 10.789 -2.198 -1.191 1.00 93.31 764 GLY A CA 1
ATOM 5728 C C . GLY A 1 764 ? 10.171 -2.561 0.157 1.00 93.31 764 GLY A C 1
ATOM 5729 O O . GLY A 1 764 ? 8.968 -2.388 0.335 1.00 93.31 764 GLY A O 1
ATOM 5730 N N . GLY A 1 765 ? 10.985 -2.970 1.132 1.00 93.81 765 GLY A N 1
ATOM 5731 C CA . GLY A 1 765 ? 10.564 -3.228 2.508 1.00 93.81 765 GLY A CA 1
ATOM 5732 C C . GLY A 1 765 ? 10.027 -1.970 3.189 1.00 93.81 765 GLY A C 1
ATOM 5733 O O . GLY A 1 765 ? 8.938 -2.000 3.766 1.00 93.81 765 GLY A O 1
ATOM 5734 N N . VAL A 1 766 ? 10.733 -0.838 3.049 1.00 92.50 766 VAL A N 1
ATOM 5735 C CA . VAL A 1 766 ? 10.267 0.466 3.557 1.00 92.50 766 VAL A CA 1
ATOM 5736 C C . VAL A 1 766 ? 8.899 0.804 2.963 1.00 92.50 766 VAL A C 1
ATOM 5738 O O . VAL A 1 766 ? 7.953 1.117 3.689 1.00 92.50 766 VAL A O 1
ATOM 5741 N N . ALA A 1 767 ? 8.783 0.703 1.639 1.00 91.81 767 ALA A N 1
ATOM 5742 C CA . ALA A 1 767 ? 7.567 1.027 0.908 1.00 91.81 767 ALA A CA 1
ATOM 5743 C C . ALA A 1 767 ? 6.397 0.088 1.263 1.00 91.81 767 ALA A C 1
ATOM 5745 O O . ALA A 1 767 ? 5.270 0.556 1.436 1.00 91.81 767 ALA A O 1
ATOM 5746 N N . ASN A 1 768 ? 6.671 -1.205 1.467 1.00 93.31 768 ASN A N 1
ATOM 5747 C CA . ASN A 1 768 ? 5.687 -2.190 1.913 1.00 93.31 768 ASN A CA 1
ATOM 5748 C C . ASN A 1 768 ? 5.046 -1.779 3.247 1.00 93.31 768 ASN A C 1
ATOM 5750 O O . ASN A 1 768 ? 3.829 -1.846 3.377 1.00 93.31 768 ASN A O 1
ATOM 5754 N N . MET A 1 769 ? 5.817 -1.273 4.217 1.00 89.06 769 MET A N 1
ATOM 5755 C CA . MET A 1 769 ? 5.246 -0.843 5.504 1.00 89.06 769 MET A CA 1
ATOM 5756 C C . MET A 1 769 ? 4.489 0.485 5.433 1.00 89.06 769 MET A C 1
ATOM 5758 O O . MET A 1 769 ? 3.443 0.613 6.073 1.00 89.06 769 MET A O 1
ATOM 5762 N N . ILE A 1 770 ? 4.937 1.425 4.591 1.00 86.69 770 ILE A N 1
ATOM 5763 C CA . ILE A 1 770 ? 4.190 2.662 4.286 1.00 86.69 770 ILE A CA 1
ATOM 5764 C C . ILE A 1 770 ? 2.832 2.341 3.633 1.00 86.69 770 ILE A C 1
ATOM 5766 O O . ILE A 1 770 ? 1.866 3.082 3.810 1.00 86.69 770 ILE A O 1
ATOM 5770 N N . TYR A 1 771 ? 2.736 1.217 2.921 1.00 88.50 771 TYR A N 1
ATOM 5771 C CA . TYR A 1 771 ? 1.491 0.686 2.372 1.00 88.50 771 T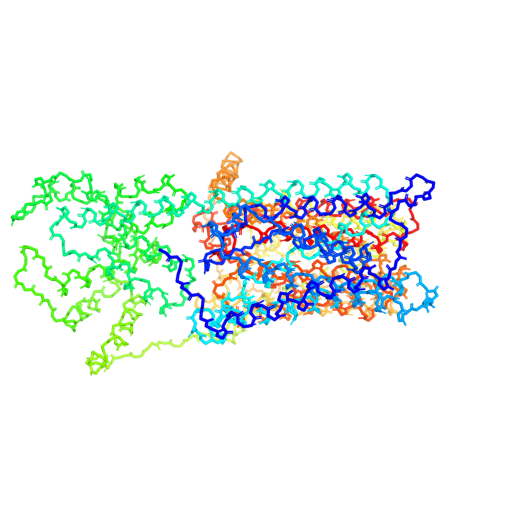YR A CA 1
ATOM 5772 C C . TYR A 1 771 ? 0.649 -0.070 3.415 1.00 88.50 771 TYR A C 1
ATOM 5774 O O . TYR A 1 771 ? -0.541 0.211 3.589 1.00 88.50 771 TYR A O 1
ATOM 5782 N N . LEU A 1 772 ? 1.250 -1.048 4.092 1.00 87.38 772 LEU A N 1
ATOM 5783 C CA . LEU A 1 772 ? 0.543 -2.055 4.874 1.00 87.38 772 LEU A CA 1
ATOM 5784 C C . LEU A 1 772 ? -0.065 -1.479 6.153 1.00 87.38 772 LEU A C 1
ATOM 5786 O O . LEU A 1 772 ? -1.208 -1.804 6.478 1.00 87.38 772 LEU A O 1
ATOM 5790 N N . ILE A 1 773 ? 0.671 -0.624 6.868 1.00 82.12 773 ILE A N 1
ATOM 5791 C CA . ILE A 1 773 ? 0.211 -0.081 8.150 1.00 82.12 773 ILE A CA 1
ATOM 5792 C C . ILE A 1 773 ? -1.040 0.791 7.949 1.00 82.12 773 ILE A C 1
ATOM 5794 O O . ILE A 1 773 ? -2.068 0.474 8.551 1.00 82.12 773 ILE A O 1
ATOM 5798 N N . PRO A 1 774 ? -1.052 1.814 7.066 1.00 80.25 774 PRO A N 1
ATOM 5799 C CA . PRO A 1 774 ? -2.248 2.632 6.870 1.00 80.25 774 PRO A CA 1
ATOM 5800 C C . PRO A 1 774 ? -3.426 1.842 6.284 1.00 80.25 774 PRO A C 1
ATOM 5802 O O . PRO A 1 774 ? -4.571 2.127 6.627 1.00 80.25 774 PRO A O 1
ATOM 5805 N N . MET A 1 775 ? -3.162 0.825 5.454 1.00 85.94 775 MET A N 1
ATOM 5806 C CA . MET A 1 775 ? -4.177 -0.107 4.943 1.00 85.94 775 MET A CA 1
ATOM 5807 C C . MET A 1 775 ? -4.883 -0.857 6.077 1.00 85.94 775 MET A C 1
ATOM 5809 O O . MET A 1 775 ? -6.113 -0.899 6.129 1.00 85.94 775 MET A O 1
ATOM 5813 N N . VAL A 1 776 ? -4.109 -1.433 7.000 1.00 80.81 776 VAL A N 1
ATOM 5814 C CA . VAL A 1 776 ? -4.648 -2.125 8.175 1.00 80.81 776 VAL A CA 1
ATOM 5815 C C . VAL A 1 776 ? -5.425 -1.155 9.062 1.00 80.81 776 VAL A C 1
ATOM 5817 O O . VAL A 1 776 ? -6.537 -1.479 9.468 1.00 80.81 776 VAL A O 1
ATOM 5820 N N . THR A 1 777 ? -4.906 0.048 9.308 1.00 76.75 777 THR A N 1
ATOM 5821 C CA . THR A 1 777 ? -5.594 1.051 10.134 1.00 76.75 777 THR A CA 1
ATOM 5822 C C . THR A 1 777 ? -6.919 1.501 9.516 1.00 76.75 777 THR A C 1
ATOM 5824 O O . THR A 1 777 ? -7.934 1.525 10.208 1.00 76.75 777 THR A O 1
ATOM 5827 N N . LEU A 1 778 ? -6.957 1.787 8.207 1.00 75.56 778 LEU A N 1
ATOM 5828 C CA . LEU A 1 778 ? -8.209 2.127 7.521 1.00 75.56 778 LEU A CA 1
ATOM 5829 C C . LEU A 1 778 ? -9.226 0.993 7.613 1.00 75.56 778 LEU A C 1
ATOM 5831 O O . LEU A 1 778 ? -10.409 1.248 7.828 1.00 75.56 778 LEU A O 1
ATOM 5835 N N . LEU A 1 779 ? -8.777 -0.255 7.503 1.00 76.75 779 LEU A N 1
ATOM 5836 C CA . LEU A 1 779 ? -9.651 -1.404 7.683 1.00 76.75 779 LEU A CA 1
ATOM 5837 C C . LEU A 1 779 ? -10.230 -1.469 9.106 1.00 76.75 779 LEU A C 1
ATOM 5839 O O . LEU A 1 779 ? -11.423 -1.721 9.257 1.00 76.75 779 LEU A O 1
ATOM 5843 N N . GLN A 1 780 ? -9.419 -1.212 10.138 1.00 69.00 780 GLN A N 1
ATOM 5844 C CA . GLN A 1 780 ? -9.870 -1.201 11.538 1.00 69.00 780 GLN A CA 1
ATOM 5845 C C . GLN A 1 780 ? -10.912 -0.117 11.802 1.00 69.00 780 GLN A C 1
ATOM 5847 O O . GLN A 1 780 ? -11.906 -0.381 12.472 1.00 69.00 780 GLN A O 1
ATOM 5852 N N . GLU A 1 781 ? -10.699 1.083 11.270 1.00 67.38 781 GLU A N 1
ATOM 5853 C CA . GLU A 1 781 ? -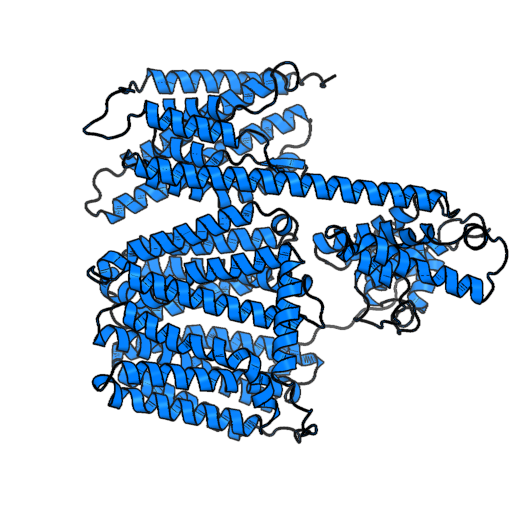11.619 2.209 11.445 1.00 67.38 781 GLU A CA 1
ATOM 5854 C C . GLU A 1 781 ? -12.898 2.080 10.626 1.00 67.38 781 GLU A C 1
ATOM 5856 O O . GLU A 1 781 ? -13.898 2.714 10.946 1.00 67.38 781 GLU A O 1
ATOM 5861 N N . ASN A 1 782 ? -12.872 1.282 9.558 1.00 69.00 782 ASN A N 1
ATOM 5862 C CA . ASN A 1 782 ? -14.022 1.012 8.695 1.00 69.00 782 ASN A CA 1
ATOM 5863 C C . ASN A 1 782 ? -14.725 -0.304 9.006 1.00 69.00 782 ASN A C 1
ATOM 5865 O O . ASN A 1 782 ? -15.552 -0.747 8.212 1.00 69.00 782 ASN A O 1
ATOM 5869 N N . THR A 1 783 ? -14.422 -0.899 10.160 1.00 63.69 783 THR A N 1
ATOM 5870 C CA . THR A 1 783 ? -15.060 -2.129 10.610 1.00 63.69 783 THR A CA 1
ATOM 5871 C C . THR A 1 783 ? -15.470 -2.045 12.077 1.00 63.69 783 THR A C 1
ATOM 5873 O O . THR A 1 783 ? -14.631 -1.815 12.962 1.00 63.69 783 THR A O 1
ATOM 5876 N N . ASP A 1 784 ? -16.749 -2.316 12.333 1.00 64.75 784 ASP A N 1
ATOM 5877 C CA . ASP A 1 784 ? -17.330 -2.342 13.677 1.00 64.75 784 ASP A CA 1
ATOM 5878 C C . ASP A 1 784 ? -16.602 -3.339 14.575 1.00 64.75 784 ASP A C 1
ATOM 5880 O O . ASP A 1 784 ? -16.164 -4.406 14.130 1.00 64.75 784 ASP A O 1
ATOM 5884 N N . SER A 1 785 ? -16.463 -2.999 15.857 1.00 59.12 785 SER A N 1
ATOM 5885 C CA . SER A 1 785 ? -15.720 -3.812 16.827 1.00 59.12 785 SER A CA 1
ATOM 5886 C C . SER A 1 785 ? -16.246 -5.241 16.935 1.00 59.12 785 SER A C 1
ATOM 5888 O O . SER A 1 785 ? -15.446 -6.156 17.110 1.00 59.12 785 SER A O 1
ATOM 5890 N N . GLU A 1 786 ? -17.554 -5.442 16.766 1.00 53.28 786 GLU A N 1
ATOM 5891 C CA . GLU A 1 786 ? -18.197 -6.755 16.862 1.00 53.28 786 GLU A CA 1
ATOM 5892 C C . GLU A 1 786 ? -17.798 -7.699 15.724 1.00 53.28 786 GLU A C 1
ATOM 5894 O O . GLU A 1 786 ? -17.652 -8.898 15.934 1.00 53.28 786 GLU A O 1
ATOM 5899 N N . ILE A 1 787 ? -17.600 -7.193 14.503 1.00 64.00 787 ILE A N 1
ATOM 5900 C CA . ILE A 1 787 ? -17.287 -8.008 13.313 1.00 64.00 787 ILE A CA 1
ATOM 5901 C C . ILE A 1 787 ? -15.832 -7.859 12.848 1.00 64.00 787 ILE A C 1
ATOM 5903 O O . ILE A 1 787 ? -15.417 -8.539 11.909 1.00 64.00 787 ILE A O 1
ATOM 5907 N N . ARG A 1 788 ? -15.029 -7.020 13.514 1.00 67.00 788 ARG A N 1
ATOM 5908 C CA . ARG A 1 788 ? -13.640 -6.718 13.134 1.00 67.00 788 ARG A CA 1
ATOM 5909 C C . ARG A 1 788 ? -12.777 -7.962 12.992 1.00 67.00 788 ARG A C 1
ATOM 5911 O O . ARG A 1 788 ? -12.149 -8.131 11.952 1.00 67.00 788 ARG A O 1
ATOM 5918 N N . GLY A 1 789 ? -12.781 -8.854 13.982 1.00 64.88 789 GLY A N 1
ATOM 5919 C CA . GLY A 1 789 ? -12.006 -10.100 13.919 1.00 64.88 789 GLY A CA 1
ATOM 5920 C C . GLY A 1 789 ? -12.328 -10.927 12.667 1.00 64.88 789 GLY A C 1
ATOM 5921 O O . GLY A 1 789 ? -11.423 -11.390 11.977 1.00 64.88 789 GLY A O 1
ATOM 5922 N N . ARG A 1 790 ? -13.614 -11.004 12.302 1.00 70.62 790 ARG A N 1
ATOM 5923 C CA . ARG A 1 790 ? -14.106 -11.745 11.129 1.00 70.62 790 ARG A CA 1
ATOM 5924 C C . ARG A 1 790 ? -13.650 -11.127 9.810 1.00 70.62 790 ARG A C 1
ATOM 5926 O O . ARG A 1 790 ? -13.194 -11.834 8.916 1.00 70.62 790 ARG A O 1
ATOM 5933 N N . VAL A 1 791 ? -13.723 -9.803 9.689 1.00 71.81 791 VAL A N 1
ATOM 5934 C CA . VAL A 1 791 ? -13.252 -9.077 8.497 1.00 71.81 791 VAL A CA 1
ATOM 5935 C C . VAL A 1 791 ? -11.739 -9.227 8.328 1.00 71.81 791 VAL A C 1
ATOM 5937 O O . VAL A 1 791 ? -11.260 -9.461 7.219 1.00 71.81 791 VAL A O 1
ATOM 5940 N N . PHE A 1 792 ? -10.979 -9.159 9.423 1.00 75.81 792 PHE A N 1
ATOM 5941 C CA . PHE A 1 792 ? -9.535 -9.391 9.403 1.00 75.81 792 PHE A CA 1
ATOM 5942 C C . PHE A 1 792 ? -9.181 -10.815 8.975 1.00 75.81 792 PHE A C 1
ATOM 5944 O O . PHE A 1 792 ? -8.283 -10.995 8.151 1.00 75.81 792 PHE A O 1
ATOM 5951 N N . ALA A 1 793 ? -9.925 -11.806 9.464 1.00 73.50 793 ALA A N 1
ATOM 5952 C CA . ALA A 1 793 ? -9.765 -13.197 9.071 1.00 73.50 793 ALA A CA 1
ATOM 5953 C C . ALA A 1 793 ? -10.067 -13.407 7.575 1.00 73.50 793 ALA A C 1
ATOM 5955 O O . ALA A 1 793 ? -9.243 -13.966 6.854 1.00 73.50 793 ALA A O 1
ATOM 5956 N N . ALA A 1 794 ? -11.177 -12.857 7.069 1.00 76.75 794 ALA A N 1
ATOM 5957 C CA . ALA A 1 794 ? -11.523 -12.913 5.648 1.00 76.75 794 ALA A CA 1
ATOM 5958 C C . ALA A 1 794 ? -10.461 -12.242 4.759 1.00 76.75 794 ALA A C 1
ATOM 5960 O O . ALA A 1 794 ? -10.091 -12.778 3.712 1.00 76.75 794 ALA A O 1
ATOM 5961 N N . ARG A 1 795 ? -9.927 -11.084 5.179 1.00 82.62 795 ARG A N 1
ATOM 5962 C CA . ARG A 1 795 ? -8.820 -10.422 4.473 1.00 82.62 795 ARG A CA 1
ATOM 5963 C C . ARG A 1 795 ? -7.580 -11.302 4.458 1.00 82.62 795 ARG A C 1
ATOM 5965 O O . ARG A 1 795 ? -6.926 -11.400 3.426 1.00 82.62 795 ARG A O 1
ATOM 5972 N N . PHE A 1 796 ? -7.237 -11.903 5.592 1.00 82.12 796 PHE A N 1
ATOM 5973 C CA . PHE A 1 796 ? -6.069 -12.763 5.700 1.00 82.12 796 PHE A CA 1
ATOM 5974 C C . PHE A 1 796 ? -6.181 -13.973 4.765 1.00 82.12 796 PHE A C 1
ATOM 5976 O O . PHE A 1 796 ? -5.275 -14.192 3.967 1.00 82.12 796 PHE A O 1
ATOM 5983 N N . THR A 1 797 ? -7.318 -14.678 4.760 1.00 82.00 797 THR A N 1
ATOM 5984 C CA . THR A 1 797 ? -7.619 -15.758 3.801 1.00 82.00 797 THR A CA 1
ATOM 5985 C C . THR A 1 797 ? -7.457 -15.288 2.355 1.00 82.00 797 THR A C 1
ATOM 5987 O O . THR A 1 797 ? -6.815 -15.959 1.547 1.00 82.00 797 THR A O 1
ATOM 5990 N N . LEU A 1 798 ? -7.989 -14.108 2.026 1.00 84.44 798 LEU A N 1
ATOM 5991 C CA . LEU A 1 798 ? -7.878 -13.538 0.687 1.00 84.44 798 LEU A CA 1
ATOM 5992 C C . LEU A 1 798 ? -6.418 -13.227 0.310 1.00 84.44 798 LEU A C 1
ATOM 5994 O O . LEU A 1 798 ? -6.004 -13.504 -0.811 1.00 84.44 798 LEU A O 1
ATOM 5998 N N . ILE A 1 799 ? -5.619 -12.697 1.237 1.00 88.88 799 ILE A N 1
ATOM 5999 C CA . ILE A 1 799 ? -4.185 -12.459 1.021 1.00 88.88 799 ILE A CA 1
ATOM 6000 C C . ILE A 1 799 ? -3.448 -13.773 0.775 1.00 88.88 799 ILE A C 1
ATOM 6002 O O . ILE A 1 799 ? -2.647 -13.828 -0.151 1.00 88.88 799 ILE A O 1
ATOM 6006 N N . GLN A 1 800 ? -3.741 -14.832 1.538 1.00 88.06 800 GLN A N 1
ATOM 6007 C CA . GLN A 1 800 ? -3.135 -16.151 1.321 1.00 88.06 800 GLN A CA 1
ATOM 6008 C C . GLN A 1 800 ? -3.466 -16.705 -0.070 1.00 88.06 800 GLN A C 1
ATOM 6010 O O . GLN A 1 800 ? -2.586 -17.226 -0.751 1.00 88.06 800 GLN A O 1
ATOM 6015 N N . LEU A 1 801 ? -4.705 -16.527 -0.542 1.00 88.75 801 LEU A N 1
ATOM 6016 C CA . LEU A 1 801 ? -5.073 -16.887 -1.912 1.00 88.75 801 LEU A CA 1
ATOM 6017 C C . LEU A 1 801 ? -4.283 -16.069 -2.945 1.00 88.75 801 LEU A C 1
ATOM 6019 O O . LEU A 1 801 ? -3.799 -16.626 -3.926 1.00 88.75 801 LEU A O 1
ATOM 6023 N N . GLY A 1 802 ? -4.125 -14.763 -2.710 1.00 90.88 802 GLY A N 1
ATOM 6024 C CA . GLY A 1 802 ? -3.279 -13.901 -3.536 1.00 90.88 802 GLY A CA 1
ATOM 6025 C C . GLY A 1 802 ? -1.837 -14.406 -3.582 1.00 90.88 802 GLY A C 1
ATOM 6026 O O . GLY A 1 802 ? -1.288 -14.561 -4.666 1.00 90.88 802 GLY A O 1
ATOM 6027 N N . ILE A 1 803 ? -1.257 -14.758 -2.430 1.00 94.31 803 ILE A N 1
ATOM 6028 C CA . ILE A 1 803 ? 0.089 -15.341 -2.344 1.00 94.31 803 ILE A CA 1
ATOM 6029 C C . ILE A 1 803 ? 0.197 -16.582 -3.239 1.00 94.31 803 ILE A C 1
ATOM 6031 O O . ILE A 1 803 ? 1.095 -16.651 -4.070 1.00 94.31 803 ILE A O 1
ATOM 6035 N N . LEU A 1 804 ? -0.747 -17.525 -3.156 1.00 92.88 804 LEU A N 1
ATOM 6036 C CA . LEU A 1 804 ? -0.737 -18.729 -4.000 1.00 92.88 804 LEU A CA 1
ATOM 6037 C C . LEU A 1 804 ? -0.764 -18.411 -5.506 1.00 92.88 804 LEU A C 1
ATOM 6039 O O . LEU A 1 804 ? -0.087 -19.091 -6.279 1.00 92.88 804 LEU A O 1
ATOM 6043 N N . VAL A 1 805 ? -1.494 -17.371 -5.928 1.00 93.50 805 VAL A N 1
ATOM 6044 C CA . VAL A 1 805 ? -1.508 -16.917 -7.331 1.00 93.50 805 VAL A CA 1
ATOM 6045 C C . VAL A 1 805 ? -0.128 -16.426 -7.766 1.00 93.50 805 VAL A C 1
ATOM 6047 O O . VAL A 1 805 ? 0.335 -16.810 -8.839 1.00 93.50 805 VAL A O 1
ATOM 6050 N N . GLY A 1 806 ? 0.547 -15.618 -6.946 1.00 92.88 806 GLY A N 1
ATOM 6051 C CA . GLY A 1 806 ? 1.884 -15.118 -7.277 1.00 92.88 806 GLY A CA 1
ATOM 6052 C C . GLY A 1 806 ? 2.952 -16.210 -7.278 1.00 92.88 806 GLY A C 1
ATOM 6053 O O . GLY A 1 806 ? 3.799 -16.228 -8.171 1.00 92.88 806 GLY A O 1
ATOM 6054 N N . LEU A 1 807 ? 2.865 -17.171 -6.349 1.00 93.00 807 LEU A N 1
ATOM 6055 C CA . LEU A 1 807 ? 3.723 -18.361 -6.339 1.00 93.00 807 LEU A CA 1
ATOM 6056 C C . LEU A 1 807 ? 3.548 -19.192 -7.620 1.00 93.00 807 LEU A C 1
ATOM 6058 O O . LEU A 1 807 ? 4.535 -19.576 -8.248 1.00 93.00 807 LEU A O 1
ATOM 6062 N N . GLY A 1 808 ? 2.299 -19.429 -8.035 1.00 88.12 808 GLY A N 1
ATOM 6063 C CA . GLY A 1 808 ? 1.987 -20.133 -9.279 1.00 88.12 808 GLY A CA 1
ATOM 6064 C C . GLY A 1 808 ? 2.489 -19.382 -10.513 1.00 88.12 808 GLY A C 1
ATOM 6065 O O . GLY A 1 808 ? 3.135 -19.977 -11.373 1.00 88.12 808 GLY A O 1
ATOM 6066 N N . TYR A 1 809 ? 2.261 -18.066 -10.577 1.00 91.50 809 TYR A N 1
ATOM 6067 C CA . TYR A 1 809 ? 2.765 -17.214 -11.655 1.00 91.50 809 TYR A CA 1
ATOM 6068 C C . TYR A 1 809 ? 4.290 -17.294 -11.783 1.00 91.50 809 TYR A C 1
ATOM 6070 O O . TYR A 1 809 ? 4.784 -17.540 -12.879 1.00 91.50 809 TYR A O 1
ATOM 6078 N N . ALA A 1 810 ? 5.033 -17.135 -10.685 1.00 89.31 810 ALA A N 1
ATOM 6079 C CA . ALA A 1 810 ? 6.493 -17.199 -10.705 1.00 89.31 810 ALA A CA 1
ATOM 6080 C C . ALA A 1 810 ? 7.011 -18.539 -11.245 1.00 89.31 810 ALA A C 1
ATOM 6082 O O . ALA A 1 810 ? 7.961 -18.576 -12.031 1.00 89.31 810 ALA A O 1
ATOM 6083 N N . GLY A 1 811 ? 6.351 -19.633 -10.864 1.00 86.06 811 GLY A N 1
ATOM 6084 C CA . GLY A 1 811 ? 6.649 -20.955 -11.390 1.00 86.06 811 GLY A CA 1
ATOM 6085 C C . GLY A 1 811 ? 6.379 -21.077 -12.897 1.00 86.06 811 GLY A C 1
ATOM 6086 O O . GLY A 1 811 ? 7.233 -21.572 -13.626 1.00 86.06 811 GLY A O 1
ATOM 6087 N N . ILE A 1 812 ? 5.223 -20.608 -13.385 1.00 84.94 812 ILE A N 1
ATOM 6088 C CA . ILE A 1 812 ? 4.877 -20.659 -14.820 1.00 84.94 812 ILE A CA 1
ATOM 6089 C C . ILE A 1 812 ? 5.825 -19.769 -15.630 1.00 84.94 812 ILE A C 1
ATOM 6091 O O . ILE A 1 812 ? 6.345 -20.197 -16.658 1.00 84.94 812 ILE A O 1
ATOM 6095 N N . ALA A 1 813 ? 6.080 -18.547 -15.162 1.00 82.06 813 ALA A N 1
ATOM 6096 C CA . ALA A 1 813 ? 6.884 -17.546 -15.860 1.00 82.06 813 ALA A CA 1
ATOM 6097 C C . ALA A 1 813 ? 8.348 -17.969 -16.057 1.00 82.06 813 ALA A C 1
ATOM 6099 O O . ALA A 1 813 ? 9.020 -17.449 -16.942 1.00 82.06 813 ALA A O 1
ATOM 6100 N N . THR A 1 814 ? 8.831 -18.913 -15.250 1.00 83.50 814 THR A N 1
ATOM 6101 C CA . THR A 1 814 ? 10.188 -19.468 -15.343 1.00 83.50 814 THR A CA 1
ATOM 6102 C C . THR A 1 814 ? 10.220 -20.887 -15.917 1.00 83.50 814 THR A C 1
ATOM 6104 O O . THR A 1 814 ? 11.294 -21.474 -16.055 1.00 83.50 814 THR A O 1
ATOM 6107 N N . SER A 1 815 ? 9.062 -21.449 -16.287 1.00 78.50 815 SER A N 1
ATOM 6108 C CA . SER A 1 815 ? 8.971 -22.785 -16.878 1.00 78.50 815 SER A CA 1
ATOM 6109 C C . SER A 1 815 ? 9.469 -22.783 -18.333 1.00 78.50 815 SER A C 1
ATOM 6111 O O . SER A 1 815 ? 9.011 -22.001 -19.160 1.00 78.50 815 SER A O 1
ATOM 6113 N N . GLY A 1 816 ? 10.433 -23.653 -18.657 1.00 65.50 816 GLY A N 1
ATOM 6114 C CA . GLY A 1 816 ? 10.952 -23.840 -20.025 1.00 65.50 816 GLY A CA 1
ATOM 6115 C C . GLY A 1 816 ? 12.182 -23.004 -20.415 1.00 65.50 816 GLY A C 1
ATOM 6116 O O . GLY A 1 816 ? 12.741 -23.214 -21.488 1.00 65.50 816 GLY A O 1
ATOM 6117 N N . SER A 1 817 ? 12.644 -22.105 -19.550 1.00 61.38 817 SER A N 1
ATOM 6118 C CA . SER A 1 817 ? 13.875 -21.309 -19.701 1.00 61.38 817 SER A CA 1
ATOM 6119 C C . SER A 1 817 ? 14.945 -21.748 -18.697 1.00 61.38 817 SER A C 1
ATOM 6121 O O . SER A 1 817 ? 14.602 -22.286 -17.645 1.00 61.38 817 SER A O 1
ATOM 6123 N N . SER A 1 818 ? 16.234 -21.480 -18.952 1.00 60.72 818 SER A N 1
ATOM 6124 C CA . SER A 1 818 ? 17.249 -21.620 -17.896 1.00 60.72 818 SER A CA 1
ATOM 6125 C C . SER A 1 818 ? 16.877 -20.692 -16.736 1.00 60.72 818 SER A C 1
ATOM 6127 O O . SER A 1 818 ? 16.639 -19.502 -16.965 1.00 60.72 818 SER A O 1
ATOM 6129 N N . ALA A 1 819 ? 16.769 -21.247 -15.523 1.00 58.53 819 ALA A N 1
ATOM 6130 C CA . ALA A 1 819 ? 16.099 -20.613 -14.387 1.00 58.53 819 ALA A CA 1
ATOM 6131 C C . ALA A 1 819 ? 16.544 -19.159 -14.157 1.00 58.53 819 ALA A C 1
ATOM 6133 O O . ALA A 1 819 ? 15.679 -18.303 -14.010 1.00 58.53 819 ALA A O 1
ATOM 6134 N N . GLY A 1 820 ? 17.844 -18.856 -14.262 1.00 61.94 820 GLY A N 1
ATOM 6135 C CA . GLY A 1 820 ? 18.383 -17.495 -14.140 1.00 61.94 820 GLY A CA 1
ATOM 6136 C C . GLY A 1 820 ? 17.899 -16.474 -15.182 1.00 61.94 820 GLY A C 1
ATOM 6137 O O . GLY A 1 820 ? 17.633 -15.329 -14.831 1.00 61.94 820 GLY A O 1
ATOM 6138 N N . SER A 1 821 ? 17.725 -16.860 -16.451 1.00 69.62 821 SER A N 1
ATOM 6139 C CA . SER A 1 821 ? 17.425 -15.904 -17.537 1.00 69.62 821 SER A CA 1
ATOM 6140 C C . SER A 1 821 ? 15.991 -15.360 -17.517 1.00 69.62 821 SER A C 1
ATOM 6142 O O . SER A 1 821 ? 15.739 -14.254 -17.998 1.00 69.62 821 SER A O 1
ATOM 6144 N N . ALA A 1 822 ? 15.051 -16.109 -16.934 1.00 80.25 822 ALA A N 1
ATOM 6145 C CA . ALA A 1 822 ? 13.647 -15.715 -16.842 1.00 80.25 822 ALA A CA 1
ATOM 6146 C C . ALA A 1 822 ? 13.275 -15.022 -15.524 1.00 80.25 822 ALA A C 1
ATOM 6148 O O . ALA A 1 822 ? 12.201 -14.421 -15.451 1.00 80.25 822 ALA A O 1
ATOM 6149 N N . VAL A 1 823 ? 14.151 -15.034 -14.508 1.00 85.31 823 VAL A N 1
ATOM 6150 C CA . VAL A 1 823 ? 13.895 -14.368 -13.217 1.00 85.31 823 VAL A CA 1
ATOM 6151 C C . VAL A 1 823 ? 13.638 -12.874 -13.398 1.00 85.31 823 VAL A C 1
ATOM 6153 O O . VAL A 1 823 ? 12.613 -12.369 -12.939 1.00 85.31 823 VAL A O 1
ATOM 6156 N N . GLY A 1 824 ? 14.549 -12.172 -14.079 1.00 81.94 824 GLY A N 1
ATOM 6157 C CA . GLY A 1 824 ? 14.427 -10.735 -14.335 1.00 81.94 824 GLY A CA 1
ATOM 6158 C C . GLY A 1 824 ? 13.106 -10.387 -15.033 1.00 81.94 824 GLY A C 1
ATOM 6159 O O . GLY A 1 824 ? 12.306 -9.639 -14.472 1.00 81.94 824 GLY A O 1
ATOM 6160 N N . PRO A 1 825 ? 12.794 -10.972 -16.204 1.00 78.44 825 PRO A N 1
ATOM 6161 C CA . PRO A 1 825 ? 11.509 -10.767 -16.874 1.00 78.44 825 PRO A CA 1
ATOM 6162 C C . PRO A 1 825 ? 10.283 -11.068 -15.995 1.00 78.44 825 PRO A C 1
ATOM 6164 O O . PRO A 1 825 ? 9.333 -10.282 -15.980 1.00 78.44 825 PRO A O 1
ATOM 6167 N N . ALA A 1 826 ? 10.304 -12.161 -15.226 1.00 83.56 826 ALA A N 1
ATOM 6168 C CA . ALA A 1 826 ? 9.189 -12.541 -14.362 1.00 83.56 826 ALA A CA 1
ATOM 6169 C C . ALA A 1 826 ? 8.942 -11.517 -13.237 1.00 83.56 826 ALA A C 1
ATOM 6171 O O . ALA A 1 826 ? 7.790 -11.135 -12.993 1.00 83.56 826 ALA A O 1
ATOM 6172 N N . LEU A 1 827 ? 10.009 -11.028 -12.593 1.00 87.44 827 LEU A N 1
ATOM 6173 C CA . LEU A 1 827 ? 9.943 -9.968 -11.580 1.00 87.44 827 LEU A CA 1
ATOM 6174 C C . LEU A 1 827 ? 9.537 -8.620 -12.182 1.00 87.44 827 LEU A C 1
ATOM 6176 O O . LEU A 1 827 ? 8.769 -7.883 -11.565 1.00 87.44 827 LEU A O 1
ATOM 6180 N N . LEU A 1 828 ? 9.991 -8.312 -13.399 1.00 79.00 828 LEU A N 1
ATOM 6181 C CA . LEU A 1 828 ? 9.633 -7.082 -14.102 1.00 79.00 828 LEU A CA 1
ATOM 6182 C C . LEU A 1 828 ? 8.124 -7.021 -14.359 1.00 79.00 828 LEU A C 1
ATOM 6184 O O . LEU A 1 828 ? 7.485 -6.018 -14.047 1.00 79.00 828 LEU A O 1
ATOM 6188 N N . ILE A 1 829 ? 7.540 -8.109 -14.866 1.00 77.25 829 ILE A N 1
ATOM 6189 C CA . ILE A 1 829 ? 6.092 -8.221 -15.087 1.00 77.25 829 ILE A CA 1
ATOM 6190 C C . ILE A 1 829 ? 5.326 -8.111 -13.759 1.00 77.25 829 ILE A C 1
ATOM 6192 O O . ILE A 1 829 ? 4.327 -7.397 -13.701 1.00 77.25 829 ILE A O 1
ATOM 6196 N N . SER A 1 830 ? 5.798 -8.758 -12.687 1.00 86.31 830 SER A N 1
ATOM 6197 C CA . SER A 1 830 ? 5.195 -8.650 -11.347 1.00 86.31 830 SER A CA 1
ATOM 6198 C C . SER A 1 830 ? 5.206 -7.203 -10.827 1.00 86.31 830 SER A C 1
ATOM 6200 O O . SER A 1 830 ? 4.170 -6.681 -10.401 1.00 86.31 830 SER A O 1
ATOM 6202 N N . GLY A 1 831 ? 6.348 -6.519 -10.931 1.00 81.69 831 GLY A N 1
ATOM 6203 C CA . GLY A 1 831 ? 6.496 -5.117 -10.551 1.00 81.69 831 GLY A CA 1
ATOM 6204 C C . GLY A 1 831 ? 5.585 -4.194 -11.360 1.00 81.69 831 GLY A C 1
ATOM 6205 O O . GLY A 1 831 ? 4.860 -3.381 -10.789 1.00 81.69 831 GLY A O 1
ATOM 6206 N N . ILE A 1 832 ? 5.538 -4.366 -12.683 1.00 74.44 832 ILE A N 1
ATOM 6207 C CA . ILE A 1 832 ? 4.629 -3.627 -13.570 1.00 74.44 832 ILE A CA 1
ATOM 6208 C C . ILE A 1 832 ? 3.169 -3.884 -13.192 1.00 74.44 832 ILE A C 1
ATOM 6210 O O . ILE A 1 832 ? 2.394 -2.935 -13.085 1.00 74.44 832 ILE A O 1
ATOM 6214 N N . PHE A 1 833 ? 2.785 -5.140 -12.960 1.00 80.88 833 PHE A N 1
ATOM 6215 C CA . PHE A 1 833 ? 1.430 -5.504 -12.561 1.00 80.88 833 PHE A CA 1
ATOM 6216 C C . PHE A 1 833 ? 1.019 -4.780 -11.275 1.00 80.88 833 PHE A C 1
ATOM 6218 O O . PHE A 1 833 ? 0.005 -4.082 -11.270 1.00 80.88 833 PHE A O 1
ATOM 6225 N N . MET A 1 834 ? 1.833 -4.845 -10.217 1.00 87.06 834 MET A N 1
ATOM 6226 C CA . MET A 1 834 ? 1.568 -4.120 -8.966 1.00 87.06 834 MET A CA 1
ATOM 6227 C C . MET A 1 834 ? 1.440 -2.610 -9.183 1.00 87.06 834 MET A C 1
ATOM 6229 O O . MET A 1 834 ? 0.585 -1.954 -8.582 1.00 87.06 834 MET A O 1
ATOM 6233 N N . LEU A 1 835 ? 2.262 -2.052 -10.068 1.00 78.50 835 LEU A N 1
ATOM 6234 C CA . LEU A 1 835 ? 2.271 -0.626 -10.355 1.00 78.50 835 LEU A CA 1
ATOM 6235 C C . LEU A 1 835 ? 1.017 -0.187 -11.127 1.00 78.50 835 LEU A C 1
ATOM 6237 O O . LEU A 1 835 ? 0.433 0.846 -10.806 1.00 78.50 835 LEU A O 1
ATOM 6241 N N . VAL A 1 836 ? 0.541 -1.000 -12.075 1.00 72.25 836 VAL A N 1
ATOM 6242 C CA . VAL A 1 836 ? -0.741 -0.798 -12.772 1.00 72.25 836 VAL A CA 1
ATOM 6243 C C . VAL A 1 836 ? -1.909 -0.886 -11.793 1.00 72.25 836 VAL A C 1
ATOM 6245 O O . VAL A 1 836 ? -2.773 -0.008 -11.793 1.00 72.25 836 VAL A O 1
ATOM 6248 N N . ILE A 1 837 ? -1.928 -1.903 -10.926 1.00 80.81 837 ILE A N 1
ATOM 6249 C CA . ILE A 1 837 ? -2.967 -2.064 -9.902 1.00 80.81 837 ILE A CA 1
ATOM 6250 C C . ILE A 1 837 ? -2.980 -0.864 -8.947 1.00 80.81 837 ILE A C 1
ATOM 6252 O O . ILE A 1 837 ? -4.050 -0.341 -8.630 1.00 80.81 837 ILE A O 1
ATOM 6256 N N . THR A 1 838 ? -1.809 -0.363 -8.556 1.00 78.81 838 THR A N 1
ATOM 6257 C CA . THR A 1 838 ? -1.684 0.853 -7.740 1.00 78.81 838 THR A CA 1
ATOM 6258 C C . THR A 1 838 ? -2.149 2.097 -8.493 1.00 78.81 838 THR A C 1
ATOM 6260 O O . THR A 1 838 ? -2.850 2.933 -7.924 1.00 78.81 838 THR A O 1
ATOM 6263 N N . GLY A 1 839 ? -1.846 2.205 -9.787 1.00 65.69 839 GLY A N 1
ATOM 6264 C CA . GLY A 1 839 ? -2.344 3.275 -10.645 1.00 65.69 839 GLY A CA 1
ATOM 6265 C C . GLY A 1 839 ? -3.870 3.305 -10.718 1.00 65.69 839 GLY A C 1
ATOM 6266 O O . GLY A 1 839 ? -4.471 4.358 -10.503 1.00 65.69 839 GLY A O 1
ATOM 6267 N N . LEU A 1 840 ? -4.509 2.149 -10.922 1.00 68.25 840 LEU A N 1
ATOM 6268 C CA . LEU A 1 840 ? -5.971 2.000 -10.905 1.00 68.25 840 LEU A CA 1
ATOM 6269 C C . LEU A 1 840 ? -6.558 2.312 -9.523 1.00 68.25 840 LEU A C 1
ATOM 6271 O O . LEU A 1 840 ? -7.569 3.006 -9.422 1.00 68.25 840 LEU A O 1
ATOM 6275 N N . LEU A 1 841 ? -5.902 1.861 -8.451 1.00 73.88 841 LEU A N 1
ATOM 6276 C CA . LEU A 1 841 ? -6.296 2.182 -7.083 1.00 73.88 841 LEU A CA 1
ATOM 6277 C C . LEU A 1 841 ? -6.208 3.686 -6.802 1.00 73.88 841 LEU A C 1
ATOM 6279 O O . LEU A 1 841 ? -7.090 4.232 -6.140 1.00 73.88 841 LEU A O 1
ATOM 6283 N N . SER A 1 842 ? -5.184 4.371 -7.321 1.00 64.75 842 SER A N 1
ATOM 6284 C CA . SER A 1 842 ? -4.981 5.808 -7.101 1.00 64.75 842 SER A CA 1
ATOM 6285 C C . SER A 1 842 ? -6.138 6.659 -7.611 1.00 64.75 842 SER A C 1
ATOM 6287 O O . SER A 1 842 ? -6.331 7.796 -7.182 1.00 64.75 842 SER A O 1
ATOM 6289 N N . LEU A 1 843 ? -6.946 6.103 -8.510 1.00 59.22 843 LEU A N 1
ATOM 6290 C CA . LEU A 1 843 ? -8.116 6.754 -9.055 1.00 59.22 843 LEU A CA 1
ATOM 6291 C C . LEU A 1 843 ? -9.362 6.569 -8.154 1.00 59.22 843 LEU A C 1
ATOM 6293 O O . LEU A 1 843 ? -10.361 7.270 -8.345 1.00 59.22 843 LEU A O 1
ATOM 6297 N N . SER A 1 844 ? -9.287 5.730 -7.114 1.00 67.12 844 SER A N 1
ATOM 6298 C CA . SER A 1 844 ? -10.382 5.469 -6.175 1.00 67.12 844 SER A CA 1
ATOM 6299 C C . SER A 1 844 ? -10.677 6.697 -5.333 1.00 67.12 844 SER A C 1
ATOM 6301 O O . SER A 1 844 ? -9.803 7.303 -4.717 1.00 67.12 844 SER A O 1
ATOM 6303 N N . THR A 1 845 ? -11.935 7.106 -5.328 1.00 60.78 845 THR A N 1
ATOM 6304 C CA . THR A 1 845 ? -12.392 8.334 -4.677 1.00 60.78 845 THR A CA 1
ATOM 6305 C C . THR A 1 845 ? -12.602 8.106 -3.189 1.00 60.78 845 THR A C 1
ATOM 6307 O O . THR A 1 845 ? -12.257 8.980 -2.396 1.00 60.78 845 THR A O 1
ATOM 6310 N N . SER A 1 846 ? -13.076 6.913 -2.816 1.00 63.47 846 SER A N 1
ATOM 6311 C CA . SER A 1 846 ? -13.182 6.466 -1.428 1.00 63.47 846 SER A CA 1
ATOM 6312 C C . SER A 1 846 ? -11.809 6.409 -0.770 1.00 63.47 846 SER A C 1
ATOM 6314 O O . SER A 1 846 ? -11.636 6.981 0.298 1.00 63.47 846 SER A O 1
ATOM 6316 N N . LEU A 1 847 ? -10.814 5.830 -1.453 1.00 66.44 847 LEU A N 1
ATOM 6317 C CA . LEU A 1 847 ? -9.462 5.739 -0.911 1.00 66.44 847 LEU A CA 1
ATOM 6318 C C . LEU A 1 847 ? -8.787 7.110 -0.807 1.00 66.44 847 LEU A C 1
ATOM 6320 O O . LEU A 1 847 ? -8.116 7.390 0.168 1.00 66.44 847 LEU A O 1
ATOM 6324 N N . ARG A 1 848 ? -8.952 7.996 -1.793 1.00 62.41 848 ARG A N 1
ATOM 6325 C CA . ARG A 1 848 ? -8.306 9.322 -1.757 1.00 62.41 848 ARG A CA 1
ATOM 6326 C C . ARG A 1 848 ? -8.858 10.263 -0.684 1.00 62.41 848 ARG A C 1
ATOM 6328 O O . ARG A 1 848 ? -8.203 11.256 -0.370 1.00 62.41 848 ARG A O 1
ATOM 6335 N N . ARG A 1 849 ? -10.074 10.002 -0.199 1.00 59.03 849 ARG A N 1
ATOM 6336 C CA . ARG A 1 849 ? -10.729 10.781 0.860 1.00 59.03 849 ARG A CA 1
ATOM 6337 C C . ARG A 1 849 ? -10.378 10.282 2.266 1.00 59.03 849 ARG A C 1
ATOM 6339 O O . ARG A 1 849 ? -10.452 11.088 3.185 1.00 59.03 849 ARG A O 1
ATOM 6346 N N . SER A 1 850 ? -10.005 9.009 2.399 1.00 54.94 850 SER A N 1
ATOM 6347 C CA . SER A 1 850 ? -9.479 8.369 3.617 1.00 54.94 850 SER A CA 1
ATOM 6348 C C . SER A 1 850 ? -7.970 8.560 3.775 1.00 54.94 850 SER A C 1
ATOM 6350 O O . SER A 1 850 ? -7.457 8.640 4.909 1.00 54.94 850 SER A O 1
#

Radius of gyration: 31.48 Å; chains: 1; bounding box: 79×82×82 Å

Sequence (850 aa):
MPMATPRPARVYLTAVTVAGFAFAAALFLLDPHPLGVSANGQLSDIQLWIFLTVFAALASIAPVPLASGLTVSVSLPPLFAAVVTLHPGLAAFAAIIGTLDTRIPGRQIPWDRFLFNRGMFAVVYGVGALVYRALVNITPGSTSALSGTFTVIAAGIIALLAMEMLNAPLVIAGVALMTRESVRKVAYRSLQGVVLSVAGLAPLGALVAYLVQPRQVQGLLVAGLIFMLLLVYREISRRSIKLDSVVRGSYIAQSRLIDKKDHSTYGHSERVGTLSEATATKMGLAADLIEQIRIGATLHDIGKIAIPDAILHKTGKLTDEEWEILKTHPQEGWEVLREQEVLARAADIVRSHHENYDGTGYPDKLSKRAIPVGGRIARVVDSYDCMTNVRDYRAWVREPFEALSEVHSLAGSWYDPAVVEAFTQVLVERDPGLGRQLAGTPSQPQASMRKALGQVPFLTLLTAHGLSNFGDMFTTTGLALTAYAATHSAWSVGAIFAARAVPNLLFGLLAGQVVDRYDRKALMIVMDLVRALLIASIPFLVHTNFLLLLGIAFMVSTASVVFNPARSAVTPDLVPAHLLQSANSALAFVERITEIGGFLCAGALLALSGIPLVFAIDAITFMLSAGFILGITFPEMIMDRPHPGASLAEVRSEIVAGLHLIRRVTLLRVLFSFSFLMAAGGSALLPLMVPLAIDHLHAGNSGFPLLEASLAVGATLGALLTGFIQTSRRGVMIILGASGMAIATIFVALSNSFVLTAIFLAGGGVANMIYLIPMVTLLQENTDSEIRGRVFAARFTLIQLGILVGLGYAGIATSGSSAGSAVGPALLISGIFMLVITGLLSLSTSLRRS

pLDDT: mean 81.75, std 12.84, range [33.91, 97.44]

Foldseek 3Di:
DPPDFDPVLLVLLVVLLVQLVVLLVCQPVVDPDDQPDDDDQFAGLVRLLVLLLVLLQLQLEPFAQAPLRDGDGLSQQSLLLCLLAHRLSSSLVSQLRSNDYPADDPPRHDPSNNSSSSSLSSCLSSVLSVQLVVQLVVDPDPPDPLVSVVSNVVSSVVSLVSSCVSNLVSVLVSVCSRVVNDSVVSSVSVVVVVCLQCLQRSLSSVQLSVLCNRRHPRSSVVNVVLSVVVSVLRVVSRVVVVVLVVVLVVLLVLLQVVCVLLQHPRCLLVQLLVLLLQLCVLLLHFPLVSNLLSSLSSLLQVLCVVQDSCLSVDLDDDDPVSVVSSLCSLVSSLVVQCVPLSNVSSSLLSNLLQAFQCQPGDDPSDHNPSRDVSSLLSVLSSQLSVQADDGPNDPDHDDSLVSLVVSVVCDNTRHPVSSSVSSQVSVCVVPVVNVVVDPDDDDDDADDLVVQCPLVLLVLLLLLLLLLLLLVLLLLLLLLLLQCVVPVALLLSLLLVLLLLVLCLVCLLPLLVVLLVDDLLVLLLVLLLLLLVLLLCCVVCSPPDSVSSSVSSNSNSNSVSNNVSSSVVQQPQRGPPSCSVSSVVSSVVSSLVSLLVSLLVSLVCCVPPRSSVSSNSSSVSSNVSSVSSVPRDTDPPPSPDPDPPQPPVNSVVLLVVLVVLCVSNPVSVLLLVLLLQLLLLLLLCSSLLQLLQCVQQVVPSSLSSLLSSLLSLLLVVLLVVLVVPSDSALLSLLLQLLSQLLVLLLQLLSDNHSVSNSPSSSSNSSSPSSNPVSSLVVLQVSDDPVSSVVNVSSSSSSSSVSSSNSSVQSRVQCPPHSNNVSSSVSSNVSSSSSSNSSSSSSSNSVNRSD

Secondary structure (DSSP, 8-state):
-PPPPPHHHHHHHHHHHHHHHHHHHHHHHHS---TT---TTPPPHHHHHHHHHHHHHHHHSSPEEPTTS-EE-S-HHHHHHHHHHS-HHHHHHHHHHHT--SPPBTTTB-HHHHHHHHHHHHHHHHHHHHHHHHHHHHSTT-SSHHHHHHHHHHHHHHHHHHHHHHHHHHHHHHHHHHH---HHHHHHHHHHHHHHHHHHHHHHHHHHHHHHTT--HHHHHHHHHHHHHHHHHHHHHHHHHHHHHHHHHHHHHHHHHHHHHTTPPTTHHHHHHHHHHHHHHHTT--HHHHHHHHHHHHTTTGGGGGS-HHHHT-SSPPPHHHHHHHTTHHHHHHHHHHTSTTTHHHHHHHHHTT--TTS--SSS---GGGS-HHHHHHHHHHHHHHHHS-BTTBS----HHHHHHHHHHTBTTTB-HHHHHHHHHHHHHH-HHHHTT----PPPPPPPHHHHHT-HHHHHHHHHHHHHHHHHHHHHHHHHHHHHHHH--HHHHHHHHHHHHHHHHHHTTTHHHHHTTS-HHHHHHHHHHHHHHHHHHHHHHTTT-HHHHHHHHHHHHHHHHHHHHHHHHHHHHHS-GGGHHHHHHHHHHHHHHHHHHHHHHHHHHHHHH-HHHHHHHHHHHHHHHHHHHHT-------------PPPHHHHHHHHHHHHHHHHH-HHHHHHHHHHHHHHHHHTTHHHHHHHIIIIIS--HHHHHHHHHHHHHHHHHHHHHHHHH---S-HHHHHHHHHHHHHHHHHHHHH---HHHHHHHHHHHHHHHHHHHHHHHHHHHHTS-TTTHHHHHHHHHHHHHHHHHHHHHHHHHHTTTS-HHHHHHHHHHHHHHHHHHHHHHHHT-HHHHH-